Protein AF-0000000078756444 (afdb_homodimer)

Nearest PDB structures (foldseek):
  7to3-assembly1_A  TM=7.121E-01  e=6.129E-25  Enterobacter cloacae
  7tqd-assembly1_A  TM=8.369E-01  e=1.750E-12  Enterobacter cloacae
  7tsx-assembly1_B  TM=7.801E-01  e=1.116E-12  Enterobacter cloacae
  7tsx-assembly1_A  TM=8.267E-01  e=1.120E-11  Enterobacter cloacae
  7tsq-assembly1_B  TM=8.355E-01  e=2.326E-11  Enterobacter cloacae

Solvent-accessible surface area (backbone atoms only — not comparable to full-atom values): 77986 Å² total; per-residue (Å²): 133,43,73,36,43,51,48,46,51,53,43,48,54,47,49,43,63,71,41,66,85,80,38,52,50,72,44,83,69,49,70,45,95,84,53,24,40,32,29,40,35,34,38,47,65,44,91,69,74,60,34,88,83,22,52,86,76,49,50,66,36,68,35,35,36,38,38,35,54,56,31,55,76,41,75,63,45,44,31,36,93,57,60,86,53,44,72,40,88,59,25,37,82,33,26,33,50,59,84,58,86,36,79,80,70,58,54,54,87,42,47,55,62,43,52,52,49,47,51,50,50,50,50,56,29,36,16,46,51,59,76,67,57,78,64,39,48,32,68,52,59,47,63,74,60,39,83,86,48,61,30,33,38,40,44,55,67,78,82,87,39,92,68,35,76,38,76,34,30,32,34,46,48,81,54,94,38,28,32,34,36,70,39,80,37,62,75,86,59,85,83,73,69,90,36,56,28,35,31,42,30,44,46,54,64,70,60,49,40,53,58,56,32,25,44,57,43,51,50,52,35,43,72,73,70,43,47,70,69,55,52,51,49,52,48,12,51,35,28,62,59,30,77,64,89,79,31,44,47,40,36,37,29,25,49,47,27,19,24,84,84,34,49,75,35,67,39,72,46,36,38,54,41,53,37,74,59,28,56,54,31,33,64,31,49,84,54,95,84,52,47,74,67,52,48,52,51,21,51,53,45,41,53,52,48,50,51,50,46,30,70,31,72,47,42,26,37,39,69,44,71,53,20,71,79,53,47,44,67,47,24,68,84,28,78,60,38,69,38,43,65,32,29,38,36,37,30,25,44,44,53,51,19,29,48,47,50,55,34,45,51,39,34,45,18,44,27,40,40,31,24,18,65,49,59,33,52,67,68,48,42,40,38,25,74,53,40,58,82,33,30,58,29,45,30,13,54,45,43,43,55,53,50,52,43,52,35,86,80,39,49,74,46,54,36,84,36,53,53,67,59,56,55,68,69,47,53,74,62,42,57,69,26,60,32,37,37,43,30,59,74,42,70,56,60,29,46,55,48,39,68,46,25,88,77,44,29,79,32,38,54,29,37,38,37,48,43,67,32,34,70,45,49,36,36,40,35,40,18,34,12,25,56,24,89,57,42,65,45,55,50,49,51,52,47,48,51,56,32,40,72,37,78,92,34,40,69,61,35,40,47,70,50,35,88,61,38,65,71,52,37,44,39,40,36,47,44,73,35,60,69,39,53,34,34,30,30,34,43,44,39,22,50,40,27,47,47,52,49,36,47,67,72,43,58,32,52,72,60,32,41,24,35,38,40,39,34,56,41,69,86,51,94,50,69,25,44,68,48,76,40,76,60,78,76,59,48,74,44,71,29,76,85,32,36,37,34,36,34,62,62,22,57,53,39,48,48,50,40,51,50,48,41,33,71,75,66,40,69,62,38,18,48,44,26,39,28,28,16,36,76,38,75,88,70,28,35,34,40,39,62,40,43,45,54,52,35,84,68,38,46,70,30,74,85,47,57,46,78,35,64,62,63,47,52,63,48,29,54,49,37,20,59,53,41,58,67,52,31,28,72,34,35,34,36,34,42,26,67,89,32,51,34,67,84,48,73,65,53,53,51,51,50,54,52,49,44,54,67,59,35,74,82,58,53,57,35,36,38,39,25,41,15,30,48,97,84,40,56,31,32,18,40,40,44,34,36,55,43,71,51,97,90,49,82,39,75,40,64,86,36,64,36,77,42,68,62,58,92,83,58,121,132,44,74,36,42,49,47,46,51,53,43,47,56,48,48,45,62,70,41,64,86,80,38,51,51,74,44,82,70,48,70,45,95,83,54,22,39,33,28,41,34,34,38,47,65,46,91,69,74,60,35,88,83,22,51,85,73,51,49,66,36,68,36,34,37,39,37,34,52,57,32,54,75,40,74,65,47,44,30,36,92,59,60,86,53,45,76,40,88,60,26,39,81,33,26,33,50,59,84,59,85,35,78,81,69,58,55,53,86,43,47,54,64,40,52,50,49,48,49,50,50,51,51,56,29,36,16,46,52,59,76,64,56,78,66,39,47,33,68,52,58,50,61,72,62,38,85,86,48,60,32,34,37,39,45,54,65,77,81,85,42,91,68,35,77,38,75,36,31,32,35,46,47,82,54,97,39,26,31,34,36,70,40,80,37,63,72,87,58,85,84,72,69,90,36,55,28,36,31,42,31,44,47,54,64,69,62,49,40,54,57,57,32,27,43,58,44,51,50,53,36,42,72,73,70,43,47,69,70,55,50,52,48,51,49,11,51,34,30,62,58,32,77,64,89,78,31,46,46,40,36,38,29,23,49,48,28,19,27,84,85,36,49,76,35,68,39,69,46,38,37,53,42,54,38,73,57,30,57,53,31,34,63,30,49,83,55,95,84,53,47,73,67,53,48,53,51,20,50,54,45,42,51,51,49,51,52,50,47,28,71,31,72,47,42,26,37,39,69,42,72,53,22,71,79,54,48,44,66,46,25,68,87,28,77,62,37,68,37,43,64,31,30,38,37,37,30,26,44,46,54,51,19,29,47,47,49,56,34,46,53,39,33,44,19,45,27,40,38,31,24,19,64,50,60,33,52,67,69,47,42,40,38,26,76,54,39,58,80,34,32,58,29,45,31,14,54,45,42,43,55,54,50,52,44,52,33,85,79,41,50,72,47,56,37,83,36,52,54,67,60,55,53,68,69,48,54,73,61,42,59,70,26,58,32,38,36,42,31,59,74,40,70,58,59,31,47,56,49,39,68,46,26,86,76,44,30,79,31,40,54,27,37,37,36,47,43,68,33,34,71,46,50,36,37,39,36,40,19,34,12,26,57,24,90,58,41,64,45,55,48,47,51,52,47,50,48,56,34,40,73,36,80,91,34,40,69,61,36,41,47,71,50,36,87,60,37,65,71,51,37,44,39,39,36,47,44,72,37,60,69,40,51,34,33,30,28,35,43,43,40,22,50,41,26,47,48,52,47,37,46,68,74,44,59,32,52,73,58,32,43,22,36,38,42,40,35,56,44,68,86,50,95,50,69,26,42,70,48,76,42,77,61,77,76,59,48,76,46,72,29,75,82,30,34,38,34,35,34,62,61,24,57,54,39,49,48,50,39,52,51,49,41,31,71,76,64,38,68,62,37,17,46,42,24,40,28,28,16,36,78,38,76,89,70,27,36,33,40,37,60,38,42,48,52,53,36,85,69,36,45,70,30,74,87,48,60,45,80,34,63,63,64,47,52,60,48,28,53,50,39,21,58,53,41,59,67,53,31,30,73,35,34,34,37,34,43,26,69,88,33,50,36,66,85,50,72,66,53,54,51,50,50,54,52,50,45,55,68,58,36,75,80,58,53,59,34,35,37,39,26,41,14,32,47,96,84,40,56,33,31,19,38,40,44,34,34,55,43,73,52,97,92,47,83,39,74,40,66,87,34,64,34,76,43,70,62,58,91,84,57,120

Organism: Turneriella parva (strain ATCC BAA-1111 / DSM 21527 / NCTC 11395 / H) (NCBI:txid869212)

pLDDT: mean 86.84, std 9.77, range [41.25, 98.88]

Radius of gyration: 41.18 Å; Cα contacts (8 Å, |Δi|>4): 3354; chains: 2; bounding box: 106×117×98 Å

Secondary structure (DSSP, 8-state):
--HHHHHHHHHHHHHHHHS-TTSEEEEEEEE-TTSPEEEEEEEE--SPPP-TTPPP--SEEEEEEEE-TTTTTS--EEE-SSSTTTTSTTEETTTEE---SSGGG--GGGHHHHHHHHHHHHHHHHHTT-SS-TTSPPPPPB--B-TTSPPEEE-SPPPP-TTS-EEEEEEEEE-SS-EEEEEEE-TT-SSPPSEEEEEEE-SSPPPSB--SBHHHHHHHHHHTT--HHHHHHHHHHHHHH--STT-EEEEEEEEEEE-TT--EEEEEEEEEE-HHHHHHHHHHS--TT--HHHHHHHHHHHHHHHHHHHHSBPEEEPEEE--TTTPPPTTTTSGGGGGTT-EEEEE--SHHHHHHHHHHHHT--SEEEEE---B--GGGGGTSS--GGGTTSBHHHHHHHHHHHH-SSSEEEEE-S-HHHHHHH-GGGGGG-SEEEE----HHHHHHHHHTHHHHGGG-SEEEEEEE-TTSSEEEEEEEETT-SS-HHHHHHHHHHHHHH-GGGHHHHHHHH-GGGGGG-B-SSTTTS--B----HHHHHHHHHHHHHHHHHTPPPTT-EEEEEEE--TTSSSPPEEEEEEPPPPEEEEETTEEEEE-HHHHHHHHHHHHHHHHHS-TTS--EEEEEEEEETTTTEEEEEEEE---TT-EE-SS-EE---TTHHHHHHHHHHHTTTS-EEEEEEEE-TTS-SPPPHHHHHHHHHHHHHH-TT--EEEEEEEEEETTEEEEEEEEEEEEEETTEEEEEE---EEEEPPTT--/--HHHHHHHHHHHHHHHHS-TTSEEEEEEEE-TTSPEEEEEEEE--SPPP-TTPPP--SEEEEEEEE-TTTTTS--EEE-SSSTTTTSTTEETTTEE---SSGGG--GGGHHHHHHHHHHHHHHHHHTT-SS-TTSPPPPPB-PBPTTSPPEEE-SPPPP-TTS-EEEEEEEEE-SS-EEEEEEE-TT-SSPPSEEEEEEE-SSPPPSB--SBHHHHHHHHHHTT--HHHHHHHHHHHHHH--STT-EEEEEEEEEEE-TT--EEEEEEEEEE-HHHHHHHHHHS--TT--HHHHHHHHHHHHHHHHHHHHSBPEEEPEEE--TTTPPPTTTTSGGGGGTT-EEEEE--SHHHHHHHHHHHHT--SEEEEE---B--GGGGGTSS--GGGTTSBHHHHHHHHHHHH-SSSEEEEE-S-HHHHHHH-GGGGGG-SEEEE----HHHHHHHHHTHHHHGGG-SEEEEEEE-TTSSEEEEEEEETT-SS-HHHHHHHHHHHHHH-GGGHHHHHHHH-GGGGGG-B-SSTTTS--B----HHHHHHHHHHHHHHHHHTPPPTT-EEEEEEE--TTSSSPPEEEEEEPPPPEEEEETTEEEEE-HHHHHHHHHHHHHHHHHS-TTS--EEEEEEEEETTTTEEEEEEEE---TT-EE-SS-EE---TTHHHHHHHHHHHTTTS-EEEEEEEE-TTS-SPPPHHHHHHHHHHHHHH-TT--EEEEEEEEEETTEEEEEEEEEEEEEETTEEEEEE---EEEEPPTT--

Foldseek 3Di:
DAPQVVVLVVVVVVVCVPPPHPAKDKDFDDQDPQRWTKMKMKGQPQQQAAAPPFQDADRIHIKIWTHHNPPPLFPIWIWAPDQSCFLQAQDAPSITHNLDPDRVVDDRVCRVVVVVVSVSVSRNCRRHSNPDDLQAKGDAADEDADPVDAAEEEAEFDDDQPLDKDKWKWAWDDDDRHIYRDDTGHPPDDDHDPAMAIEIEASAADGSYDDFFLQVVVVVCVVRPQDLVNVLQRLLVQLVSGDDQAFGKYKYWYQRTQANRSDTGTDIKMWTGGNVLSVLSNLLDDDPPDDPVSPVVSVVSSVVSSVVRRGDTTHIHHYDYNYPRHDDDPCCPPLLLVQAQFFEEEEDQALLNLLLLVSSLLSPYQEYEYEEQDADDPVRVQAGPADPVRHPPTRQVRSQVVSCVVDVNHHYYYDNDHPLCVCVVDLQVQLRGQEYEYPHLDPVSQVSCQLCVVVRLQSHAKYKYKDAFQALFKMKIKIAGRPAPGTGNVVVLVVLQVLLVDPVNCVVNCRHQNPCSQVQWDAPPPPPGDTGGDDGNVSSSVRSVVRSSVCSVCHDYHNWMKMKMWGPQPPHPDHIDIDIGTDAAWDWDDWDQAIETEGPQALVQFLVQLVVCCVVPNNLKKFKWFWKFDQDPSNRYTYGYHTHGADPPWDIDNVDTQGDQPCQLVVQVVVCVSSSNTMGTAEMEMEREEDDQDDDPVNQVSRVVNCCSRDVPDFKHKYWYFYADPRFTKIKIFIWGFPPDDPDRDTDGPTIDIDGDPPPRD/DAPQVVVLVVVVVVVCVPPPHPAKDKAFDDQDPQRWTKMKMKGQPQQQAAAPPFQDADRIHIKIWTHHNPPPLFPIWIWAPDQSCFLQAQDAPSITHNLDPDRVVDDRVCRVVVVVVSVSVSRNCRRHSNPDPLQAKGDAADEDADPVDAAEEEAEFDDDQVLDKDKWKWAWDDDDRHIYRDDTGHPPDDDHDPAMAIEIEASAADRSYDDFFLQVVQVVCVVRPQDLVNVLQRLLVQLVSGDDQAFGKYKYWYQRTQANRSDTGTDIKMWTGGNVLSVLSNCLDDDPPDDPVSPVVSVVSSVVSSVVRRGDTTHIHHYDYNYPVHDDDPCCPPLLLVQAQFFEEEEDQALLNLLLLVSSLLSPYQEYEYEEQDADDPVRVQAGPADPVRHPPTRQVRSQVVSCVVDVNHHYYYDNDHPLCVCVVDLQVQLRGQEYEYPHLDPVSQLSCQLCVVVRLQSHAKYKYKDAFQALFKMKIKIAGRPAPGTGNVVVLLVLQVLLVDPVNCVVNCRHQNPCSQVQWDAPPPPPGDTGGDDGNVSSSVRSVVRSSVCSVCHDYHNWMKMKMWGPQPPHPDHIDIDIGTDADWDWDDWDQAIETEGPQALVQVLVQLVVCCVVPNNLKKFKWFWKFDQDPSNRYTYGYHTHGADPPWDIDNVDTAGDQPCQLVVQVVVCVSSSNTMGTAEMEMEREEDDQDDDPVNQVSRVVNCCRRDVPDFKHKYWYFYADPNFTKIKIFIWGFPPDDPDRDTDGPTIDIDGDDPPRD

Sequence (1524 aa):
MTISQDTAISELKQIRRFTRKGHFEFEIERLADDKALIIRFQLRIGLLQTQNGGLKFCEVEEFLLRIPADYPFVYPEVCVAHKRFAGFPHVTWAHWICLYQSRSDWNPYDGMFGLVDRLCIWIERAAINNMDPMEGPLEPPHASQNQQLLPFVIRPNAPVNAGEFWFGLAALEVRDSYVDLVNWIAPEVGTLPEKVALAVFLPCSMPIEFPTRGKSLFAEFERQGILKDEILRWLGLNAKLASDKEGTYLILGTPMRRNENGQLLQHISVWHIEAEQTEGLGLQVSDEKDTHELAELRTKLGDSIYEMLSAAKVSWCRVLEDRSEILVRRDRSSNLHWFFGKRVLLVGCGAIGSWSAEIIIRAQPRSIKLVDNSIVKPGVLVRQNFSQSDIGMNKAKALMKRLKSVSTKTDIEAADVEGFNFIMSDLSQLLDYDIIIDCTASNIFQMRLESAWPAIRANIKSLLSFAIDADAQHVIGVSIGKLHLGGIYDTYKQLKYILCSDGRRNNIANSFYAADVRNHLFQPEPGCSEPTFSGSCGDIQALTAAALNIGISTLALPNTARGFAFSRHLNSDEQPFLETIDFPPAFEQLTGHLTVRILPKVFTEVATAIKENASLRSPDHETGGLLWGQWDHILGIIWILDASGPPTDSKHDALHFQCGILGTVEEHRSRISQSKGLSGFIGHWHTHPNSVSEQSSIDQLSMANLITAIDENQKRAIMLIFGKDAGQHTIGIYPYESLIATDSIDWVVNASAQMQFPAGFLMTISQDTAISELKQIRRFTRKGHFEFEIERLADDKALIIRFQLRIGLLQTQNGGLKFCEVEEFLLRIPADYPFVYPEVCVAHKRFAGFPHVTWAHWICLYQSRSDWNPYDGMFGLVDRLCIWIERAAINNMDPMEGPLEPPHASQNQQLLPFVIRPNAPVNAGEFWFGLAALEVRDSYVDLVNWIAPEVGTLPEKVALAVFLPCSMPIEFPTRGKSLFAEFERQGILKDEILRWLGLNAKLASDKEGTYLILGTPMRRNENGQLLQHISVWHIEAEQTEGLGLQVSDEKDTHELAELRTKLGDSIYEMLSAAKVSWCRVLEDRSEILVRRDRSSNLHWFFGKRVLLVGCGAIGSWSAEIIIRAQPRSIKLVDNSIVKPGVLVRQNFSQSDIGMNKAKALMKRLKSVSTKTDIEAADVEGFNFIMSDLSQLLDYDIIIDCTASNIFQMRLESAWPAIRANIKSLLSFAIDADAQHVIGVSIGKLHLGGIYDTYKQLKYILCSDGRRNNIANSFYAADVRNHLFQPEPGCSEPTFSGSCGDIQALTAAALNIGISTLALPNTARGFAFSRHLNSDEQPFLETIDFPPAFEQLTGHLTVRILPKVFTEVATAIKENASLRSPDHETGGLLWGQWDHILGIIWILDASGPPTDSKHDALHFQCGILGTVEEHRSRISQSKGLSGFIGHWHTHPNSVSEQSSIDQLSMANLITAIDENQKRAIMLIFGKDAGQHTIGIYPYESLIATDSIDWVVNASAQMQFPAGFL

InterPro domains:
  IPR000594 THIF-type NAD/FAD binding fold [PF00899] (342-442)
  IPR016135 Ubiquitin-conjugating enzyme/RWD-like [SSF54495] (63-122)
  IPR032865 Prokaryotic E2 family A [PF14457] (35-147)
  IPR035985 Ubiquitin-activating enzyme-like [SSF69572] (339-455)
  IPR045886 ThiF/MoeB/HesA family [PTHR43267] (342-441)

Structure (mmCIF, N/CA/C/O backbone):
data_AF-0000000078756444-model_v1
#
loop_
_entity.id
_entity.type
_entity.pdbx_description
1 polymer 'UBA/THIF-type NAD/FAD binding protein'
#
loop_
_atom_site.group_PDB
_atom_site.id
_atom_site.type_symbol
_atom_site.label_atom_id
_atom_site.label_alt_id
_atom_site.label_comp_id
_atom_site.label_asym_id
_atom_site.label_entity_id
_atom_site.label_seq_id
_atom_site.pdbx_PDB_ins_code
_atom_site.Cartn_x
_atom_site.Cartn_y
_atom_site.Cartn_z
_atom_site.occupancy
_atom_site.B_iso_or_equiv
_atom_site.auth_seq_id
_atom_site.auth_comp_id
_atom_site.auth_asym_id
_atom_site.auth_atom_id
_atom_site.pdbx_PDB_model_num
ATOM 1 N N . MET A 1 1 ? -7.527 36.625 30.422 1 76.38 1 MET A N 1
ATOM 2 C CA . MET A 1 1 ? -6.523 36.406 29.391 1 76.38 1 MET A CA 1
ATOM 3 C C . MET A 1 1 ? -5.777 35.094 29.625 1 76.38 1 MET A C 1
ATOM 5 O O . MET A 1 1 ? -5.52 34.719 30.781 1 76.38 1 MET A O 1
ATOM 9 N N . THR A 1 2 ? -5.582 34.469 28.531 1 79.81 2 THR A N 1
ATOM 10 C CA . THR A 1 2 ? -4.852 33.219 28.641 1 79.81 2 THR A CA 1
ATOM 11 C C . THR A 1 2 ? -3.352 33.469 28.766 1 79.81 2 THR A C 1
ATOM 13 O O . THR A 1 2 ? -2.885 34.594 28.516 1 79.81 2 THR A O 1
ATOM 16 N N . ILE A 1 3 ? -2.576 32.5 29.203 1 77.56 3 ILE A N 1
ATOM 17 C CA . ILE A 1 3 ? -1.124 32.594 29.312 1 77.56 3 ILE A CA 1
ATOM 18 C C . ILE A 1 3 ? -0.521 32.875 27.938 1 77.56 3 ILE A C 1
ATOM 20 O O . ILE A 1 3 ? 0.448 33.656 27.828 1 77.56 3 ILE A O 1
ATOM 24 N N . SER A 1 4 ? -1.165 32.375 26.984 1 81.75 4 SER A N 1
ATOM 25 C CA . SER A 1 4 ? -0.71 32.562 25.625 1 81.75 4 SER A CA 1
ATOM 26 C C . SER A 1 4 ? -0.887 34 25.172 1 81.75 4 SER A C 1
ATOM 28 O O . SER A 1 4 ? -0.017 34.562 24.5 1 81.75 4 SER A O 1
ATOM 30 N N . GLN A 1 5 ? -1.933 34.531 25.5 1 87 5 GLN A N 1
ATOM 31 C CA . GLN A 1 5 ? -2.201 35.938 25.141 1 87 5 GLN A CA 1
ATOM 32 C C . GLN A 1 5 ? -1.283 36.875 25.906 1 87 5 GLN A C 1
ATOM 34 O O . GLN A 1 5 ? -0.859 37.906 25.359 1 87 5 GLN A O 1
ATOM 39 N N . ASP A 1 6 ? -0.966 36.469 27.109 1 84.94 6 ASP A N 1
ATOM 40 C CA . ASP A 1 6 ? 0.012 37.25 27.875 1 84.94 6 ASP A CA 1
ATOM 41 C C . ASP A 1 6 ? 1.381 37.219 27.188 1 84.94 6 ASP A C 1
ATOM 43 O O . ASP A 1 6 ? 2.107 38.219 27.203 1 84.94 6 ASP A O 1
ATOM 47 N N . THR A 1 7 ? 1.666 36.125 26.672 1 82.56 7 THR A N 1
ATOM 48 C CA . THR A 1 7 ? 2.916 36 25.938 1 82.56 7 THR A CA 1
ATOM 49 C C . THR A 1 7 ? 2.924 36.938 24.719 1 82.56 7 THR A C 1
ATOM 51 O O . THR A 1 7 ? 3.945 37.531 24.406 1 82.56 7 THR A O 1
ATOM 54 N N . ALA A 1 8 ? 1.812 37 24.016 1 88.94 8 ALA A N 1
ATOM 55 C CA . ALA A 1 8 ? 1.7 37.875 22.859 1 88.94 8 ALA A CA 1
ATOM 56 C C . ALA A 1 8 ? 1.943 39.344 23.266 1 88.94 8 ALA A C 1
ATOM 58 O O . ALA A 1 8 ? 2.621 40.062 22.547 1 88.94 8 ALA A O 1
ATOM 59 N N . ILE A 1 9 ? 1.409 39.656 24.359 1 88.19 9 ILE A N 1
ATOM 60 C CA . ILE A 1 9 ? 1.567 41.031 24.859 1 88.19 9 ILE A CA 1
ATOM 61 C C . ILE A 1 9 ? 3.033 41.281 25.203 1 88.19 9 ILE A C 1
ATOM 63 O O . ILE A 1 9 ? 3.57 42.344 24.906 1 88.19 9 ILE A O 1
ATOM 67 N N . SER A 1 10 ? 3.611 40.312 25.828 1 80.69 10 SER A N 1
ATOM 68 C CA . SER A 1 10 ? 5.027 40.438 26.172 1 80.69 10 SER A CA 1
ATOM 69 C C . SER A 1 10 ? 5.883 40.594 24.922 1 80.69 10 SER A C 1
ATOM 71 O O . SER A 1 10 ? 6.836 41.375 24.906 1 80.69 10 SER A O 1
ATOM 73 N N . GLU A 1 11 ? 5.551 39.875 23.906 1 83.12 11 GLU A N 1
ATOM 74 C CA . GLU A 1 11 ? 6.277 39.969 22.641 1 83.12 11 GLU A CA 1
ATOM 75 C C . GLU A 1 11 ? 6.09 41.344 22 1 83.12 11 GLU A C 1
ATOM 77 O O . GLU A 1 11 ? 7.031 41.906 21.438 1 83.12 11 GLU A O 1
ATOM 82 N N . LEU A 1 12 ? 4.883 41.844 22.031 1 86.56 12 LEU A N 1
ATOM 83 C CA . LEU A 1 12 ? 4.605 43.156 21.469 1 86.56 12 LEU A CA 1
ATOM 84 C C . LEU A 1 12 ? 5.371 44.25 22.219 1 86.56 12 LEU A C 1
ATOM 86 O O . LEU A 1 12 ? 5.844 45.219 21.609 1 86.56 12 LEU A O 1
ATOM 90 N N . LYS A 1 13 ? 5.43 44.062 23.469 1 80.75 13 LYS A N 1
ATOM 91 C CA . LYS A 1 13 ? 6.227 45 24.266 1 80.75 13 LYS A CA 1
ATOM 92 C C . LYS A 1 13 ? 7.695 44.969 23.859 1 80.75 13 LYS A C 1
ATOM 94 O O . LYS A 1 13 ? 8.367 46 23.828 1 80.75 13 LYS A O 1
ATOM 99 N N . GLN A 1 14 ? 8.07 43.844 23.531 1 74.31 14 GLN A N 1
ATOM 100 C CA . GLN A 1 14 ? 9.445 43.688 23.078 1 74.31 14 GLN A CA 1
ATOM 101 C C . GLN A 1 14 ? 9.656 44.344 21.719 1 74.31 14 GLN A C 1
ATOM 103 O O . GLN A 1 14 ? 10.688 44.969 21.484 1 74.31 14 GLN A O 1
ATOM 108 N N . ILE A 1 15 ? 8.766 44.156 20.859 1 78.5 15 ILE A N 1
ATOM 109 C CA . ILE A 1 15 ? 8.844 44.75 19.531 1 78.5 15 ILE A CA 1
ATOM 110 C C . ILE A 1 15 ? 8.891 46.281 19.641 1 78.5 15 ILE A C 1
ATOM 112 O O . ILE A 1 15 ? 9.625 46.938 18.906 1 78.5 15 ILE A O 1
ATOM 116 N N . ARG A 1 16 ? 8.102 46.812 20.438 1 76.44 16 ARG A N 1
ATOM 117 C CA . ARG A 1 16 ? 8.062 48.25 20.656 1 76.44 16 ARG A CA 1
ATOM 118 C C . ARG A 1 16 ? 9.422 48.781 21.078 1 76.44 16 ARG A C 1
ATOM 120 O O . ARG A 1 16 ? 9.828 49.875 20.688 1 76.44 16 ARG A O 1
ATOM 127 N N . ARG A 1 17 ? 10.031 47.969 21.672 1 63.22 17 ARG A N 1
ATOM 128 C CA . ARG A 1 17 ? 11.32 48.375 22.219 1 63.22 17 ARG A CA 1
ATOM 129 C C . ARG A 1 17 ? 12.414 48.312 21.172 1 63.22 17 ARG A C 1
ATOM 131 O O . ARG A 1 17 ? 13.32 49.156 21.172 1 63.22 17 ARG A O 1
ATOM 138 N N . PHE A 1 18 ? 12.438 47.281 20.391 1 59.56 18 PHE A N 1
ATOM 139 C CA . PHE A 1 18 ? 13.492 47.031 19.422 1 59.56 18 PHE A CA 1
ATOM 140 C C . PHE A 1 18 ? 13.344 47.969 18.219 1 59.56 18 PHE A C 1
ATOM 142 O O . PHE A 1 18 ? 14.32 48.25 17.531 1 59.56 18 PHE A O 1
ATOM 149 N N . THR A 1 19 ? 12.195 48.125 17.875 1 56.97 19 THR A N 1
ATOM 150 C CA . THR A 1 19 ? 11.992 49.031 16.734 1 56.97 19 THR A CA 1
ATOM 151 C C . THR A 1 19 ? 12.164 50.5 17.156 1 56.97 19 THR A C 1
ATOM 153 O O . THR A 1 19 ? 11.883 50.844 18.297 1 56.97 19 THR A O 1
ATOM 156 N N . ARG A 1 20 ? 13.211 51.125 16.547 1 48.47 20 ARG A N 1
ATOM 157 C CA . ARG A 1 20 ? 13.461 52.531 16.891 1 48.47 20 ARG A CA 1
ATOM 158 C C . ARG A 1 20 ? 12.203 53.156 17.469 1 48.47 20 ARG A C 1
ATOM 160 O O . ARG A 1 20 ? 11.086 52.844 17.047 1 48.47 20 ARG A O 1
ATOM 167 N N . LYS A 1 21 ? 12.312 53.906 18.594 1 46.94 21 LYS A N 1
ATOM 168 C CA . LYS A 1 21 ? 11.312 54.688 19.312 1 46.94 21 LYS A CA 1
ATOM 169 C C . LYS A 1 21 ? 10.344 55.344 18.359 1 46.94 21 LYS A C 1
ATOM 171 O O . LYS A 1 21 ? 10.766 56.031 17.406 1 46.94 21 LYS A O 1
ATOM 176 N N . GLY A 1 22 ? 9.023 55.094 18.453 1 53.06 22 GLY A N 1
ATOM 177 C CA . GLY A 1 22 ? 7.988 55.844 17.766 1 53.06 22 GLY A CA 1
ATOM 178 C C . GLY A 1 22 ? 7.387 55.125 16.578 1 53.06 22 GLY A C 1
ATOM 179 O O . GLY A 1 22 ? 6.449 55.594 15.945 1 53.06 22 GLY A O 1
ATOM 180 N N . HIS A 1 23 ? 7.902 53.812 16.359 1 66.81 23 HIS A N 1
ATOM 181 C CA . HIS A 1 23 ? 7.422 53.219 15.109 1 66.81 23 HIS A CA 1
ATOM 182 C C . HIS A 1 23 ? 6.137 52.406 15.344 1 66.81 23 HIS A C 1
ATOM 184 O O . HIS A 1 23 ? 5.324 52.281 14.43 1 66.81 23 HIS A O 1
ATOM 190 N N . PHE A 1 24 ? 5.934 51.938 16.672 1 80.19 24 PHE A N 1
ATOM 191 C CA . PHE A 1 24 ? 4.695 51.219 16.891 1 80.19 24 PHE A CA 1
ATOM 192 C C . PHE A 1 24 ? 4.141 51.469 18.281 1 80.19 24 PHE A C 1
ATOM 194 O O . PHE A 1 24 ? 4.895 51.781 19.219 1 80.19 24 PHE A O 1
ATOM 201 N N . GLU A 1 25 ? 2.857 51.656 18.5 1 84.5 25 GLU A N 1
ATOM 202 C CA . GLU A 1 25 ? 2.127 51.719 19.766 1 84.5 25 GLU A CA 1
ATOM 203 C C . GLU A 1 25 ? 0.967 50.719 19.781 1 84.5 25 GLU A C 1
ATOM 205 O O . GLU A 1 25 ? 0.454 50.344 18.719 1 84.5 25 GLU A O 1
ATOM 210 N N . PHE A 1 26 ? 0.742 50.156 20.953 1 88.75 26 PHE A N 1
ATOM 211 C CA . PHE A 1 26 ? -0.403 49.25 21.016 1 88.75 26 PHE A CA 1
ATOM 212 C C . PHE A 1 26 ? -1.163 49.406 22.312 1 88.75 26 PHE A C 1
ATOM 214 O O . PHE A 1 26 ? -0.595 49.875 23.312 1 88.75 26 PHE A O 1
ATOM 221 N N . GLU A 1 27 ? -2.432 49.219 22.312 1 90.19 27 GLU A N 1
ATOM 222 C CA . GLU A 1 27 ? -3.326 49.281 23.469 1 90.19 27 GLU A CA 1
ATOM 223 C C . GLU A 1 27 ? -4.324 48.125 23.453 1 90.19 27 GLU A C 1
ATOM 225 O O . GLU A 1 27 ? -4.871 47.781 22.406 1 90.19 27 GLU A O 1
ATOM 230 N N . ILE A 1 28 ? -4.398 47.469 24.641 1 87.31 28 ILE A N 1
ATOM 231 C CA . ILE A 1 28 ? -5.387 46.406 24.75 1 87.31 28 ILE A CA 1
ATOM 232 C C . ILE A 1 28 ? -6.793 47 24.719 1 87.31 28 ILE A C 1
ATOM 234 O O . ILE A 1 28 ? -7.121 47.875 25.516 1 87.31 28 ILE A O 1
ATOM 238 N N . GLU A 1 29 ? -7.508 46.625 23.859 1 84.38 29 GLU A N 1
ATOM 239 C CA . GLU A 1 29 ? -8.844 47.188 23.703 1 84.38 29 GLU A CA 1
ATOM 240 C C . GLU A 1 29 ? -9.883 46.375 24.469 1 84.38 29 GLU A C 1
ATOM 242 O O . GLU A 1 29 ? -10.555 46.906 25.359 1 84.38 29 GLU A O 1
ATOM 247 N N . ARG A 1 30 ? -10.094 45.094 23.953 1 84.75 30 ARG A N 1
ATOM 248 C CA . ARG A 1 30 ? -11.141 44.281 24.578 1 84.75 30 ARG A CA 1
ATOM 249 C C . ARG A 1 30 ? -10.898 42.781 24.312 1 84.75 30 ARG A C 1
ATOM 251 O O . ARG A 1 30 ? -10.008 42.438 23.547 1 84.75 30 ARG A O 1
ATOM 258 N N . LEU A 1 31 ? -11.664 42.062 25.078 1 86.69 31 LEU A N 1
ATOM 259 C CA . LEU A 1 31 ? -11.789 40.625 24.812 1 86.69 31 LEU A CA 1
ATOM 260 C C . LEU A 1 31 ? -13.062 40.344 24.031 1 86.69 31 LEU A C 1
ATOM 262 O O . LEU A 1 31 ? -14.164 40.719 24.453 1 86.69 31 LEU A O 1
ATOM 266 N N . ALA A 1 32 ? -12.852 39.812 22.891 1 89.19 32 ALA A N 1
ATOM 267 C CA . ALA A 1 32 ? -14 39.469 22.047 1 89.19 32 ALA A CA 1
ATOM 268 C C . ALA A 1 32 ? -14.812 38.344 22.688 1 89.19 32 ALA A C 1
ATOM 270 O O . ALA A 1 32 ? -14.391 37.75 23.672 1 89.19 32 ALA A O 1
ATOM 271 N N . ASP A 1 33 ? -15.93 38.031 22.094 1 83.12 33 ASP A N 1
ATOM 272 C CA . ASP A 1 33 ? -16.844 37.031 22.625 1 83.12 33 ASP A CA 1
ATOM 273 C C . ASP A 1 33 ? -16.219 35.625 22.562 1 83.12 33 ASP A C 1
ATOM 275 O O . ASP A 1 33 ? -16.484 34.781 23.422 1 83.12 33 ASP A O 1
ATOM 279 N N . ASP A 1 34 ? -15.414 35.438 21.609 1 84.69 34 ASP A N 1
ATOM 280 C CA . ASP A 1 34 ? -14.773 34.125 21.469 1 84.69 34 ASP A CA 1
ATOM 281 C C . ASP A 1 34 ? -13.469 34.062 22.25 1 84.69 34 ASP A C 1
ATOM 283 O O . ASP A 1 34 ? -12.633 33.188 22.016 1 84.69 34 ASP A O 1
ATOM 287 N N . LYS A 1 35 ? -13.242 35.031 23.078 1 88.19 35 LYS A N 1
ATOM 288 C CA . LYS A 1 35 ? -12.117 35.094 24.016 1 88.19 35 LYS A CA 1
ATOM 289 C C . LYS A 1 35 ? -10.836 35.5 23.297 1 88.19 35 LYS A C 1
ATOM 291 O O . LYS A 1 35 ? -9.734 35.312 23.812 1 88.19 35 LYS A O 1
ATOM 296 N N . ALA A 1 36 ? -11 36 22.078 1 93.62 36 ALA A N 1
ATOM 297 C CA . ALA A 1 36 ? -9.836 36.562 21.406 1 93.62 36 ALA A CA 1
ATOM 298 C C . ALA A 1 36 ? -9.508 37.969 21.969 1 93.62 36 ALA A C 1
ATOM 300 O O . ALA A 1 36 ? -10.406 38.75 22.281 1 93.62 36 ALA A O 1
ATOM 301 N N . LEU A 1 37 ? -8.266 38.188 22.156 1 94.5 37 LEU A N 1
ATOM 302 C CA . LEU A 1 37 ? -7.812 39.5 22.625 1 94.5 37 LEU A CA 1
ATOM 303 C C . LEU A 1 37 ? -7.664 40.469 21.453 1 94.5 37 LEU A C 1
ATOM 305 O O . LEU A 1 37 ? -6.988 40.188 20.469 1 94.5 37 LEU A O 1
ATOM 309 N N . ILE A 1 38 ? -8.367 41.531 21.531 1 95.44 38 ILE A N 1
ATOM 310 C CA . ILE A 1 38 ? -8.281 42.562 20.484 1 95.44 38 ILE A CA 1
ATOM 311 C C . ILE A 1 38 ? -7.332 43.656 20.938 1 95.44 38 ILE A C 1
ATOM 313 O O . ILE A 1 38 ? -7.527 44.281 22 1 95.44 38 ILE A O 1
ATOM 317 N N . ILE A 1 39 ? -6.328 43.906 20.125 1 95.38 39 ILE A N 1
ATOM 318 C CA . ILE A 1 39 ? -5.324 44.906 20.438 1 95.38 39 ILE A CA 1
ATOM 319 C C . ILE A 1 39 ? -5.312 45.969 19.359 1 95.38 39 ILE A C 1
ATOM 321 O O . ILE A 1 39 ? -5.25 45.656 18.172 1 95.38 39 ILE A O 1
ATOM 325 N N . ARG A 1 40 ? -5.438 47.188 19.766 1 94.62 40 ARG A N 1
ATOM 326 C CA . ARG A 1 40 ? -5.215 48.281 18.844 1 94.62 40 ARG A CA 1
ATOM 327 C C . ARG A 1 40 ? -3.725 48.5 18.594 1 94.62 40 ARG A C 1
ATOM 329 O O . ARG A 1 40 ? -2.955 48.719 19.531 1 94.62 40 ARG A O 1
ATOM 336 N N . PHE A 1 41 ? -3.348 48.406 17.391 1 93.19 41 PHE A N 1
ATOM 337 C CA . PHE A 1 41 ? -1.946 48.438 17 1 93.19 41 PHE A CA 1
ATOM 338 C C . PHE A 1 41 ? -1.695 49.562 16.016 1 93.19 41 PHE A C 1
ATOM 340 O O . PHE A 1 41 ? -2.266 49.594 14.922 1 93.19 41 PHE A O 1
ATOM 347 N N . GLN A 1 42 ? -0.911 50.531 16.438 1 91.31 42 GLN A N 1
ATOM 348 C CA . GLN A 1 42 ? -0.587 51.688 15.594 1 91.31 42 GLN A CA 1
ATOM 349 C C . GLN A 1 42 ? 0.833 51.562 15.047 1 91.31 42 GLN A C 1
ATOM 351 O O . GLN A 1 42 ? 1.793 51.469 15.805 1 91.31 42 GLN A O 1
ATOM 356 N N . LEU A 1 43 ? 0.932 51.625 13.75 1 89.44 43 LEU A N 1
ATOM 357 C CA . LEU A 1 43 ? 2.217 51.5 13.07 1 89.44 43 LEU A CA 1
ATOM 358 C C . LEU A 1 43 ? 2.555 52.781 12.32 1 89.44 43 LEU A C 1
ATOM 360 O O . LEU A 1 43 ? 1.745 53.281 11.531 1 89.44 43 LEU A O 1
ATOM 364 N N . ARG A 1 44 ? 3.699 53.281 12.625 1 86.5 44 ARG A N 1
ATOM 365 C CA . ARG A 1 44 ? 4.168 54.438 11.875 1 86.5 44 ARG A CA 1
ATOM 366 C C . ARG A 1 44 ? 4.812 54 10.562 1 86.5 44 ARG A C 1
ATOM 368 O O . ARG A 1 44 ? 5.914 53.469 10.555 1 86.5 44 ARG A O 1
ATOM 375 N N . ILE A 1 45 ? 4.188 54.156 9.469 1 80.75 45 ILE A N 1
ATOM 376 C CA . ILE A 1 45 ? 4.605 53.719 8.141 1 80.75 45 ILE A CA 1
ATOM 377 C C . ILE A 1 45 ? 5.406 54.844 7.461 1 80.75 45 ILE A C 1
ATOM 379 O O . ILE A 1 45 ? 6.254 54.562 6.605 1 80.75 45 ILE A O 1
ATOM 383 N N . GLY A 1 46 ? 5.32 56.031 7.902 1 72.56 46 GLY A N 1
ATOM 384 C CA . GLY A 1 46 ? 5.949 57.156 7.23 1 72.56 46 GLY A CA 1
ATOM 385 C C . GLY A 1 46 ? 5.324 57.469 5.887 1 72.56 46 GLY A C 1
ATOM 386 O O . GLY A 1 46 ? 4.203 57.031 5.602 1 72.56 46 GLY A O 1
ATOM 387 N N . LEU A 1 47 ? 5.992 58.219 5.066 1 69.94 47 LEU A N 1
ATOM 388 C CA . LEU A 1 47 ? 5.492 58.625 3.756 1 69.94 47 LEU A CA 1
ATOM 389 C C . LEU A 1 47 ? 5.82 57.562 2.705 1 69.94 47 LEU A C 1
ATOM 391 O O . LEU A 1 47 ? 6.91 57.562 2.127 1 69.94 47 LEU A O 1
ATOM 395 N N . LEU A 1 48 ? 5.098 56.406 2.771 1 78.75 48 LEU A N 1
ATOM 396 C CA . LEU A 1 48 ? 5.281 55.375 1.763 1 78.75 48 LEU A CA 1
ATOM 397 C C . LEU A 1 48 ? 4.742 55.844 0.41 1 78.75 48 LEU A C 1
ATOM 399 O O . LEU A 1 48 ? 3.609 56.312 0.318 1 78.75 48 LEU A O 1
ATOM 403 N N . GLN A 1 49 ? 5.512 55.906 -0.563 1 82.31 49 GLN A N 1
ATOM 404 C CA . GLN A 1 49 ? 5.109 56.344 -1.899 1 82.31 49 GLN A CA 1
ATOM 405 C C . GLN A 1 49 ? 4.246 55.281 -2.574 1 82.31 49 GLN A C 1
ATOM 407 O O . GLN A 1 49 ? 4.594 54.094 -2.572 1 82.31 49 GLN A O 1
ATOM 412 N N . THR A 1 50 ? 3.104 55.656 -2.902 1 86.5 50 THR A N 1
ATOM 413 C CA . THR A 1 50 ? 2.178 54.781 -3.617 1 86.5 50 THR A CA 1
ATOM 414 C C . THR A 1 50 ? 2.525 54.719 -5.102 1 86.5 50 THR A C 1
ATOM 416 O O . THR A 1 50 ? 2.883 55.75 -5.699 1 86.5 50 THR A O 1
ATOM 419 N N . GLN A 1 51 ? 2.635 53.625 -5.582 1 87.19 51 GLN A N 1
ATOM 420 C CA . GLN A 1 51 ? 2.891 53.406 -7.008 1 87.19 51 GLN A CA 1
ATOM 421 C C . GLN A 1 51 ? 1.812 52.531 -7.641 1 87.19 51 GLN A C 1
ATOM 423 O O . GLN A 1 51 ? 1.227 51.688 -6.973 1 87.19 51 GLN A O 1
ATOM 428 N N . ASN A 1 52 ? 1.455 52.812 -8.969 1 87.19 52 ASN A N 1
ATOM 429 C CA . ASN A 1 52 ? 0.633 51.969 -9.82 1 87.19 52 ASN A CA 1
ATOM 430 C C . ASN A 1 52 ? -0.75 51.75 -9.219 1 87.19 52 ASN A C 1
ATOM 432 O O . ASN A 1 52 ? -1.252 50.625 -9.211 1 87.19 52 ASN A O 1
ATOM 436 N N . GLY A 1 53 ? -1.239 52.75 -8.5 1 85.06 53 GLY A N 1
ATOM 437 C CA . GLY A 1 53 ? -2.578 52.625 -7.945 1 85.06 53 GLY A CA 1
ATOM 438 C C . GLY A 1 53 ? -2.621 51.844 -6.66 1 85.06 53 GLY A C 1
ATOM 439 O O . GLY A 1 53 ? -3.664 51.281 -6.293 1 85.06 53 GLY A O 1
ATOM 440 N N . GLY A 1 54 ? -1.557 51.719 -5.984 1 90 54 GLY A N 1
ATOM 441 C CA . GLY A 1 54 ? -1.488 51.031 -4.719 1 90 54 GLY A CA 1
ATOM 442 C C . GLY A 1 54 ? -2.285 51.688 -3.613 1 90 54 GLY A C 1
ATOM 443 O O . GLY A 1 54 ? -2.824 52.781 -3.803 1 90 54 GLY A O 1
ATOM 444 N N . LEU A 1 55 ? -2.361 51.031 -2.523 1 91.5 55 LEU A N 1
ATOM 445 C CA . LEU A 1 55 ? -3.143 51.531 -1.388 1 91.5 55 LEU A CA 1
ATOM 446 C C . LEU A 1 55 ? -2.465 52.719 -0.728 1 91.5 55 LEU A C 1
ATOM 448 O O . LEU A 1 55 ? -1.241 52.75 -0.576 1 91.5 55 LEU A O 1
ATOM 452 N N . LYS A 1 56 ? -3.23 53.688 -0.388 1 90.62 56 LYS A N 1
ATOM 453 C CA . LYS A 1 56 ? -2.727 54.844 0.338 1 90.62 56 LYS A CA 1
ATOM 454 C C . LYS A 1 56 ? -2.848 54.625 1.846 1 90.62 56 LYS A C 1
ATOM 456 O O . LYS A 1 56 ? -3.918 54.281 2.346 1 90.62 56 LYS A O 1
ATOM 461 N N . PHE A 1 57 ? -1.713 54.938 2.514 1 92.69 57 PHE A N 1
ATOM 462 C CA . PHE A 1 57 ? -1.692 54.75 3.961 1 92.69 57 PHE A CA 1
ATOM 463 C C . PHE A 1 57 ? -1.491 56.094 4.66 1 92.69 57 PHE A C 1
ATOM 465 O O . PHE A 1 57 ? -0.927 57.031 4.078 1 92.69 57 PHE A O 1
ATOM 472 N N . CYS A 1 58 ? -1.97 56.125 5.855 1 90 58 CYS A N 1
ATOM 473 C CA . CYS A 1 58 ? -1.687 57.281 6.715 1 90 58 CYS A CA 1
ATOM 474 C C . CYS A 1 58 ? -0.281 57.188 7.297 1 90 58 CYS A C 1
ATOM 476 O O . CYS A 1 58 ? 0.344 56.125 7.258 1 90 58 CYS A O 1
ATOM 478 N N . GLU A 1 59 ? 0.202 58.344 7.73 1 88.25 59 GLU A N 1
ATOM 479 C CA . GLU A 1 59 ? 1.504 58.344 8.391 1 88.25 59 GLU A CA 1
ATOM 480 C C . GLU A 1 59 ? 1.531 57.344 9.547 1 88.25 59 GLU A C 1
ATOM 482 O O . GLU A 1 59 ? 2.52 56.625 9.734 1 88.25 59 GLU A O 1
ATOM 487 N N . VAL A 1 60 ? 0.462 57.469 10.289 1 90.5 60 VAL A N 1
ATOM 488 C CA . VAL A 1 60 ? 0.221 56.469 11.328 1 90.5 60 VAL A CA 1
ATOM 489 C C . VAL A 1 60 ? -1.055 55.688 11.008 1 90.5 60 VAL A C 1
ATOM 491 O O . VAL A 1 60 ? -2.146 56.25 10.984 1 90.5 60 VAL A O 1
ATOM 494 N N . GLU A 1 61 ? -0.845 54.438 10.695 1 92.62 61 GLU A N 1
ATOM 495 C CA . GLU A 1 61 ? -1.986 53.594 10.375 1 92.62 61 GLU A CA 1
ATOM 496 C C . GLU A 1 61 ? -2.371 52.719 11.562 1 92.62 61 GLU A C 1
ATOM 498 O O . GLU A 1 61 ? -1.503 52.156 12.234 1 92.62 61 GLU A O 1
ATOM 503 N N . GLU A 1 62 ? -3.635 52.625 11.766 1 94.06 62 GLU A N 1
ATOM 504 C CA . GLU A 1 62 ? -4.137 51.844 12.883 1 94.06 62 GLU A CA 1
ATOM 505 C C . GLU A 1 62 ? -4.695 50.5 12.406 1 94.06 62 GLU A C 1
ATOM 507 O O . GLU A 1 62 ? -5.484 50.469 11.453 1 94.06 62 GLU A O 1
ATOM 512 N N . PHE A 1 63 ? -4.242 49.5 13.055 1 95.69 63 PHE A N 1
ATOM 513 C CA . PHE A 1 63 ? -4.734 48.156 12.82 1 95.69 63 PHE A CA 1
ATOM 514 C C . PHE A 1 63 ? -5.312 47.562 14.102 1 95.69 63 PHE A C 1
ATOM 516 O O . PHE A 1 63 ? -5.074 48.062 15.195 1 95.69 63 PHE A O 1
ATOM 523 N N . LEU A 1 64 ? -6.102 46.531 13.914 1 96.31 64 LEU A N 1
ATOM 524 C CA . LEU A 1 64 ? -6.586 45.719 15.023 1 96.31 64 LEU A CA 1
ATOM 525 C C . LEU A 1 64 ? -6.027 44.312 14.945 1 96.31 64 LEU A C 1
ATOM 527 O O . LEU A 1 64 ? -6.242 43.594 13.953 1 96.31 64 LEU A O 1
ATOM 531 N N . LEU A 1 65 ? -5.297 43.969 15.977 1 95.88 65 LEU A N 1
ATOM 532 C CA . LEU A 1 65 ? -4.801 42.625 16.062 1 95.88 65 LEU A CA 1
ATOM 533 C C . LEU A 1 65 ? -5.766 41.719 16.859 1 95.88 65 LEU A C 1
ATOM 535 O O . LEU A 1 65 ? -6.207 42.125 17.953 1 95.88 65 LEU A O 1
ATOM 539 N N . ARG A 1 66 ? -6.133 40.688 16.25 1 95.19 66 ARG A N 1
ATOM 540 C CA . ARG A 1 66 ? -6.961 39.688 16.938 1 95.19 66 ARG A CA 1
ATOM 541 C C . ARG A 1 66 ? -6.137 38.469 17.328 1 95.19 66 ARG A C 1
ATOM 543 O O . ARG A 1 66 ? -5.762 37.656 16.484 1 95.19 66 ARG A O 1
ATOM 550 N N . ILE A 1 67 ? -5.898 38.344 18.625 1 95.25 67 ILE A N 1
ATOM 551 C CA . ILE A 1 67 ? -5.059 37.25 19.141 1 95.25 67 ILE A CA 1
ATOM 552 C C . ILE A 1 67 ? -5.938 36.156 19.75 1 95.25 67 ILE A C 1
ATOM 554 O O . ILE A 1 67 ? -6.504 36.344 20.828 1 95.25 67 ILE A O 1
ATOM 558 N N . PRO A 1 68 ? -5.949 35.031 19.125 1 92.62 68 PRO A N 1
ATOM 559 C CA . PRO A 1 68 ? -6.789 33.938 19.641 1 92.62 68 PRO A CA 1
ATOM 560 C C . PRO A 1 68 ? -6.324 33.438 21 1 92.62 68 PRO A C 1
ATOM 562 O O . PRO A 1 68 ? -5.176 33.656 21.391 1 92.62 68 PRO A O 1
ATOM 565 N N . ALA A 1 69 ? -7.234 32.719 21.688 1 87.75 69 ALA A N 1
ATOM 566 C CA . ALA A 1 69 ? -6.934 32.188 23.016 1 87.75 69 ALA A CA 1
ATOM 567 C C . ALA A 1 69 ? -5.84 31.141 22.953 1 87.75 69 ALA A C 1
ATOM 569 O O . ALA A 1 69 ? -5.062 30.984 23.891 1 87.75 69 ALA A O 1
ATOM 570 N N . ASP A 1 70 ? -5.738 30.469 21.812 1 85.25 70 ASP A N 1
ATOM 571 C CA . ASP A 1 70 ? -4.777 29.375 21.672 1 85.25 70 ASP A CA 1
ATOM 572 C C . ASP A 1 70 ? -3.541 29.844 20.906 1 85.25 70 ASP A C 1
ATOM 574 O O . ASP A 1 70 ? -2.877 29.047 20.234 1 85.25 70 ASP A O 1
ATOM 578 N N . TYR A 1 71 ? -3.27 31.156 20.984 1 88.38 71 TYR A N 1
ATOM 579 C CA . TYR A 1 71 ? -2.014 31.672 20.453 1 88.38 71 TYR A CA 1
ATOM 580 C C . TYR A 1 71 ? -0.821 30.984 21.109 1 88.38 71 TYR A C 1
ATOM 582 O O . TYR A 1 71 ? -0.838 30.719 22.312 1 88.38 71 TYR A O 1
ATOM 590 N N . PRO A 1 72 ? 0.178 30.516 20.359 1 87.81 72 PRO A N 1
ATOM 591 C CA . PRO A 1 72 ? 0.441 30.812 18.938 1 87.81 72 PRO A CA 1
ATOM 592 C C . PRO A 1 72 ? 0.061 29.656 18.016 1 87.81 72 PRO A C 1
ATOM 594 O O . PRO A 1 72 ? 0.422 29.656 16.844 1 87.81 72 PRO A O 1
ATOM 597 N N . PHE A 1 73 ? -0.665 28.703 18.547 1 85.38 73 PHE A N 1
ATOM 598 C CA . PHE A 1 73 ? -0.982 27.531 17.75 1 85.38 73 PHE A CA 1
ATOM 599 C C . PHE A 1 73 ? -2.086 27.844 16.75 1 85.38 73 PHE A C 1
ATOM 601 O O . PHE A 1 73 ? -2.254 27.125 15.758 1 85.38 73 PHE A O 1
ATOM 608 N N . VAL A 1 74 ? -2.85 28.812 17.031 1 86.06 74 VAL A N 1
ATOM 609 C CA . VAL A 1 74 ? -3.736 29.453 16.062 1 86.06 74 VAL A CA 1
ATOM 610 C C . VAL A 1 74 ? -3.215 30.844 15.711 1 86.06 74 VAL A C 1
ATOM 612 O O . VAL A 1 74 ? -2.861 31.625 16.594 1 86.06 74 VAL A O 1
ATOM 615 N N . TYR A 1 75 ? -3.1 31.062 14.414 1 88.06 75 TYR A N 1
ATOM 616 C CA . TYR A 1 75 ? -2.455 32.312 14.008 1 88.06 75 TYR A CA 1
ATOM 617 C C . TYR A 1 75 ? -3.342 33.5 14.312 1 88.06 75 TYR A C 1
ATOM 619 O O . TYR A 1 75 ? -4.57 33.438 14.234 1 88.06 75 TYR A O 1
ATOM 627 N N . PRO A 1 76 ? -2.721 34.625 14.664 1 92.75 76 PRO A N 1
ATOM 628 C CA . PRO A 1 76 ? -3.475 35.875 14.875 1 92.75 76 PRO A CA 1
ATOM 629 C C . PRO A 1 76 ? -3.953 36.5 13.57 1 92.75 76 PRO A C 1
ATOM 631 O O . PRO A 1 76 ? -3.365 36.25 12.516 1 92.75 76 PRO A O 1
ATOM 634 N N . GLU A 1 77 ? -4.988 37.25 13.664 1 93.56 77 GLU A N 1
ATOM 635 C CA . GLU A 1 77 ? -5.555 37.938 12.508 1 93.56 77 GLU A CA 1
ATOM 636 C C . GLU A 1 77 ? -5.414 39.438 12.648 1 93.56 77 GLU A C 1
ATOM 638 O O . GLU A 1 77 ? -5.219 39.969 13.758 1 93.56 77 GLU A O 1
ATOM 643 N N . VAL A 1 78 ? -5.383 40.062 11.5 1 95.62 78 VAL A N 1
ATOM 644 C CA . VAL A 1 78 ? -5.277 41.531 11.477 1 95.62 78 VAL A CA 1
ATOM 645 C C . VAL A 1 78 ? -6.461 42.125 10.719 1 95.62 78 VAL A C 1
ATOM 647 O O . VAL A 1 78 ? -6.867 41.594 9.68 1 95.62 78 VAL A O 1
ATOM 650 N N . CYS A 1 79 ? -7.074 43.094 11.305 1 95.06 79 CYS A N 1
ATOM 651 C CA . CYS A 1 79 ? -8.148 43.781 10.617 1 95.06 79 CYS A CA 1
ATOM 652 C C . CYS A 1 79 ? -8.047 45.312 10.836 1 95.06 79 CYS A C 1
ATOM 654 O O . CYS A 1 79 ? -7.172 45.781 11.57 1 95.06 79 CYS A O 1
ATOM 656 N N . VAL A 1 80 ? -8.797 46.062 10.094 1 94.88 80 VAL A N 1
ATOM 657 C CA . VAL A 1 80 ? -8.875 47.5 10.234 1 94.88 80 VAL A CA 1
ATOM 658 C C . VAL A 1 80 ? -10.312 47.906 10.555 1 94.88 80 VAL A C 1
ATOM 660 O O . VAL A 1 80 ? -11.266 47.25 10.133 1 94.88 80 VAL A O 1
ATOM 663 N N . ALA A 1 81 ? -10.477 49 11.25 1 91.88 81 ALA A N 1
ATOM 664 C CA . ALA A 1 81 ? -11.805 49.469 11.633 1 91.88 81 ALA A CA 1
ATOM 665 C C . ALA A 1 81 ? -12.453 50.25 10.5 1 91.88 81 ALA A C 1
ATOM 667 O O . ALA A 1 81 ? -13.688 50.344 10.414 1 91.88 81 ALA A O 1
ATOM 668 N N . HIS A 1 82 ? -11.664 50.812 9.648 1 92.38 82 HIS A N 1
ATOM 669 C CA . HIS A 1 82 ? -12.188 51.625 8.555 1 92.38 82 HIS A CA 1
ATOM 670 C C . HIS A 1 82 ? -12.414 50.781 7.301 1 92.38 82 HIS A C 1
ATOM 672 O O . HIS A 1 82 ? -12.016 49.625 7.246 1 92.38 82 HIS A O 1
ATOM 678 N N . LYS A 1 83 ? -12.969 51.375 6.188 1 91.06 83 LYS A N 1
ATOM 679 C CA . LYS A 1 83 ? -13.266 50.688 4.938 1 91.06 83 LYS A CA 1
ATOM 680 C C . LYS A 1 83 ? -12.438 51.25 3.785 1 91.06 83 LYS A C 1
ATOM 682 O O . LYS A 1 83 ? -12.75 51.031 2.615 1 91.06 83 LYS A O 1
ATOM 687 N N . ARG A 1 84 ? -11.383 51.938 4.156 1 91.81 84 ARG A N 1
ATOM 688 C CA . ARG A 1 84 ? -10.562 52.562 3.137 1 91.81 84 ARG A CA 1
ATOM 689 C C . ARG A 1 84 ? -9.914 51.531 2.223 1 91.81 84 ARG A C 1
ATOM 691 O O . ARG A 1 84 ? -9.602 51.812 1.068 1 91.81 84 ARG A O 1
ATOM 698 N N . PHE A 1 85 ? -9.758 50.375 2.729 1 91.12 85 PHE A N 1
ATOM 699 C CA . PHE A 1 85 ? -9.039 49.375 1.981 1 91.12 85 PHE A CA 1
ATOM 700 C C . PHE A 1 85 ? -10.008 48.469 1.224 1 91.12 85 PHE A C 1
ATOM 702 O O . PHE A 1 85 ? -9.586 47.531 0.531 1 91.12 85 PHE A O 1
ATOM 709 N N . ALA A 1 86 ? -11.25 48.75 1.272 1 84.5 86 ALA A N 1
ATOM 710 C CA . ALA A 1 86 ? -12.266 47.875 0.687 1 84.5 86 ALA A CA 1
ATOM 711 C C . ALA A 1 86 ? -12.047 47.688 -0.812 1 84.5 86 ALA A C 1
ATOM 713 O O . ALA A 1 86 ? -11.758 48.656 -1.52 1 84.5 86 ALA A O 1
ATOM 714 N N . GLY A 1 87 ? -12.133 46.375 -1.266 1 77.44 87 GLY A N 1
ATOM 715 C CA . GLY A 1 87 ? -12.023 46.094 -2.689 1 77.44 87 GLY A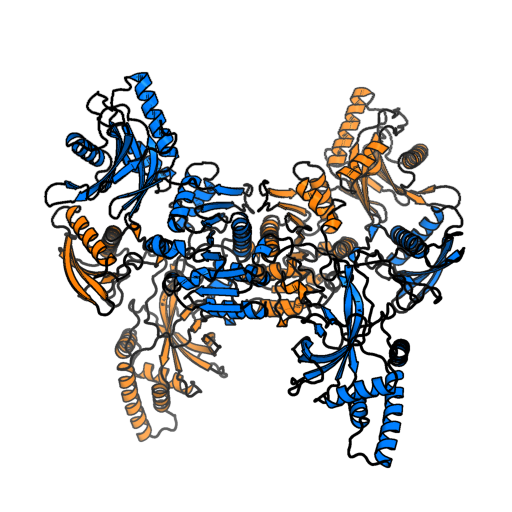 CA 1
ATOM 716 C C . GLY A 1 87 ? -10.609 45.812 -3.137 1 77.44 87 GLY A C 1
ATOM 717 O O . GLY A 1 87 ? -10.391 45.312 -4.242 1 77.44 87 GLY A O 1
ATOM 718 N N . PHE A 1 88 ? -9.656 46.188 -2.355 1 83.62 88 PHE A N 1
ATOM 719 C CA . PHE A 1 88 ? -8.266 45.938 -2.699 1 83.62 88 PHE A CA 1
ATOM 720 C C . PHE A 1 88 ? -7.941 44.438 -2.535 1 83.62 88 PHE A C 1
ATOM 722 O O . PHE A 1 88 ? -8.523 43.781 -1.687 1 83.62 88 PHE A O 1
ATOM 729 N N . PRO A 1 89 ? -7.047 43.938 -3.371 1 80.5 89 PRO A N 1
ATOM 730 C CA . PRO A 1 89 ? -6.676 42.531 -3.24 1 80.5 89 PRO A CA 1
ATOM 731 C C . PRO A 1 89 ? -6.172 42.188 -1.842 1 80.5 89 PRO A C 1
ATOM 733 O O . PRO A 1 89 ? -5.465 42.969 -1.219 1 80.5 89 PRO A O 1
ATOM 736 N N . HIS A 1 90 ? -6.551 41 -1.313 1 84.25 90 HIS A N 1
ATOM 737 C CA . HIS A 1 90 ? -6.121 40.438 -0.033 1 84.25 90 HIS A CA 1
ATOM 738 C C . HIS A 1 90 ? -6.742 41.219 1.131 1 84.25 90 HIS A C 1
ATOM 740 O O . HIS A 1 90 ? -6.18 41.25 2.227 1 84.25 90 HIS A O 1
ATOM 746 N N . VAL A 1 91 ? -7.734 41.906 0.845 1 87.31 91 VAL A N 1
ATOM 747 C CA . VAL A 1 91 ? -8.602 42.469 1.871 1 87.31 91 VAL A CA 1
ATOM 748 C C . VAL A 1 91 ? -9.992 41.844 1.77 1 87.31 91 VAL A C 1
ATOM 750 O O . VAL A 1 91 ? -10.648 41.938 0.728 1 87.31 91 VAL A O 1
ATOM 753 N N . THR A 1 92 ? -10.344 41.25 2.803 1 83.12 92 THR A N 1
ATOM 754 C CA . THR A 1 92 ? -11.633 40.562 2.771 1 83.12 92 THR A CA 1
ATOM 755 C C . THR A 1 92 ? -12.648 41.281 3.654 1 83.12 92 THR A C 1
ATOM 757 O O . THR A 1 92 ? -12.305 41.781 4.723 1 83.12 92 THR A O 1
ATOM 760 N N . TRP A 1 93 ? -13.812 41.406 3.139 1 82.69 93 TRP A N 1
ATOM 761 C CA . TRP A 1 93 ? -14.945 41.969 3.846 1 82.69 93 TRP A CA 1
ATOM 762 C C . TRP A 1 93 ? -14.617 43.406 4.324 1 82.69 93 TRP A C 1
ATOM 764 O O . TRP A 1 93 ? -14.906 43.75 5.469 1 82.69 93 TRP A O 1
ATOM 774 N N . ALA A 1 94 ? -13.805 44.031 3.576 1 82.5 94 ALA A N 1
ATOM 775 C CA . ALA A 1 94 ? -13.461 45.438 3.699 1 82.5 94 ALA A CA 1
ATOM 776 C C . ALA A 1 94 ? -12.516 45.688 4.871 1 82.5 94 ALA A C 1
ATOM 778 O O . ALA A 1 94 ? -11.812 46.688 4.918 1 82.5 94 ALA A O 1
ATOM 779 N N . HIS A 1 95 ? -12.5 44.688 5.707 1 89.44 95 HIS A N 1
ATOM 780 C CA . HIS A 1 95 ? -11.836 45 6.973 1 89.44 95 HIS A CA 1
ATOM 781 C C . HIS A 1 95 ? -10.664 44.062 7.219 1 89.44 95 HIS A C 1
ATOM 783 O O . HIS A 1 95 ? -9.719 44.406 7.926 1 89.44 95 HIS A O 1
ATOM 789 N N . TRP A 1 96 ? -10.742 42.875 6.723 1 90.88 96 TRP A N 1
ATOM 790 C CA . TRP A 1 96 ? -9.797 41.844 7.137 1 90.88 96 TRP A CA 1
ATOM 791 C C . TRP A 1 96 ? -8.617 41.781 6.172 1 90.88 96 TRP A C 1
ATOM 793 O O . TRP A 1 96 ? -8.805 41.656 4.961 1 90.88 96 TRP A O 1
ATOM 803 N N . ILE A 1 97 ? -7.406 41.75 6.723 1 92.5 97 ILE A N 1
ATOM 804 C CA . ILE A 1 97 ? -6.184 41.719 5.93 1 92.5 97 ILE A CA 1
ATOM 805 C C . ILE A 1 97 ? -5.719 40.25 5.801 1 92.5 97 ILE A C 1
ATOM 807 O O . ILE A 1 97 ? -5.449 39.594 6.805 1 92.5 97 ILE A O 1
ATOM 811 N N . CYS A 1 98 ? -5.691 39.781 4.621 1 87.44 98 CYS A N 1
ATOM 812 C CA . CYS A 1 98 ? -5.238 38.406 4.367 1 87.44 98 CYS A CA 1
ATOM 813 C C . CYS A 1 98 ? -3.715 38.344 4.379 1 87.44 98 CYS A C 1
ATOM 815 O O . CYS A 1 98 ? -3.066 38.625 3.371 1 87.44 98 CYS A O 1
ATOM 817 N N . LEU A 1 99 ? -3.162 37.812 5.426 1 88.62 99 LEU A N 1
ATOM 818 C CA . LEU A 1 99 ? -1.714 37.75 5.59 1 88.62 99 LEU A CA 1
ATOM 819 C C . LEU A 1 99 ? -1.186 36.344 5.289 1 88.62 99 LEU A C 1
ATOM 821 O O . LEU A 1 99 ? 0.024 36.156 5.156 1 88.62 99 LEU A O 1
ATOM 825 N N . TYR A 1 100 ? -2.156 35.375 5.148 1 80.81 100 TYR A N 1
ATOM 826 C CA . TYR A 1 100 ? -1.751 34 5.012 1 80.81 100 TYR A CA 1
ATOM 827 C C . TYR A 1 100 ? -2.4 33.344 3.789 1 80.81 100 TYR A C 1
ATOM 829 O O . TYR A 1 100 ? -3.58 33.594 3.516 1 80.81 100 TYR A O 1
ATOM 837 N N . GLN A 1 101 ? -1.609 32.656 3.07 1 70.12 101 GLN A N 1
ATOM 838 C CA . GLN A 1 101 ? -2.201 31.844 2.006 1 70.12 101 GLN A CA 1
ATOM 839 C C . GLN A 1 101 ? -2.822 30.562 2.562 1 70.12 101 GLN A C 1
ATOM 841 O O . GLN A 1 101 ? -3.795 30.047 2.008 1 70.12 101 GLN A O 1
ATOM 846 N N . SER A 1 102 ? -2.074 30.062 3.549 1 71.19 102 SER A N 1
ATOM 847 C CA . SER A 1 102 ? -2.531 28.844 4.207 1 71.19 102 SER A CA 1
ATOM 848 C C . SER A 1 102 ? -2.174 28.844 5.691 1 71.19 102 SER A C 1
ATOM 850 O O . SER A 1 102 ? -1.387 29.672 6.141 1 71.19 102 SER A O 1
ATOM 852 N N . ARG A 1 103 ? -2.777 27.922 6.348 1 70 103 ARG A N 1
ATOM 853 C CA . ARG A 1 103 ? -2.5 27.797 7.777 1 70 103 ARG A CA 1
ATOM 854 C C . ARG A 1 103 ? -1.043 27.422 8.023 1 70 103 ARG A C 1
ATOM 856 O O . ARG A 1 103 ? -0.465 27.781 9.047 1 70 103 ARG A O 1
ATOM 863 N N . SER A 1 104 ? -0.527 26.828 7.07 1 67.69 104 SER A N 1
ATOM 864 C CA . SER A 1 104 ? 0.835 26.328 7.227 1 67.69 104 SER A CA 1
ATOM 865 C C . SER A 1 104 ? 1.855 27.453 7.066 1 67.69 104 SER A C 1
ATOM 867 O O . SER A 1 104 ? 3.023 27.297 7.426 1 67.69 104 SER A O 1
ATOM 869 N N . ASP A 1 105 ? 1.36 28.625 6.676 1 73.62 105 ASP A N 1
ATOM 870 C CA . ASP A 1 105 ? 2.252 29.766 6.508 1 73.62 105 ASP A CA 1
ATOM 871 C C . ASP A 1 105 ? 2.65 30.359 7.859 1 73.62 105 ASP A C 1
ATOM 873 O O . ASP A 1 105 ? 3.656 31.062 7.965 1 73.62 105 ASP A O 1
ATOM 877 N N . TRP A 1 106 ? 1.851 30 8.797 1 81.25 106 TRP A N 1
ATOM 878 C CA . TRP A 1 106 ? 2.123 30.516 10.133 1 81.25 106 TRP A CA 1
ATOM 879 C C . TRP A 1 106 ? 3.084 29.594 10.883 1 81.25 106 TRP A C 1
ATOM 881 O O . TRP A 1 106 ? 2.838 28.391 11.008 1 81.25 106 TRP A O 1
ATOM 891 N N . ASN A 1 107 ? 4.16 30.141 11.258 1 75.31 107 ASN A N 1
ATOM 892 C CA . ASN A 1 107 ? 5.098 29.469 12.148 1 75.31 107 ASN A CA 1
ATOM 893 C C . ASN A 1 107 ? 4.977 29.984 13.578 1 75.31 107 ASN A C 1
ATOM 895 O O . ASN A 1 107 ? 5.371 31.125 13.867 1 75.31 107 ASN A O 1
ATOM 899 N N . PRO A 1 108 ? 4.512 29.219 14.406 1 80.81 108 PRO A N 1
ATOM 900 C CA . PRO A 1 108 ? 4.312 29.688 15.781 1 80.81 108 PRO A CA 1
ATOM 901 C C . PRO A 1 108 ? 5.594 30.219 16.422 1 80.81 108 PRO A C 1
ATOM 903 O O . PRO A 1 108 ? 5.539 31.078 17.297 1 80.81 108 PRO A O 1
ATOM 906 N N . TYR A 1 109 ? 6.727 29.891 15.914 1 72.94 109 TYR A N 1
ATOM 907 C CA . TYR A 1 109 ? 7.996 30.312 16.5 1 72.94 109 TYR A CA 1
ATOM 908 C C . TYR A 1 109 ? 8.281 31.766 16.188 1 72.94 109 TYR A C 1
ATOM 910 O O . TYR A 1 109 ? 9.047 32.438 16.906 1 72.94 109 TYR A O 1
ATOM 918 N N . ASP A 1 110 ? 7.648 32.219 15.18 1 77.12 110 ASP A N 1
ATOM 919 C CA . ASP A 1 110 ? 7.871 33.594 14.812 1 77.12 110 ASP A CA 1
ATOM 920 C C . ASP A 1 110 ? 7.105 34.531 15.75 1 77.12 110 ASP A C 1
ATOM 922 O O . ASP A 1 110 ? 7.477 35.719 15.898 1 77.12 110 ASP A O 1
ATOM 926 N N . GLY A 1 111 ? 6.07 34.031 16.328 1 82.56 111 GLY A N 1
ATOM 927 C CA . GLY A 1 111 ? 5.27 34.812 17.266 1 82.56 111 GLY A CA 1
ATOM 928 C C . GLY A 1 111 ? 4.781 36.125 16.703 1 82.56 111 GLY A C 1
ATOM 929 O O . GLY A 1 111 ? 4.461 36.219 15.523 1 82.56 111 GLY A O 1
ATOM 930 N N . MET A 1 112 ? 4.75 37.094 17.562 1 87.31 112 MET A N 1
ATOM 931 C CA . MET A 1 112 ? 4.242 38.406 17.156 1 87.31 112 MET A CA 1
ATOM 932 C C . MET A 1 112 ? 5.234 39.125 16.25 1 87.31 112 MET A C 1
ATOM 934 O O . MET A 1 112 ? 4.844 39.969 15.43 1 87.31 112 MET A O 1
ATOM 938 N N . PHE A 1 113 ? 6.496 38.75 16.375 1 81.38 113 PHE A N 1
ATOM 939 C CA . PHE A 1 113 ? 7.488 39.312 15.469 1 81.38 113 PHE A CA 1
ATOM 940 C C . PHE A 1 113 ? 7.172 38.906 14.031 1 81.38 113 PHE A C 1
ATOM 942 O O . PHE A 1 113 ? 7.227 39.75 13.125 1 81.38 113 PHE A O 1
ATOM 949 N N . GLY A 1 114 ? 6.855 37.688 13.953 1 83.62 114 GLY A N 1
ATOM 950 C CA . GLY A 1 114 ? 6.48 37.188 12.633 1 83.62 114 GLY A CA 1
ATOM 951 C C . GLY A 1 114 ? 5.234 37.844 12.086 1 83.62 114 GLY A C 1
ATOM 952 O O . GLY A 1 114 ? 5.152 38.125 10.891 1 83.62 114 GLY A O 1
ATOM 953 N N . LEU A 1 115 ? 4.242 38.062 12.922 1 90.88 115 LEU A N 1
ATOM 954 C CA . LEU A 1 115 ? 3.006 38.688 12.5 1 90.88 115 LEU A CA 1
ATOM 955 C C . LEU A 1 115 ? 3.281 40.125 12 1 90.88 115 LEU A C 1
ATOM 957 O O . LEU A 1 115 ? 2.785 40.5 10.938 1 90.88 115 LEU A O 1
ATOM 961 N N . VAL A 1 116 ? 4.066 40.812 12.742 1 88.94 116 VAL A N 1
ATOM 962 C CA . VAL A 1 116 ? 4.344 42.219 12.406 1 88.94 116 VAL A CA 1
ATOM 963 C C . VAL A 1 116 ? 5.16 42.281 11.117 1 88.94 116 VAL A C 1
ATOM 965 O O . VAL A 1 116 ? 4.941 43.156 10.281 1 88.94 116 VAL A O 1
ATOM 968 N N . ASP A 1 117 ? 6.062 41.406 11.047 1 86.44 117 ASP A N 1
ATOM 969 C CA . ASP A 1 117 ? 6.84 41.344 9.812 1 86.44 117 ASP A CA 1
ATOM 970 C C . ASP A 1 117 ? 5.938 41.125 8.602 1 86.44 117 ASP A C 1
ATOM 972 O O . ASP A 1 117 ? 6.098 41.781 7.57 1 86.44 117 ASP A O 1
ATOM 976 N N . ARG A 1 118 ? 5.031 40.188 8.68 1 89.5 118 ARG A N 1
ATOM 977 C CA . ARG A 1 118 ? 4.098 39.906 7.598 1 89.5 118 ARG A CA 1
ATOM 978 C C . ARG A 1 118 ? 3.227 41.094 7.277 1 89.5 118 ARG A C 1
ATOM 980 O O . ARG A 1 118 ? 2.91 41.344 6.113 1 89.5 118 ARG A O 1
ATOM 987 N N . LEU A 1 119 ? 2.801 41.719 8.312 1 91.81 119 LEU A N 1
ATOM 988 C CA . LEU A 1 119 ? 1.989 42.938 8.125 1 91.81 119 LEU A CA 1
ATOM 989 C C . LEU A 1 119 ? 2.775 44 7.395 1 91.81 119 LEU A C 1
ATOM 991 O O . LEU A 1 119 ? 2.244 44.656 6.5 1 91.81 119 LEU A O 1
ATOM 995 N N . CYS A 1 120 ? 4.02 44.156 7.746 1 89.12 120 CYS A N 1
ATOM 996 C CA . CYS A 1 120 ? 4.859 45.156 7.094 1 89.12 120 CYS A CA 1
ATOM 997 C C . CYS A 1 120 ? 5.062 44.812 5.621 1 89.12 120 CYS A C 1
ATOM 999 O O . CYS A 1 120 ? 5.012 45.688 4.766 1 89.12 120 CYS A O 1
ATOM 1001 N N . ILE A 1 121 ? 5.262 43.625 5.387 1 88.94 121 ILE A N 1
ATOM 1002 C CA . ILE A 1 121 ? 5.422 43.188 4.004 1 88.94 121 ILE A CA 1
ATOM 1003 C C . ILE A 1 121 ? 4.137 43.438 3.223 1 88.94 121 ILE A C 1
ATOM 1005 O O . ILE A 1 121 ? 4.184 43.906 2.074 1 88.94 121 ILE A O 1
ATOM 1009 N N . TRP A 1 122 ? 3.008 43.094 3.82 1 91.44 122 TRP A N 1
ATOM 1010 C CA . TRP A 1 122 ? 1.721 43.344 3.189 1 91.44 122 TRP A CA 1
ATOM 1011 C C . TRP A 1 122 ? 1.578 44.844 2.859 1 91.44 122 TRP A C 1
ATOM 1013 O O . TRP A 1 122 ? 1.13 45.188 1.767 1 91.44 122 TRP A O 1
ATOM 1023 N N . ILE A 1 123 ? 1.982 45.688 3.732 1 91.88 123 ILE A N 1
ATOM 1024 C CA . ILE A 1 123 ? 1.869 47.156 3.566 1 91.88 123 ILE A CA 1
ATOM 1025 C C . ILE A 1 123 ? 2.75 47.594 2.406 1 91.88 123 ILE A C 1
ATOM 1027 O O . ILE A 1 123 ? 2.316 48.375 1.559 1 91.88 123 ILE A O 1
ATOM 1031 N N . GLU A 1 124 ? 3.896 47.125 2.379 1 89.56 124 GLU A N 1
ATOM 1032 C CA . GLU A 1 124 ? 4.828 47.5 1.32 1 89.56 124 GLU A CA 1
ATOM 1033 C C . GLU A 1 124 ? 4.316 47.062 -0.048 1 89.56 124 GLU A C 1
ATOM 1035 O O . GLU A 1 124 ? 4.367 47.812 -1.011 1 89.56 124 GLU A O 1
ATOM 1040 N N . ARG A 1 125 ? 3.836 45.875 -0.104 1 90.06 125 ARG A N 1
ATOM 1041 C CA . ARG A 1 125 ? 3.34 45.344 -1.369 1 90.06 125 ARG A CA 1
ATOM 1042 C C . ARG A 1 125 ? 2.051 46.062 -1.79 1 90.06 125 ARG A C 1
ATOM 1044 O O . ARG A 1 125 ? 1.827 46.281 -2.979 1 90.06 125 ARG A O 1
ATOM 1051 N N . ALA A 1 126 ? 1.199 46.281 -0.838 1 91.44 126 ALA A N 1
ATOM 1052 C CA . ALA A 1 126 ? -0.06 46.969 -1.122 1 91.44 126 ALA A CA 1
ATOM 1053 C C . ALA A 1 126 ? 0.186 48.406 -1.626 1 91.44 126 ALA A C 1
ATOM 1055 O O . ALA A 1 126 ? -0.546 48.875 -2.484 1 91.44 126 ALA A O 1
ATOM 1056 N N . ALA A 1 127 ? 1.227 48.969 -1.136 1 91.12 127 ALA A N 1
ATOM 1057 C CA . ALA A 1 127 ? 1.547 50.344 -1.523 1 91.12 127 ALA A CA 1
ATOM 1058 C C . ALA A 1 127 ? 1.994 50.406 -2.98 1 91.12 127 ALA A C 1
ATOM 1060 O O . ALA A 1 127 ? 1.743 51.406 -3.668 1 91.12 127 ALA A O 1
ATOM 1061 N N . ILE A 1 128 ? 2.572 49.344 -3.449 1 89.88 128 ILE A N 1
ATOM 1062 C CA . ILE A 1 128 ? 3.078 49.375 -4.816 1 89.88 128 ILE A CA 1
ATOM 1063 C C . ILE A 1 128 ? 2.188 48.5 -5.711 1 89.88 128 ILE A C 1
ATOM 1065 O O . ILE A 1 128 ? 2.57 48.156 -6.828 1 89.88 128 ILE A O 1
ATOM 1069 N N . ASN A 1 129 ? 1.089 48.062 -5.219 1 87.88 129 ASN A N 1
ATOM 1070 C CA . ASN A 1 129 ? 0.089 47.281 -5.949 1 87.88 129 ASN A CA 1
ATOM 1071 C C . ASN A 1 129 ? 0.685 46 -6.535 1 87.88 129 ASN A C 1
ATOM 1073 O O . ASN A 1 129 ? 0.48 45.719 -7.711 1 87.88 129 ASN A O 1
ATOM 1077 N N . ASN A 1 130 ? 1.458 45.375 -5.801 1 85.75 130 ASN A N 1
ATOM 1078 C CA . ASN A 1 130 ? 2.086 44.094 -6.195 1 85.75 130 ASN A CA 1
ATOM 1079 C C . ASN A 1 130 ? 1.61 42.938 -5.328 1 85.75 130 ASN A C 1
ATOM 1081 O O . ASN A 1 130 ? 2.422 42.156 -4.828 1 85.75 130 ASN A O 1
ATOM 1085 N N . MET A 1 131 ? 0.304 42.875 -5.145 1 81.62 131 MET A N 1
ATOM 1086 C CA . MET A 1 131 ? -0.266 41.844 -4.293 1 81.62 131 MET A CA 1
ATOM 1087 C C . MET A 1 131 ? -0.53 40.562 -5.086 1 81.62 131 MET A C 1
ATOM 1089 O O . MET A 1 131 ? -0.616 39.469 -4.512 1 81.62 131 MET A O 1
ATOM 1093 N N . ASP A 1 132 ? -0.852 40.688 -6.301 1 74.25 132 ASP A N 1
ATOM 1094 C CA . ASP A 1 132 ? -1.176 39.562 -7.176 1 74.25 132 ASP A CA 1
ATOM 1095 C C . ASP A 1 132 ? -0.25 39.531 -8.391 1 74.25 132 ASP A C 1
ATOM 1097 O O . ASP A 1 132 ? -0.426 40.312 -9.336 1 74.25 132 ASP A O 1
ATOM 1101 N N . PRO A 1 133 ? 0.728 38.625 -8.25 1 67.06 133 PRO A N 1
ATOM 1102 C CA . PRO A 1 133 ? 1.564 38.562 -9.453 1 67.06 133 PRO A CA 1
ATOM 1103 C C . PRO A 1 133 ? 0.785 38.125 -10.688 1 67.06 133 PRO A C 1
ATOM 1105 O O . PRO A 1 133 ? -0.144 37.312 -10.586 1 67.06 133 PRO A O 1
ATOM 1108 N N . MET A 1 134 ? 0.992 38.781 -11.719 1 63.03 134 MET A N 1
ATOM 1109 C CA . MET A 1 134 ? 0.292 38.531 -12.977 1 63.03 134 MET A CA 1
ATOM 1110 C C . MET A 1 134 ? 0.338 37.062 -13.359 1 63.03 134 MET A C 1
ATOM 1112 O O . MET A 1 134 ? -0.637 36.531 -13.883 1 63.03 134 MET A O 1
ATOM 1116 N N . GLU A 1 135 ? 1.386 36.469 -13.055 1 65.75 135 GLU A N 1
ATOM 1117 C CA . GLU A 1 135 ? 1.52 35.094 -13.531 1 65.75 135 GLU A CA 1
ATOM 1118 C C . GLU A 1 135 ? 1.279 34.094 -12.406 1 65.75 135 GLU A C 1
ATOM 1120 O O . GLU A 1 135 ? 1.438 32.875 -12.594 1 65.75 135 GLU A O 1
ATOM 1125 N N . GLY A 1 136 ? 0.672 34.531 -11.328 1 69.69 136 GLY A N 1
ATOM 1126 C CA . GLY A 1 136 ? 0.471 33.594 -10.227 1 69.69 136 GLY A CA 1
ATOM 1127 C C . GLY A 1 136 ? -0.992 33.375 -9.891 1 69.69 136 GLY A C 1
ATOM 1128 O O . GLY A 1 136 ? -1.864 34.094 -10.406 1 69.69 136 GLY A O 1
ATOM 1129 N N . PRO A 1 137 ? -1.283 32.344 -9.164 1 73 137 PRO A N 1
ATOM 1130 C CA . PRO A 1 137 ? -2.662 32.062 -8.758 1 73 137 PRO A CA 1
ATOM 1131 C C . PRO A 1 137 ? -3.266 33.188 -7.914 1 73 137 PRO A C 1
ATOM 1133 O O . PRO A 1 137 ? -2.549 33.844 -7.168 1 73 137 PRO A O 1
ATOM 1136 N N . LEU A 1 138 ? -4.562 33.406 -8.219 1 74.88 138 LEU A N 1
ATOM 1137 C CA . LEU A 1 138 ? -5.285 34.406 -7.449 1 74.88 138 LEU A CA 1
ATOM 1138 C C . LEU A 1 138 ? -5.902 33.781 -6.195 1 74.88 138 LEU A C 1
ATOM 1140 O O . LEU A 1 138 ? -6.273 32.625 -6.188 1 74.88 138 LEU A O 1
ATOM 1144 N N . GLU A 1 139 ? -5.902 34.531 -5.141 1 73.56 139 GLU A N 1
ATOM 1145 C CA . GLU A 1 139 ? -6.734 34.125 -4.004 1 73.56 139 GLU A CA 1
ATOM 1146 C C . GLU A 1 139 ? -8.219 34.219 -4.355 1 73.56 139 GLU A C 1
ATOM 1148 O O . GLU A 1 139 ? -8.711 35.25 -4.785 1 73.56 139 GLU A O 1
ATOM 1153 N N . PRO A 1 140 ? -8.875 33.125 -4.258 1 71.19 140 PRO A N 1
ATOM 1154 C CA . PRO A 1 140 ? -10.289 33.188 -4.621 1 71.19 140 PRO A CA 1
ATOM 1155 C C . PRO A 1 140 ? -11.141 33.938 -3.598 1 71.19 140 PRO A C 1
ATOM 1157 O O . PRO A 1 140 ? -10.758 34.031 -2.43 1 71.19 140 PRO A O 1
ATOM 1160 N N . PRO A 1 141 ? -12.234 34.469 -4.16 1 75.75 141 PRO A N 1
ATOM 1161 C CA . PRO A 1 141 ? -13.133 35.125 -3.221 1 75.75 141 PRO A CA 1
ATOM 1162 C C . PRO A 1 141 ? -13.703 34.188 -2.162 1 75.75 141 PRO A C 1
ATOM 1164 O O . PRO A 1 141 ? -13.805 33 -2.398 1 75.75 141 PRO A O 1
ATOM 1167 N N . HIS A 1 142 ? -13.938 34.781 -1.039 1 75.38 142 HIS A N 1
ATOM 1168 C CA . HIS A 1 142 ? -14.43 34 0.095 1 75.38 142 HIS A CA 1
ATOM 1169 C C . HIS A 1 142 ? -15.945 34.094 0.223 1 75.38 142 HIS A C 1
ATOM 1171 O O . HIS A 1 142 ? -16.5 35.188 0.096 1 75.38 142 HIS A O 1
ATOM 1177 N N . ALA A 1 143 ? -16.547 33 0.207 1 73.75 143 ALA A N 1
ATOM 1178 C CA . ALA A 1 143 ? -17.969 32.969 0.525 1 73.75 143 ALA A CA 1
ATOM 1179 C C . ALA A 1 143 ? -18.219 32.281 1.874 1 73.75 143 ALA A C 1
ATOM 1181 O O . ALA A 1 143 ? -17.641 31.234 2.16 1 73.75 143 ALA A O 1
ATOM 1182 N N . SER A 1 144 ? -18.906 33.031 2.785 1 74.56 144 SER A N 1
ATOM 1183 C CA . SER A 1 144 ? -19.266 32.406 4.047 1 74.56 144 SER A CA 1
ATOM 1184 C C . SER A 1 144 ? -20.141 31.156 3.812 1 74.56 144 SER A C 1
ATOM 1186 O O . SER A 1 144 ? -21.266 31.266 3.314 1 74.56 144 SER A O 1
ATOM 1188 N N . GLN A 1 145 ? -19.609 30.062 4.168 1 76.94 145 GLN A N 1
ATOM 1189 C CA . GLN A 1 145 ? -20.266 28.812 3.801 1 76.94 145 GLN A CA 1
ATOM 1190 C C . GLN A 1 145 ? -21.188 28.312 4.914 1 76.94 145 GLN A C 1
ATOM 1192 O O . GLN A 1 145 ? -20.859 28.453 6.098 1 76.94 145 GLN A O 1
ATOM 1197 N N . ASN A 1 146 ? -22.359 27.875 4.461 1 78.94 146 ASN A N 1
ATOM 1198 C CA . ASN A 1 146 ? -23.297 27.188 5.348 1 78.94 146 ASN A CA 1
ATOM 1199 C C . ASN A 1 146 ? -22.953 25.703 5.469 1 78.94 146 ASN A C 1
ATOM 1201 O O . ASN A 1 146 ? -23.203 24.922 4.543 1 78.94 146 ASN A O 1
ATOM 1205 N N . GLN A 1 147 ? -22.609 25.25 6.609 1 78.5 147 GLN A N 1
ATOM 1206 C CA . GLN A 1 147 ? -22.094 23.906 6.824 1 78.5 147 GLN A CA 1
ATOM 1207 C C . GLN A 1 147 ? -23.234 22.891 6.887 1 78.5 147 GLN A C 1
ATOM 1209 O O . GLN A 1 147 ? -23 21.688 6.793 1 78.5 147 GLN A O 1
ATOM 1214 N N . GLN A 1 148 ? -24.375 23.312 6.922 1 82.44 148 GLN A N 1
ATOM 1215 C CA . GLN A 1 148 ? -25.516 22.406 7.016 1 82.44 148 GLN A CA 1
ATOM 1216 C C . GLN A 1 148 ? -25.953 21.938 5.633 1 82.44 148 GLN A C 1
ATOM 1218 O O . GLN A 1 148 ? -26.656 20.922 5.516 1 82.44 148 GLN A O 1
ATOM 1223 N N . LEU A 1 149 ? -25.562 22.688 4.668 1 90.06 149 LEU A N 1
ATOM 1224 C CA . LEU A 1 149 ? -25.922 22.328 3.303 1 90.06 149 LEU A CA 1
ATOM 1225 C C . LEU A 1 149 ? -24.922 21.344 2.709 1 90.06 149 LEU A C 1
ATOM 1227 O O . LEU A 1 149 ? -23.75 21.359 3.072 1 90.06 149 LEU A O 1
ATOM 1231 N N . LEU A 1 150 ? -25.422 20.5 1.812 1 92.69 150 LEU A N 1
ATOM 1232 C CA . LEU A 1 150 ? -24.531 19.578 1.115 1 92.69 150 LEU A CA 1
ATOM 1233 C C . LEU A 1 150 ? -23.547 20.344 0.234 1 92.69 150 LEU A C 1
ATOM 1235 O O . LEU A 1 150 ? -23.906 21.328 -0.406 1 92.69 150 LEU A O 1
ATOM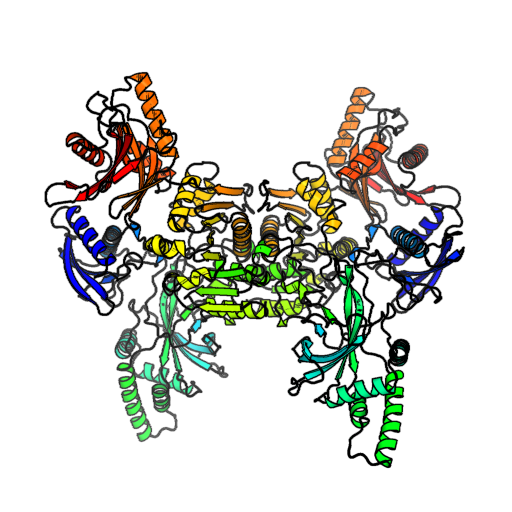 1239 N N . PRO A 1 151 ? -22.344 19.906 0.291 1 95.12 151 PRO A N 1
ATOM 1240 C CA . PRO A 1 151 ? -21.391 20.516 -0.632 1 95.12 151 PRO A CA 1
ATOM 1241 C C . PRO A 1 151 ? -21.641 20.125 -2.086 1 95.12 151 PRO A C 1
ATOM 1243 O O . PRO A 1 151 ? -22.25 19.094 -2.355 1 95.12 151 PRO A O 1
ATOM 1246 N N . PHE A 1 152 ? -21.188 21.016 -2.982 1 95.56 152 PHE A N 1
ATOM 1247 C CA . PHE A 1 152 ? -21.297 20.766 -4.418 1 95.56 152 PHE A CA 1
ATOM 1248 C C . PHE A 1 152 ? -19.953 20.328 -4.988 1 95.56 152 PHE A C 1
ATOM 1250 O O . PHE A 1 152 ? -18.906 20.875 -4.625 1 95.56 152 PHE A O 1
ATOM 1257 N N . VAL A 1 153 ? -19.969 19.281 -5.773 1 96.06 153 VAL A N 1
ATOM 1258 C CA . VAL A 1 153 ? -18.797 18.875 -6.543 1 96.06 153 VAL A CA 1
ATOM 1259 C C . VAL A 1 153 ? -18.984 19.266 -8.008 1 96.06 153 VAL A C 1
ATOM 1261 O O . VAL A 1 153 ? -19.891 18.766 -8.672 1 96.06 153 VAL A O 1
ATOM 1264 N N . ILE A 1 154 ? -18.109 20.156 -8.492 1 95.94 154 ILE A N 1
ATOM 1265 C CA . ILE A 1 154 ? -18.203 20.594 -9.883 1 95.94 154 ILE A CA 1
ATOM 1266 C C . ILE A 1 154 ? -17.266 19.766 -10.75 1 95.94 154 ILE A C 1
ATOM 1268 O O . ILE A 1 154 ? -16.047 19.891 -10.656 1 95.94 154 ILE A O 1
ATOM 1272 N N . ARG A 1 155 ? -17.859 19.031 -11.68 1 94.5 155 ARG A N 1
ATOM 1273 C CA . ARG A 1 155 ? -17.062 18.078 -12.445 1 94.5 155 ARG A CA 1
ATOM 1274 C C . ARG A 1 155 ? -16.656 18.656 -13.797 1 94.5 155 ARG A C 1
ATOM 1276 O O . ARG A 1 155 ? -15.477 18.656 -14.148 1 94.5 155 ARG A O 1
ATOM 1283 N N . PRO A 1 156 ? -17.641 19.25 -14.57 1 94.75 156 PRO A N 1
ATOM 1284 C CA . PRO A 1 156 ? -17.281 19.734 -15.906 1 94.75 156 PRO A CA 1
ATOM 1285 C C . PRO A 1 156 ? -16.594 21.109 -15.867 1 94.75 156 PRO A C 1
ATOM 1287 O O . PRO A 1 156 ? -16.891 21.922 -14.992 1 94.75 156 PRO A O 1
ATOM 1290 N N . ASN A 1 157 ? -15.727 21.375 -16.797 1 94.25 157 ASN A N 1
ATOM 1291 C CA . ASN A 1 157 ? -15.164 22.703 -16.953 1 94.25 157 ASN A CA 1
ATOM 1292 C C . ASN A 1 157 ? -16.25 23.75 -17.219 1 94.25 157 ASN A C 1
ATOM 1294 O O . ASN A 1 157 ? -17.297 23.422 -17.766 1 94.25 157 ASN A O 1
ATOM 1298 N N . ALA A 1 158 ? -15.969 24.938 -16.75 1 93 158 ALA A N 1
ATOM 1299 C CA . ALA A 1 158 ? -16.938 26 -16.969 1 93 158 ALA A CA 1
ATOM 1300 C C . ALA A 1 158 ? -17.031 26.375 -18.438 1 93 158 ALA A C 1
ATOM 1302 O O . ALA A 1 158 ? -16.016 26.344 -19.156 1 93 158 ALA A O 1
ATOM 1303 N N . PRO A 1 159 ? -18.25 26.672 -18.844 1 89.81 159 PRO A N 1
ATOM 1304 C CA . PRO A 1 159 ? -18.375 27.156 -20.219 1 89.81 159 PRO A CA 1
ATOM 1305 C C . PRO A 1 159 ? -17.547 28.422 -20.484 1 89.81 159 PRO A C 1
ATOM 1307 O O . PRO A 1 159 ? -17.422 29.266 -19.594 1 89.81 159 PRO A O 1
ATOM 1310 N N . VAL A 1 160 ? -17.016 28.531 -21.672 1 83.12 160 VAL A N 1
ATOM 1311 C CA . VAL A 1 160 ? -16.219 29.688 -22.047 1 83.12 160 VAL A CA 1
ATOM 1312 C C . VAL A 1 160 ? -17.141 30.859 -22.406 1 83.12 160 VAL A C 1
ATOM 1314 O O . VAL A 1 160 ? -18.062 30.703 -23.219 1 83.12 160 VAL A O 1
ATOM 1317 N N . ASN A 1 161 ? -17.078 31.984 -21.734 1 78.75 161 ASN A N 1
ATOM 1318 C CA . ASN A 1 161 ? -17.984 33.094 -22.047 1 78.75 161 ASN A CA 1
ATOM 1319 C C . ASN A 1 161 ? -17.203 34.344 -22.5 1 78.75 161 ASN A C 1
ATOM 1321 O O . ASN A 1 161 ? -17.797 35.375 -22.781 1 78.75 161 ASN A O 1
ATOM 1325 N N . ALA A 1 162 ? -16.047 34.188 -22.906 1 70.25 162 ALA A N 1
ATOM 1326 C CA . ALA A 1 162 ? -15.195 35.188 -23.547 1 70.25 162 ALA A CA 1
ATOM 1327 C C . ALA A 1 162 ? -15.578 36.594 -23.094 1 70.25 162 ALA A C 1
ATOM 1329 O O . ALA A 1 162 ? -15.805 37.469 -23.922 1 70.25 162 ALA A O 1
ATOM 1330 N N . GLY A 1 163 ? -15.836 36.875 -21.797 1 76.12 163 GLY A N 1
ATOM 1331 C CA . GLY A 1 163 ? -16.125 38.219 -21.328 1 76.12 163 GLY A CA 1
ATOM 1332 C C . GLY A 1 163 ? -17.578 38.594 -21.438 1 76.12 163 GLY A C 1
ATOM 1333 O O . GLY A 1 163 ? -17.953 39.75 -21.219 1 76.12 163 GLY A O 1
ATOM 1334 N N . GLU A 1 164 ? -18.375 37.719 -21.875 1 81.44 164 GLU A N 1
ATOM 1335 C CA . GLU A 1 164 ? -19.812 37.969 -21.969 1 81.44 164 GLU A CA 1
ATOM 1336 C C . GLU A 1 164 ? -20.578 37.156 -20.922 1 81.44 164 GLU A C 1
ATOM 1338 O O . GLU A 1 164 ? -20 36.312 -20.219 1 81.44 164 GLU A O 1
ATOM 1343 N N . PHE A 1 165 ? -21.812 37.625 -20.844 1 84.81 165 PHE A N 1
ATOM 1344 C CA . PHE A 1 165 ? -22.703 36.906 -19.953 1 84.81 165 PHE A CA 1
ATOM 1345 C C . PHE A 1 165 ? -23.031 35.531 -20.531 1 84.81 165 PHE A C 1
ATOM 1347 O O . PHE A 1 165 ? -23.266 35.406 -21.734 1 84.81 165 PHE A O 1
ATOM 1354 N N . TRP A 1 166 ? -22.906 34.5 -19.688 1 87.94 166 TRP A N 1
ATOM 1355 C CA . TRP A 1 166 ? -23.344 33.188 -20.094 1 87.94 166 TRP A CA 1
ATOM 1356 C C . TRP A 1 166 ? -24.5 32.688 -19.219 1 87.94 166 TRP A C 1
ATOM 1358 O O . TRP A 1 166 ? -24.469 32.844 -18 1 87.94 166 TRP A O 1
ATOM 1368 N N . PHE A 1 167 ? -25.531 32.25 -19.906 1 85.25 167 PHE A N 1
ATOM 1369 C CA . PHE A 1 167 ? -26.703 31.719 -19.234 1 85.25 167 PHE A CA 1
ATOM 1370 C C . PHE A 1 167 ? -26.969 30.281 -19.672 1 85.25 167 PHE A C 1
ATOM 1372 O O . PHE A 1 167 ? -26.875 29.953 -20.844 1 85.25 167 PHE A O 1
ATOM 1379 N N . GLY A 1 168 ? -27.156 29.422 -18.641 1 88.19 168 GLY A N 1
ATOM 1380 C CA . GLY A 1 168 ? -27.484 28.031 -18.938 1 88.19 168 GLY A CA 1
ATOM 1381 C C . GLY A 1 168 ? -28 27.281 -17.719 1 88.19 168 GLY A C 1
ATOM 1382 O O . GLY A 1 168 ? -28.5 27.891 -16.766 1 88.19 168 GLY A O 1
ATOM 1383 N N . LEU A 1 169 ? -28.109 26 -17.875 1 90.31 169 LEU A N 1
ATOM 1384 C CA . LEU A 1 169 ? -28.531 25.125 -16.797 1 90.31 169 LEU A CA 1
ATOM 1385 C C . LEU A 1 169 ? -27.422 24.172 -16.391 1 90.31 169 LEU A C 1
ATOM 1387 O O . LEU A 1 169 ? -26.516 23.875 -17.172 1 90.31 169 LEU A O 1
ATOM 1391 N N . ALA A 1 170 ? -27.484 23.828 -15.117 1 93.06 170 ALA A N 1
ATOM 1392 C CA . ALA A 1 170 ? -26.578 22.812 -14.594 1 93.06 170 ALA A CA 1
ATOM 1393 C C . ALA A 1 170 ? -27.344 21.547 -14.211 1 93.06 170 ALA A C 1
ATOM 1395 O O . ALA A 1 170 ? -28.344 21.609 -13.5 1 93.06 170 ALA A O 1
ATOM 1396 N N . ALA A 1 171 ? -26.969 20.406 -14.742 1 93.25 171 ALA A N 1
ATOM 1397 C CA . ALA A 1 171 ? -27.531 19.125 -14.344 1 93.25 171 ALA A CA 1
ATOM 1398 C C . ALA A 1 171 ? -26.969 18.656 -13.008 1 93.25 171 ALA A C 1
ATOM 1400 O O . ALA A 1 171 ? -25.75 18.594 -12.836 1 93.25 171 ALA A O 1
ATOM 1401 N N . LEU A 1 172 ? -27.906 18.344 -12.07 1 93.62 172 LEU A N 1
ATOM 1402 C CA . LEU A 1 172 ? -27.484 17.984 -10.727 1 93.62 172 LEU A CA 1
ATOM 1403 C C . LEU A 1 172 ? -27.875 16.547 -10.391 1 93.62 172 LEU A C 1
ATOM 1405 O O . LEU A 1 172 ? -28.922 16.062 -10.836 1 93.62 172 LEU A O 1
ATOM 1409 N N . GLU A 1 173 ? -27.031 15.836 -9.688 1 93.5 173 GLU A N 1
ATOM 1410 C CA . GLU A 1 173 ? -27.312 14.547 -9.07 1 93.5 173 GLU A CA 1
ATOM 1411 C C . GLU A 1 173 ? -27.031 14.586 -7.566 1 93.5 173 GLU A C 1
ATOM 1413 O O . GLU A 1 173 ? -25.891 14.773 -7.148 1 93.5 173 GLU A O 1
ATOM 1418 N N . VAL A 1 174 ? -28.031 14.367 -6.809 1 92.5 174 VAL A N 1
ATOM 1419 C CA . VAL A 1 174 ? -27.891 14.422 -5.359 1 92.5 174 VAL A CA 1
ATOM 1420 C C . VAL A 1 174 ? -27.391 13.078 -4.836 1 92.5 174 VAL A C 1
ATOM 1422 O O . VAL A 1 174 ? -28 12.039 -5.086 1 92.5 174 VAL A O 1
ATOM 1425 N N . ARG A 1 175 ? -26.328 13.133 -4.203 1 93.25 175 ARG A N 1
ATOM 1426 C CA . ARG A 1 175 ? -25.75 11.961 -3.557 1 93.25 175 ARG A CA 1
ATOM 1427 C C . ARG A 1 175 ? -25.984 11.992 -2.049 1 93.25 175 ARG A C 1
ATOM 1429 O O . ARG A 1 175 ? -26.703 12.852 -1.545 1 93.25 175 ARG A O 1
ATOM 1436 N N . ASP A 1 176 ? -25.359 11.023 -1.35 1 91.31 176 ASP A N 1
ATOM 1437 C CA . ASP A 1 176 ? -25.609 10.906 0.085 1 91.31 176 ASP A CA 1
ATOM 1438 C C . ASP A 1 176 ? -24.953 12.055 0.851 1 91.31 176 ASP A C 1
ATOM 1440 O O . ASP A 1 176 ? -25.484 12.523 1.855 1 91.31 176 ASP A O 1
ATOM 1444 N N . SER A 1 177 ? -23.781 12.492 0.379 1 94.38 177 SER A N 1
ATOM 1445 C CA . SER A 1 177 ? -23.031 13.453 1.181 1 94.38 177 SER A CA 1
ATOM 1446 C C . SER A 1 177 ? -22.656 14.68 0.363 1 94.38 177 SER A C 1
ATOM 1448 O O . SER A 1 177 ? -21.984 15.586 0.868 1 94.38 177 SER A O 1
ATOM 1450 N N . TYR A 1 178 ? -23.078 14.742 -0.844 1 95.56 178 TYR A N 1
ATOM 1451 C CA . TYR A 1 178 ? -22.781 15.898 -1.684 1 95.56 178 TYR A CA 1
ATOM 1452 C C . TYR A 1 178 ? -23.719 15.953 -2.885 1 95.56 178 TYR A C 1
ATOM 1454 O O . TYR A 1 178 ? -24.484 15.023 -3.117 1 95.56 178 TYR A O 1
ATOM 1462 N N . VAL A 1 179 ? -23.719 17.094 -3.627 1 95.31 179 VAL A N 1
ATOM 1463 C CA . VAL A 1 179 ? -24.453 17.266 -4.875 1 95.31 179 VAL A CA 1
ATOM 1464 C C . VAL A 1 179 ? -23.484 17.344 -6.047 1 95.31 179 VAL A C 1
ATOM 1466 O O . VAL A 1 179 ? -22.547 18.141 -6.039 1 95.31 179 VAL A O 1
ATOM 1469 N N . ASP A 1 180 ? -23.75 16.5 -6.965 1 95.56 180 ASP A N 1
ATOM 1470 C CA . ASP A 1 180 ? -22.875 16.422 -8.125 1 95.56 180 ASP A CA 1
ATOM 1471 C C . ASP A 1 180 ? -23.406 17.25 -9.289 1 95.56 180 ASP A C 1
ATOM 1473 O O . ASP A 1 180 ? -24.531 17.047 -9.742 1 95.56 180 ASP A O 1
ATOM 1477 N N . LEU A 1 181 ? -22.609 18.297 -9.68 1 96.38 181 LEU A N 1
ATOM 1478 C CA . LEU A 1 181 ? -22.891 18.953 -10.945 1 96.38 181 LEU A CA 1
ATOM 1479 C C . LEU A 1 181 ? -22.234 18.219 -12.109 1 96.38 181 LEU A C 1
ATOM 1481 O O . LEU A 1 181 ? -21.016 18.297 -12.289 1 96.38 181 LEU A O 1
ATOM 1485 N N . VAL A 1 182 ? -23.016 17.594 -12.969 1 94.19 182 VAL A N 1
ATOM 1486 C CA . VAL A 1 182 ? -22.516 16.562 -13.867 1 94.19 182 VAL A CA 1
ATOM 1487 C C . VAL A 1 182 ? -22.328 17.141 -15.273 1 94.19 182 VAL A C 1
ATOM 1489 O O . VAL A 1 182 ? -21.531 16.625 -16.062 1 94.19 182 VAL A O 1
ATOM 1492 N N . ASN A 1 183 ? -23.156 18.203 -15.57 1 93.38 183 ASN A N 1
ATOM 1493 C CA . ASN A 1 183 ? -23.078 18.766 -16.922 1 93.38 183 ASN A CA 1
ATOM 1494 C C . ASN A 1 183 ? -23.719 20.141 -16.984 1 93.38 183 ASN A C 1
ATOM 1496 O O . ASN A 1 183 ? -24.547 20.5 -16.156 1 93.38 183 ASN A O 1
ATOM 1500 N N . TRP A 1 184 ? -23.203 20.875 -18.031 1 93.31 184 TRP A N 1
ATOM 1501 C CA . TRP A 1 184 ? -23.828 22.141 -18.375 1 93.31 184 TRP A CA 1
ATOM 1502 C C . TRP A 1 184 ? -24.797 21.969 -19.547 1 93.31 184 TRP A C 1
ATOM 1504 O O . TRP A 1 184 ? -24.5 21.281 -20.516 1 93.31 184 TRP A O 1
ATOM 1514 N N . ILE A 1 185 ? -25.969 22.484 -19.406 1 89 185 ILE A N 1
ATOM 1515 C CA . ILE A 1 185 ? -26.984 22.328 -20.453 1 89 185 ILE A CA 1
ATOM 1516 C C . ILE A 1 185 ? -27.344 23.703 -21.016 1 89 185 ILE A C 1
ATOM 1518 O O . ILE A 1 185 ? -27.641 24.625 -20.25 1 89 185 ILE A O 1
ATOM 1522 N N . ALA A 1 186 ? -27.375 23.719 -22.359 1 80.38 186 ALA A N 1
ATOM 1523 C CA . ALA A 1 186 ? -27.875 24.922 -23 1 80.38 186 ALA A CA 1
ATOM 1524 C C . ALA A 1 186 ? -29.391 25.078 -22.797 1 80.38 186 ALA A C 1
ATOM 1526 O O . ALA A 1 186 ? -30.109 24.094 -22.734 1 80.38 186 ALA A O 1
ATOM 1527 N N . PRO A 1 187 ? -29.844 26.203 -22.531 1 68.5 187 PRO A N 1
ATOM 1528 C CA . PRO A 1 187 ? -31.25 26.438 -22.188 1 68.5 187 PRO A CA 1
ATOM 1529 C C . PRO A 1 187 ? -32.219 25.906 -23.25 1 68.5 187 PRO A C 1
ATOM 1531 O O . PRO A 1 187 ? -33.375 25.578 -22.938 1 68.5 187 PRO A O 1
ATOM 1534 N N . GLU A 1 188 ? -31.781 25.75 -24.516 1 63.03 188 GLU A N 1
ATOM 1535 C CA . GLU A 1 188 ? -32.688 25.375 -25.594 1 63.03 188 GLU A CA 1
ATOM 1536 C C . GLU A 1 188 ? -32.938 23.875 -25.625 1 63.03 188 GLU A C 1
ATOM 1538 O O . GLU A 1 188 ? -33.656 23.375 -26.5 1 63.03 188 GLU A O 1
ATOM 1543 N N . VAL A 1 189 ? -32.5 23.156 -24.609 1 60.66 189 VAL A N 1
ATOM 1544 C CA . VAL A 1 189 ? -32.562 21.703 -24.75 1 60.66 189 VAL A CA 1
ATOM 1545 C C . VAL A 1 189 ? -33.906 21.188 -24.25 1 60.66 189 VAL A C 1
ATOM 1547 O O . VAL A 1 189 ? -34.438 21.703 -23.281 1 60.66 189 VAL A O 1
ATOM 1550 N N . GLY A 1 190 ? -34.625 20.359 -25.031 1 59.97 190 GLY A N 1
ATOM 1551 C CA . GLY A 1 190 ? -35.906 19.734 -24.859 1 59.97 190 GLY A CA 1
ATOM 1552 C C . GLY A 1 190 ? -36 18.875 -23.609 1 59.97 190 GLY A C 1
ATOM 1553 O O . GLY A 1 190 ? -36.875 19.078 -22.75 1 59.97 190 GLY A O 1
ATOM 1554 N N . THR A 1 191 ? -35.094 17.844 -23.359 1 71.06 191 THR A N 1
ATOM 1555 C CA . THR A 1 191 ? -35.25 16.906 -22.25 1 71.06 191 THR A CA 1
ATOM 1556 C C . THR A 1 191 ? -34.312 17.297 -21.109 1 71.06 191 THR A C 1
ATOM 1558 O O . THR A 1 191 ? -33.094 17.375 -21.312 1 71.06 191 THR A O 1
ATOM 1561 N N . LEU A 1 192 ? -34.969 17.656 -19.984 1 77.88 192 LEU A N 1
ATOM 1562 C CA . LEU A 1 192 ? -34.188 18.078 -18.844 1 77.88 192 LEU A CA 1
ATOM 1563 C C . LEU A 1 192 ? -34 16.938 -17.859 1 77.88 192 LEU A C 1
ATOM 1565 O O . LEU A 1 192 ? -34.906 16.109 -17.688 1 77.88 192 LEU A O 1
ATOM 1569 N N . PRO A 1 193 ? -32.812 16.812 -17.281 1 82.62 193 PRO A N 1
ATOM 1570 C CA . PRO A 1 193 ? -32.594 15.828 -16.203 1 82.62 193 PRO A CA 1
ATOM 1571 C C . PRO A 1 193 ? -33.531 16.062 -15.008 1 82.62 193 PRO A C 1
ATOM 1573 O O . PRO A 1 193 ? -34.25 17.047 -14.969 1 82.62 193 PRO A O 1
ATOM 1576 N N . GLU A 1 194 ? -33.469 15.109 -14.117 1 79 194 GLU A N 1
ATOM 1577 C CA . GLU A 1 194 ? -34.406 15.109 -12.984 1 79 194 GLU A CA 1
ATOM 1578 C C . GLU A 1 194 ? -34.219 16.359 -12.125 1 79 194 GLU A C 1
ATOM 1580 O O . GLU A 1 194 ? -35.188 16.922 -11.633 1 79 194 GLU A O 1
ATOM 1585 N N . LYS A 1 195 ? -32.938 16.734 -11.898 1 87.94 195 LYS A N 1
ATOM 1586 C CA . LYS A 1 195 ? -32.688 17.938 -11.102 1 87.94 195 LYS A CA 1
ATOM 1587 C C . LYS A 1 195 ? -31.75 18.891 -11.836 1 87.94 195 LYS A C 1
ATOM 1589 O O . LYS A 1 195 ? -30.703 18.484 -12.336 1 87.94 195 LYS A O 1
ATOM 1594 N N . VAL A 1 196 ? -32.188 20.172 -11.859 1 88.56 196 VAL A N 1
ATOM 1595 C CA . VAL A 1 196 ? -31.406 21.172 -12.562 1 88.56 196 VAL A CA 1
ATOM 1596 C C . VAL A 1 196 ? -31.375 22.453 -11.742 1 88.56 196 VAL A C 1
ATOM 1598 O O . VAL A 1 196 ? -32.219 22.672 -10.875 1 88.56 196 VAL A O 1
ATOM 1601 N N . ALA A 1 197 ? -30.359 23.234 -11.977 1 90.25 197 ALA A N 1
ATOM 1602 C CA . ALA A 1 197 ? -30.219 24.578 -11.414 1 90.25 197 ALA A CA 1
ATOM 1603 C C . ALA A 1 197 ? -29.844 25.578 -12.5 1 90.25 197 ALA A C 1
ATOM 1605 O O . ALA A 1 197 ? -29.172 25.234 -13.477 1 90.25 197 ALA A O 1
ATOM 1606 N N . LEU A 1 198 ? -30.297 26.797 -12.281 1 89.38 198 LEU A N 1
ATOM 1607 C CA . LEU A 1 198 ? -29.891 27.859 -13.188 1 89.38 198 LEU A CA 1
ATOM 1608 C C . LEU A 1 198 ? -28.438 28.25 -12.945 1 89.38 198 LEU A C 1
ATOM 1610 O O . LEU A 1 198 ? -27.984 28.328 -11.797 1 89.38 198 LEU A O 1
ATOM 1614 N N . ALA A 1 199 ? -27.734 28.484 -14.039 1 92.69 199 ALA A N 1
ATOM 1615 C CA . ALA A 1 199 ? -26.344 28.922 -13.961 1 92.69 199 ALA A CA 1
ATOM 1616 C C . ALA A 1 199 ? -26.141 30.234 -14.703 1 92.69 199 ALA A C 1
ATOM 1618 O O . ALA A 1 199 ? -26.609 30.406 -15.82 1 92.69 199 ALA A O 1
ATOM 1619 N N . VAL A 1 200 ? -25.484 31.125 -14.008 1 89.38 200 VAL A N 1
ATOM 1620 C CA . VAL A 1 200 ? -25.172 32.438 -14.578 1 89.38 200 VAL A CA 1
ATOM 1621 C C . VAL A 1 200 ? -23.688 32.75 -14.391 1 89.38 200 VAL A C 1
ATOM 1623 O O . VAL A 1 200 ? -23.188 32.719 -13.266 1 89.38 200 VAL A O 1
ATOM 1626 N N . PHE A 1 201 ? -23 33.062 -15.453 1 91.56 201 PHE A N 1
ATOM 1627 C CA . PHE A 1 201 ? -21.594 33.438 -15.398 1 91.56 201 PHE A CA 1
ATOM 1628 C C . PHE A 1 201 ? -21.422 34.906 -15.758 1 91.56 201 PHE A C 1
ATOM 1630 O O . PHE A 1 201 ? -21.859 35.344 -16.828 1 91.56 201 PHE A O 1
ATOM 1637 N N . LEU A 1 202 ? -20.781 35.562 -14.883 1 88.75 202 LEU A N 1
ATOM 1638 C CA . LEU A 1 202 ? -20.609 37 -15.039 1 88.75 202 LEU A CA 1
ATOM 1639 C C . LEU A 1 202 ? -19.359 37.312 -15.852 1 88.75 202 LEU A C 1
ATOM 1641 O O . LEU A 1 202 ? -18.391 36.562 -15.836 1 88.75 202 LEU A O 1
ATOM 1645 N N . PRO A 1 203 ? -19.422 38.406 -16.562 1 86.38 203 PRO A N 1
ATOM 1646 C CA . PRO A 1 203 ? -18.266 38.781 -17.375 1 86.38 203 PRO A CA 1
ATOM 1647 C C . PRO A 1 203 ? -17.125 39.406 -16.562 1 86.38 203 PRO A C 1
ATOM 1649 O O . PRO A 1 203 ? -15.969 39.344 -16.969 1 86.38 203 PRO A O 1
ATOM 1652 N N . CYS A 1 204 ? -17.516 40.031 -15.484 1 84.38 204 CYS A N 1
ATOM 1653 C CA . CYS A 1 204 ? -16.5 40.75 -14.711 1 84.38 204 CYS A CA 1
ATOM 1654 C C . CYS A 1 204 ? -16.375 40.156 -13.305 1 84.38 204 CYS A C 1
ATOM 1656 O O . CYS A 1 204 ? -17.266 39.438 -12.859 1 84.38 204 CYS A O 1
ATOM 1658 N N . SER A 1 205 ? -15.242 40.562 -12.719 1 79.94 205 SER A N 1
ATOM 1659 C CA . SER A 1 205 ? -14.961 40.094 -11.367 1 79.94 205 SER A CA 1
ATOM 1660 C C . SER A 1 205 ? -15.844 40.781 -10.336 1 79.94 205 SER A C 1
ATOM 1662 O O . SER A 1 205 ? -16.266 41.906 -10.539 1 79.94 205 SER A O 1
ATOM 1664 N N . MET A 1 206 ? -16.172 39.969 -9.297 1 76.38 206 MET A N 1
ATOM 1665 C CA . MET A 1 206 ? -16.812 40.531 -8.109 1 76.38 206 MET A CA 1
ATOM 1666 C C . MET A 1 206 ? -15.781 40.938 -7.066 1 76.38 206 MET A C 1
ATOM 1668 O O . MET A 1 206 ? -14.594 40.688 -7.227 1 76.38 206 MET A O 1
ATOM 1672 N N . PRO A 1 207 ? -16.297 41.688 -6.109 1 70.75 207 PRO A N 1
ATOM 1673 C CA . PRO A 1 207 ? -15.375 41.938 -5.008 1 70.75 207 PRO A CA 1
ATOM 1674 C C . PRO A 1 207 ? -14.859 40.656 -4.355 1 70.75 207 PRO A C 1
ATOM 1676 O O . PRO A 1 207 ? -15.414 39.594 -4.582 1 70.75 207 PRO A O 1
ATOM 1679 N N . ILE A 1 208 ? -13.812 40.75 -3.662 1 71.12 208 ILE A N 1
ATOM 1680 C CA . ILE A 1 208 ? -13.102 39.594 -3.119 1 71.12 208 ILE A CA 1
ATOM 1681 C C . ILE A 1 208 ? -13.953 38.906 -2.055 1 71.12 208 ILE A C 1
ATOM 1683 O O . ILE A 1 208 ? -13.484 38 -1.361 1 71.12 208 ILE A O 1
ATOM 1687 N N . GLU A 1 209 ? -15.133 39.344 -1.896 1 78.31 209 GLU A N 1
ATOM 1688 C CA . GLU A 1 209 ? -16.062 38.688 -0.983 1 78.31 209 GLU A CA 1
ATOM 1689 C C . GLU A 1 209 ? -17.453 38.562 -1.611 1 78.31 209 GLU A C 1
ATOM 1691 O O . GLU A 1 209 ? -17.969 39.5 -2.213 1 78.31 209 GLU A O 1
ATOM 1696 N N . PHE A 1 210 ? -17.938 37.406 -1.421 1 81.38 210 PHE A N 1
ATOM 1697 C CA . PHE A 1 210 ? -19.312 37.219 -1.882 1 81.38 210 PHE A CA 1
ATOM 1698 C C . PHE A 1 210 ? -20.297 37.812 -0.881 1 81.38 210 PHE A C 1
ATOM 1700 O O . PHE A 1 210 ? -20.094 37.719 0.331 1 81.38 210 PHE A O 1
ATOM 1707 N N . PRO A 1 211 ? -21.266 38.375 -1.426 1 82.56 211 PRO A N 1
ATOM 1708 C CA . PRO A 1 211 ? -22.234 39.031 -0.545 1 82.56 211 PRO A CA 1
ATOM 1709 C C . PRO A 1 211 ? -22.938 38.062 0.381 1 82.56 211 PRO A C 1
ATOM 1711 O O . PRO A 1 211 ? -23.234 36.906 -0.017 1 82.56 211 PRO A O 1
ATOM 1714 N N . THR A 1 212 ? -23.297 38.5 1.607 1 85.06 212 THR A N 1
ATOM 1715 C CA . THR A 1 212 ? -24 37.688 2.586 1 85.06 212 THR A CA 1
ATOM 1716 C C . THR A 1 212 ? -25.484 38.031 2.605 1 85.06 212 THR A C 1
ATOM 1718 O O . THR A 1 212 ? -26.281 37.281 3.193 1 85.06 212 THR A O 1
ATOM 1721 N N . ARG A 1 213 ? -25.797 39.062 1.943 1 87.12 213 ARG A N 1
ATOM 1722 C CA . ARG A 1 213 ? -27.188 39.469 1.857 1 87.12 213 ARG A CA 1
ATOM 1723 C C . ARG A 1 213 ? -27.641 39.625 0.404 1 87.12 213 ARG A C 1
ATOM 1725 O O . ARG A 1 213 ? -26.828 39.969 -0.463 1 87.12 213 ARG A O 1
ATOM 1732 N N . GLY A 1 214 ? -28.875 39.438 0.225 1 88.06 214 GLY A N 1
ATOM 1733 C CA . GLY A 1 214 ? -29.422 39.5 -1.12 1 88.06 214 GLY A CA 1
ATOM 1734 C C . GLY A 1 214 ? -29.281 40.906 -1.734 1 88.06 214 GLY A C 1
ATOM 1735 O O . GLY A 1 214 ? -29.016 41.031 -2.93 1 88.06 214 GLY A O 1
ATOM 1736 N N . LYS A 1 215 ? -29.453 41.844 -0.938 1 88.19 215 LYS A N 1
ATOM 1737 C CA . LYS A 1 215 ? -29.391 43.219 -1.417 1 88.19 215 LYS A CA 1
ATOM 1738 C C . LYS A 1 215 ? -28.031 43.5 -2.055 1 88.19 215 LYS A C 1
ATOM 1740 O O . LYS A 1 215 ? -27.953 44.125 -3.129 1 88.19 215 LYS A O 1
ATOM 1745 N N . SER A 1 216 ? -27.031 43.125 -1.403 1 86.38 216 SER A N 1
ATOM 1746 C CA . SER A 1 216 ? -25.672 43.344 -1.91 1 86.38 216 SER A CA 1
ATOM 1747 C C . SER A 1 216 ? -25.422 42.562 -3.182 1 86.38 216 SER A C 1
ATOM 1749 O O . SER A 1 216 ? -24.719 43 -4.082 1 86.38 216 SER A O 1
ATOM 1751 N N . LEU A 1 217 ? -25.953 41.406 -3.193 1 88.44 217 LEU A N 1
ATOM 1752 C CA . LEU A 1 217 ? -25.797 40.562 -4.379 1 88.44 217 LEU A CA 1
ATOM 1753 C C . LEU A 1 217 ? -26.5 41.188 -5.578 1 88.44 217 LEU A C 1
ATOM 1755 O O . LEU A 1 217 ? -25.953 41.219 -6.676 1 88.44 217 LEU A O 1
ATOM 1759 N N . PHE A 1 218 ? -27.656 41.656 -5.406 1 89.31 218 PHE A N 1
ATOM 1760 C CA . PHE A 1 218 ? -28.438 42.25 -6.48 1 89.31 218 PHE A CA 1
ATOM 1761 C C . PHE A 1 218 ? -27.812 43.562 -6.938 1 89.31 218 PHE A C 1
ATOM 1763 O O . PHE A 1 218 ? -27.875 43.906 -8.117 1 89.31 218 PHE A O 1
ATOM 1770 N N . ALA A 1 219 ? -27.25 44.219 -6.004 1 87.25 219 ALA A N 1
ATOM 1771 C CA . ALA A 1 219 ? -26.547 45.438 -6.367 1 87.25 219 ALA A CA 1
ATOM 1772 C C . ALA A 1 219 ? -25.375 45.125 -7.305 1 87.25 219 ALA A C 1
ATOM 1774 O O . ALA A 1 219 ? -25.094 45.906 -8.227 1 87.25 219 ALA A O 1
ATOM 1775 N N . GLU A 1 220 ? -24.719 44.125 -7 1 85.56 220 GLU A N 1
ATOM 1776 C CA . GLU A 1 220 ? -23.609 43.719 -7.855 1 85.56 220 GLU A CA 1
ATOM 1777 C C . GLU A 1 220 ? -24.109 43.281 -9.234 1 85.56 220 GLU A C 1
ATOM 1779 O O . GLU A 1 220 ? -23.453 43.531 -10.242 1 85.56 220 GLU A O 1
ATOM 1784 N N . PHE A 1 221 ? -25.219 42.625 -9.305 1 87 221 PHE A N 1
ATOM 1785 C CA . PHE A 1 221 ? -25.828 42.281 -10.578 1 87 221 PHE A CA 1
ATOM 1786 C C . PHE A 1 221 ? -26.156 43.5 -11.391 1 87 221 PHE A C 1
ATOM 1788 O O . PHE A 1 221 ? -25.859 43.594 -12.586 1 87 221 PHE A O 1
ATOM 1795 N N . GLU A 1 222 ? -26.672 44.406 -10.719 1 87.75 222 GLU A N 1
ATOM 1796 C CA . GLU A 1 222 ? -27.047 45.656 -11.383 1 87.75 222 GLU A CA 1
ATOM 1797 C C . GLU A 1 222 ? -25.812 46.375 -11.914 1 87.75 222 GLU A C 1
ATOM 1799 O O . GLU A 1 222 ? -25.844 46.938 -13.008 1 87.75 222 GLU A O 1
ATOM 1804 N N . ARG A 1 223 ? -24.875 46.344 -11.141 1 86.88 223 ARG A N 1
ATOM 1805 C CA . ARG A 1 223 ? -23.625 46.969 -11.539 1 86.88 223 ARG A CA 1
ATOM 1806 C C . ARG A 1 223 ? -23.078 46.344 -12.82 1 86.88 223 ARG A C 1
ATOM 1808 O O . ARG A 1 223 ? -22.469 47.031 -13.648 1 86.88 223 ARG A O 1
ATOM 1815 N N . GLN A 1 224 ? -23.328 45.156 -12.992 1 87 224 GLN A N 1
ATOM 1816 C CA . GLN A 1 224 ? -22.797 44.438 -14.156 1 87 224 GLN A CA 1
ATOM 1817 C C . GLN A 1 224 ? -23.812 44.375 -15.289 1 87 224 GLN A C 1
ATOM 1819 O O . GLN A 1 224 ? -23.625 43.656 -16.266 1 87 224 GLN A O 1
ATOM 1824 N N . GLY A 1 225 ? -24.938 44.938 -15.133 1 82.88 225 GLY A N 1
ATOM 1825 C CA . GLY A 1 225 ? -25.891 45.125 -16.219 1 82.88 225 GLY A CA 1
ATOM 1826 C C . GLY A 1 225 ? -27.078 44.188 -16.141 1 82.88 225 GLY A C 1
ATOM 1827 O O . GLY A 1 225 ? -27.828 44.062 -17.109 1 82.88 225 GLY A O 1
ATOM 1828 N N . ILE A 1 226 ? -27.203 43.5 -15.055 1 85.94 226 ILE A N 1
ATOM 1829 C CA . ILE A 1 226 ? -28.359 42.625 -14.883 1 85.94 226 ILE A CA 1
ATOM 1830 C C . ILE A 1 226 ? -29.438 43.344 -14.07 1 85.94 226 ILE A C 1
ATOM 1832 O O . ILE A 1 226 ? -29.25 43.594 -12.875 1 85.94 226 ILE A O 1
ATOM 1836 N N . LEU A 1 227 ? -30.484 43.531 -14.711 1 87.12 227 LEU A N 1
ATOM 1837 C CA . LEU A 1 227 ? -31.547 44.344 -14.086 1 87.12 227 LEU A CA 1
ATOM 1838 C C . LEU A 1 227 ? -32.5 43.438 -13.297 1 87.12 227 LEU A C 1
ATOM 1840 O O . LEU A 1 227 ? -32.469 42.219 -13.453 1 87.12 227 LEU A O 1
ATOM 1844 N N . LYS A 1 228 ? -33.281 44.031 -12.492 1 87.94 228 LYS A N 1
ATOM 1845 C CA . LYS A 1 228 ? -34.219 43.375 -11.594 1 87.94 228 LYS A CA 1
ATOM 1846 C C . LYS A 1 228 ? -35.125 42.406 -12.359 1 87.94 228 LYS A C 1
ATOM 1848 O O . LYS A 1 228 ? -35.281 41.25 -11.953 1 87.94 228 LYS A O 1
ATOM 1853 N N . ASP A 1 229 ? -35.688 42.844 -13.398 1 85.56 229 ASP A N 1
ATOM 1854 C CA . ASP A 1 229 ? -36.625 42.031 -14.172 1 85.56 229 ASP A CA 1
ATOM 1855 C C . ASP A 1 229 ? -35.938 40.781 -14.703 1 85.56 229 ASP A C 1
ATOM 1857 O O . ASP A 1 229 ? -36.531 39.719 -14.789 1 85.56 229 ASP A O 1
ATOM 1861 N N . GLU A 1 230 ? -34.688 40.969 -15.055 1 85.12 230 GLU A N 1
ATOM 1862 C CA . GLU A 1 230 ? -33.906 39.812 -15.555 1 85.12 230 GLU A CA 1
ATOM 1863 C C . GLU A 1 230 ? -33.625 38.812 -14.438 1 85.12 230 GLU A C 1
ATOM 1865 O O . GLU A 1 230 ? -33.688 37.594 -14.656 1 85.12 230 GLU A O 1
ATOM 1870 N N . ILE A 1 231 ? -33.312 39.344 -13.32 1 84.88 231 ILE A N 1
ATOM 1871 C CA . ILE A 1 231 ? -33.031 38.5 -12.156 1 84.88 231 ILE A CA 1
ATOM 1872 C C . ILE A 1 231 ? -34.281 37.688 -11.82 1 84.88 231 ILE A C 1
ATOM 1874 O O . ILE A 1 231 ? -34.188 36.469 -11.609 1 84.88 231 ILE A O 1
ATOM 1878 N N . LEU A 1 232 ? -35.375 38.375 -11.758 1 86.56 232 LEU A N 1
ATOM 1879 C CA . LEU A 1 232 ? -36.625 37.719 -11.414 1 86.56 232 LEU A CA 1
ATOM 1880 C C . LEU A 1 232 ? -37 36.688 -12.477 1 86.56 232 LEU A C 1
ATOM 1882 O O . LEU A 1 232 ? -37.594 35.625 -12.156 1 86.56 232 LEU A O 1
ATOM 1886 N N . ARG A 1 233 ? -36.75 37.031 -13.633 1 83.25 233 ARG A N 1
ATOM 1887 C CA . ARG A 1 233 ? -37.031 36.094 -14.711 1 83.25 233 ARG A CA 1
ATOM 1888 C C . ARG A 1 233 ? -36.188 34.844 -14.547 1 83.25 233 ARG A C 1
ATOM 1890 O O . ARG A 1 233 ? -36.719 33.719 -14.641 1 83.25 233 ARG A O 1
ATOM 1897 N N . TRP A 1 234 ? -34.969 35.031 -14.25 1 81.5 234 TRP A N 1
ATOM 1898 C CA . TRP A 1 234 ? -34.062 33.875 -14.109 1 81.5 234 TRP A CA 1
ATOM 1899 C C . TRP A 1 234 ? -34.438 33.031 -12.906 1 81.5 234 TRP A C 1
ATOM 1901 O O . TRP A 1 234 ? -34.5 31.812 -13.008 1 81.5 234 TRP A O 1
ATOM 1911 N N . LEU A 1 235 ? -34.625 33.656 -11.852 1 83.81 235 LEU A N 1
ATOM 1912 C CA . LEU A 1 235 ? -34.969 32.938 -10.633 1 83.81 235 LEU A CA 1
ATOM 1913 C C . LEU A 1 235 ? -36.344 32.281 -10.766 1 83.81 235 LEU A C 1
ATOM 1915 O O . LEU A 1 235 ? -36.562 31.188 -10.234 1 83.81 235 LEU A O 1
ATOM 1919 N N . GLY A 1 236 ? -37.219 33 -11.414 1 82.75 236 GLY A N 1
ATOM 1920 C CA . GLY A 1 236 ? -38.531 32.438 -11.68 1 82.75 236 GLY A CA 1
ATOM 1921 C C . GLY A 1 236 ? -38.469 31.172 -12.539 1 82.75 236 GLY A C 1
ATOM 1922 O O . GLY A 1 236 ? -39.156 30.188 -12.266 1 82.75 236 GLY A O 1
ATOM 1923 N N . LEU A 1 237 ? -37.688 31.234 -13.523 1 78.31 237 LEU A N 1
ATOM 1924 C CA . LEU A 1 237 ? -37.5 30.078 -14.375 1 78.31 237 LEU A CA 1
ATOM 1925 C C . LEU A 1 237 ? -36.906 28.922 -13.578 1 78.31 237 LEU A C 1
ATOM 1927 O O . LEU A 1 237 ? -37.281 27.766 -13.773 1 78.31 237 LEU A O 1
ATOM 1931 N N . ASN A 1 238 ? -35.969 29.234 -12.75 1 80.81 238 ASN A N 1
ATOM 1932 C CA . ASN A 1 238 ? -35.344 28.234 -11.891 1 80.81 238 ASN A CA 1
ATOM 1933 C C . ASN A 1 238 ? -36.375 27.562 -10.992 1 80.81 238 ASN A C 1
ATOM 1935 O O . ASN A 1 238 ? -36.281 26.344 -10.758 1 80.81 238 ASN A O 1
ATOM 1939 N N . ALA A 1 239 ? -37.156 28.344 -10.523 1 81.62 239 ALA A N 1
ATOM 1940 C CA . ALA A 1 239 ? -38.188 27.844 -9.617 1 81.62 239 ALA A CA 1
ATOM 1941 C C . ALA A 1 239 ? -39.156 26.922 -10.352 1 81.62 239 ALA A C 1
ATOM 1943 O O . ALA A 1 239 ? -39.656 25.953 -9.781 1 81.62 239 ALA A O 1
ATOM 1944 N N . LYS A 1 240 ? -39.469 27.234 -11.477 1 78 240 LYS A N 1
ATOM 1945 C CA . LYS A 1 240 ? -40.375 26.422 -12.266 1 78 240 LYS A CA 1
ATOM 1946 C C . LYS A 1 240 ? -39.75 25.062 -12.602 1 78 240 LYS A C 1
ATOM 1948 O O . LYS A 1 240 ? -40.469 24.078 -12.773 1 78 240 LYS A O 1
ATOM 1953 N N . LEU A 1 241 ? -38.531 25.141 -12.773 1 75.19 241 LEU A N 1
ATOM 1954 C CA . LEU A 1 241 ? -37.812 23.922 -13.125 1 75.19 241 LEU A CA 1
ATOM 1955 C C . LEU A 1 241 ? -37.625 23.047 -11.891 1 75.19 241 LEU A C 1
ATOM 1957 O O . LEU A 1 241 ? -37.375 21.844 -12.016 1 75.19 241 LEU A O 1
ATOM 1961 N N . ALA A 1 242 ? -37.625 23.688 -10.82 1 72.31 242 ALA A N 1
ATOM 1962 C CA . ALA A 1 242 ? -37.375 22.969 -9.578 1 72.31 242 ALA A CA 1
ATOM 1963 C C . ALA A 1 242 ? -38.594 22.094 -9.203 1 72.31 242 ALA A C 1
ATOM 1965 O O . ALA A 1 242 ? -39.75 22.484 -9.398 1 72.31 242 ALA A O 1
ATOM 1966 N N . SER A 1 243 ? -38.344 20.812 -9.406 1 59.28 243 SER A N 1
ATOM 1967 C CA . SER A 1 243 ? -39.469 19.938 -9.07 1 59.28 243 SER A CA 1
ATOM 1968 C C . SER A 1 243 ? -39.906 20.125 -7.625 1 59.28 243 SER A C 1
ATOM 1970 O O . SER A 1 243 ? -41.094 20.172 -7.332 1 59.28 243 SER A O 1
ATOM 1972 N N . ASP A 1 244 ? -39.031 19.656 -6.656 1 59.25 244 ASP A N 1
ATOM 1973 C CA . ASP A 1 244 ? -39.438 19.219 -5.324 1 59.25 244 ASP A CA 1
ATOM 1974 C C . ASP A 1 244 ? -39.438 20.391 -4.34 1 59.25 244 ASP A C 1
ATOM 1976 O O . ASP A 1 244 ? -38.844 21.438 -4.602 1 59.25 244 ASP A O 1
ATOM 1980 N N . LYS A 1 245 ? -40.156 20.156 -3.152 1 63.25 245 LYS A N 1
ATOM 1981 C CA . LYS A 1 245 ? -40.438 20.875 -1.914 1 63.25 245 LYS A CA 1
ATOM 1982 C C . LYS A 1 245 ? -39.156 21.219 -1.17 1 63.25 245 LYS A C 1
ATOM 1984 O O . LYS A 1 245 ? -39.188 21.812 -0.09 1 63.25 245 LYS A O 1
ATOM 1989 N N . GLU A 1 246 ? -37.938 21.062 -1.698 1 71.25 246 GLU A N 1
ATOM 1990 C CA . GLU A 1 246 ? -36.781 21.219 -0.819 1 71.25 246 GLU A CA 1
ATOM 1991 C C . GLU A 1 246 ? -36 22.484 -1.161 1 71.25 246 GLU A C 1
ATOM 1993 O O . GLU A 1 246 ? -35 22.797 -0.51 1 71.25 246 GLU A O 1
ATOM 1998 N N . GLY A 1 247 ? -36.406 23.375 -2.105 1 82.31 247 GLY A N 1
ATOM 1999 C CA . GLY A 1 247 ? -35.656 24.547 -2.496 1 82.31 247 GLY A CA 1
ATOM 2000 C C . GLY A 1 247 ? -34.938 24.375 -3.818 1 82.31 247 GLY A C 1
ATOM 2001 O O . GLY A 1 247 ? -35.094 23.375 -4.504 1 82.31 247 GLY A O 1
ATOM 2002 N N . THR A 1 248 ? -34.25 25.469 -4.273 1 87.12 248 THR A N 1
ATOM 2003 C CA . THR A 1 248 ? -33.531 25.453 -5.539 1 87.12 248 THR A CA 1
ATOM 2004 C C . THR A 1 248 ? -32.156 26.078 -5.387 1 87.12 248 THR A C 1
ATOM 2006 O O . THR A 1 248 ? -31.781 26.484 -4.289 1 87.12 248 THR A O 1
ATOM 2009 N N . TYR A 1 249 ? -31.328 25.953 -6.426 1 91.56 249 TYR A N 1
ATOM 2010 C CA . TYR A 1 249 ? -29.969 26.484 -6.406 1 91.56 249 TYR A CA 1
ATOM 2011 C C . TYR A 1 249 ? -29.734 27.438 -7.574 1 91.56 249 TYR A C 1
ATOM 2013 O O . TYR A 1 249 ? -30.344 27.281 -8.641 1 91.56 249 TYR A O 1
ATOM 2021 N N . LEU A 1 250 ? -28.953 28.391 -7.336 1 90.69 250 LEU A N 1
ATOM 2022 C CA . LEU A 1 250 ? -28.406 29.25 -8.383 1 90.69 250 LEU A CA 1
ATOM 2023 C C . LEU A 1 250 ? -26.875 29.125 -8.43 1 90.69 250 LEU A C 1
ATOM 2025 O O . LEU A 1 250 ? -26.203 29.391 -7.434 1 90.69 250 LEU A O 1
ATOM 2029 N N . ILE A 1 251 ? -26.406 28.734 -9.562 1 94.19 251 ILE A N 1
ATOM 2030 C CA . ILE A 1 251 ? -24.969 28.641 -9.758 1 94.19 251 ILE A CA 1
ATOM 2031 C C . ILE A 1 251 ? -24.422 29.938 -10.344 1 94.19 251 ILE A C 1
ATOM 2033 O O . ILE A 1 251 ? -24.891 30.391 -11.398 1 94.19 251 ILE A O 1
ATOM 2037 N N . LEU A 1 252 ? -23.484 30.5 -9.656 1 91.56 252 LEU A N 1
ATOM 2038 C CA . LEU A 1 252 ? -22.891 31.75 -10.078 1 91.56 252 LEU A CA 1
ATOM 2039 C C . LEU A 1 252 ? -21.406 31.578 -10.422 1 91.56 252 LEU A C 1
ATOM 2041 O O . LEU A 1 252 ? -20.641 31.047 -9.617 1 91.56 252 LEU A O 1
ATOM 2045 N N . GLY A 1 253 ? -21.047 31.953 -11.625 1 91.38 253 GLY A N 1
ATOM 2046 C CA . GLY A 1 253 ? -19.656 31.969 -12.031 1 91.38 253 GLY A CA 1
ATOM 2047 C C . GLY A 1 253 ? -19.094 33.375 -12.203 1 91.38 253 GLY A C 1
ATOM 2048 O O . GLY A 1 253 ? -19.781 34.25 -12.742 1 91.38 253 GLY A O 1
ATOM 2049 N N . THR A 1 254 ? -17.891 33.625 -11.664 1 89 254 THR A N 1
ATOM 2050 C CA . THR A 1 254 ? -17.188 34.875 -11.812 1 89 254 THR A CA 1
ATOM 2051 C C . THR A 1 254 ? -15.727 34.656 -12.219 1 89 254 THR A C 1
ATOM 2053 O O . THR A 1 254 ? -15.086 33.719 -11.727 1 89 254 THR A O 1
ATOM 2056 N N . PRO A 1 255 ? -15.219 35.406 -13.195 1 87.62 255 PRO A N 1
ATOM 2057 C CA . PRO A 1 255 ? -13.828 35.188 -13.609 1 87.62 255 PRO A CA 1
ATOM 2058 C C . PRO A 1 255 ? -12.828 35.719 -12.578 1 87.62 255 PRO A C 1
ATOM 2060 O O . PRO A 1 255 ? -12.195 36.75 -12.773 1 87.62 255 PRO A O 1
ATOM 2063 N N . MET A 1 256 ? -12.562 34.969 -11.547 1 83.44 256 MET A N 1
ATOM 2064 C CA . MET A 1 256 ? -11.75 35.438 -10.43 1 83.44 256 MET A CA 1
ATOM 2065 C C . MET A 1 256 ? -10.742 34.375 -10 1 83.44 256 MET A C 1
ATOM 2067 O O . MET A 1 256 ? -10.18 34.438 -8.906 1 83.44 256 MET A O 1
ATOM 2071 N N . ARG A 1 257 ? -10.547 33.406 -10.812 1 83.75 257 ARG A N 1
ATOM 2072 C CA . ARG A 1 257 ? -9.555 32.375 -10.547 1 83.75 257 ARG A CA 1
ATOM 2073 C C . ARG A 1 257 ? -8.508 32.344 -11.656 1 83.75 257 ARG A C 1
ATOM 2075 O O . ARG A 1 257 ? -8.812 32.594 -12.812 1 83.75 257 ARG A O 1
ATOM 2082 N N . ARG A 1 258 ? -7.254 32.094 -11.242 1 82.38 258 ARG A N 1
ATOM 2083 C CA . ARG A 1 258 ? -6.191 31.859 -12.219 1 82.38 258 ARG A CA 1
ATOM 2084 C C . ARG A 1 258 ? -5.516 30.516 -11.984 1 82.38 258 ARG A C 1
ATOM 2086 O O . ARG A 1 258 ? -5.254 30.141 -10.844 1 82.38 258 ARG A O 1
ATOM 2093 N N . ASN A 1 259 ? -5.422 29.766 -13.047 1 78.94 259 ASN A N 1
ATOM 2094 C CA . ASN A 1 259 ? -4.715 28.5 -12.922 1 78.94 259 ASN A CA 1
ATOM 2095 C C . ASN A 1 259 ? -3.201 28.703 -12.945 1 78.94 259 ASN A C 1
ATOM 2097 O O . ASN A 1 259 ? -2.719 29.828 -12.875 1 78.94 259 ASN A O 1
ATOM 2101 N N . GLU A 1 260 ? -2.459 27.672 -12.922 1 73.25 260 GLU A N 1
ATOM 2102 C CA . GLU A 1 260 ? -1.003 27.703 -12.828 1 73.25 260 GLU A CA 1
ATOM 2103 C C . GLU A 1 260 ? -0.39 28.391 -14.047 1 73.25 260 GLU A C 1
ATOM 2105 O O . GLU A 1 260 ? 0.692 28.969 -13.961 1 73.25 260 GLU A O 1
ATOM 2110 N N . ASN A 1 261 ? -1.154 28.438 -15.148 1 74.81 261 ASN A N 1
ATOM 2111 C CA . ASN A 1 261 ? -0.666 29.031 -16.375 1 74.81 261 ASN A CA 1
ATOM 2112 C C . ASN A 1 261 ? -1.079 30.5 -16.484 1 74.81 261 ASN A C 1
ATOM 2114 O O . ASN A 1 261 ? -0.8 31.156 -17.484 1 74.81 261 ASN A O 1
ATOM 2118 N N . GLY A 1 262 ? -1.785 30.984 -15.523 1 77.06 262 GLY A N 1
ATOM 2119 C CA . GLY A 1 262 ? -2.16 32.375 -15.484 1 77.06 262 GLY A CA 1
ATOM 2120 C C . GLY A 1 262 ? -3.473 32.656 -16.188 1 77.06 262 GLY A C 1
ATOM 2121 O O . GLY A 1 262 ? -3.9 33.812 -16.281 1 77.06 262 GLY A O 1
ATOM 2122 N N . GLN A 1 263 ? -4.078 31.641 -16.672 1 81.06 263 GLN A N 1
ATOM 2123 C CA . GLN A 1 263 ? -5.352 31.812 -17.375 1 81.06 263 GLN A CA 1
ATOM 2124 C C . GLN A 1 263 ? -6.48 32.094 -16.391 1 81.06 263 GLN A C 1
ATOM 2126 O O . GLN A 1 263 ? -6.621 31.422 -15.367 1 81.06 263 GLN A O 1
ATOM 2131 N N . LEU A 1 264 ? -7.191 33.125 -16.719 1 84.75 264 LEU A N 1
ATOM 2132 C CA . LEU A 1 264 ? -8.32 33.5 -15.867 1 84.75 264 LEU A CA 1
ATOM 2133 C C . LEU A 1 264 ? -9.492 32.562 -16.094 1 84.75 264 LEU A C 1
ATOM 2135 O O . LEU A 1 264 ? -9.883 32.312 -17.219 1 84.75 264 LEU A O 1
ATOM 2139 N N . LEU A 1 265 ? -9.961 32 -15.008 1 88.75 265 LEU A N 1
ATOM 2140 C CA . LEU A 1 265 ? -11.039 31.031 -15.055 1 88.75 265 LEU A CA 1
ATOM 2141 C C . LEU A 1 265 ? -12.188 31.438 -14.141 1 88.75 265 LEU A C 1
ATOM 2143 O O . LEU A 1 265 ? -12.039 32.344 -13.312 1 88.75 265 LEU A O 1
ATOM 2147 N N . GLN A 1 266 ? -13.305 30.781 -14.273 1 90.06 266 GLN A N 1
ATOM 2148 C CA . GLN A 1 266 ? -14.5 31.094 -13.492 1 90.06 266 GLN A CA 1
ATOM 2149 C C . GLN A 1 266 ? -14.406 30.516 -12.086 1 90.06 266 GLN A C 1
ATOM 2151 O O . GLN A 1 266 ? -14.086 29.328 -11.93 1 90.06 266 GLN A O 1
ATOM 2156 N N . HIS A 1 267 ? -14.586 31.328 -11.133 1 90.5 267 HIS A N 1
ATOM 2157 C CA . HIS A 1 267 ? -14.867 30.859 -9.781 1 90.5 267 HIS A CA 1
ATOM 2158 C C . HIS A 1 267 ? -16.359 30.578 -9.594 1 90.5 267 HIS A C 1
ATOM 2160 O O . HIS A 1 267 ? -17.188 31.469 -9.805 1 90.5 267 HIS A O 1
ATOM 2166 N N . ILE A 1 268 ? -16.688 29.391 -9.219 1 92.38 268 ILE A N 1
ATOM 2167 C CA . ILE A 1 268 ? -18.094 29 -9.164 1 92.38 268 ILE A CA 1
ATOM 2168 C C . ILE A 1 268 ? -18.562 29 -7.707 1 92.38 268 ILE A C 1
ATOM 2170 O O . ILE A 1 268 ? -17.891 28.453 -6.832 1 92.38 268 ILE A O 1
ATOM 2174 N N . SER A 1 269 ? -19.625 29.625 -7.453 1 91.75 269 SER A N 1
ATOM 2175 C CA . SER A 1 269 ? -20.328 29.609 -6.176 1 91.75 269 SER A CA 1
ATOM 2176 C C . SER A 1 269 ? -21.781 29.188 -6.348 1 91.75 269 SER A C 1
ATOM 2178 O O . SER A 1 269 ? -22.359 29.344 -7.426 1 91.75 269 SER A O 1
ATOM 2180 N N . VAL A 1 270 ? -22.359 28.641 -5.305 1 93.81 270 VAL A N 1
ATOM 2181 C CA . VAL A 1 270 ? -23.719 28.125 -5.391 1 93.81 270 VAL A CA 1
ATOM 2182 C C . VAL A 1 270 ? -24.578 28.734 -4.285 1 93.81 270 VAL A C 1
ATOM 2184 O O . VAL A 1 270 ? -24.266 28.609 -3.1 1 93.81 270 VAL A O 1
ATOM 2187 N N . TRP A 1 271 ? -25.609 29.391 -4.664 1 91.88 271 TRP A N 1
ATOM 2188 C CA . TRP A 1 271 ? -26.578 29.969 -3.75 1 91.88 271 TRP A CA 1
ATOM 2189 C C . TRP A 1 271 ? -27.781 29.047 -3.557 1 91.88 271 TRP A C 1
ATOM 2191 O O . TRP A 1 271 ? -28.453 28.688 -4.523 1 91.88 271 TRP A O 1
ATOM 2201 N N . HIS A 1 272 ? -28.047 28.641 -2.326 1 91.75 272 HIS A N 1
ATOM 2202 C CA . HIS A 1 272 ? -29.234 27.859 -2.002 1 91.75 272 HIS A CA 1
ATOM 2203 C C . HIS A 1 272 ? -30.422 28.781 -1.688 1 91.75 272 HIS A C 1
ATOM 2205 O O . HIS A 1 272 ? -30.312 29.656 -0.829 1 91.75 272 HIS A O 1
ATOM 2211 N N . ILE A 1 273 ? -31.438 28.625 -2.369 1 87.56 273 ILE A N 1
ATOM 2212 C CA . ILE A 1 273 ? -32.656 29.391 -2.15 1 87.56 273 ILE A CA 1
ATOM 2213 C C . ILE A 1 273 ? -33.719 28.5 -1.484 1 87.56 273 ILE A C 1
ATOM 2215 O O . ILE A 1 273 ? -34.062 27.453 -2.02 1 87.56 273 ILE A O 1
ATOM 2219 N N . GLU A 1 274 ? -34.219 28.906 -0.468 1 86.12 274 GLU A N 1
ATOM 2220 C CA . GLU A 1 274 ? -35.125 28.109 0.358 1 86.12 274 GLU A CA 1
ATOM 2221 C C . GLU A 1 274 ? -36.438 27.844 -0.361 1 86.12 274 GLU A C 1
ATOM 2223 O O . GLU A 1 274 ? -36.812 28.578 -1.282 1 86.12 274 GLU A O 1
ATOM 2228 N N . ALA A 1 275 ? -37.156 26.828 0.153 1 82.5 275 ALA A N 1
ATOM 2229 C CA . ALA A 1 275 ? -38.375 26.344 -0.482 1 82.5 275 ALA A CA 1
ATOM 2230 C C . ALA A 1 275 ? -39.469 27.422 -0.511 1 82.5 275 ALA A C 1
ATOM 2232 O O . ALA A 1 275 ? -40.188 27.578 -1.505 1 82.5 275 ALA A O 1
ATOM 2233 N N . GLU A 1 276 ? -39.531 28.172 0.533 1 78.31 276 GLU A N 1
ATOM 2234 C CA . GLU A 1 276 ? -40.594 29.188 0.631 1 78.31 276 GLU A CA 1
ATOM 2235 C C . GLU A 1 276 ? -40.375 30.281 -0.417 1 78.31 276 GLU A C 1
ATOM 2237 O O . GLU A 1 276 ? -41.344 30.734 -1.036 1 78.31 276 GLU A O 1
ATOM 2242 N N . GLN A 1 277 ? -39.25 30.625 -0.599 1 81.31 277 GLN A N 1
ATOM 2243 C CA . GLN A 1 277 ? -38.938 31.656 -1.581 1 81.31 277 GLN A CA 1
ATOM 2244 C C . GLN A 1 277 ? -39.062 31.125 -3.004 1 81.31 277 GLN A C 1
ATOM 2246 O O . GLN A 1 277 ? -39.531 31.844 -3.902 1 81.31 277 GLN A O 1
ATOM 2251 N N . THR A 1 278 ? -38.781 29.938 -3.15 1 80.19 278 THR A N 1
ATOM 2252 C CA . THR A 1 278 ? -38.844 29.312 -4.469 1 80.19 278 THR A CA 1
ATOM 2253 C C . THR A 1 278 ? -40.25 29.25 -4.992 1 80.19 278 THR A C 1
ATOM 2255 O O . THR A 1 278 ? -40.5 29.5 -6.172 1 80.19 278 THR A O 1
ATOM 2258 N N . GLU A 1 279 ? -41.156 28.875 -4.168 1 80.38 279 GLU A N 1
ATOM 2259 C CA . GLU A 1 279 ? -42.562 28.797 -4.562 1 80.38 279 GLU A CA 1
ATOM 2260 C C . GLU A 1 279 ? -43.062 30.156 -5.047 1 80.38 279 GLU A C 1
ATOM 2262 O O . GLU A 1 279 ? -43.781 30.234 -6.055 1 80.38 279 GLU A O 1
ATOM 2267 N N . GLY A 1 280 ? -42.688 31.156 -4.344 1 80.19 280 GLY A N 1
ATOM 2268 C CA . GLY A 1 280 ? -43.094 32.5 -4.742 1 80.19 280 GLY A CA 1
ATOM 2269 C C . GLY A 1 280 ? -42.5 32.906 -6.086 1 80.19 280 GLY A C 1
ATOM 2270 O O . GLY A 1 280 ? -43.188 33.562 -6.879 1 80.19 280 GLY A O 1
ATOM 2271 N N . LEU A 1 281 ? -41.312 32.531 -6.332 1 83.12 281 LEU A N 1
ATOM 2272 C CA . LEU A 1 281 ? -40.625 32.875 -7.574 1 83.12 281 LEU A CA 1
ATOM 2273 C C . LEU A 1 281 ? -41.312 32.219 -8.766 1 83.12 281 LEU A C 1
ATOM 2275 O O . LEU A 1 281 ? -41.406 32.781 -9.844 1 83.12 281 LEU A O 1
ATOM 2279 N N . GLY A 1 282 ? -41.812 31.016 -8.586 1 81.81 282 GLY A N 1
ATOM 2280 C CA . GLY A 1 282 ? -42.5 30.328 -9.656 1 81.81 282 GLY A CA 1
ATOM 2281 C C . GLY A 1 282 ? -43.812 30.984 -10.023 1 81.81 282 GLY A C 1
ATOM 2282 O O . GLY A 1 282 ? -44.188 31.031 -11.195 1 81.81 282 GLY A O 1
ATOM 2283 N N . LEU A 1 283 ? -44.406 31.469 -9.055 1 80.88 283 LEU A N 1
ATOM 2284 C CA . LEU A 1 283 ? -45.75 32.031 -9.234 1 80.88 283 LEU A CA 1
ATOM 2285 C C . LEU A 1 283 ? -45.688 33.375 -9.945 1 80.88 283 LEU A C 1
ATOM 2287 O O . LEU A 1 283 ? -46.656 33.781 -10.586 1 80.88 283 LEU A O 1
ATOM 2291 N N . GLN A 1 284 ? -44.594 34 -9.828 1 79.94 284 GLN A N 1
ATOM 2292 C CA . GLN A 1 284 ? -44.531 35.344 -10.383 1 79.94 284 GLN A CA 1
ATOM 2293 C C . GLN A 1 284 ? -44.25 35.281 -11.883 1 79.94 284 GLN A C 1
ATOM 2295 O O . GLN A 1 284 ? -44.406 36.312 -12.57 1 79.94 284 GLN A O 1
ATOM 2300 N N . VAL A 1 285 ? -43.875 34.125 -12.367 1 80.5 285 VAL A N 1
ATOM 2301 C CA . VAL A 1 285 ? -43.531 34.031 -13.789 1 80.5 285 VAL A CA 1
ATOM 2302 C C . VAL A 1 285 ? -44.812 34.125 -14.617 1 80.5 285 VAL A C 1
ATOM 2304 O O . VAL A 1 285 ? -45.812 33.5 -14.305 1 80.5 285 VAL A O 1
ATOM 2307 N N . SER A 1 286 ? -44.719 34.969 -15.625 1 75.62 286 SER A N 1
ATOM 2308 C CA . SER A 1 286 ? -45.875 35.219 -16.469 1 75.62 286 SER A CA 1
ATOM 2309 C C . SER A 1 286 ? -46.188 34.031 -17.359 1 75.62 286 SER A C 1
ATOM 2311 O O . SER A 1 286 ? -45.312 33.281 -17.719 1 75.62 286 SER A O 1
ATOM 2313 N N . ASP A 1 287 ? -47.5 33.781 -17.422 1 75.31 287 ASP A N 1
ATOM 2314 C CA . ASP A 1 287 ? -48 32.812 -18.375 1 75.31 287 ASP A CA 1
ATOM 2315 C C . ASP A 1 287 ? -48.719 33.5 -19.547 1 75.31 287 ASP A C 1
ATOM 2317 O O . ASP A 1 287 ? -49.25 34.562 -19.391 1 75.31 287 ASP A O 1
ATOM 2321 N N . GLU A 1 288 ? -48.562 33 -20.766 1 70.75 288 GLU A N 1
ATOM 2322 C CA . GLU A 1 288 ? -49.188 33.562 -21.969 1 70.75 288 GLU A CA 1
ATOM 2323 C C . GLU A 1 288 ? -50.688 33.719 -21.766 1 70.75 288 GLU A C 1
ATOM 2325 O O . GLU A 1 288 ? -51.281 34.625 -22.375 1 70.75 288 GLU A O 1
ATOM 2330 N N . LYS A 1 289 ? -51.188 32.969 -20.922 1 73.69 289 LYS A N 1
ATOM 2331 C CA . LYS A 1 289 ? -52.625 32.969 -20.766 1 73.69 289 LYS A CA 1
ATOM 2332 C C . LYS A 1 289 ? -53.094 33.938 -19.672 1 73.69 289 LYS A C 1
ATOM 2334 O O . LYS A 1 289 ? -54.281 34 -19.344 1 73.69 289 LYS A O 1
ATOM 2339 N N . ASP A 1 290 ? -52.125 34.75 -19.25 1 78.75 290 ASP A N 1
ATOM 2340 C CA . ASP A 1 290 ? -52.438 35.594 -18.094 1 78.75 290 ASP A CA 1
ATOM 2341 C C . ASP A 1 290 ? -53.344 36.781 -18.5 1 78.75 290 ASP A C 1
ATOM 2343 O O . ASP A 1 290 ? -53.125 37.375 -19.562 1 78.75 290 ASP A O 1
ATOM 2347 N N . THR A 1 291 ? -54.312 37.031 -17.688 1 83.62 291 THR A N 1
ATOM 2348 C CA . THR A 1 291 ? -55.094 38.25 -17.828 1 83.62 291 THR A CA 1
ATOM 2349 C C . THR A 1 291 ? -54.281 39.469 -17.375 1 83.62 291 THR A C 1
ATOM 2351 O O . THR A 1 291 ? -53.219 39.312 -16.766 1 83.62 291 THR A O 1
ATOM 2354 N N . HIS A 1 292 ? -54.812 40.625 -17.781 1 83.94 292 HIS A N 1
ATOM 2355 C CA . HIS A 1 292 ? -54.125 41.844 -17.391 1 83.94 292 HIS A CA 1
ATOM 2356 C C . HIS A 1 292 ? -54.062 41.969 -15.883 1 83.94 292 HIS A C 1
ATOM 2358 O O . HIS A 1 292 ? -53.031 42.438 -15.344 1 83.94 292 HIS A O 1
ATOM 2364 N N . GLU A 1 293 ? -55.125 41.594 -15.25 1 83.44 293 GLU A N 1
ATOM 2365 C CA . GLU A 1 293 ? -55.156 41.656 -13.797 1 83.44 293 GLU A CA 1
ATOM 2366 C C . GLU A 1 293 ? -54.156 40.688 -13.172 1 83.44 293 GLU A C 1
ATOM 2368 O O . GLU A 1 293 ? -53.469 41.031 -12.195 1 83.44 293 GLU A O 1
ATOM 2373 N N . LEU A 1 294 ? -54.094 39.562 -13.734 1 85.62 294 LEU A N 1
ATOM 2374 C CA . LEU A 1 294 ? -53.188 38.562 -13.211 1 85.62 294 LEU A CA 1
ATOM 2375 C C . LEU A 1 294 ? -51.719 38.969 -13.453 1 85.62 294 LEU A C 1
ATOM 2377 O O . LEU A 1 294 ? -50.844 38.688 -12.633 1 85.62 294 LEU A O 1
ATOM 2381 N N . ALA A 1 295 ? -51.562 39.625 -14.57 1 84.56 295 ALA A N 1
ATOM 2382 C CA . ALA A 1 295 ? -50.219 40.094 -14.891 1 84.56 295 ALA A CA 1
ATOM 2383 C C . ALA A 1 295 ? -49.75 41.188 -13.898 1 84.56 295 ALA A C 1
ATOM 2385 O O . ALA A 1 295 ? -48.594 41.219 -13.516 1 84.56 295 ALA A O 1
ATOM 2386 N N . GLU A 1 296 ? -50.688 42.031 -13.562 1 85.69 296 GLU A N 1
ATOM 2387 C CA . GLU A 1 296 ? -50.375 43.062 -12.578 1 85.69 296 GLU A CA 1
ATOM 2388 C C . GLU A 1 296 ? -50.094 42.438 -11.211 1 85.69 296 GLU A C 1
ATOM 2390 O O . GLU A 1 296 ? -49.219 42.938 -10.477 1 85.69 296 GLU A O 1
ATOM 2395 N N . LEU A 1 297 ? -50.844 41.469 -10.891 1 86.56 297 LEU A N 1
ATOM 2396 C CA . LEU A 1 297 ? -50.656 40.781 -9.625 1 86.56 297 LEU A CA 1
ATOM 2397 C C . LEU A 1 297 ? -49.281 40.094 -9.609 1 86.56 297 LEU A C 1
ATOM 2399 O O . LEU A 1 297 ? -48.625 40.031 -8.57 1 86.56 297 LEU A O 1
ATOM 2403 N N . ARG A 1 298 ? -48.938 39.531 -10.656 1 86.62 298 ARG A N 1
ATOM 2404 C CA . ARG A 1 298 ? -47.625 38.844 -10.758 1 86.62 298 ARG A CA 1
ATOM 2405 C C . ARG A 1 298 ? -46.5 39.844 -10.625 1 86.62 298 ARG A C 1
ATOM 2407 O O . ARG A 1 298 ? -45.438 39.531 -10.031 1 86.62 298 ARG A O 1
ATOM 2414 N N . THR A 1 299 ? -46.656 40.938 -11.211 1 85.94 299 THR A N 1
ATOM 2415 C CA . THR A 1 299 ? -45.656 42 -11.094 1 85.94 299 THR A CA 1
ATOM 2416 C C . THR A 1 299 ? -45.5 42.438 -9.641 1 85.94 299 THR A C 1
ATOM 2418 O O . THR A 1 299 ? -44.375 42.625 -9.156 1 85.94 299 THR A O 1
ATOM 2421 N N . LYS A 1 300 ? -46.625 42.594 -9.016 1 88.44 300 LYS A N 1
ATOM 2422 C CA . LYS A 1 300 ? -46.594 42.969 -7.605 1 88.44 300 LYS A CA 1
ATOM 2423 C C . LYS A 1 300 ? -45.938 41.875 -6.766 1 88.44 300 LYS A C 1
ATOM 2425 O O . LYS A 1 300 ? -45.219 42.156 -5.797 1 88.44 300 LYS A O 1
ATOM 2430 N N . LEU A 1 301 ? -46.25 40.75 -7.141 1 87.5 301 LEU A N 1
ATOM 2431 C CA . LEU A 1 301 ? -45.656 39.594 -6.461 1 87.5 301 LEU A CA 1
ATOM 2432 C C . LEU A 1 301 ? -44.156 39.562 -6.695 1 87.5 301 LEU A C 1
ATOM 2434 O O . LEU A 1 301 ? -43.375 39.281 -5.77 1 87.5 301 LEU A O 1
ATOM 2438 N N . GLY A 1 302 ? -43.781 39.75 -7.883 1 87.12 302 GLY A N 1
ATOM 2439 C CA . GLY A 1 302 ? -42.344 39.812 -8.203 1 87.12 302 GLY A CA 1
ATOM 2440 C C . GLY A 1 302 ? -41.594 40.844 -7.41 1 87.12 302 GLY A C 1
ATOM 2441 O O . GLY A 1 302 ? -40.5 40.594 -6.93 1 87.12 302 GLY A O 1
ATOM 2442 N N . ASP A 1 303 ? -42.219 41.969 -7.254 1 88.69 303 ASP A N 1
ATOM 2443 C CA . ASP A 1 303 ? -41.594 43.062 -6.473 1 88.69 303 ASP A CA 1
ATOM 2444 C C . ASP A 1 303 ? -41.469 42.656 -5.008 1 88.69 303 ASP A C 1
ATOM 2446 O O . ASP A 1 303 ? -40.438 42.938 -4.375 1 88.69 303 ASP A O 1
ATOM 2450 N N . SER A 1 304 ? -42.469 42.031 -4.566 1 88.62 304 SER A N 1
ATOM 2451 C CA . SER A 1 304 ? -42.438 41.594 -3.174 1 88.62 304 SER A CA 1
ATOM 2452 C C . SER A 1 304 ? -41.375 40.531 -2.934 1 88.62 304 SER A C 1
ATOM 2454 O O . SER A 1 304 ? -40.719 40.531 -1.893 1 88.62 304 SER A O 1
ATOM 2456 N N . ILE A 1 305 ? -41.25 39.656 -3.838 1 87.12 305 ILE A N 1
ATOM 2457 C CA . ILE A 1 305 ? -40.25 38.594 -3.703 1 87.12 305 ILE A CA 1
ATOM 2458 C C . ILE A 1 305 ? -38.844 39.188 -3.805 1 87.12 305 ILE A C 1
ATOM 2460 O O . ILE A 1 305 ? -37.938 38.75 -3.092 1 87.12 305 ILE A O 1
ATOM 2464 N N . TYR A 1 306 ? -38.688 40.031 -4.707 1 88.5 306 TYR A N 1
ATOM 2465 C CA . TYR A 1 306 ? -37.406 40.688 -4.859 1 88.5 306 TYR A CA 1
ATOM 2466 C C . TYR A 1 306 ? -37 41.375 -3.562 1 88.5 306 TYR A C 1
ATOM 2468 O O . TYR A 1 306 ? -35.844 41.312 -3.164 1 88.5 306 TYR A O 1
ATOM 2476 N N . GLU A 1 307 ? -37.938 42 -2.939 1 88.38 307 GLU A N 1
ATOM 2477 C CA . GLU A 1 307 ? -37.656 42.656 -1.669 1 88.38 307 GLU A CA 1
ATOM 2478 C C . GLU A 1 307 ? -37.344 41.625 -0.577 1 88.38 307 GLU A C 1
ATOM 2480 O O . GLU A 1 307 ? -36.438 41.844 0.245 1 88.38 307 GLU A O 1
ATOM 2485 N N . MET A 1 308 ? -38 40.625 -0.617 1 87.62 308 MET A N 1
ATOM 2486 C CA . MET A 1 308 ? -37.781 39.562 0.357 1 87.62 308 MET A CA 1
ATOM 2487 C C . MET A 1 308 ? -36.375 38.969 0.172 1 87.62 308 MET A C 1
ATOM 2489 O O . MET A 1 308 ? -35.656 38.719 1.147 1 87.62 308 MET A O 1
ATOM 2493 N N . LEU A 1 309 ? -36.062 38.656 -1.02 1 87.88 309 LEU A N 1
ATOM 2494 C CA . LEU A 1 309 ? -34.75 38.094 -1.32 1 87.88 309 LEU A CA 1
ATOM 2495 C C . LEU A 1 309 ? -33.656 39.094 -1.009 1 87.88 309 LEU A C 1
ATOM 2497 O O . LEU A 1 309 ? -32.562 38.688 -0.594 1 87.88 309 LEU A O 1
ATOM 2501 N N . SER A 1 310 ? -33.906 40.25 -1.266 1 88.31 310 SER A N 1
ATOM 2502 C CA . SER A 1 310 ? -32.938 41.312 -0.978 1 88.31 310 SER A CA 1
ATOM 2503 C C . SER A 1 310 ? -32.656 41.406 0.517 1 88.31 310 SER A C 1
ATOM 2505 O O . SER A 1 310 ? -31.531 41.719 0.921 1 88.31 310 SER A O 1
ATOM 2507 N N . ALA A 1 311 ? -33.625 41.125 1.259 1 87.25 311 ALA A N 1
ATOM 2508 C CA . ALA A 1 311 ? -33.5 41.219 2.709 1 87.25 311 ALA A CA 1
ATOM 2509 C C . ALA A 1 311 ? -32.969 39.938 3.307 1 87.25 311 ALA A C 1
ATOM 2511 O O . ALA A 1 311 ? -32.438 39.938 4.422 1 87.25 311 ALA A O 1
ATOM 2512 N N . ALA A 1 312 ? -33.031 38.938 2.588 1 85.62 312 ALA A N 1
ATOM 2513 C CA . ALA A 1 312 ? -32.688 37.594 3.105 1 85.62 312 ALA A CA 1
ATOM 2514 C C . ALA A 1 312 ? -31.172 37.406 3.076 1 85.62 312 ALA A C 1
ATOM 2516 O O . ALA A 1 312 ? -30.453 38.062 2.32 1 85.62 312 ALA A O 1
ATOM 2517 N N . LYS A 1 313 ? -30.703 36.562 4.043 1 87.5 313 LYS A N 1
ATOM 2518 C CA . LYS A 1 313 ? -29.312 36.125 4.008 1 87.5 313 LYS A CA 1
ATOM 2519 C C . LYS A 1 313 ? -29.062 35.156 2.85 1 87.5 313 LYS A C 1
ATOM 2521 O O . LYS A 1 313 ? -29.906 34.281 2.559 1 87.5 313 LYS A O 1
ATOM 2526 N N . VAL A 1 314 ? -27.969 35.375 2.166 1 88.56 314 VAL A N 1
ATOM 2527 C CA . VAL A 1 314 ? -27.578 34.469 1.092 1 88.56 314 VAL A CA 1
ATOM 2528 C C . VAL A 1 314 ? -26.844 33.25 1.675 1 88.56 314 VAL A C 1
ATOM 2530 O O . VAL A 1 314 ? -25.797 33.406 2.32 1 88.56 314 VAL A O 1
ATOM 2533 N N . SER A 1 315 ? -27.375 32.094 1.473 1 90.12 315 SER A N 1
ATOM 2534 C CA . SER A 1 315 ? -26.734 30.859 1.939 1 90.12 315 SER A CA 1
ATOM 2535 C C . SER A 1 315 ? -25.891 30.234 0.845 1 90.12 315 SER A C 1
ATOM 2537 O O . SER A 1 315 ? -26.406 29.547 -0.042 1 90.12 315 SER A O 1
ATOM 2539 N N . TRP A 1 316 ? -24.625 30.328 1.02 1 91.94 316 TRP A N 1
ATOM 2540 C CA . TRP A 1 316 ? -23.703 29.781 0.024 1 91.94 316 TRP A CA 1
ATOM 2541 C C . TRP A 1 316 ? -23.344 28.344 0.365 1 91.94 316 TRP A C 1
ATOM 2543 O O . TRP A 1 316 ? -22.984 28.031 1.505 1 91.94 316 TRP A O 1
ATOM 2553 N N . CYS A 1 317 ? -23.469 27.469 -0.632 1 93 317 CYS A N 1
ATOM 2554 C CA . CYS A 1 317 ? -23 26.094 -0.466 1 93 317 CYS A CA 1
ATOM 2555 C C . CYS A 1 317 ? -21.5 25.984 -0.627 1 93 317 CYS A C 1
ATOM 2557 O O . CYS A 1 317 ? -20.891 26.797 -1.327 1 93 317 CYS A O 1
ATOM 2559 N N . ARG A 1 318 ? -20.938 25.047 0.131 1 92.12 318 ARG A N 1
ATOM 2560 C CA . ARG A 1 318 ? -19.531 24.75 -0.102 1 92.12 318 ARG A CA 1
ATOM 2561 C C . ARG A 1 318 ? -19.312 24.125 -1.476 1 92.12 318 ARG A C 1
ATOM 2563 O O . ARG A 1 318 ? -20.078 23.25 -1.892 1 92.12 318 ARG A O 1
ATOM 2570 N N . VAL A 1 319 ? -18.297 24.578 -2.162 1 92.56 319 VAL A N 1
ATOM 2571 C CA . VAL A 1 319 ? -17.984 24.031 -3.479 1 92.56 319 VAL A CA 1
ATOM 2572 C C . VAL A 1 319 ? -16.641 23.297 -3.428 1 92.56 319 VAL A C 1
ATOM 2574 O O . VAL A 1 319 ? -15.641 23.859 -2.986 1 92.56 319 VAL A O 1
ATOM 2577 N N . LEU A 1 320 ? -16.672 22.109 -3.785 1 92.94 320 LEU A N 1
ATOM 2578 C CA . LEU A 1 320 ? -15.469 21.281 -3.918 1 92.94 320 LEU A CA 1
ATOM 2579 C C . LEU A 1 320 ? -15.07 21.141 -5.383 1 92.94 320 LEU A C 1
ATOM 2581 O O . LEU A 1 320 ? -15.805 20.547 -6.172 1 92.94 320 LEU A O 1
ATOM 2585 N N . GLU A 1 321 ? -13.883 21.594 -5.641 1 91.31 321 GLU A N 1
ATOM 2586 C CA . GLU A 1 321 ? -13.445 21.641 -7.031 1 91.31 321 GLU A CA 1
ATOM 2587 C C . GLU A 1 321 ? -13.023 20.266 -7.531 1 91.31 321 GLU A C 1
ATOM 2589 O O . GLU A 1 321 ? -12.312 19.531 -6.836 1 91.31 321 GLU A O 1
ATOM 2594 N N . ASP A 1 322 ? -13.508 19.859 -8.703 1 93.25 322 ASP A N 1
ATOM 2595 C CA . ASP A 1 322 ? -13.07 18.641 -9.375 1 93.25 322 ASP A CA 1
ATOM 2596 C C . ASP A 1 322 ? -12.914 18.875 -10.883 1 93.25 322 ASP A C 1
ATOM 2598 O O . ASP A 1 322 ? -12.867 17.906 -11.656 1 93.25 322 ASP A O 1
ATOM 2602 N N . ARG A 1 323 ? -12.922 20.25 -11.375 1 93.44 323 ARG A N 1
ATOM 2603 C CA . ARG A 1 323 ? -12.703 20.594 -12.773 1 93.44 323 ARG A CA 1
ATOM 2604 C C . ARG A 1 323 ? -11.25 20.391 -13.172 1 93.44 323 ARG A C 1
ATOM 2606 O O . ARG A 1 323 ? -10.336 20.812 -12.461 1 93.44 323 ARG A O 1
ATOM 2613 N N . SER A 1 324 ? -11.062 19.781 -14.266 1 90.19 324 SER A N 1
ATOM 2614 C CA . SER A 1 324 ? -9.711 19.484 -14.734 1 90.19 324 SER A CA 1
ATOM 2615 C C . SER A 1 324 ? -8.953 20.766 -15.062 1 90.19 324 SER A C 1
ATOM 2617 O O . SER A 1 324 ? -7.723 20.797 -15 1 90.19 324 SER A O 1
ATOM 2619 N N . GLU A 1 325 ? -9.641 21.844 -15.391 1 90.12 325 GLU A N 1
ATOM 2620 C CA . GLU A 1 325 ? -9 23.094 -15.75 1 90.12 325 GLU A CA 1
ATOM 2621 C C . GLU A 1 325 ? -8.414 23.797 -14.523 1 90.12 325 GLU A C 1
ATOM 2623 O O . GLU A 1 325 ? -7.547 24.672 -14.656 1 90.12 325 GLU A O 1
ATOM 2628 N N . ILE A 1 326 ? -8.867 23.391 -13.336 1 88.81 326 ILE A N 1
ATOM 2629 C CA . ILE A 1 326 ? -8.453 24.062 -12.109 1 88.81 326 ILE A CA 1
ATOM 2630 C C . ILE A 1 326 ? -7.5 23.172 -11.32 1 88.81 326 ILE A C 1
ATOM 2632 O O . ILE A 1 326 ? -6.441 23.609 -10.883 1 88.81 326 ILE A O 1
ATOM 2636 N N . LEU A 1 327 ? -7.852 21.938 -11.188 1 89.12 327 LEU A N 1
ATOM 2637 C CA . LEU A 1 327 ? -7.164 21.031 -10.266 1 89.12 327 LEU A CA 1
ATOM 2638 C C . LEU A 1 327 ? -5.832 20.578 -10.859 1 89.12 327 LEU A C 1
ATOM 2640 O O . LEU A 1 327 ? -5.742 20.281 -12.055 1 89.12 327 LEU A O 1
ATOM 2644 N N . VAL A 1 328 ? -4.867 20.594 -10.031 1 89.38 328 VAL A N 1
ATOM 2645 C CA . VAL A 1 328 ? -3.586 19.953 -10.312 1 89.38 328 VAL A CA 1
ATOM 2646 C C . VAL A 1 328 ? -3.482 18.641 -9.555 1 89.38 328 VAL A C 1
ATOM 2648 O O . VAL A 1 328 ? -3.592 18.609 -8.328 1 89.38 328 VAL A O 1
ATOM 2651 N N . ARG A 1 329 ? -3.238 17.625 -10.32 1 92.88 329 ARG A N 1
ATOM 2652 C CA . ARG A 1 329 ? -3.215 16.312 -9.688 1 92.88 329 ARG A CA 1
ATOM 2653 C C . ARG A 1 329 ? -2.047 16.188 -8.711 1 92.88 329 ARG A C 1
ATOM 2655 O O . ARG A 1 329 ? -0.949 16.672 -8.984 1 92.88 329 ARG A O 1
ATOM 2662 N N . ARG A 1 330 ? -2.25 15.562 -7.637 1 93.25 330 ARG A N 1
ATOM 2663 C CA . ARG A 1 330 ? -1.271 15.414 -6.566 1 93.25 330 ARG A CA 1
ATOM 2664 C C . ARG A 1 330 ? -0.187 14.406 -6.949 1 93.25 330 ARG A C 1
ATOM 2666 O O . ARG A 1 330 ? 0.86 14.344 -6.305 1 93.25 330 ARG A O 1
ATOM 2673 N N . ASP A 1 331 ? -0.425 13.602 -8.008 1 94.88 331 ASP A N 1
ATOM 2674 C CA . ASP A 1 331 ? 0.582 12.633 -8.438 1 94.88 331 ASP A CA 1
ATOM 2675 C C . ASP A 1 331 ? 1.207 13.039 -9.766 1 94.88 331 ASP A C 1
ATOM 2677 O O . ASP A 1 331 ? 1.832 12.219 -10.445 1 94.88 331 ASP A O 1
ATOM 2681 N N . ARG A 1 332 ? 1.025 14.258 -10.227 1 91.44 332 ARG A N 1
ATOM 2682 C CA . ARG A 1 332 ? 1.432 14.703 -11.555 1 91.44 332 ARG A CA 1
ATOM 2683 C C . ARG A 1 332 ? 2.928 14.492 -11.766 1 91.44 332 ARG A C 1
ATOM 2685 O O . ARG A 1 332 ? 3.355 14.125 -12.859 1 91.44 332 ARG A O 1
ATOM 2692 N N . SER A 1 333 ? 3.752 14.672 -10.703 1 90.25 333 SER A N 1
ATOM 2693 C CA . SER A 1 333 ? 5.199 14.586 -10.859 1 90.25 333 SER A CA 1
ATOM 2694 C C . SER A 1 333 ? 5.727 13.219 -10.43 1 90.25 333 SER A C 1
ATOM 2696 O O . SER A 1 333 ? 6.938 12.992 -10.43 1 90.25 333 SER A O 1
ATOM 2698 N N . SER A 1 334 ? 4.871 12.32 -10.102 1 93.19 334 SER A N 1
ATOM 2699 C CA . SER A 1 334 ? 5.281 10.992 -9.656 1 93.19 334 SER A CA 1
ATOM 2700 C C . SER A 1 334 ? 5.543 10.07 -10.844 1 93.19 334 SER A C 1
ATOM 2702 O O . SER A 1 334 ? 5 10.281 -11.93 1 93.19 334 SER A O 1
ATOM 2704 N N . ASN A 1 335 ? 6.344 9.047 -10.617 1 94 335 ASN A N 1
ATOM 2705 C CA . ASN A 1 335 ? 6.66 8.07 -11.656 1 94 335 ASN A CA 1
ATOM 2706 C C . ASN A 1 335 ? 5.414 7.309 -12.102 1 94 335 ASN A C 1
ATOM 2708 O O . ASN A 1 335 ? 5.25 7.023 -13.289 1 94 335 ASN A O 1
ATOM 2712 N N . LEU A 1 336 ? 4.539 7.043 -11.281 1 96.81 336 LEU A N 1
ATOM 2713 C CA . LEU A 1 336 ? 3.383 6.199 -11.57 1 96.81 336 LEU A CA 1
ATOM 2714 C C . LEU A 1 336 ? 2.303 6.996 -12.305 1 96.81 336 LEU A C 1
ATOM 2716 O O . LEU A 1 336 ? 1.309 6.426 -12.758 1 96.81 336 LEU A O 1
ATOM 2720 N N . HIS A 1 337 ? 2.541 8.352 -12.398 1 96.56 337 HIS A N 1
ATOM 2721 C CA . HIS A 1 337 ? 1.675 9.148 -13.266 1 96.56 337 HIS A CA 1
ATOM 2722 C C . HIS A 1 337 ? 1.74 8.656 -14.711 1 96.56 337 HIS A C 1
ATOM 2724 O O . HIS A 1 337 ? 0.895 9.023 -15.531 1 96.56 337 HIS A O 1
ATOM 2730 N N . TRP A 1 338 ? 2.678 7.812 -14.984 1 97.56 338 TRP A N 1
ATOM 2731 C CA . TRP A 1 338 ? 2.814 7.18 -16.297 1 97.56 338 TRP A CA 1
ATOM 2732 C C . TRP A 1 338 ? 1.519 6.488 -16.703 1 97.56 338 TRP A C 1
ATOM 2734 O O . TRP A 1 338 ? 1.186 6.434 -17.891 1 97.56 338 TRP A O 1
ATOM 2744 N N . PHE A 1 339 ? 0.73 5.988 -15.836 1 98.38 339 PHE A N 1
ATOM 2745 C CA . PHE A 1 339 ? -0.476 5.215 -16.109 1 98.38 339 PHE A CA 1
ATOM 2746 C C . PHE A 1 339 ? -1.608 6.125 -16.578 1 98.38 339 PHE A C 1
ATOM 2748 O O . PHE A 1 339 ? -2.615 5.648 -17.094 1 98.38 339 PHE A O 1
ATOM 2755 N N . PHE A 1 340 ? -1.462 7.438 -16.297 1 97.88 340 PHE A N 1
ATOM 2756 C CA . PHE A 1 340 ? -2.516 8.383 -16.656 1 97.88 340 PHE A CA 1
ATOM 2757 C C . PHE A 1 340 ? -2.828 8.297 -18.156 1 97.88 340 PHE A C 1
ATOM 2759 O O . PHE A 1 340 ? -1.945 8.492 -18.984 1 97.88 340 PHE A O 1
ATOM 2766 N N . GLY A 1 341 ? -4.02 7.918 -18.469 1 97.69 341 GLY A N 1
ATOM 2767 C CA . GLY A 1 341 ? -4.477 7.867 -19.844 1 97.69 341 GLY A CA 1
ATOM 2768 C C . GLY A 1 341 ? -4.051 6.598 -20.562 1 97.69 341 GLY A C 1
ATOM 2769 O O . GLY A 1 341 ? -4.254 6.469 -21.781 1 97.69 341 GLY A O 1
ATOM 2770 N N . LYS A 1 342 ? -3.473 5.578 -19.891 1 98.38 342 LYS A N 1
ATOM 2771 C CA . LYS A 1 342 ? -2.984 4.348 -20.5 1 98.38 342 LYS A CA 1
ATOM 2772 C C . LYS A 1 342 ? -4.051 3.258 -20.469 1 98.38 342 LYS A C 1
ATOM 2774 O O . LYS A 1 342 ? -5.047 3.375 -19.75 1 98.38 342 LYS A O 1
ATOM 2779 N N . ARG A 1 343 ? -3.941 2.344 -21.344 1 98.69 343 ARG A N 1
ATOM 2780 C CA . ARG A 1 343 ? -4.754 1.132 -21.328 1 98.69 343 ARG A CA 1
ATOM 2781 C C . ARG A 1 343 ? -3.971 -0.044 -20.75 1 98.69 343 ARG A C 1
ATOM 2783 O O . ARG A 1 343 ? -2.943 -0.442 -21.297 1 98.69 343 ARG A O 1
ATOM 2790 N N . VAL A 1 344 ? -4.492 -0.677 -19.672 1 98.75 344 VAL A N 1
ATOM 2791 C CA . VAL A 1 344 ? -3.725 -1.655 -18.906 1 98.75 344 VAL A CA 1
ATOM 2792 C C . VAL A 1 344 ? -4.469 -2.988 -18.875 1 98.75 344 VAL A C 1
ATOM 2794 O O . VAL A 1 344 ? -5.684 -3.025 -18.656 1 98.75 344 VAL A O 1
ATOM 2797 N N . LEU A 1 345 ? -3.809 -4.078 -19.172 1 98.69 345 LEU A N 1
ATOM 2798 C CA . LEU A 1 345 ? -4.289 -5.434 -18.922 1 98.69 345 LEU A CA 1
ATOM 2799 C C . LEU A 1 345 ? -3.584 -6.039 -17.719 1 98.69 345 LEU A C 1
ATOM 2801 O O . LEU A 1 345 ? -2.361 -6.188 -17.703 1 98.69 345 LEU A O 1
ATOM 2805 N N . LEU A 1 346 ? -4.328 -6.336 -16.719 1 98.75 346 LEU A N 1
ATOM 2806 C CA . LEU A 1 346 ? -3.777 -6.93 -15.5 1 98.75 346 LEU A CA 1
ATOM 2807 C C . LEU A 1 346 ? -4.215 -8.383 -15.359 1 98.75 346 LEU A C 1
ATOM 2809 O O . LEU A 1 346 ? -5.41 -8.672 -15.258 1 98.75 346 LEU A O 1
ATOM 2813 N N . VAL A 1 347 ? -3.234 -9.305 -15.312 1 98.5 347 VAL A N 1
ATOM 2814 C CA . VAL A 1 347 ? -3.518 -10.734 -15.188 1 98.5 347 VAL A CA 1
ATOM 2815 C C . VAL A 1 347 ? -3.158 -11.211 -13.781 1 98.5 347 VAL A C 1
ATOM 2817 O O . VAL A 1 347 ? -1.986 -11.203 -13.398 1 98.5 347 VAL A O 1
ATOM 2820 N N . GLY A 1 348 ? -4.137 -11.672 -13.07 1 98.19 348 GLY A N 1
ATOM 2821 C CA . GLY A 1 348 ? -3.988 -12.008 -11.664 1 98.19 348 GLY A CA 1
ATOM 2822 C C . GLY A 1 348 ? -4.484 -10.922 -10.734 1 98.19 348 GLY A C 1
ATOM 2823 O O . GLY A 1 348 ? -3.99 -9.797 -10.766 1 98.19 348 GLY A O 1
ATOM 2824 N N . CYS A 1 349 ? -5.48 -11.234 -9.906 1 98.5 349 CYS A N 1
ATOM 2825 C CA . CYS A 1 349 ? -6.062 -10.25 -9 1 98.5 349 CYS A CA 1
ATOM 2826 C C . CYS A 1 349 ? -5.918 -10.695 -7.551 1 98.5 349 CYS A C 1
ATOM 2828 O O . CYS A 1 349 ? -6.809 -10.461 -6.734 1 98.5 349 CYS A O 1
ATOM 2830 N N . GLY A 1 350 ? -4.793 -11.391 -7.215 1 97.19 350 GLY A N 1
ATOM 2831 C CA . GLY A 1 350 ? -4.516 -11.828 -5.859 1 97.19 350 GLY A CA 1
ATOM 2832 C C . GLY A 1 350 ? -3.824 -10.773 -5.02 1 97.19 350 GLY A C 1
ATOM 2833 O O . GLY A 1 350 ? -4.184 -9.594 -5.078 1 97.19 350 GLY A O 1
ATOM 2834 N N . ALA A 1 351 ? -2.832 -11.227 -4.188 1 96.81 351 ALA A N 1
ATOM 2835 C CA . ALA A 1 351 ? -2.129 -10.328 -3.273 1 96.81 351 ALA A CA 1
ATOM 2836 C C . ALA A 1 351 ? -1.403 -9.227 -4.035 1 96.81 351 ALA A C 1
ATOM 2838 O O . ALA A 1 351 ? -1.513 -8.047 -3.686 1 96.81 351 ALA A O 1
ATOM 2839 N N . ILE A 1 352 ? -0.775 -9.578 -5.082 1 97.38 352 ILE A N 1
ATOM 2840 C CA . ILE A 1 352 ? -0.004 -8.617 -5.867 1 97.38 352 ILE A CA 1
ATOM 2841 C C . ILE A 1 352 ? -0.94 -7.82 -6.773 1 97.38 352 ILE A C 1
ATOM 2843 O O . ILE A 1 352 ? -0.905 -6.59 -6.785 1 97.38 352 ILE A O 1
ATOM 2847 N N . GLY A 1 353 ? -1.822 -8.492 -7.441 1 98.56 353 GLY A N 1
ATOM 2848 C CA . GLY A 1 353 ? -2.666 -7.879 -8.453 1 98.56 353 GLY A CA 1
ATOM 2849 C C . GLY A 1 353 ? -3.701 -6.934 -7.879 1 98.56 353 GLY A C 1
ATOM 2850 O O . GLY A 1 353 ? -3.998 -5.895 -8.469 1 98.56 353 GLY A O 1
ATOM 2851 N N . SER A 1 354 ? -4.289 -7.301 -6.781 1 98.62 354 SER A N 1
ATOM 2852 C CA . SER A 1 354 ? -5.34 -6.469 -6.211 1 98.62 354 SER A CA 1
ATOM 2853 C C . SER A 1 354 ? -4.801 -5.109 -5.781 1 98.62 354 SER A C 1
ATOM 2855 O O . SER A 1 354 ? -5.43 -4.078 -6.027 1 98.62 354 SER A O 1
ATOM 2857 N N . TRP A 1 355 ? -3.605 -5.07 -5.188 1 98.62 355 TRP A N 1
ATOM 2858 C CA . TRP A 1 355 ? -3.023 -3.801 -4.762 1 98.62 355 TRP A CA 1
ATOM 2859 C C . TRP A 1 355 ? -2.432 -3.045 -5.945 1 98.62 355 TRP A C 1
ATOM 2861 O O . TRP A 1 355 ? -2.453 -1.812 -5.977 1 98.62 355 TRP A O 1
ATOM 2871 N N . SER A 1 356 ? -1.902 -3.762 -6.977 1 98.75 356 SER A N 1
ATOM 2872 C CA . SER A 1 356 ? -1.48 -3.1 -8.203 1 98.75 356 SER A CA 1
ATOM 2873 C C . SER A 1 356 ? -2.637 -2.344 -8.852 1 98.75 356 SER A C 1
ATOM 2875 O O . SER A 1 356 ? -2.475 -1.2 -9.281 1 98.75 356 SER A O 1
ATOM 2877 N N . ALA A 1 357 ? -3.756 -3.021 -8.883 1 98.88 357 ALA A N 1
ATOM 2878 C CA . ALA A 1 357 ? -4.941 -2.418 -9.492 1 98.88 357 ALA A CA 1
ATOM 2879 C C . ALA A 1 357 ? -5.363 -1.159 -8.734 1 98.88 357 ALA A C 1
ATOM 2881 O O . ALA A 1 357 ? -5.777 -0.171 -9.352 1 98.88 357 ALA A O 1
ATOM 2882 N N . GLU A 1 358 ? -5.285 -1.206 -7.395 1 98.62 358 GLU A N 1
ATOM 2883 C CA . GLU A 1 358 ? -5.602 -0.057 -6.555 1 98.62 358 GLU A CA 1
ATOM 2884 C C . GLU A 1 358 ? -4.707 1.134 -6.887 1 98.62 358 GLU A C 1
ATOM 2886 O O . GLU A 1 358 ? -5.188 2.264 -7.008 1 98.62 358 GLU A O 1
ATOM 2891 N N . ILE A 1 359 ? -3.443 0.902 -7.016 1 98.62 359 ILE A N 1
ATOM 2892 C CA . ILE A 1 359 ? -2.467 1.942 -7.316 1 98.62 359 ILE A CA 1
ATOM 2893 C C . ILE A 1 359 ? -2.727 2.504 -8.711 1 98.62 359 ILE A C 1
ATOM 2895 O O . ILE A 1 359 ? -2.742 3.723 -8.906 1 98.62 359 ILE A O 1
ATOM 2899 N N . ILE A 1 360 ? -3 1.65 -9.695 1 98.81 360 ILE A N 1
ATOM 2900 C CA . ILE A 1 360 ? -3.137 2.029 -11.102 1 98.81 360 ILE A CA 1
ATOM 2901 C C . ILE A 1 360 ? -4.418 2.838 -11.297 1 98.81 360 ILE A C 1
ATOM 2903 O O . ILE A 1 360 ? -4.418 3.855 -11.992 1 98.81 360 ILE A O 1
ATOM 2907 N N . ILE A 1 361 ? -5.539 2.424 -10.633 1 98.69 361 ILE A N 1
ATOM 2908 C CA . ILE A 1 361 ? -6.82 3.084 -10.852 1 98.69 361 ILE A CA 1
ATOM 2909 C C . ILE A 1 361 ? -6.75 4.527 -10.367 1 98.69 361 ILE A C 1
ATOM 2911 O O . ILE A 1 361 ? -7.375 5.418 -10.945 1 98.69 361 ILE A O 1
ATOM 2915 N N . ARG A 1 362 ? -6.008 4.762 -9.352 1 98.31 362 ARG A N 1
ATOM 2916 C CA . ARG A 1 362 ? -5.918 6.098 -8.766 1 98.31 362 ARG A CA 1
ATOM 2917 C C . ARG A 1 362 ? -5.047 7.008 -9.625 1 98.31 362 ARG A C 1
ATOM 2919 O O . ARG A 1 362 ? -5.105 8.234 -9.492 1 98.31 362 ARG A O 1
ATOM 2926 N N . ALA A 1 363 ? -4.266 6.414 -10.508 1 97.88 363 ALA A N 1
ATOM 2927 C CA . ALA A 1 363 ? -3.523 7.188 -11.5 1 97.88 363 ALA A CA 1
ATOM 2928 C C . ALA A 1 363 ? -4.398 7.52 -12.703 1 97.88 363 ALA A C 1
ATOM 2930 O O . ALA A 1 363 ? -3.971 8.234 -13.609 1 97.88 363 ALA A O 1
ATOM 2931 N N . GLN A 1 364 ? -5.613 6.984 -12.781 1 96.94 364 GLN A N 1
ATOM 2932 C CA . GLN A 1 364 ? -6.652 7.297 -13.758 1 96.94 364 GLN A CA 1
ATOM 2933 C C . GLN A 1 364 ? -6.23 6.883 -15.164 1 96.94 364 GLN A C 1
ATOM 2935 O O . GLN A 1 364 ? -6.246 7.699 -16.078 1 96.94 364 GLN A O 1
ATOM 2940 N N . PRO A 1 365 ? -5.984 5.59 -15.344 1 98.44 365 PRO A N 1
ATOM 2941 C CA . PRO A 1 365 ? -5.805 5.113 -16.719 1 98.44 365 PRO A CA 1
ATOM 2942 C C . PRO A 1 365 ? -7.074 5.254 -17.562 1 98.44 365 PRO A C 1
ATOM 2944 O O . PRO A 1 365 ? -8.156 5.488 -17.016 1 98.44 365 PRO A O 1
ATOM 2947 N N . ARG A 1 366 ? -6.859 5.234 -18.844 1 98.19 366 ARG A N 1
ATOM 2948 C CA . ARG A 1 366 ? -8.023 5.242 -19.719 1 98.19 366 ARG A CA 1
ATOM 2949 C C . ARG A 1 366 ? -8.891 4.008 -19.5 1 98.19 366 ARG A C 1
ATOM 2951 O O . ARG A 1 366 ? -10.117 4.102 -19.438 1 98.19 366 ARG A O 1
ATOM 2958 N N . SER A 1 367 ? -8.203 2.893 -19.406 1 98.44 367 SER A N 1
ATOM 2959 C CA . SER A 1 367 ? -8.93 1.655 -19.125 1 98.44 367 SER A CA 1
ATOM 2960 C C . SER A 1 367 ? -8.047 0.646 -18.406 1 98.44 367 SER A C 1
ATOM 2962 O O . SER A 1 367 ? -6.82 0.7 -18.5 1 98.44 367 SER A O 1
ATOM 2964 N N . ILE A 1 368 ? -8.695 -0.273 -17.672 1 98.69 368 ILE A N 1
ATOM 2965 C CA . ILE A 1 368 ? -8.023 -1.396 -17.031 1 98.69 368 ILE A CA 1
ATOM 2966 C C . ILE A 1 368 ? -8.883 -2.652 -17.141 1 98.69 368 ILE A C 1
ATOM 2968 O O . ILE A 1 368 ? -10.078 -2.625 -16.844 1 98.69 368 ILE A O 1
ATOM 2972 N N . LYS A 1 369 ? -8.336 -3.686 -17.703 1 98.75 369 LYS A N 1
ATOM 2973 C CA . LYS A 1 369 ? -8.969 -5 -17.766 1 98.75 369 LYS A CA 1
ATOM 2974 C C . LYS A 1 369 ? -8.359 -5.953 -16.75 1 98.75 369 LYS A C 1
ATOM 2976 O O . LYS A 1 369 ? -7.141 -6.145 -16.719 1 98.75 369 LYS A O 1
ATOM 2981 N N . LEU A 1 370 ? -9.242 -6.523 -15.891 1 98.81 370 LEU A N 1
ATOM 2982 C CA . LEU A 1 370 ? -8.828 -7.445 -14.844 1 98.81 370 LEU A CA 1
ATOM 2983 C C . LEU A 1 370 ? -9.148 -8.883 -15.219 1 98.81 370 LEU A C 1
ATOM 2985 O O . LEU A 1 370 ? -10.281 -9.195 -15.602 1 98.81 370 LEU A O 1
ATOM 2989 N N . VAL A 1 371 ? -8.117 -9.766 -15.086 1 98.69 371 VAL A N 1
ATOM 2990 C CA . VAL A 1 371 ? -8.328 -11.164 -15.453 1 98.69 371 VAL A CA 1
ATOM 2991 C C . VAL A 1 371 ? -7.922 -12.062 -14.289 1 98.69 371 VAL A C 1
ATOM 2993 O O . VAL A 1 371 ? -6.781 -12.008 -13.82 1 98.69 371 VAL A O 1
ATOM 2996 N N . ASP A 1 372 ? -8.812 -12.844 -13.773 1 98.06 372 ASP A N 1
ATOM 2997 C CA . ASP A 1 372 ? -8.602 -13.828 -12.719 1 98.06 372 ASP A CA 1
ATOM 2998 C C . ASP A 1 372 ? -9.766 -14.812 -12.648 1 98.06 372 ASP A C 1
ATOM 3000 O O . ASP A 1 372 ? -10.922 -14.43 -12.805 1 98.06 372 ASP A O 1
ATOM 3004 N N . ASN A 1 373 ? -9.5 -16.047 -12.398 1 95.75 373 ASN A N 1
ATOM 3005 C CA . ASN A 1 373 ? -10.586 -17.031 -12.383 1 95.75 373 ASN A CA 1
ATOM 3006 C C . ASN A 1 373 ? -10.797 -17.594 -10.984 1 95.75 373 ASN A C 1
ATOM 3008 O O . ASN A 1 373 ? -11.5 -18.594 -10.82 1 95.75 373 ASN A O 1
ATOM 3012 N N . SER A 1 374 ? -10.18 -17.031 -9.961 1 93.62 374 SER A N 1
ATOM 3013 C CA . SER A 1 374 ? -10.328 -17.5 -8.586 1 93.62 374 SER A CA 1
ATOM 3014 C C . SER A 1 374 ? -11.391 -16.688 -7.84 1 93.62 374 SER A C 1
ATOM 3016 O O . SER A 1 374 ? -11.82 -15.633 -8.312 1 93.62 374 SER A O 1
ATOM 3018 N N . ILE A 1 375 ? -11.773 -17.234 -6.652 1 94.44 375 ILE A N 1
ATOM 3019 C CA . ILE A 1 375 ? -12.781 -16.562 -5.848 1 94.44 375 ILE A CA 1
ATOM 3020 C C . ILE A 1 375 ? -12.133 -15.984 -4.59 1 94.44 375 ILE A C 1
ATOM 3022 O O . ILE A 1 375 ? -11.031 -16.391 -4.211 1 94.44 375 ILE A O 1
ATOM 3026 N N . VAL A 1 376 ? -12.82 -15.125 -3.92 1 96.75 376 VAL A N 1
ATOM 3027 C CA . VAL A 1 376 ? -12.352 -14.516 -2.684 1 96.75 376 VAL A CA 1
ATOM 3028 C C . VAL A 1 376 ? -12.656 -15.43 -1.501 1 96.75 376 VAL A C 1
ATOM 3030 O O . VAL A 1 376 ? -13.812 -15.75 -1.243 1 96.75 376 VAL A O 1
ATOM 3033 N N . LYS A 1 377 ? -11.641 -15.867 -0.812 1 94.88 377 LYS A N 1
ATOM 3034 C CA . LYS A 1 377 ? -11.773 -16.656 0.408 1 94.88 377 LYS A CA 1
ATOM 3035 C C . LYS A 1 377 ? -11.586 -15.789 1.649 1 94.88 377 LYS A C 1
ATOM 3037 O O . LYS A 1 377 ? -10.969 -14.727 1.582 1 94.88 377 LYS A O 1
ATOM 3042 N N . PRO A 1 378 ? -12.117 -16.219 2.77 1 93.56 378 PRO A N 1
ATOM 3043 C CA . PRO A 1 378 ? -12 -15.391 3.977 1 93.56 378 PRO A CA 1
ATOM 3044 C C . PRO A 1 378 ? -10.547 -15.141 4.375 1 93.56 378 PRO A C 1
ATOM 3046 O O . PRO A 1 378 ? -10.203 -14.023 4.777 1 93.56 378 PRO A O 1
ATOM 3049 N N . GLY A 1 379 ? -9.695 -16.078 4.191 1 92.44 379 GLY A N 1
ATOM 3050 C CA . GLY A 1 379 ? -8.328 -16.016 4.676 1 92.44 379 GLY A CA 1
ATOM 3051 C C . GLY A 1 379 ? -7.473 -15.016 3.91 1 92.44 379 GLY A C 1
ATOM 3052 O O . GLY A 1 379 ? -6.426 -14.586 4.398 1 92.44 379 GLY A O 1
ATOM 3053 N N . VAL A 1 380 ? -7.922 -14.633 2.693 1 95.31 380 VAL A N 1
ATOM 3054 C CA . VAL A 1 380 ? -7.086 -13.773 1.861 1 95.31 380 VAL A CA 1
ATOM 3055 C C . VAL A 1 380 ? -7.293 -12.312 2.252 1 95.31 380 VAL A C 1
ATOM 3057 O O . VAL A 1 380 ? -6.5 -11.445 1.876 1 95.31 380 VAL A O 1
ATOM 3060 N N . LEU A 1 381 ? -8.32 -11.977 3.094 1 96.06 381 LEU A N 1
ATOM 3061 C CA . LEU A 1 381 ? -8.641 -10.609 3.482 1 96.06 381 LEU A CA 1
ATOM 3062 C C . LEU A 1 381 ? -7.508 -10 4.312 1 96.06 381 LEU A C 1
ATOM 3064 O O . LEU A 1 381 ? -7.414 -8.781 4.441 1 96.06 381 LEU A O 1
ATOM 3068 N N . VAL A 1 382 ? -6.629 -10.859 4.816 1 95.75 382 VAL A N 1
ATOM 3069 C CA . VAL A 1 382 ? -5.523 -10.43 5.664 1 95.75 382 VAL A CA 1
ATOM 3070 C C . VAL A 1 382 ? -4.547 -9.586 4.848 1 95.75 382 VAL A C 1
ATOM 3072 O O . VAL A 1 382 ? -3.9 -8.68 5.383 1 95.75 382 VAL A O 1
ATOM 3075 N N . ARG A 1 383 ? -4.508 -9.852 3.543 1 96.88 383 ARG A N 1
ATOM 3076 C CA . ARG A 1 383 ? -3.434 -9.148 2.846 1 96.88 383 ARG A CA 1
ATOM 3077 C C . ARG A 1 383 ? -3.822 -8.852 1.402 1 96.88 383 ARG A C 1
ATOM 3079 O O . ARG A 1 383 ? -2.99 -8.398 0.61 1 96.88 383 ARG A O 1
ATOM 3086 N N . GLN A 1 384 ? -5.055 -9.195 0.914 1 97.94 384 GLN A N 1
ATOM 3087 C CA . GLN A 1 384 ? -5.539 -8.836 -0.416 1 97.94 384 GLN A CA 1
ATOM 3088 C C . GLN A 1 384 ? -6.609 -7.754 -0.338 1 97.94 384 GLN A C 1
ATOM 3090 O O . GLN A 1 384 ? -7.258 -7.582 0.698 1 97.94 384 GLN A O 1
ATOM 3095 N N . ASN A 1 385 ? -6.734 -6.965 -1.358 1 98.19 385 ASN A N 1
ATOM 3096 C CA . ASN A 1 385 ? -7.605 -5.793 -1.372 1 98.19 385 ASN A CA 1
ATOM 3097 C C . ASN A 1 385 ? -9.062 -6.188 -1.595 1 98.19 385 ASN A C 1
ATOM 3099 O O . ASN A 1 385 ? -9.688 -5.742 -2.559 1 98.19 385 ASN A O 1
ATOM 3103 N N . PHE A 1 386 ? -9.656 -6.98 -0.653 1 98.31 386 PHE A N 1
ATOM 3104 C CA . PHE A 1 386 ? -11.055 -7.406 -0.67 1 98.31 386 PHE A CA 1
ATOM 3105 C C . PHE A 1 386 ? -11.719 -7.148 0.678 1 98.31 386 PHE A C 1
ATOM 3107 O O . PHE A 1 386 ? -11.039 -6.84 1.659 1 98.31 386 PHE A O 1
ATOM 3114 N N . SER A 1 387 ? -13.023 -7.145 0.671 1 97.31 387 SER A N 1
ATOM 3115 C CA . SER A 1 387 ? -13.805 -6.945 1.884 1 97.31 387 SER A CA 1
ATOM 3116 C C . SER A 1 387 ? -14.664 -8.172 2.195 1 97.31 387 SER A C 1
ATOM 3118 O O . SER A 1 387 ? -14.672 -9.141 1.434 1 97.31 387 SER A O 1
ATOM 3120 N N . GLN A 1 388 ? -15.352 -8.141 3.316 1 96 388 GLN A N 1
ATOM 3121 C CA . GLN A 1 388 ? -16.203 -9.234 3.77 1 96 388 GLN A CA 1
ATOM 3122 C C . GLN A 1 388 ? -17.297 -9.555 2.744 1 96 388 GLN A C 1
ATOM 3124 O O . GLN A 1 388 ? -17.594 -10.719 2.488 1 96 388 GLN A O 1
ATOM 3129 N N . SER A 1 389 ? -17.797 -8.562 2.137 1 95.88 389 SER A N 1
ATOM 3130 C CA . SER A 1 389 ? -18.906 -8.75 1.211 1 95.88 389 SER A CA 1
ATOM 3131 C C . SER A 1 389 ? -18.438 -9.375 -0.099 1 95.88 389 SER A C 1
ATOM 3133 O O . SER A 1 389 ? -19.266 -9.828 -0.902 1 95.88 389 SER A O 1
ATOM 3135 N N . ASP A 1 390 ? -17.156 -9.438 -0.266 1 97.5 390 ASP A N 1
ATOM 3136 C CA . ASP A 1 390 ? -16.609 -9.961 -1.512 1 97.5 390 ASP A CA 1
ATOM 3137 C C . ASP A 1 390 ? -16.406 -11.469 -1.429 1 97.5 390 ASP A C 1
ATOM 3139 O O . ASP A 1 390 ? -16.188 -12.133 -2.447 1 97.5 390 ASP A O 1
ATOM 3143 N N . ILE A 1 391 ? -16.516 -12.023 -0.257 1 96.62 391 ILE A N 1
ATOM 3144 C CA . ILE A 1 391 ? -16.266 -13.453 -0.072 1 96.62 391 ILE A CA 1
ATOM 3145 C C . ILE A 1 391 ? -17.203 -14.258 -0.972 1 96.62 391 ILE A C 1
ATOM 3147 O O . ILE A 1 391 ? -18.406 -13.961 -1.056 1 96.62 391 ILE A O 1
ATOM 3151 N N . GLY A 1 392 ? -16.594 -15.242 -1.709 1 95.06 392 GLY A N 1
ATOM 3152 C CA . GLY A 1 392 ? -17.375 -16.094 -2.6 1 95.06 392 GLY A CA 1
ATOM 3153 C C . GLY A 1 392 ? -17.453 -15.547 -4.016 1 95.06 392 GLY A C 1
ATOM 3154 O O . GLY A 1 392 ? -17.781 -16.281 -4.949 1 95.06 392 GLY A O 1
ATOM 3155 N N . MET A 1 393 ? -17.141 -14.273 -4.168 1 96.38 393 MET A N 1
ATOM 3156 C CA . MET A 1 393 ? -17.172 -13.656 -5.492 1 96.38 393 MET A CA 1
ATOM 3157 C C . MET A 1 393 ? -15.867 -13.945 -6.246 1 96.38 393 MET A C 1
ATOM 3159 O O . MET A 1 393 ? -14.836 -14.203 -5.629 1 96.38 393 MET A O 1
ATOM 3163 N N . ASN A 1 394 ? -16.031 -13.883 -7.586 1 97.06 394 ASN A N 1
ATOM 3164 C CA . ASN A 1 394 ? -14.82 -13.906 -8.398 1 97.06 394 ASN A CA 1
ATOM 3165 C C . ASN A 1 394 ? -13.914 -12.719 -8.086 1 97.06 394 ASN A C 1
ATOM 3167 O O . ASN A 1 394 ? -14.391 -11.586 -7.941 1 97.06 394 ASN A O 1
ATOM 3171 N N . LYS A 1 395 ? -12.648 -12.961 -7.977 1 98.12 395 LYS A N 1
ATOM 3172 C CA . LYS A 1 395 ? -11.711 -11.93 -7.559 1 98.12 395 LYS A CA 1
ATOM 3173 C C . LYS A 1 395 ? -11.703 -10.766 -8.539 1 98.12 395 LYS A C 1
ATOM 3175 O O . LYS A 1 395 ? -11.656 -9.602 -8.133 1 98.12 395 LYS A O 1
ATOM 3180 N N . ALA A 1 396 ? -11.711 -11.008 -9.852 1 98.75 396 ALA A N 1
ATOM 3181 C CA . ALA A 1 396 ? -11.688 -9.938 -10.844 1 98.75 396 ALA A CA 1
ATOM 3182 C C . ALA A 1 396 ? -12.938 -9.07 -10.75 1 98.75 396 ALA A C 1
ATOM 3184 O O . ALA A 1 396 ? -12.859 -7.844 -10.812 1 98.75 396 ALA A O 1
ATOM 3185 N N . LYS A 1 397 ? -14.055 -9.672 -10.562 1 98.5 397 LYS A N 1
ATOM 3186 C CA . LYS A 1 397 ? -15.32 -8.945 -10.469 1 98.5 397 LYS A CA 1
ATOM 3187 C C . LYS A 1 397 ? -15.398 -8.148 -9.172 1 98.5 397 LYS A C 1
ATOM 3189 O O . LYS A 1 397 ? -15.875 -7.012 -9.172 1 98.5 397 LYS A O 1
ATOM 3194 N N . ALA A 1 398 ? -15.008 -8.828 -8.094 1 98.44 398 ALA A N 1
ATOM 3195 C CA . ALA A 1 398 ? -14.977 -8.125 -6.812 1 98.44 398 ALA A CA 1
ATOM 3196 C C . ALA A 1 398 ? -14.078 -6.898 -6.879 1 98.44 398 ALA A C 1
ATOM 3198 O O . ALA A 1 398 ? -14.438 -5.828 -6.379 1 98.44 398 ALA A O 1
ATOM 3199 N N . LEU A 1 399 ? -12.922 -7.035 -7.469 1 98.62 399 LEU A N 1
ATOM 3200 C CA . LEU A 1 399 ? -11.969 -5.941 -7.59 1 98.62 399 LEU A CA 1
ATOM 3201 C C . LEU A 1 399 ? -12.516 -4.836 -8.484 1 98.62 399 LEU A C 1
ATOM 3203 O O . LEU A 1 399 ? -12.289 -3.652 -8.227 1 98.62 399 LEU A O 1
ATOM 3207 N N . MET A 1 400 ? -13.18 -5.215 -9.562 1 98.62 400 MET A N 1
ATOM 3208 C CA . MET A 1 400 ? -13.82 -4.238 -10.438 1 98.62 400 MET A CA 1
ATOM 3209 C C . MET A 1 400 ? -14.789 -3.357 -9.656 1 98.62 400 MET A C 1
ATOM 3211 O O . MET A 1 400 ? -14.82 -2.141 -9.852 1 98.62 400 MET A O 1
ATOM 3215 N N . LYS A 1 401 ? -15.586 -3.99 -8.812 1 97.5 401 LYS A N 1
ATOM 3216 C CA . LYS A 1 401 ? -16.531 -3.236 -7.98 1 97.5 401 LYS A CA 1
ATOM 3217 C C . LYS A 1 401 ? -15.797 -2.197 -7.133 1 97.5 401 LYS A C 1
ATOM 3219 O O . LYS A 1 401 ? -16.234 -1.043 -7.059 1 97.5 401 LYS A O 1
ATOM 3224 N N . ARG A 1 402 ? -14.75 -2.621 -6.555 1 97.38 402 ARG A N 1
ATOM 3225 C CA . ARG A 1 402 ? -13.938 -1.723 -5.742 1 97.38 402 ARG A CA 1
ATOM 3226 C C . ARG A 1 402 ? -13.375 -0.581 -6.582 1 97.38 402 ARG A C 1
ATOM 3228 O O . ARG A 1 402 ? -13.469 0.586 -6.199 1 97.38 402 ARG A O 1
ATOM 3235 N N . LEU A 1 403 ? -12.797 -0.888 -7.691 1 98.44 403 LEU A N 1
ATOM 3236 C CA . LEU A 1 403 ? -12.141 0.109 -8.531 1 98.44 403 LEU A CA 1
ATOM 3237 C C . LEU A 1 403 ? -13.148 1.105 -9.086 1 98.44 403 LEU A C 1
ATOM 3239 O O . LEU A 1 403 ? -12.852 2.295 -9.211 1 98.44 403 LEU A O 1
ATOM 3243 N N . LYS A 1 404 ? -14.352 0.658 -9.391 1 97.69 404 LYS A N 1
ATOM 3244 C CA . LYS A 1 404 ? -15.406 1.537 -9.891 1 97.69 404 LYS A CA 1
ATOM 3245 C C . LYS A 1 404 ? -15.844 2.533 -8.82 1 97.69 404 LYS A C 1
ATOM 3247 O O . LYS A 1 404 ? -16.266 3.646 -9.133 1 97.69 404 LYS A O 1
ATOM 3252 N N . SER A 1 405 ? -15.742 2.109 -7.586 1 96.69 405 SER A N 1
ATOM 3253 C CA . SER A 1 405 ? -16.094 3.016 -6.496 1 96.69 405 SER A CA 1
ATOM 3254 C C . SER A 1 405 ? -15.047 4.121 -6.344 1 96.69 405 SER A C 1
ATOM 3256 O O . SER A 1 405 ? -15.336 5.18 -5.785 1 96.69 405 SER A O 1
ATOM 3258 N N . VAL A 1 406 ? -13.859 3.92 -6.816 1 96.81 406 VAL A N 1
ATOM 3259 C CA . VAL A 1 406 ? -12.758 4.863 -6.652 1 96.81 406 VAL A CA 1
ATOM 3260 C C . VAL A 1 406 ? -12.75 5.855 -7.812 1 96.81 406 VAL A C 1
ATOM 3262 O O . VAL A 1 406 ? -12.555 7.055 -7.609 1 96.81 406 VAL A O 1
ATOM 3265 N N . SER A 1 407 ? -12.945 5.344 -9 1 94.5 407 SER A N 1
ATOM 3266 C CA . SER A 1 407 ? -12.852 6.207 -10.172 1 94.5 407 SER A CA 1
ATOM 3267 C C . SER A 1 407 ? -14.055 6.027 -11.086 1 94.5 407 SER A C 1
ATOM 3269 O O . SER A 1 407 ? -14.438 4.898 -11.406 1 94.5 407 SER A O 1
ATOM 3271 N N . THR A 1 408 ? -14.578 7.137 -11.539 1 90.25 408 THR A N 1
ATOM 3272 C CA . THR A 1 408 ? -15.688 7.113 -12.492 1 90.25 408 THR A CA 1
ATOM 3273 C C . THR A 1 408 ? -15.195 7.461 -13.898 1 90.25 408 THR A C 1
ATOM 3275 O O . THR A 1 408 ? -15.961 7.391 -14.859 1 90.25 408 THR A O 1
ATOM 3278 N N . LYS A 1 409 ? -13.984 7.773 -13.984 1 91.62 409 LYS A N 1
ATOM 3279 C CA . LYS A 1 409 ? -13.438 8.281 -15.234 1 91.62 409 LYS A CA 1
ATOM 3280 C C . LYS A 1 409 ? -12.727 7.176 -16.016 1 91.62 409 LYS A C 1
ATOM 3282 O O . LYS A 1 409 ? -12.312 7.375 -17.156 1 91.62 409 LYS A O 1
ATOM 3287 N N . THR A 1 410 ? -12.492 6.016 -15.453 1 96.75 410 THR A N 1
ATOM 3288 C CA . THR A 1 410 ? -11.766 4.902 -16.047 1 96.75 410 THR A CA 1
ATOM 3289 C C . THR A 1 410 ? -12.727 3.795 -16.469 1 96.75 410 THR A C 1
ATOM 3291 O O . THR A 1 410 ? -13.672 3.471 -15.75 1 96.75 410 THR A O 1
ATOM 3294 N N . ASP A 1 411 ? -12.492 3.297 -17.719 1 98 411 ASP A N 1
ATOM 3295 C CA . ASP A 1 411 ? -13.234 2.113 -18.141 1 98 411 ASP A CA 1
ATOM 3296 C C . ASP A 1 411 ? -12.672 0.85 -17.5 1 98 411 ASP A C 1
ATOM 3298 O O . ASP A 1 411 ? -11.516 0.482 -17.75 1 98 411 ASP A O 1
ATOM 3302 N N . ILE A 1 412 ? -13.453 0.156 -16.703 1 98.56 412 ILE A N 1
ATOM 3303 C CA . ILE A 1 412 ? -12.977 -0.998 -15.938 1 98.56 412 ILE A CA 1
ATOM 3304 C C . ILE A 1 412 ? -13.773 -2.238 -16.344 1 98.56 412 ILE A C 1
ATOM 3306 O O . ILE A 1 412 ? -15.008 -2.23 -16.297 1 98.56 412 ILE A O 1
ATOM 3310 N N . GLU A 1 413 ? -13.117 -3.24 -16.719 1 98.38 413 GLU A N 1
ATOM 3311 C CA . GLU A 1 413 ? -13.742 -4.512 -17.078 1 98.38 413 GLU A CA 1
ATOM 3312 C C . GLU A 1 413 ? -13.078 -5.676 -16.344 1 98.38 413 GLU A C 1
ATOM 3314 O O . GLU A 1 413 ? -11.906 -5.605 -15.992 1 98.38 413 GLU A O 1
ATOM 3319 N N . ALA A 1 414 ? -13.867 -6.719 -16.078 1 98.62 414 ALA A N 1
ATOM 3320 C CA . ALA A 1 414 ? -13.375 -7.93 -15.43 1 98.62 414 ALA A CA 1
ATOM 3321 C C . ALA A 1 414 ? -13.695 -9.172 -16.266 1 98.62 414 ALA A C 1
ATOM 3323 O O . ALA A 1 414 ? -14.742 -9.242 -16.906 1 98.62 414 ALA A O 1
ATOM 3324 N N . ALA A 1 415 ? -12.75 -10.094 -16.281 1 98.25 415 ALA A N 1
ATOM 3325 C CA . ALA A 1 415 ? -12.953 -11.383 -16.938 1 98.25 415 ALA A CA 1
ATOM 3326 C C . ALA A 1 415 ? -12.703 -12.531 -15.969 1 98.25 415 ALA A C 1
ATOM 3328 O O . ALA A 1 415 ? -11.617 -12.648 -15.391 1 98.25 415 ALA A O 1
ATOM 3329 N N . ASP A 1 416 ? -13.727 -13.398 -15.812 1 97.19 416 ASP A N 1
ATOM 3330 C CA . ASP A 1 416 ? -13.617 -14.609 -15.008 1 97.19 416 ASP A CA 1
ATOM 3331 C C . ASP A 1 416 ? -13.133 -15.789 -15.852 1 97.19 416 ASP A C 1
ATOM 3333 O O . ASP A 1 416 ? -13.906 -16.688 -16.172 1 97.19 416 ASP A O 1
ATOM 3337 N N . VAL A 1 417 ? -11.859 -15.727 -16.203 1 95.56 417 VAL A N 1
ATOM 3338 C CA . VAL A 1 417 ? -11.234 -16.719 -17.062 1 95.56 417 VAL A CA 1
ATOM 3339 C C . VAL A 1 417 ? -9.758 -16.875 -16.688 1 95.56 417 VAL A C 1
ATOM 3341 O O . VAL A 1 417 ? -9.188 -16 -16.031 1 95.56 417 VAL A O 1
ATOM 3344 N N . GLU A 1 418 ? -9.266 -18 -17.016 1 92.62 418 GLU A N 1
ATOM 3345 C CA . GLU A 1 418 ? -7.84 -18.234 -16.797 1 92.62 418 GLU A CA 1
ATOM 3346 C C . GLU A 1 418 ? -7.008 -17.328 -17.703 1 92.62 418 GLU A C 1
ATOM 3348 O O . GLU A 1 418 ? -7.375 -17.078 -18.859 1 92.62 418 GLU A O 1
ATOM 3353 N N . GLY A 1 419 ? -5.922 -16.781 -17.219 1 94.12 419 GLY A N 1
ATOM 3354 C CA . GLY A 1 419 ? -5.121 -15.75 -17.859 1 94.12 419 GLY A CA 1
ATOM 3355 C C . GLY A 1 419 ? -4.652 -16.125 -19.25 1 94.12 419 GLY A C 1
ATOM 3356 O O . GLY A 1 419 ? -4.781 -15.344 -20.188 1 94.12 419 GLY A O 1
ATOM 3357 N N . PHE A 1 420 ? -4.098 -17.344 -19.344 1 93 420 PHE A N 1
ATOM 3358 C CA . PHE A 1 420 ? -3.58 -17.781 -20.625 1 93 420 PHE A CA 1
ATOM 3359 C C . PHE A 1 420 ? -4.703 -17.906 -21.656 1 93 420 PHE A C 1
ATOM 3361 O O . PHE A 1 420 ? -4.551 -17.484 -22.797 1 93 420 PHE A O 1
ATOM 3368 N N . ASN A 1 421 ? -5.805 -18.438 -21.234 1 92.75 421 ASN A N 1
ATOM 3369 C CA . ASN A 1 421 ? -6.953 -18.578 -22.125 1 92.75 421 ASN A CA 1
ATOM 3370 C C . ASN A 1 421 ? -7.465 -17.219 -22.594 1 92.75 421 ASN A C 1
ATOM 3372 O O . ASN A 1 421 ? -7.887 -17.062 -23.734 1 92.75 421 ASN A O 1
ATOM 3376 N N . PHE A 1 422 ? -7.422 -16.312 -21.656 1 95.75 422 PHE A N 1
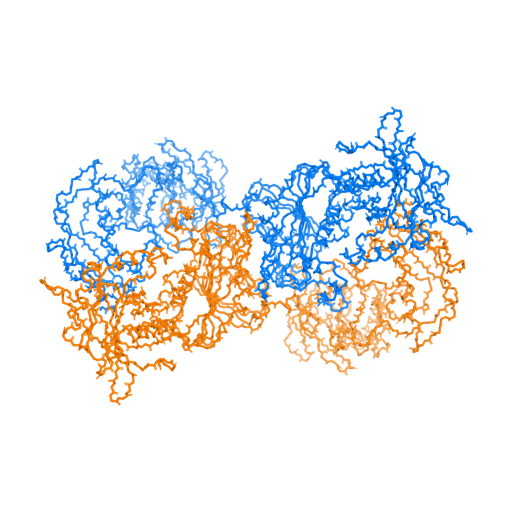ATOM 3377 C CA . PHE A 1 422 ? -7.836 -14.961 -22.031 1 95.75 422 PHE A CA 1
ATOM 3378 C C . PHE A 1 422 ? -6.934 -14.398 -23.125 1 95.75 422 PHE A C 1
ATOM 3380 O O . PHE A 1 422 ? -7.418 -13.883 -24.141 1 95.75 422 PHE A O 1
ATOM 3387 N N . ILE A 1 423 ? -5.652 -14.508 -22.953 1 95.19 423 ILE A N 1
ATOM 3388 C CA . ILE A 1 423 ? -4.672 -13.953 -23.875 1 95.19 423 ILE A CA 1
ATOM 3389 C C . ILE A 1 423 ? -4.805 -14.633 -25.234 1 95.19 423 ILE A C 1
ATOM 3391 O O . ILE A 1 423 ? -4.77 -13.969 -26.281 1 95.19 423 ILE A O 1
ATOM 3395 N N . MET A 1 424 ? -5.035 -15.93 -25.281 1 93.12 424 MET A N 1
ATOM 3396 C CA . MET A 1 424 ? -5.051 -16.703 -26.516 1 93.12 424 MET A CA 1
ATOM 3397 C C . MET A 1 424 ? -6.398 -16.578 -27.219 1 93.12 424 MET A C 1
ATOM 3399 O O . MET A 1 424 ? -6.523 -16.922 -28.391 1 93.12 424 MET A O 1
ATOM 3403 N N . SER A 1 425 ? -7.363 -16.109 -26.5 1 93.5 425 SER A N 1
ATOM 3404 C CA . SER A 1 425 ? -8.703 -16.031 -27.062 1 93.5 425 SER A CA 1
ATOM 3405 C C . SER A 1 425 ? -8.734 -15.094 -28.266 1 93.5 425 SER A C 1
ATOM 3407 O O . SER A 1 425 ? -9.438 -15.344 -29.25 1 93.5 425 SER A O 1
ATOM 3409 N N . ASP A 1 426 ? -8.055 -13.953 -28.219 1 93.75 426 ASP A N 1
ATOM 3410 C CA . ASP A 1 426 ? -7.934 -12.984 -29.297 1 93.75 426 ASP A CA 1
ATOM 3411 C C . ASP A 1 426 ? -6.617 -12.219 -29.203 1 93.75 426 ASP A C 1
ATOM 3413 O O . ASP A 1 426 ? -6.523 -11.219 -28.5 1 93.75 426 ASP A O 1
ATOM 3417 N N . LEU A 1 427 ? -5.684 -12.594 -30.016 1 93.81 427 LEU A N 1
ATOM 3418 C CA . LEU A 1 427 ? -4.352 -12 -29.953 1 93.81 427 LEU A CA 1
ATOM 3419 C C . LEU A 1 427 ? -4.383 -10.547 -30.406 1 93.81 427 LEU A C 1
ATOM 3421 O O . LEU A 1 427 ? -3.578 -9.727 -29.953 1 93.81 427 LEU A O 1
ATOM 3425 N N . SER A 1 428 ? -5.305 -10.18 -31.25 1 93 428 SER A N 1
ATOM 3426 C CA . SER A 1 428 ? -5.379 -8.828 -31.797 1 93 428 SER A CA 1
ATOM 3427 C C . SER A 1 428 ? -5.773 -7.82 -30.719 1 93 428 SER A C 1
ATOM 3429 O O . SER A 1 428 ? -5.391 -6.652 -30.781 1 93 428 SER A O 1
ATOM 3431 N N . GLN A 1 429 ? -6.457 -8.273 -29.719 1 94.5 429 GLN A N 1
ATOM 3432 C CA . GLN A 1 429 ? -6.898 -7.375 -28.656 1 94.5 429 GLN A CA 1
ATOM 3433 C C . GLN A 1 429 ? -5.719 -6.887 -27.828 1 94.5 429 GLN A C 1
ATOM 3435 O O . GLN A 1 429 ? -5.793 -5.836 -27.188 1 94.5 429 GLN A O 1
ATOM 3440 N N . LEU A 1 430 ? -4.68 -7.66 -27.891 1 95.75 430 LEU A N 1
ATOM 3441 C CA . LEU A 1 430 ? -3.525 -7.328 -27.062 1 95.75 430 LEU A CA 1
ATOM 3442 C C . LEU A 1 430 ? -2.883 -6.023 -27.516 1 95.75 430 LEU A C 1
ATOM 3444 O O . LEU A 1 430 ? -2.234 -5.336 -26.734 1 95.75 430 LEU A O 1
ATOM 3448 N N . LEU A 1 431 ? -3.08 -5.617 -28.75 1 94.19 431 LEU A N 1
ATOM 3449 C CA . LEU A 1 431 ? -2.512 -4.398 -29.312 1 94.19 431 LEU A CA 1
ATOM 3450 C C . LEU A 1 431 ? -3.174 -3.162 -28.719 1 94.19 431 LEU A C 1
ATOM 3452 O O . LEU A 1 431 ? -2.621 -2.062 -28.781 1 94.19 431 LEU A O 1
ATOM 3456 N N . ASP A 1 432 ? -4.312 -3.367 -28.156 1 95.5 432 ASP A N 1
ATOM 3457 C CA . ASP A 1 432 ? -5.055 -2.246 -27.594 1 95.5 432 ASP A CA 1
ATOM 3458 C C . ASP A 1 432 ? -4.445 -1.798 -26.266 1 95.5 432 ASP A C 1
ATOM 3460 O O . ASP A 1 432 ? -4.66 -0.664 -25.828 1 95.5 432 ASP A O 1
ATOM 3464 N N . TYR A 1 433 ? -3.707 -2.684 -25.641 1 97.81 433 TYR A N 1
ATOM 3465 C CA . TYR A 1 433 ? -3.168 -2.365 -24.328 1 97.81 433 TYR A CA 1
ATOM 3466 C C . TYR A 1 433 ? -1.767 -1.776 -24.438 1 97.81 433 TYR A C 1
ATOM 3468 O O . TYR A 1 433 ? -0.948 -2.254 -25.234 1 97.81 433 TYR A O 1
ATOM 3476 N N . ASP A 1 434 ? -1.528 -0.678 -23.672 1 98 434 ASP A N 1
ATOM 3477 C CA . ASP A 1 434 ? -0.199 -0.076 -23.641 1 98 434 ASP A CA 1
ATOM 3478 C C . ASP A 1 434 ? 0.772 -0.941 -22.844 1 98 434 ASP A C 1
ATOM 3480 O O . ASP A 1 434 ? 1.978 -0.932 -23.094 1 98 434 ASP A O 1
ATOM 3484 N N . ILE A 1 435 ? 0.201 -1.742 -21.906 1 98.25 435 ILE A N 1
ATOM 3485 C CA . ILE A 1 435 ? 1.034 -2.602 -21.062 1 98.25 435 ILE A CA 1
ATOM 3486 C C . ILE A 1 435 ? 0.212 -3.785 -20.562 1 98.25 435 ILE A C 1
ATOM 3488 O O . ILE A 1 435 ? -0.978 -3.643 -20.266 1 98.25 435 ILE A O 1
ATOM 3492 N N . ILE A 1 436 ? 0.811 -4.922 -20.516 1 98.25 436 ILE A N 1
ATOM 3493 C CA . ILE A 1 436 ? 0.296 -6.117 -19.859 1 98.25 436 ILE A CA 1
ATOM 3494 C C . ILE A 1 436 ? 1.103 -6.395 -18.594 1 98.25 436 ILE A C 1
ATOM 3496 O O . ILE A 1 436 ? 2.332 -6.48 -18.641 1 98.25 436 ILE A O 1
ATOM 3500 N N . ILE A 1 437 ? 0.451 -6.512 -17.516 1 98.62 437 ILE A N 1
ATOM 3501 C CA . ILE A 1 437 ? 1.13 -6.758 -16.25 1 98.62 437 ILE A CA 1
ATOM 3502 C C . ILE A 1 437 ? 0.75 -8.133 -15.719 1 98.62 437 ILE A C 1
ATOM 3504 O O . ILE A 1 437 ? -0.424 -8.406 -15.445 1 98.62 437 ILE A O 1
ATOM 3508 N N . ASP A 1 438 ? 1.737 -9 -15.539 1 98.25 438 ASP A N 1
ATOM 3509 C CA . ASP A 1 438 ? 1.561 -10.328 -14.961 1 98.25 438 ASP A CA 1
ATOM 3510 C C . ASP A 1 438 ? 1.733 -10.305 -13.445 1 98.25 438 ASP A C 1
ATOM 3512 O O . ASP A 1 438 ? 2.846 -10.125 -12.945 1 98.25 438 ASP A O 1
ATOM 3516 N N . CYS A 1 439 ? 0.619 -10.516 -12.773 1 97.5 439 CYS A N 1
ATOM 3517 C CA . CYS A 1 439 ? 0.627 -10.57 -11.312 1 97.5 439 CYS A CA 1
ATOM 3518 C C . CYS A 1 439 ? 0.24 -11.961 -10.812 1 97.5 439 CYS A C 1
ATOM 3520 O O . CYS A 1 439 ? -0.255 -12.109 -9.695 1 97.5 439 CYS A O 1
ATOM 3522 N N . THR A 1 440 ? 0.453 -12.953 -11.594 1 93.31 440 THR A N 1
ATOM 3523 C CA . THR A 1 440 ? 0.011 -14.297 -11.242 1 93.31 440 THR A CA 1
ATOM 3524 C C . THR A 1 440 ? 1.03 -14.984 -10.336 1 93.31 440 THR A C 1
ATOM 3526 O O . THR A 1 440 ? 0.677 -15.859 -9.555 1 93.31 440 THR A O 1
ATOM 3529 N N . ALA A 1 441 ? 2.215 -14.633 -10.469 1 87.19 441 ALA A N 1
ATOM 3530 C CA . ALA A 1 441 ? 3.316 -15.328 -9.805 1 87.19 441 ALA A CA 1
ATOM 3531 C C . ALA A 1 441 ? 3.23 -16.828 -10.031 1 87.19 441 ALA A C 1
ATOM 3533 O O . ALA A 1 441 ? 3.498 -17.625 -9.117 1 87.19 441 ALA A O 1
ATOM 3534 N N . SER A 1 442 ? 2.768 -17.234 -11.203 1 86.31 442 SER A N 1
ATOM 3535 C CA . SER A 1 442 ? 2.568 -18.625 -11.555 1 86.31 442 SER A CA 1
ATOM 3536 C C . SER A 1 442 ? 3.561 -19.078 -12.617 1 86.31 442 SER A C 1
ATOM 3538 O O . SER A 1 442 ? 3.531 -18.594 -13.75 1 86.31 442 SER A O 1
ATOM 3540 N N . ASN A 1 443 ? 4.32 -20.047 -12.227 1 83.19 443 ASN A N 1
ATOM 3541 C CA . ASN A 1 443 ? 5.266 -20.609 -13.18 1 83.19 443 ASN A CA 1
ATOM 3542 C C . ASN A 1 443 ? 4.547 -21.25 -14.367 1 83.19 443 ASN A C 1
ATOM 3544 O O . ASN A 1 443 ? 5.016 -21.172 -15.5 1 83.19 443 ASN A O 1
ATOM 3548 N N . ILE A 1 444 ? 3.449 -21.844 -14.055 1 84.06 444 ILE A N 1
ATOM 3549 C CA . ILE A 1 444 ? 2.697 -22.547 -15.094 1 84.06 444 ILE A CA 1
ATOM 3550 C C . ILE A 1 444 ? 2.16 -21.531 -16.109 1 84.06 444 ILE A C 1
ATOM 3552 O O . ILE A 1 444 ? 2.23 -21.766 -17.312 1 84.06 444 ILE A O 1
ATOM 3556 N N . PHE A 1 445 ? 1.623 -20.469 -15.625 1 90.19 445 PHE A N 1
ATOM 3557 C CA . PHE A 1 445 ? 1.146 -19.406 -16.516 1 90.19 445 PHE A CA 1
ATOM 3558 C C . PHE A 1 445 ? 2.273 -18.906 -17.406 1 90.19 445 PHE A C 1
ATOM 3560 O O . PHE A 1 445 ? 2.102 -18.766 -18.625 1 90.19 445 PHE A O 1
ATOM 3567 N N . GLN A 1 446 ? 3.395 -18.656 -16.828 1 90.81 446 GLN A N 1
ATOM 3568 C CA . GLN A 1 446 ? 4.531 -18.094 -17.547 1 90.81 446 GLN A CA 1
ATOM 3569 C C . GLN A 1 446 ? 5.082 -19.078 -18.578 1 90.81 446 GLN A C 1
ATOM 3571 O O . GLN A 1 446 ? 5.461 -18.672 -19.672 1 90.81 446 GLN A O 1
ATOM 3576 N N . MET A 1 447 ? 5.082 -20.328 -18.219 1 86.31 447 MET A N 1
ATOM 3577 C CA . MET A 1 447 ? 5.547 -21.344 -19.141 1 86.31 447 MET A CA 1
ATOM 3578 C C . MET A 1 447 ? 4.59 -21.5 -20.312 1 86.31 447 MET A C 1
ATOM 3580 O O . MET A 1 447 ? 5.02 -21.672 -21.453 1 86.31 447 MET A O 1
ATOM 3584 N N . ARG A 1 448 ? 3.318 -21.5 -19.984 1 86.88 448 ARG A N 1
ATOM 3585 C CA . ARG A 1 448 ? 2.32 -21.578 -21.047 1 86.88 448 ARG A CA 1
ATOM 3586 C C . ARG A 1 448 ? 2.436 -20.406 -22 1 86.88 448 ARG A C 1
ATOM 3588 O O . ARG A 1 448 ? 2.365 -20.578 -23.219 1 86.88 448 ARG A O 1
ATOM 3595 N N . LEU A 1 449 ? 2.611 -19.328 -21.453 1 91.31 449 LEU A N 1
ATOM 3596 C CA . LEU A 1 449 ? 2.777 -18.125 -22.281 1 91.31 449 LEU A CA 1
ATOM 3597 C C . LEU A 1 449 ? 4.027 -18.234 -23.141 1 91.31 449 LEU A C 1
ATOM 3599 O O . LEU A 1 449 ? 4.012 -17.844 -24.312 1 91.31 449 LEU A O 1
ATOM 3603 N N . GLU A 1 450 ? 5.062 -18.734 -22.547 1 88.81 450 GLU A N 1
ATOM 3604 C CA . GLU A 1 450 ? 6.324 -18.906 -23.266 1 88.81 450 GLU A CA 1
ATOM 3605 C C . GLU A 1 450 ? 6.164 -19.859 -24.438 1 88.81 450 GLU A C 1
ATOM 3607 O O . GLU A 1 450 ? 6.742 -19.625 -25.516 1 88.81 450 GLU A O 1
ATOM 3612 N N . SER A 1 451 ? 5.445 -20.891 -24.234 1 83.75 451 SER A N 1
ATOM 3613 C CA . SER A 1 451 ? 5.242 -21.875 -25.281 1 83.75 451 SER A CA 1
ATOM 3614 C C . SER A 1 451 ? 4.535 -21.281 -26.5 1 83.75 451 SER A C 1
ATOM 3616 O O . SER A 1 451 ? 4.73 -21.719 -27.625 1 83.75 451 SER A O 1
ATOM 3618 N N . ALA A 1 452 ? 3.76 -20.25 -26.312 1 88.12 452 ALA A N 1
ATOM 3619 C CA . ALA A 1 452 ? 3.018 -19.594 -27.391 1 88.12 452 ALA A CA 1
ATOM 3620 C C . ALA A 1 452 ? 3.646 -18.266 -27.766 1 88.12 452 ALA A C 1
ATOM 3622 O O . ALA A 1 452 ? 3.076 -17.5 -28.547 1 88.12 452 ALA A O 1
ATOM 3623 N N . TRP A 1 453 ? 4.801 -17.969 -27.297 1 90.69 453 TRP A N 1
ATOM 3624 C CA . TRP A 1 453 ? 5.402 -16.641 -27.344 1 90.69 453 TRP A CA 1
ATOM 3625 C C . TRP A 1 453 ? 5.633 -16.203 -28.797 1 90.69 453 TRP A C 1
ATOM 3627 O O . TRP A 1 453 ? 5.43 -15.031 -29.125 1 90.69 453 TRP A O 1
ATOM 3637 N N . PRO A 1 454 ? 6.031 -17.094 -29.688 1 86.75 454 PRO A N 1
ATOM 3638 C CA . PRO A 1 454 ? 6.254 -16.656 -31.078 1 86.75 454 PRO A CA 1
ATOM 3639 C C . PRO A 1 454 ? 4.996 -16.078 -31.719 1 86.75 454 PRO A C 1
ATOM 3641 O O . PRO A 1 454 ? 5.09 -15.164 -32.531 1 86.75 454 PRO A O 1
ATOM 3644 N N . ALA A 1 455 ? 3.904 -16.562 -31.219 1 88.88 455 ALA A N 1
ATOM 3645 C CA . ALA A 1 455 ? 2.641 -16.094 -31.781 1 88.88 455 ALA A CA 1
ATOM 3646 C C . ALA A 1 455 ? 2.172 -14.82 -31.078 1 88.88 455 ALA A C 1
ATOM 3648 O O . ALA A 1 455 ? 1.418 -14.031 -31.656 1 88.88 455 ALA A O 1
ATOM 3649 N N . ILE A 1 456 ? 2.607 -14.562 -29.922 1 93.81 456 ILE A N 1
ATOM 3650 C CA . ILE A 1 456 ? 2.066 -13.523 -29.047 1 93.81 456 ILE A CA 1
ATOM 3651 C C . ILE A 1 456 ? 2.926 -12.266 -29.156 1 93.81 456 ILE A C 1
ATOM 3653 O O . ILE A 1 456 ? 2.414 -11.148 -29.078 1 93.81 456 ILE A O 1
ATOM 3657 N N . ARG A 1 457 ? 4.195 -12.406 -29.344 1 91.94 457 ARG A N 1
ATOM 3658 C CA . ARG A 1 457 ? 5.172 -11.352 -29.094 1 91.94 457 ARG A CA 1
ATOM 3659 C C . ARG A 1 457 ? 4.957 -10.172 -30.031 1 91.94 457 ARG A C 1
ATOM 3661 O O . ARG A 1 457 ? 5.25 -9.023 -29.672 1 91.94 457 ARG A O 1
ATOM 3668 N N . ALA A 1 458 ? 4.375 -10.383 -31.203 1 92.5 458 ALA A N 1
ATOM 3669 C CA . ALA A 1 458 ? 4.156 -9.305 -32.156 1 92.5 458 ALA A CA 1
ATOM 3670 C C . ALA A 1 458 ? 2.982 -8.43 -31.75 1 92.5 458 ALA A C 1
ATOM 3672 O O . ALA A 1 458 ? 2.855 -7.289 -32.188 1 92.5 458 ALA A O 1
ATOM 3673 N N . ASN A 1 459 ? 2.186 -8.961 -30.906 1 94.69 459 ASN A N 1
ATOM 3674 C CA . ASN A 1 459 ? 0.956 -8.266 -30.547 1 94.69 459 ASN A CA 1
ATOM 3675 C C . ASN A 1 459 ? 1.081 -7.59 -29.172 1 94.69 459 ASN A C 1
ATOM 3677 O O . ASN A 1 459 ? 0.117 -7.008 -28.688 1 94.69 459 ASN A O 1
ATOM 3681 N N . ILE A 1 460 ? 2.225 -7.617 -28.594 1 94.56 460 ILE A N 1
ATOM 3682 C CA . ILE A 1 460 ? 2.402 -7.016 -27.281 1 94.56 460 ILE A CA 1
ATOM 3683 C C . ILE A 1 460 ? 3.254 -5.754 -27.406 1 94.56 460 ILE A C 1
ATOM 3685 O O . ILE A 1 460 ? 4.223 -5.723 -28.156 1 94.56 460 ILE A O 1
ATOM 3689 N N . LYS A 1 461 ? 2.9 -4.648 -26.75 1 95.56 461 LYS A N 1
ATOM 3690 C CA . LYS A 1 461 ? 3.689 -3.42 -26.719 1 95.56 461 LYS A CA 1
ATOM 3691 C C . LYS A 1 461 ? 4.691 -3.43 -25.578 1 95.56 461 LYS A C 1
ATOM 3693 O O . LYS A 1 461 ? 5.852 -3.049 -25.75 1 95.56 461 LYS A O 1
ATOM 3698 N N . SER A 1 462 ? 4.25 -3.775 -24.438 1 96.94 462 SER A N 1
ATOM 3699 C CA . SER A 1 462 ? 5.059 -3.867 -23.219 1 96.94 462 SER A CA 1
ATOM 3700 C C . SER A 1 462 ? 4.48 -4.883 -22.25 1 96.94 462 SER A C 1
ATOM 3702 O O . SER A 1 462 ? 3.26 -4.98 -22.094 1 96.94 462 SER A O 1
ATOM 3704 N N . LEU A 1 463 ? 5.387 -5.656 -21.672 1 97.81 463 LEU A N 1
ATOM 3705 C CA . LEU A 1 463 ? 4.984 -6.656 -20.688 1 97.81 463 LEU A CA 1
ATOM 3706 C C . LEU A 1 463 ? 5.828 -6.539 -19.422 1 97.81 463 LEU A C 1
ATOM 3708 O O . LEU A 1 463 ? 7.055 -6.434 -19.484 1 97.81 463 LEU A O 1
ATOM 3712 N N . LEU A 1 464 ? 5.156 -6.426 -18.297 1 98.25 464 LEU A N 1
ATOM 3713 C CA . LEU A 1 464 ? 5.801 -6.348 -17 1 98.25 464 LEU A CA 1
ATOM 3714 C C . LEU A 1 464 ? 5.352 -7.496 -16.094 1 98.25 464 LEU A C 1
ATOM 3716 O O . LEU A 1 464 ? 4.156 -7.793 -16.016 1 98.25 464 LEU A O 1
ATOM 3720 N N . SER A 1 465 ? 6.309 -8.211 -15.5 1 98.12 465 SER A N 1
ATOM 3721 C CA . SER A 1 465 ? 6.027 -9.273 -14.547 1 98.12 465 SER A CA 1
ATOM 3722 C C . SER A 1 465 ? 6.891 -9.141 -13.297 1 98.12 465 SER A C 1
ATOM 3724 O O . SER A 1 465 ? 8.07 -8.781 -13.383 1 98.12 465 SER A O 1
ATOM 3726 N N . PHE A 1 466 ? 6.328 -9.305 -12.148 1 96.38 466 PHE A N 1
ATOM 3727 C CA . PHE A 1 466 ? 7.152 -9.312 -10.945 1 96.38 466 PHE A CA 1
ATOM 3728 C C . PHE A 1 466 ? 6.594 -10.273 -9.906 1 96.38 466 PHE A C 1
ATOM 3730 O O . PHE A 1 466 ? 5.426 -10.664 -9.984 1 96.38 466 PHE A O 1
ATOM 3737 N N . ALA A 1 467 ? 7.43 -10.734 -8.977 1 94.88 467 ALA A N 1
ATOM 3738 C CA . ALA A 1 467 ? 7.094 -11.727 -7.961 1 94.88 467 ALA A CA 1
ATOM 3739 C C . ALA A 1 467 ? 7.719 -11.367 -6.617 1 94.88 467 ALA A C 1
ATOM 3741 O O . ALA A 1 467 ? 8.789 -10.758 -6.566 1 94.88 467 ALA A O 1
ATOM 3742 N N . ILE A 1 468 ? 7.023 -11.758 -5.598 1 94.75 468 ILE A N 1
ATOM 3743 C CA . ILE A 1 468 ? 7.469 -11.547 -4.227 1 94.75 468 ILE A CA 1
ATOM 3744 C C . ILE A 1 468 ? 7.949 -12.867 -3.631 1 94.75 468 ILE A C 1
ATOM 3746 O O . ILE A 1 468 ? 7.363 -13.922 -3.887 1 94.75 468 ILE A O 1
ATOM 3750 N N . ASP A 1 469 ? 9 -12.828 -2.822 1 92.5 469 ASP A N 1
ATOM 3751 C CA . ASP A 1 469 ? 9.57 -14.055 -2.27 1 92.5 469 ASP A CA 1
ATOM 3752 C C . ASP A 1 469 ? 8.727 -14.57 -1.105 1 92.5 469 ASP A C 1
ATOM 3754 O O . ASP A 1 469 ? 7.754 -13.93 -0.699 1 92.5 469 ASP A O 1
ATOM 3758 N N . ALA A 1 470 ? 9.102 -15.672 -0.534 1 88.69 470 ALA A N 1
ATOM 3759 C CA . ALA A 1 470 ? 8.328 -16.422 0.445 1 88.69 470 ALA A CA 1
ATOM 3760 C C . ALA A 1 470 ? 8.18 -15.648 1.749 1 88.69 470 ALA A C 1
ATOM 3762 O O . ALA A 1 470 ? 7.172 -15.781 2.445 1 88.69 470 ALA A O 1
ATOM 3763 N N . ASP A 1 471 ? 9.141 -14.781 2.074 1 89.06 471 ASP A N 1
ATOM 3764 C CA . ASP A 1 471 ? 9.109 -14.062 3.348 1 89.06 471 ASP A CA 1
ATOM 3765 C C . ASP A 1 471 ? 8.695 -12.609 3.15 1 89.06 471 ASP A C 1
ATOM 3767 O O . ASP A 1 471 ? 8.758 -11.812 4.086 1 89.06 471 ASP A O 1
ATOM 3771 N N . ALA A 1 472 ? 8.359 -12.273 1.935 1 92.69 472 ALA A N 1
ATOM 3772 C CA . ALA A 1 472 ? 7.93 -10.922 1.587 1 92.69 472 ALA A CA 1
ATOM 3773 C C . ALA A 1 472 ? 9 -9.898 1.937 1 92.69 472 ALA A C 1
ATOM 3775 O O . ALA A 1 472 ? 8.711 -8.891 2.584 1 92.69 472 ALA A O 1
ATOM 3776 N N . GLN A 1 473 ? 10.25 -10.203 1.535 1 92 473 GLN A N 1
ATOM 3777 C CA . GLN A 1 473 ? 11.367 -9.305 1.778 1 92 473 GLN A CA 1
ATOM 3778 C C . GLN A 1 473 ? 11.953 -8.781 0.468 1 92 473 GLN A C 1
ATOM 3780 O O . GLN A 1 473 ? 12.57 -7.719 0.437 1 92 473 GLN A O 1
ATOM 3785 N N . HIS A 1 474 ? 11.719 -9.562 -0.558 1 93.75 474 HIS A N 1
ATOM 3786 C CA . HIS A 1 474 ? 12.328 -9.242 -1.842 1 93.75 474 HIS A CA 1
ATOM 3787 C C . HIS A 1 474 ? 11.305 -9.297 -2.971 1 93.75 474 HIS A C 1
ATOM 3789 O O . HIS A 1 474 ? 10.289 -9.992 -2.857 1 93.75 474 HIS A O 1
ATOM 3795 N N . VAL A 1 475 ? 11.562 -8.508 -3.977 1 95.31 475 VAL A N 1
ATOM 3796 C CA . VAL A 1 475 ? 10.781 -8.586 -5.207 1 95.31 475 VAL A CA 1
ATOM 3797 C C . VAL A 1 475 ? 11.719 -8.609 -6.41 1 95.31 475 VAL A C 1
ATOM 3799 O O . VAL A 1 475 ? 12.75 -7.941 -6.414 1 95.31 475 VAL A O 1
ATOM 3802 N N . ILE A 1 476 ? 11.453 -9.438 -7.363 1 96.5 476 ILE A N 1
ATOM 3803 C CA . ILE A 1 476 ? 12.148 -9.438 -8.641 1 96.5 476 ILE A CA 1
ATOM 3804 C C . ILE A 1 476 ? 11.148 -9.227 -9.773 1 96.5 476 ILE A C 1
ATOM 3806 O O . ILE A 1 476 ? 9.953 -9.5 -9.617 1 96.5 476 ILE A O 1
ATOM 3810 N N . GLY A 1 477 ? 11.578 -8.648 -10.82 1 97.19 477 GLY A N 1
ATOM 3811 C CA . GLY A 1 477 ? 10.688 -8.414 -11.945 1 97.19 477 GLY A CA 1
ATOM 3812 C C . GLY A 1 477 ? 11.414 -8.305 -13.273 1 97.19 477 GLY A C 1
ATOM 3813 O O . GLY A 1 477 ? 12.641 -8.18 -13.305 1 97.19 477 GLY A O 1
ATOM 3814 N N . VAL A 1 478 ? 10.68 -8.477 -14.344 1 97.44 478 VAL A N 1
ATOM 3815 C CA . VAL A 1 478 ? 11.219 -8.367 -15.695 1 97.44 478 VAL A CA 1
ATOM 3816 C C . VAL A 1 478 ? 10.281 -7.512 -16.547 1 97.44 478 VAL A C 1
ATOM 3818 O O . VAL A 1 478 ? 9.07 -7.484 -16.328 1 97.44 478 VAL A O 1
ATOM 3821 N N . SER A 1 479 ? 10.836 -6.781 -17.391 1 97.19 479 SER A N 1
ATOM 3822 C CA . SER A 1 479 ? 10.148 -6 -18.422 1 97.19 479 SER A CA 1
ATOM 3823 C C . SER A 1 479 ? 10.547 -6.449 -19.812 1 97.19 479 SER A C 1
ATOM 3825 O O . SER A 1 479 ? 11.734 -6.598 -20.109 1 97.19 479 SER A O 1
ATOM 3827 N N . ILE A 1 480 ? 9.531 -6.719 -20.625 1 96.31 480 ILE A N 1
ATOM 3828 C CA . ILE A 1 480 ? 9.773 -7.23 -21.969 1 96.31 480 ILE A CA 1
ATOM 3829 C C . ILE A 1 480 ? 9.188 -6.27 -23 1 96.31 480 ILE A C 1
ATOM 3831 O O . ILE A 1 480 ? 8.008 -5.922 -22.938 1 96.31 480 ILE A O 1
ATOM 3835 N N . GLY A 1 481 ? 10.039 -5.918 -23.953 1 95.19 481 GLY A N 1
ATOM 3836 C CA . GLY A 1 481 ? 9.586 -5.031 -25.016 1 95.19 481 GLY A CA 1
ATOM 3837 C C . GLY A 1 481 ? 9.016 -5.77 -26.219 1 95.19 481 GLY A C 1
ATOM 3838 O O . GLY A 1 481 ? 9.109 -6.996 -26.297 1 95.19 481 GLY A O 1
ATOM 3839 N N . LYS A 1 482 ? 8.43 -4.977 -27.062 1 93.62 482 LYS A N 1
ATOM 3840 C CA . LYS A 1 482 ? 7.812 -5.52 -28.266 1 93.62 482 LYS A CA 1
ATOM 3841 C C . LYS A 1 482 ? 8.812 -6.332 -29.078 1 93.62 482 LYS A C 1
ATOM 3843 O O . LYS A 1 482 ? 9.969 -5.938 -29.234 1 93.62 482 LYS A O 1
ATOM 3848 N N . LEU A 1 483 ? 8.445 -7.582 -29.516 1 90.94 483 LEU A N 1
ATOM 3849 C CA . LEU A 1 483 ? 9.148 -8.422 -30.469 1 90.94 483 LEU A CA 1
ATOM 3850 C C . LEU A 1 483 ? 10.359 -9.094 -29.828 1 90.94 483 LEU A C 1
ATOM 3852 O O . LEU A 1 483 ? 11.125 -9.773 -30.516 1 90.94 483 LEU A O 1
ATOM 3856 N N . HIS A 1 484 ? 10.562 -8.883 -28.562 1 91.12 484 HIS A N 1
ATOM 3857 C CA . HIS A 1 484 ? 11.656 -9.602 -27.922 1 91.12 484 HIS A CA 1
ATOM 3858 C C . HIS A 1 484 ? 11.508 -11.109 -28.109 1 91.12 484 HIS A C 1
ATOM 3860 O O . HIS A 1 484 ? 10.391 -11.641 -28.062 1 91.12 484 HIS A O 1
ATOM 3866 N N . LEU A 1 485 ? 12.586 -11.797 -28.172 1 85.81 485 LEU A N 1
ATOM 3867 C CA . LEU A 1 485 ? 12.578 -13.203 -28.547 1 85.81 485 LEU A CA 1
ATOM 3868 C C . LEU A 1 485 ? 12.102 -14.07 -27.391 1 85.81 485 LEU A C 1
ATOM 3870 O O . LEU A 1 485 ? 11.453 -15.094 -27.594 1 85.81 485 LEU A O 1
ATOM 3874 N N . GLY A 1 486 ? 12.453 -13.672 -26.219 1 88.31 486 GLY A N 1
ATOM 3875 C CA . GLY A 1 486 ? 12.047 -14.43 -25.047 1 88.31 486 GLY A CA 1
ATOM 3876 C C . GLY A 1 486 ? 10.875 -13.812 -24.312 1 88.31 486 GLY A C 1
ATOM 3877 O O . GLY A 1 486 ? 10.766 -12.586 -24.234 1 88.31 486 GLY A O 1
ATOM 3878 N N . GLY A 1 487 ? 9.984 -14.695 -23.812 1 90.94 487 GLY A N 1
ATOM 3879 C CA . GLY A 1 487 ? 8.891 -14.242 -22.984 1 90.94 487 GLY A CA 1
ATOM 3880 C C . GLY A 1 487 ? 9.258 -14.109 -21.516 1 90.94 487 GLY A C 1
ATOM 3881 O O . GLY A 1 487 ? 10.422 -13.859 -21.188 1 90.94 487 GLY A O 1
ATOM 3882 N N . ILE A 1 488 ? 8.281 -14.227 -20.688 1 93.88 488 ILE A N 1
ATOM 3883 C CA . ILE A 1 488 ? 8.445 -13.992 -19.266 1 93.88 488 ILE A CA 1
ATOM 3884 C C . ILE A 1 488 ? 9.336 -15.078 -18.656 1 93.88 488 ILE A C 1
ATOM 3886 O O . ILE A 1 488 ? 10.281 -14.773 -17.922 1 93.88 488 ILE A O 1
ATOM 3890 N N . TYR A 1 489 ? 9.023 -16.281 -18.953 1 90.12 489 TYR A N 1
ATOM 3891 C CA . TYR A 1 489 ? 9.727 -17.406 -18.359 1 90.12 489 TYR A CA 1
ATOM 3892 C C . TYR A 1 489 ? 11.203 -17.391 -18.734 1 90.12 489 TYR A C 1
ATOM 3894 O O . TYR A 1 489 ? 12.07 -17.594 -17.891 1 90.12 489 TYR A O 1
ATOM 3902 N N . ASP A 1 490 ? 11.484 -17.141 -19.953 1 87.94 490 ASP A N 1
ATOM 3903 C CA . ASP A 1 490 ? 12.844 -17.078 -20.469 1 87.94 490 ASP A CA 1
ATOM 3904 C C . ASP A 1 490 ? 13.633 -15.938 -19.828 1 87.94 490 ASP A C 1
ATOM 3906 O O . ASP A 1 490 ? 14.797 -16.109 -19.469 1 87.94 490 ASP A O 1
ATOM 3910 N N . THR A 1 491 ? 13.008 -14.836 -19.766 1 91.31 491 THR A N 1
ATOM 3911 C CA . THR A 1 491 ? 13.672 -13.664 -19.203 1 91.31 491 THR A CA 1
ATOM 3912 C C . THR A 1 491 ? 13.945 -13.852 -17.719 1 91.31 491 THR A C 1
ATOM 3914 O O . THR A 1 491 ? 14.969 -13.406 -17.203 1 91.31 491 THR A O 1
ATOM 3917 N N . TYR A 1 492 ? 13.055 -14.516 -17.016 1 92.62 492 TYR A N 1
ATOM 3918 C CA . TYR A 1 492 ? 13.297 -14.828 -15.617 1 92.62 492 TYR A CA 1
ATOM 3919 C C . TYR A 1 492 ? 14.469 -15.781 -15.453 1 92.62 492 TYR A C 1
ATOM 3921 O O . TYR A 1 492 ? 15.211 -15.703 -14.477 1 92.62 492 TYR A O 1
ATOM 3929 N N . LYS A 1 493 ? 14.609 -16.688 -16.344 1 87.94 493 LYS A N 1
ATOM 3930 C CA . LYS A 1 493 ? 15.758 -17.578 -16.297 1 87.94 493 LYS A CA 1
ATOM 3931 C C . LYS A 1 493 ? 17.062 -16.812 -16.438 1 87.94 493 LYS A C 1
ATOM 3933 O O . LYS A 1 493 ? 18.047 -17.125 -15.766 1 87.94 493 LYS A O 1
ATOM 3938 N N . GLN A 1 494 ? 17.047 -15.852 -17.312 1 88.56 494 GLN A N 1
ATOM 3939 C CA . GLN A 1 494 ? 18.219 -15.008 -17.438 1 88.56 494 GLN A CA 1
ATOM 3940 C C . GLN A 1 494 ? 18.484 -14.219 -16.156 1 88.56 494 GLN A C 1
ATOM 3942 O O . GLN A 1 494 ? 19.641 -14.078 -15.742 1 88.56 494 GLN A O 1
ATOM 3947 N N . LEU A 1 495 ? 17.438 -13.758 -15.633 1 93.19 495 LEU A N 1
ATOM 3948 C CA . LEU A 1 495 ? 17.578 -13.031 -14.375 1 93.19 495 LEU A CA 1
ATOM 3949 C C . LEU A 1 495 ? 18.156 -13.93 -13.289 1 93.19 495 LEU A C 1
ATOM 3951 O O . LEU A 1 495 ? 19.031 -13.508 -12.523 1 93.19 495 LEU A O 1
ATOM 3955 N N . LYS A 1 496 ? 17.609 -15.156 -13.211 1 92.19 496 LYS A N 1
ATOM 3956 C CA . LYS A 1 496 ? 18.125 -16.125 -12.25 1 92.19 496 LYS A CA 1
ATOM 3957 C C . LYS A 1 496 ? 19.625 -16.359 -12.43 1 92.19 496 LYS A C 1
ATOM 3959 O O . LYS A 1 496 ? 20.375 -16.391 -11.453 1 92.19 496 LYS A O 1
ATOM 3964 N N . TYR A 1 497 ? 20.031 -16.469 -13.625 1 89.88 497 TYR A N 1
ATOM 3965 C CA . TYR A 1 497 ? 21.438 -16.688 -13.938 1 89.88 497 TYR A CA 1
ATOM 3966 C C . TYR A 1 497 ? 22.297 -15.539 -13.422 1 89.88 497 TYR A C 1
ATOM 3968 O O . TYR A 1 497 ? 23.328 -15.766 -12.789 1 89.88 497 TYR A O 1
ATOM 3976 N N . ILE A 1 498 ? 21.844 -14.359 -13.664 1 90.88 498 ILE A N 1
ATOM 3977 C CA . ILE A 1 498 ? 22.594 -13.164 -13.289 1 90.88 498 ILE A CA 1
ATOM 3978 C C . ILE A 1 498 ? 22.625 -13.031 -11.773 1 90.88 498 ILE A C 1
ATOM 3980 O O . ILE A 1 498 ? 23.672 -12.727 -11.188 1 90.88 498 ILE A O 1
ATOM 3984 N N . LEU A 1 499 ? 21.562 -13.289 -11.109 1 91.88 499 LEU A N 1
ATOM 3985 C CA . LEU A 1 499 ? 21.469 -13.164 -9.656 1 91.88 499 LEU A CA 1
ATOM 3986 C C . LEU A 1 499 ? 22.344 -14.211 -8.969 1 91.88 499 LEU A C 1
ATOM 3988 O O . LEU A 1 499 ? 22.922 -13.938 -7.914 1 91.88 499 LEU A O 1
ATOM 3992 N N . CYS A 1 500 ? 22.469 -15.344 -9.578 1 91.06 500 CYS A N 1
ATOM 3993 C CA . CYS A 1 500 ? 23.219 -16.438 -8.969 1 91.06 500 CYS A CA 1
ATOM 3994 C C . CYS A 1 500 ? 24.703 -16.312 -9.273 1 91.06 500 CYS A C 1
ATOM 3996 O O . CYS A 1 500 ? 25.531 -16.938 -8.617 1 91.06 500 CYS A O 1
ATOM 3998 N N . SER A 1 501 ? 25.094 -15.5 -10.211 1 86.06 501 SER A N 1
ATOM 3999 C CA . SER A 1 501 ? 26.469 -15.414 -10.664 1 86.06 501 SER A CA 1
ATOM 4000 C C . SER A 1 501 ? 27.281 -14.469 -9.789 1 86.06 501 SER A C 1
ATOM 4002 O O . SER A 1 501 ? 28.516 -14.438 -9.875 1 86.06 501 SER A O 1
ATOM 4004 N N . ASP A 1 502 ? 26.609 -13.633 -8.93 1 84.06 502 ASP A N 1
ATOM 4005 C CA . ASP A 1 502 ? 27.281 -12.648 -8.086 1 84.06 502 ASP A CA 1
ATOM 4006 C C . ASP A 1 502 ? 26.922 -12.867 -6.613 1 84.06 502 ASP A C 1
ATOM 4008 O O . ASP A 1 502 ? 25.75 -12.812 -6.238 1 84.06 502 ASP A O 1
ATOM 4012 N N . GLY A 1 503 ? 27.969 -13.07 -5.789 1 79.12 503 GLY A N 1
ATOM 4013 C CA . GLY A 1 503 ? 27.781 -13.336 -4.371 1 79.12 503 GLY A CA 1
ATOM 4014 C C . GLY A 1 503 ? 27.062 -12.227 -3.643 1 79.12 503 GLY A C 1
ATOM 4015 O O . GLY A 1 503 ? 26.438 -12.461 -2.604 1 79.12 503 GLY A O 1
ATOM 4016 N N . ARG A 1 504 ? 27.156 -10.969 -4.133 1 78.31 504 ARG A N 1
ATOM 4017 C CA . ARG A 1 504 ? 26.484 -9.828 -3.512 1 78.31 504 ARG A CA 1
ATOM 4018 C C . ARG A 1 504 ? 24.969 -9.984 -3.559 1 78.31 504 ARG A C 1
ATOM 4020 O O . ARG A 1 504 ? 24.25 -9.359 -2.779 1 78.31 504 ARG A O 1
ATOM 4027 N N . ARG A 1 505 ? 24.484 -10.836 -4.43 1 87.19 505 ARG A N 1
ATOM 4028 C CA . ARG A 1 505 ? 23.062 -11.023 -4.676 1 87.19 505 ARG A CA 1
ATOM 4029 C C . ARG A 1 505 ? 22.562 -12.32 -4.051 1 87.19 505 ARG A C 1
ATOM 4031 O O . ARG A 1 505 ? 21.438 -12.742 -4.305 1 87.19 505 ARG A O 1
ATOM 4038 N N . ASN A 1 506 ? 23.344 -12.93 -3.254 1 85.12 506 ASN A N 1
ATOM 4039 C CA . ASN A 1 506 ? 23.047 -14.266 -2.746 1 85.12 506 ASN A CA 1
ATOM 4040 C C . ASN A 1 506 ? 21.781 -14.273 -1.897 1 85.12 506 ASN A C 1
ATOM 4042 O O . ASN A 1 506 ? 21.016 -15.25 -1.912 1 85.12 506 ASN A O 1
ATOM 4046 N N . ASN A 1 507 ? 21.578 -13.195 -1.217 1 85.5 507 ASN A N 1
ATOM 4047 C CA . ASN A 1 507 ? 20.406 -13.141 -0.362 1 85.5 507 ASN A CA 1
ATOM 4048 C C . ASN A 1 507 ? 19.109 -13.195 -1.179 1 85.5 507 ASN A C 1
ATOM 4050 O O . ASN A 1 507 ? 18.188 -13.922 -0.828 1 85.5 507 ASN A O 1
ATOM 4054 N N . ILE A 1 508 ? 19.141 -12.516 -2.244 1 89.88 508 ILE A N 1
ATOM 4055 C CA . ILE A 1 508 ? 17.969 -12.492 -3.098 1 89.88 508 ILE A CA 1
ATOM 4056 C C . ILE A 1 508 ? 17.844 -13.812 -3.854 1 89.88 508 ILE A C 1
ATOM 4058 O O . ILE A 1 508 ? 16.75 -14.383 -3.947 1 89.88 508 ILE A O 1
ATOM 4062 N N . ALA A 1 509 ? 18.969 -14.297 -4.414 1 91.19 509 ALA A N 1
ATOM 4063 C CA . ALA A 1 509 ? 18.953 -15.555 -5.152 1 91.19 509 ALA A CA 1
ATOM 4064 C C . ALA A 1 509 ? 18.469 -16.703 -4.277 1 91.19 509 ALA A C 1
ATOM 4066 O O . ALA A 1 509 ? 17.656 -17.531 -4.719 1 91.19 509 ALA A O 1
ATOM 4067 N N . ASN A 1 510 ? 18.922 -16.656 -3.033 1 88.31 510 ASN A N 1
ATOM 4068 C CA . ASN A 1 510 ? 18.531 -17.719 -2.115 1 88.31 510 ASN A CA 1
ATOM 4069 C C . ASN A 1 510 ? 17.062 -17.625 -1.744 1 88.31 510 ASN A C 1
ATOM 4071 O O . ASN A 1 510 ? 16.391 -18.656 -1.565 1 88.31 510 ASN A O 1
ATOM 4075 N N . SER A 1 511 ? 16.625 -16.516 -1.611 1 89.31 511 SER A N 1
ATOM 4076 C CA . SER A 1 511 ? 15.234 -16.328 -1.198 1 89.31 511 SER A CA 1
ATOM 4077 C C . SER A 1 511 ? 14.266 -16.844 -2.256 1 89.31 511 SER A C 1
ATOM 4079 O O . SER A 1 511 ? 13.18 -17.328 -1.928 1 89.31 511 SER A O 1
ATOM 4081 N N . PHE A 1 512 ? 14.617 -16.828 -3.512 1 88.94 512 PHE A N 1
ATOM 4082 C CA . PHE A 1 512 ? 13.711 -17.234 -4.586 1 88.94 512 PHE A CA 1
ATOM 4083 C C . PHE A 1 512 ? 14 -18.656 -5.039 1 88.94 512 PHE A C 1
ATOM 4085 O O . PHE A 1 512 ? 13.094 -19.359 -5.484 1 88.94 512 PHE A O 1
ATOM 4092 N N . TYR A 1 513 ? 15.297 -19.078 -4.949 1 86.88 513 TYR A N 1
ATOM 4093 C CA . TYR A 1 513 ? 15.641 -20.25 -5.742 1 86.88 513 TYR A CA 1
ATOM 4094 C C . TYR A 1 513 ? 16.25 -21.344 -4.867 1 86.88 513 TYR A C 1
ATOM 4096 O O . TYR A 1 513 ? 16.5 -22.453 -5.336 1 86.88 513 TYR A O 1
ATOM 4104 N N . ALA A 1 514 ? 16.453 -21.047 -3.637 1 77.44 514 ALA A N 1
ATOM 4105 C CA . ALA A 1 514 ? 17.062 -22.062 -2.781 1 77.44 514 ALA A CA 1
ATOM 4106 C C . ALA A 1 514 ? 16.125 -23.234 -2.574 1 77.44 514 ALA A C 1
ATOM 4108 O O . ALA A 1 514 ? 14.898 -23.078 -2.658 1 77.44 514 ALA A O 1
ATOM 4109 N N . ALA A 1 515 ? 16.688 -24.359 -2.371 1 67.75 515 ALA A N 1
ATOM 4110 C CA . ALA A 1 515 ? 15.938 -25.609 -2.201 1 67.75 515 ALA A CA 1
ATOM 4111 C C . ALA A 1 515 ? 15.016 -25.531 -0.986 1 67.75 515 ALA A C 1
ATOM 4113 O O . ALA A 1 515 ? 13.953 -26.141 -0.968 1 67.75 515 ALA A O 1
ATOM 4114 N N . ASP A 1 516 ? 15.391 -24.75 -0.101 1 65.38 516 ASP A N 1
ATOM 4115 C CA . ASP A 1 516 ? 14.641 -24.719 1.152 1 65.38 516 ASP A CA 1
ATOM 4116 C C . ASP A 1 516 ? 13.547 -23.656 1.113 1 65.38 516 ASP A C 1
ATOM 4118 O O . ASP A 1 516 ? 12.828 -23.453 2.096 1 65.38 516 ASP A O 1
ATOM 4122 N N . VAL A 1 517 ? 13.469 -23.031 0.107 1 69.25 517 VAL A N 1
ATOM 4123 C CA . VAL A 1 517 ? 12.453 -21.984 -0.024 1 69.25 517 VAL A CA 1
ATOM 4124 C C . VAL A 1 517 ? 11.078 -22.562 0.302 1 69.25 517 VAL A C 1
ATOM 4126 O O . VAL A 1 517 ? 10.25 -21.891 0.922 1 69.25 517 VAL A O 1
ATOM 4129 N N . ARG A 1 518 ? 10.859 -23.734 -0.045 1 60.41 518 ARG A N 1
ATOM 4130 C CA . ARG A 1 518 ? 9.578 -24.391 0.177 1 60.41 518 ARG A CA 1
ATOM 4131 C C . ARG A 1 518 ? 9.273 -24.5 1.666 1 60.41 518 ARG A C 1
ATOM 4133 O O . ARG A 1 518 ? 8.109 -24.5 2.07 1 60.41 518 ARG A O 1
ATOM 4140 N N . ASN A 1 519 ? 10.367 -24.5 2.354 1 64.31 519 ASN A N 1
ATOM 4141 C CA . ASN A 1 519 ? 10.18 -24.594 3.799 1 64.31 519 ASN A CA 1
ATOM 4142 C C . ASN A 1 519 ? 9.633 -23.297 4.383 1 64.31 519 ASN A C 1
ATOM 4144 O O . ASN A 1 519 ? 9.109 -23.297 5.5 1 64.31 519 ASN A O 1
ATOM 4148 N N . HIS A 1 520 ? 9.68 -22.375 3.602 1 68.44 520 HIS A N 1
ATOM 4149 C CA . HIS A 1 520 ? 9.211 -21.078 4.086 1 68.44 520 HIS A CA 1
ATOM 4150 C C . HIS A 1 520 ? 7.77 -20.828 3.664 1 68.44 520 HIS A C 1
ATOM 4152 O O . HIS A 1 520 ? 7.18 -19.812 4.039 1 68.44 520 HIS A O 1
ATOM 4158 N N . LEU A 1 521 ? 7.32 -21.797 2.975 1 71.12 521 LEU A N 1
ATOM 4159 C CA . LEU A 1 521 ? 5.91 -21.734 2.596 1 71.12 521 LEU A CA 1
ATOM 4160 C C . LEU A 1 521 ? 5.043 -22.484 3.611 1 71.12 521 LEU A C 1
ATOM 4162 O O . LEU A 1 521 ? 5.547 -23.297 4.391 1 71.12 521 LEU A O 1
ATOM 4166 N N . PHE A 1 522 ? 3.842 -22.047 3.74 1 69.88 522 PHE A N 1
ATOM 4167 C CA . PHE A 1 522 ? 2.912 -22.703 4.656 1 69.88 522 PHE A CA 1
ATOM 4168 C C . PHE A 1 522 ? 1.527 -22.812 4.031 1 69.88 522 PHE A C 1
ATOM 4170 O O . PHE A 1 522 ? 1.249 -22.188 3.004 1 69.88 522 PHE A O 1
ATOM 4177 N N . GLN A 1 523 ? 0.756 -23.656 4.617 1 74.06 523 GLN A N 1
ATOM 4178 C CA . GLN A 1 523 ? -0.627 -23.797 4.172 1 74.06 523 GLN A CA 1
ATOM 4179 C C . GLN A 1 523 ? -1.577 -23.031 5.094 1 74.06 523 GLN A C 1
ATOM 4181 O O . GLN A 1 523 ? -1.723 -23.375 6.27 1 74.06 523 GLN A O 1
ATOM 4186 N N . PRO A 1 524 ? -2.225 -22.062 4.578 1 72.38 524 PRO A N 1
ATOM 4187 C CA . PRO A 1 524 ? -3.207 -21.344 5.398 1 72.38 524 PRO A CA 1
ATOM 4188 C C . PRO A 1 524 ? -4.297 -22.266 5.941 1 72.38 524 PRO A C 1
ATOM 4190 O O . PRO A 1 524 ? -4.797 -22.047 7.047 1 72.38 524 PRO A O 1
ATOM 4193 N N . GLU A 1 525 ? -4.715 -23.156 5.102 1 74.5 525 GLU A N 1
ATOM 4194 C CA . GLU A 1 525 ? -5.582 -24.25 5.512 1 74.5 525 GLU A CA 1
ATOM 4195 C C . GLU A 1 525 ? -4.848 -25.594 5.461 1 74.5 525 GLU A C 1
ATOM 4197 O O . GLU A 1 525 ? -4.918 -26.312 4.461 1 74.5 525 GLU A O 1
ATOM 4202 N N . PRO A 1 526 ? -4.293 -25.938 6.598 1 68.31 526 PRO A N 1
ATOM 4203 C CA . PRO A 1 526 ? -3.447 -27.125 6.598 1 68.31 526 PRO A CA 1
ATOM 4204 C C . PRO A 1 526 ? -4.148 -28.344 5.992 1 68.31 526 PRO A C 1
ATOM 4206 O O . PRO A 1 526 ? -5.285 -28.656 6.352 1 68.31 526 PRO A O 1
ATOM 4209 N N . GLY A 1 527 ? -3.473 -28.906 4.984 1 62.06 527 GLY A N 1
ATOM 4210 C CA . GLY A 1 527 ? -3.973 -30.094 4.328 1 62.06 527 GLY A CA 1
ATOM 4211 C C . GLY A 1 527 ? -4.871 -29.797 3.145 1 62.06 527 GLY A C 1
ATOM 4212 O O . GLY A 1 527 ? -5.137 -30.672 2.316 1 62.06 527 GLY A O 1
ATOM 4213 N N . CYS A 1 528 ? -5.328 -28.516 3.023 1 63.5 528 CYS A N 1
ATOM 4214 C CA . CYS A 1 528 ? -6.383 -28.25 2.049 1 63.5 528 CYS A CA 1
ATOM 4215 C C . CYS A 1 528 ? -5.992 -27.109 1.115 1 63.5 528 CYS A C 1
ATOM 4217 O O . CYS A 1 528 ? -6.527 -27 0.012 1 63.5 528 CYS A O 1
ATOM 4219 N N . SER A 1 529 ? -5.055 -26.391 1.588 1 64.31 529 SER A N 1
ATOM 4220 C CA . SER A 1 529 ? -4.754 -25.219 0.775 1 64.31 529 SER A CA 1
ATOM 4221 C C . SER A 1 529 ? -3.383 -25.328 0.116 1 64.31 529 SER A C 1
ATOM 4223 O O . SER A 1 529 ? -2.555 -26.141 0.536 1 64.31 529 SER A O 1
ATOM 4225 N N . GLU A 1 530 ? -3.244 -24.484 -1.039 1 73.62 530 GLU A N 1
ATOM 4226 C CA . GLU A 1 530 ? -1.93 -24.359 -1.66 1 73.62 530 GLU A CA 1
ATOM 4227 C C . GLU A 1 530 ? -0.954 -23.625 -0.738 1 73.62 530 GLU A C 1
ATOM 4229 O O . GLU A 1 530 ? -1.334 -22.688 -0.04 1 73.62 530 GLU A O 1
ATOM 4234 N N . PRO A 1 531 ? 0.26 -24.234 -0.71 1 76.56 531 PRO A N 1
ATOM 4235 C CA . PRO A 1 531 ? 1.265 -23.469 0.043 1 76.56 531 PRO A CA 1
ATOM 4236 C C . PRO A 1 531 ? 1.458 -22.062 -0.49 1 76.56 531 PRO A C 1
ATOM 4238 O O . PRO A 1 531 ? 1.412 -21.828 -1.702 1 76.56 531 PRO A O 1
ATOM 4241 N N . THR A 1 532 ? 1.622 -21.125 0.403 1 80.38 532 THR A N 1
ATOM 4242 C CA . THR A 1 532 ? 1.809 -19.734 0.017 1 80.38 532 THR A CA 1
ATOM 4243 C C . THR A 1 532 ? 2.846 -19.062 0.91 1 80.38 532 THR A C 1
ATOM 4245 O O . THR A 1 532 ? 3.387 -19.688 1.824 1 80.38 532 THR A O 1
ATOM 4248 N N . PHE A 1 533 ? 3.172 -17.812 0.561 1 83.69 533 PHE A N 1
ATOM 4249 C CA . PHE A 1 533 ? 4.184 -17.078 1.305 1 83.69 533 PHE A CA 1
ATOM 4250 C C . PHE A 1 533 ? 3.551 -16.312 2.463 1 83.69 533 PHE A C 1
ATOM 4252 O O . PHE A 1 533 ? 2.346 -16.062 2.463 1 83.69 533 PHE A O 1
ATOM 4259 N N . SER A 1 534 ? 4.402 -16.016 3.432 1 89.69 534 SER A N 1
ATOM 4260 C CA . SER A 1 534 ? 3.971 -15.234 4.586 1 89.69 534 SER A CA 1
ATOM 4261 C C . SER A 1 534 ? 4.238 -13.75 4.371 1 89.69 534 SER A C 1
ATOM 4263 O O . SER A 1 534 ? 5.305 -13.367 3.879 1 89.69 534 SER A O 1
ATOM 4265 N N . GLY A 1 535 ? 3.258 -12.898 4.613 1 94.19 535 GLY A N 1
ATOM 4266 C CA . GLY A 1 535 ? 3.398 -11.461 4.48 1 94.19 535 GLY A CA 1
ATOM 4267 C C . GLY A 1 535 ? 2.15 -10.695 4.887 1 94.19 535 GLY A C 1
ATOM 4268 O O . GLY A 1 535 ? 1.032 -11.148 4.637 1 94.19 535 GLY A O 1
ATOM 4269 N N . SER A 1 536 ? 2.352 -9.57 5.488 1 96.94 536 SER A N 1
ATOM 4270 C CA . SER A 1 536 ? 1.246 -8.711 5.883 1 96.94 536 SER A CA 1
ATOM 4271 C C . SER A 1 536 ? 0.768 -7.855 4.715 1 96.94 536 SER A C 1
ATOM 4273 O O . SER A 1 536 ? 1.403 -7.828 3.658 1 96.94 536 SER A O 1
ATOM 4275 N N . CYS A 1 537 ? -0.398 -7.207 4.945 1 97.56 537 CYS A N 1
ATOM 4276 C CA . CYS A 1 537 ? -0.897 -6.246 3.967 1 97.56 537 CYS A CA 1
ATOM 4277 C C . CYS A 1 537 ? 0.15 -5.184 3.664 1 97.56 537 CYS A C 1
ATOM 4279 O O . CYS A 1 537 ? 0.39 -4.855 2.502 1 97.56 537 CYS A O 1
ATOM 4281 N N . GLY A 1 538 ? 0.764 -4.672 4.746 1 97.69 538 GLY A N 1
ATOM 4282 C CA . GLY A 1 538 ? 1.784 -3.648 4.574 1 97.69 538 GLY A CA 1
ATOM 4283 C C . GLY A 1 538 ? 2.98 -4.129 3.775 1 97.69 538 GLY A C 1
ATOM 4284 O O . GLY A 1 538 ? 3.553 -3.369 2.99 1 97.69 538 GLY A O 1
ATOM 4285 N N . ASP A 1 539 ? 3.363 -5.375 3.955 1 96.94 539 ASP A N 1
ATOM 4286 C CA . ASP A 1 539 ? 4.48 -5.941 3.203 1 96.94 539 ASP A CA 1
ATOM 4287 C C . ASP A 1 539 ? 4.152 -6.02 1.714 1 96.94 539 ASP A C 1
ATOM 4289 O O . ASP A 1 539 ? 4.973 -5.652 0.873 1 96.94 539 ASP A O 1
ATOM 4293 N N . ILE A 1 540 ? 2.979 -6.496 1.424 1 97.31 540 ILE A N 1
ATOM 4294 C CA . ILE A 1 540 ? 2.562 -6.676 0.038 1 97.31 540 ILE A CA 1
ATOM 4295 C C . ILE A 1 540 ? 2.402 -5.316 -0.637 1 97.31 540 ILE A C 1
ATOM 4297 O O . ILE A 1 540 ? 2.832 -5.129 -1.777 1 97.31 540 ILE A O 1
ATOM 4301 N N . GLN A 1 541 ? 1.777 -4.32 0.067 1 97.44 541 GLN A N 1
ATOM 4302 C CA . GLN A 1 541 ? 1.619 -2.977 -0.481 1 97.44 541 GLN A CA 1
ATOM 4303 C C . GLN A 1 541 ? 2.973 -2.352 -0.807 1 97.44 541 GLN A C 1
ATOM 4305 O O . GLN A 1 541 ? 3.152 -1.774 -1.881 1 97.44 541 GLN A O 1
ATOM 4310 N N . ALA A 1 542 ? 3.895 -2.482 0.131 1 96.06 542 ALA A N 1
ATOM 4311 C CA . ALA A 1 542 ? 5.219 -1.883 -0.035 1 96.06 542 ALA A CA 1
ATOM 4312 C C . ALA A 1 542 ? 5.945 -2.482 -1.236 1 96.06 542 ALA A C 1
ATOM 4314 O O . ALA A 1 542 ? 6.484 -1.752 -2.068 1 96.06 542 ALA A O 1
ATOM 4315 N N . LEU A 1 543 ? 5.977 -3.799 -1.314 1 96.56 543 LEU A N 1
ATOM 4316 C CA . LEU A 1 543 ? 6.738 -4.48 -2.355 1 96.56 543 LEU A CA 1
ATOM 4317 C C . LEU A 1 543 ? 6.066 -4.316 -3.715 1 96.56 543 LEU A C 1
ATOM 4319 O O . LEU A 1 543 ? 6.742 -4.176 -4.734 1 96.56 543 LEU A O 1
ATOM 4323 N N . THR A 1 544 ? 4.707 -4.371 -3.773 1 97.75 544 THR A N 1
ATOM 4324 C CA . THR A 1 544 ? 3.973 -4.16 -5.016 1 97.75 544 THR A CA 1
ATOM 4325 C C . THR A 1 544 ? 4.199 -2.746 -5.547 1 97.75 544 THR A C 1
ATOM 4327 O O . THR A 1 544 ? 4.445 -2.557 -6.738 1 97.75 544 THR A O 1
ATOM 4330 N N . ALA A 1 545 ? 4.098 -1.756 -4.648 1 97.19 545 ALA A N 1
ATOM 4331 C CA . ALA A 1 545 ? 4.328 -0.368 -5.043 1 97.19 545 ALA A CA 1
ATOM 4332 C C . ALA A 1 545 ? 5.754 -0.17 -5.547 1 97.19 545 ALA A C 1
ATOM 4334 O O . ALA A 1 545 ? 5.98 0.542 -6.527 1 97.19 545 ALA A O 1
ATOM 4335 N N . ALA A 1 546 ? 6.715 -0.771 -4.848 1 95.25 546 ALA A N 1
ATOM 4336 C CA . ALA A 1 546 ? 8.109 -0.693 -5.285 1 95.25 546 ALA A CA 1
ATOM 4337 C C . ALA A 1 546 ? 8.281 -1.309 -6.672 1 95.25 546 ALA A C 1
ATOM 4339 O O . ALA A 1 546 ? 8.93 -0.724 -7.539 1 95.25 546 ALA A O 1
ATOM 4340 N N . ALA A 1 547 ? 7.715 -2.492 -6.871 1 96.75 547 ALA A N 1
ATOM 4341 C CA . ALA A 1 547 ? 7.848 -3.199 -8.141 1 96.75 547 ALA A CA 1
ATOM 4342 C C . ALA A 1 547 ? 7.258 -2.383 -9.289 1 96.75 547 ALA A C 1
ATOM 4344 O O . ALA A 1 547 ? 7.84 -2.311 -10.375 1 96.75 547 ALA A O 1
ATOM 4345 N N . LEU A 1 548 ? 6.082 -1.769 -9.094 1 97.5 548 LEU A N 1
ATOM 4346 C CA . LEU A 1 548 ? 5.449 -0.961 -10.125 1 97.5 548 LEU A CA 1
ATOM 4347 C C . LEU A 1 548 ? 6.293 0.267 -10.453 1 97.5 548 LEU A C 1
ATOM 4349 O O . LEU A 1 548 ? 6.449 0.625 -11.625 1 97.5 548 LEU A O 1
ATOM 4353 N N . ASN A 1 549 ? 6.797 0.931 -9.398 1 96.25 549 ASN A N 1
ATOM 4354 C CA . ASN A 1 549 ? 7.641 2.104 -9.617 1 96.25 549 ASN A CA 1
ATOM 4355 C C . ASN A 1 549 ? 8.898 1.753 -10.406 1 96.25 549 ASN A C 1
ATOM 4357 O O . ASN A 1 549 ? 9.234 2.434 -11.375 1 96.25 549 ASN A O 1
ATOM 4361 N N . ILE A 1 550 ? 9.602 0.676 -10.008 1 95.44 550 ILE A N 1
ATOM 4362 C CA . ILE A 1 550 ? 10.828 0.251 -10.68 1 95.44 550 ILE A CA 1
ATOM 4363 C C . ILE A 1 550 ? 10.508 -0.214 -12.102 1 95.44 550 ILE A C 1
ATOM 4365 O O . ILE A 1 550 ? 11.219 0.12 -13.047 1 95.44 550 ILE A O 1
ATOM 4369 N N . GLY A 1 551 ? 9.422 -1.024 -12.172 1 95.75 551 GLY A N 1
ATOM 4370 C CA . GLY A 1 551 ? 9.023 -1.553 -13.469 1 95.75 551 GLY A CA 1
ATOM 4371 C C . GLY A 1 551 ? 8.766 -0.472 -14.5 1 95.75 551 GLY A C 1
ATOM 4372 O O . GLY A 1 551 ? 9.203 -0.584 -15.648 1 95.75 551 GLY A O 1
ATOM 4373 N N . ILE A 1 552 ? 8.062 0.594 -14.109 1 95.56 552 ILE A N 1
ATOM 4374 C CA . ILE A 1 552 ? 7.727 1.675 -15.031 1 95.56 552 ILE A CA 1
ATOM 4375 C C . ILE A 1 552 ? 8.984 2.467 -15.375 1 95.56 552 ILE A C 1
ATOM 4377 O O . ILE A 1 552 ? 9.148 2.92 -16.516 1 95.56 552 ILE A O 1
ATOM 4381 N N . SER A 1 553 ? 9.875 2.549 -14.414 1 92.69 553 SER A N 1
ATOM 4382 C CA . SER A 1 553 ? 11.117 3.268 -14.656 1 92.69 553 SER A CA 1
ATOM 4383 C C . SER A 1 553 ? 12.07 2.455 -15.531 1 92.69 553 SER A C 1
ATOM 4385 O O . SER A 1 553 ? 13 3.006 -16.125 1 92.69 553 SER A O 1
ATOM 4387 N N . THR A 1 554 ? 11.805 1.131 -15.648 1 91.56 554 THR A N 1
ATOM 4388 C CA . THR A 1 554 ? 12.719 0.25 -16.359 1 91.56 554 THR A CA 1
ATOM 4389 C C . THR A 1 554 ? 12.008 -0.444 -17.531 1 91.56 554 THR A C 1
ATOM 4391 O O . THR A 1 554 ? 12.297 -1.603 -17.828 1 91.56 554 THR A O 1
ATOM 4394 N N . LEU A 1 555 ? 11.031 0.15 -18.062 1 93.62 555 LEU A N 1
ATOM 4395 C CA . LEU A 1 555 ? 10.344 -0.457 -19.203 1 93.62 555 LEU A CA 1
ATOM 4396 C C . LEU A 1 555 ? 11.305 -0.713 -20.344 1 93.62 555 LEU A C 1
ATOM 4398 O O . LEU A 1 555 ? 12.094 0.164 -20.703 1 93.62 555 LEU A O 1
ATOM 4402 N N . ALA A 1 556 ? 11.219 -1.88 -20.859 1 91.94 556 ALA A N 1
ATOM 4403 C CA . ALA A 1 556 ? 12.141 -2.275 -21.922 1 91.94 556 ALA A CA 1
ATOM 4404 C C . ALA A 1 556 ? 11.742 -1.649 -23.25 1 91.94 556 ALA A C 1
ATOM 4406 O O . ALA A 1 556 ? 10.555 -1.49 -23.531 1 91.94 556 ALA A O 1
ATOM 4407 N N . LEU A 1 557 ? 12.734 -1.372 -24.047 1 92.44 557 LEU A N 1
ATOM 4408 C CA . LEU A 1 557 ? 12.539 -0.931 -25.422 1 92.44 557 LEU A CA 1
ATOM 4409 C C . LEU A 1 557 ? 12.211 -2.111 -26.328 1 92.44 557 LEU A C 1
ATOM 4411 O O . LEU A 1 557 ? 12.391 -3.268 -25.938 1 92.44 557 LEU A O 1
ATOM 4415 N N . PRO A 1 558 ? 11.664 -1.832 -27.531 1 93.12 558 PRO A N 1
ATOM 4416 C CA . PRO A 1 558 ? 11.398 -2.939 -28.453 1 93.12 558 PRO A CA 1
ATOM 4417 C C . PRO A 1 558 ? 12.625 -3.818 -28.688 1 93.12 558 PRO A C 1
ATOM 4419 O O . PRO A 1 558 ? 13.75 -3.311 -28.781 1 93.12 558 PRO A O 1
ATOM 4422 N N . ASN A 1 559 ? 12.445 -5.125 -28.688 1 91.75 559 ASN A N 1
ATOM 4423 C CA . ASN A 1 559 ? 13.438 -6.16 -28.953 1 91.75 559 ASN A CA 1
ATOM 4424 C C . ASN A 1 559 ? 14.398 -6.332 -27.781 1 91.75 559 ASN A C 1
ATOM 4426 O O . ASN A 1 559 ? 15.453 -6.957 -27.922 1 91.75 559 ASN A O 1
ATOM 4430 N N . THR A 1 560 ? 14.078 -5.68 -26.641 1 93.62 560 THR A N 1
ATOM 4431 C CA . THR A 1 560 ? 14.93 -5.809 -25.469 1 93.62 560 THR A CA 1
ATOM 4432 C C . THR A 1 560 ? 14.109 -6.266 -24.25 1 93.62 560 THR A C 1
ATOM 4434 O O . THR A 1 560 ? 12.883 -6.305 -24.312 1 93.62 560 THR A O 1
ATOM 4437 N N . ALA A 1 561 ? 14.844 -6.664 -23.266 1 94.81 561 ALA A N 1
ATOM 4438 C CA . ALA A 1 561 ? 14.266 -7.004 -21.969 1 94.81 561 ALA A CA 1
ATOM 4439 C C . ALA A 1 561 ? 15.133 -6.469 -20.828 1 94.81 561 ALA A C 1
ATOM 4441 O O . ALA A 1 561 ? 16.328 -6.246 -21 1 94.81 561 ALA A O 1
ATOM 4442 N N . ARG A 1 562 ? 14.531 -6.188 -19.781 1 96.12 562 ARG A N 1
ATOM 4443 C CA . ARG A 1 562 ? 15.211 -5.715 -18.578 1 96.12 562 ARG A CA 1
ATOM 4444 C C . ARG A 1 562 ? 14.703 -6.438 -17.344 1 96.12 562 ARG A C 1
ATOM 4446 O O . ARG A 1 562 ? 13.609 -7.008 -17.344 1 96.12 562 ARG A O 1
ATOM 4453 N N . GLY A 1 563 ? 15.562 -6.48 -16.375 1 96.25 563 GLY A N 1
ATOM 4454 C CA . GLY A 1 563 ? 15.172 -7.062 -15.094 1 96.25 563 GLY A CA 1
ATOM 4455 C C . GLY A 1 563 ? 15.523 -6.184 -13.906 1 96.25 563 GLY A C 1
ATOM 4456 O O . GLY A 1 563 ? 16.234 -5.191 -14.055 1 96.25 563 GLY A O 1
ATOM 4457 N N . PHE A 1 564 ? 14.93 -6.488 -12.773 1 95.75 564 PHE A N 1
ATOM 4458 C CA . PHE A 1 564 ? 15.297 -5.777 -11.555 1 95.75 564 PHE A CA 1
ATOM 4459 C C . PHE A 1 564 ? 15.125 -6.672 -10.336 1 95.75 564 PHE A C 1
ATOM 4461 O O . PHE A 1 564 ? 14.406 -7.676 -10.391 1 95.75 564 PHE A O 1
ATOM 4468 N N . ALA A 1 565 ? 15.82 -6.387 -9.305 1 95.31 565 ALA A N 1
ATOM 4469 C CA . ALA A 1 565 ? 15.75 -7.023 -7.992 1 95.31 565 ALA A CA 1
ATOM 4470 C C . ALA A 1 565 ? 15.812 -5.984 -6.879 1 95.31 565 ALA A C 1
ATOM 4472 O O . ALA A 1 565 ? 16.656 -5.078 -6.91 1 95.31 565 ALA A O 1
ATOM 4473 N N . PHE A 1 566 ? 14.875 -6.07 -5.953 1 94.44 566 PHE A N 1
ATOM 4474 C CA . PHE A 1 566 ? 14.797 -5.121 -4.848 1 94.44 566 PHE A CA 1
ATOM 4475 C C . PHE A 1 566 ? 14.648 -5.852 -3.518 1 94.44 566 PHE A C 1
ATOM 4477 O O . PHE A 1 566 ? 13.859 -6.785 -3.4 1 94.44 566 PHE A O 1
ATOM 4484 N N . SER A 1 567 ? 15.453 -5.426 -2.545 1 91.31 567 SER A N 1
ATOM 4485 C CA . SER A 1 567 ? 15.398 -5.922 -1.173 1 91.31 567 SER A CA 1
ATOM 4486 C C . SER A 1 567 ? 15.078 -4.797 -0.192 1 91.31 567 SER A C 1
ATOM 4488 O O . SER A 1 567 ? 15.766 -3.773 -0.169 1 91.31 567 SER A O 1
ATOM 4490 N N . ARG A 1 568 ? 14.102 -4.934 0.643 1 85.69 568 ARG A N 1
ATOM 4491 C CA . ARG A 1 568 ? 13.695 -3.855 1.541 1 85.69 568 ARG A CA 1
ATOM 4492 C C . ARG A 1 568 ? 14.469 -3.914 2.852 1 85.69 568 ARG A C 1
ATOM 4494 O O . ARG A 1 568 ? 14.836 -2.877 3.41 1 85.69 568 ARG A O 1
ATOM 4501 N N . HIS A 1 569 ? 14.828 -5.055 3.457 1 76.94 569 HIS A N 1
ATOM 4502 C CA . HIS A 1 569 ? 15.594 -5.277 4.68 1 76.94 569 HIS A CA 1
ATOM 4503 C C . HIS A 1 569 ? 15.211 -4.273 5.758 1 76.94 569 HIS A C 1
ATOM 4505 O O . HIS A 1 569 ? 16.078 -3.578 6.301 1 76.94 569 HIS A O 1
ATOM 4511 N N . LEU A 1 570 ? 14.016 -4.195 6.117 1 74.31 570 LEU A N 1
ATOM 4512 C CA . LEU A 1 570 ? 13.531 -3.17 7.035 1 74.31 570 LEU A CA 1
ATOM 4513 C C . LEU A 1 570 ? 13.727 -3.6 8.484 1 74.31 570 LEU A C 1
ATOM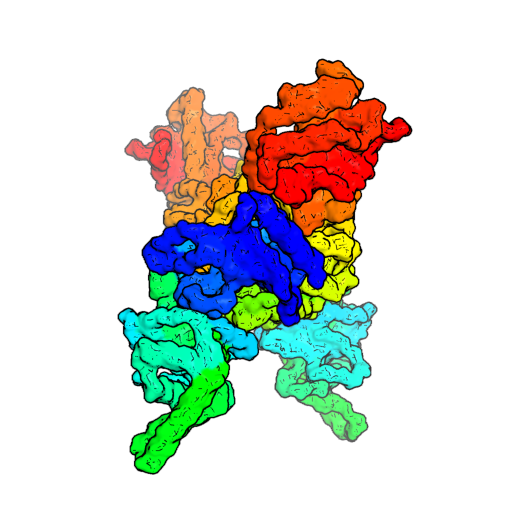 4515 O O . LEU A 1 570 ? 13.648 -2.775 9.398 1 74.31 570 LEU A O 1
ATOM 4519 N N . ASN A 1 571 ? 13.984 -4.887 8.688 1 68.44 571 ASN A N 1
ATOM 4520 C CA . ASN A 1 571 ? 14.117 -5.402 10.047 1 68.44 571 ASN A CA 1
ATOM 4521 C C . ASN A 1 571 ? 15.406 -6.191 10.227 1 68.44 571 ASN A C 1
ATOM 4523 O O . ASN A 1 571 ? 15.453 -7.156 10.992 1 68.44 571 ASN A O 1
ATOM 4527 N N . SER A 1 572 ? 16.328 -5.855 9.383 1 67.06 572 SER A N 1
ATOM 4528 C CA . SER A 1 572 ? 17.594 -6.582 9.461 1 67.06 572 SER A CA 1
ATOM 4529 C C . SER A 1 572 ? 18.781 -5.625 9.484 1 67.06 572 SER A C 1
ATOM 4531 O O . SER A 1 572 ? 18.609 -4.414 9.32 1 67.06 572 SER A O 1
ATOM 4533 N N . ASP A 1 573 ? 19.859 -6.188 9.789 1 72.19 573 ASP A N 1
ATOM 4534 C CA . ASP A 1 573 ? 21.094 -5.398 9.828 1 72.19 573 ASP A CA 1
ATOM 4535 C C . ASP A 1 573 ? 21.594 -5.098 8.414 1 72.19 573 ASP A C 1
ATOM 4537 O O . ASP A 1 573 ? 22.484 -4.266 8.227 1 72.19 573 ASP A O 1
ATOM 4541 N N . GLU A 1 574 ? 20.875 -5.668 7.543 1 78.94 574 GLU A N 1
ATOM 4542 C CA . GLU A 1 574 ? 21.281 -5.422 6.16 1 78.94 574 GLU A CA 1
ATOM 4543 C C . GLU A 1 574 ? 20.578 -4.188 5.598 1 78.94 574 GLU A C 1
ATOM 4545 O O . GLU A 1 574 ? 19.516 -3.785 6.09 1 78.94 574 GLU A O 1
ATOM 4550 N N . GLN A 1 575 ? 21.234 -3.533 4.602 1 85.62 575 GLN A N 1
ATOM 4551 C CA . GLN A 1 575 ? 20.672 -2.35 3.955 1 85.62 575 GLN A CA 1
ATOM 4552 C C . GLN A 1 575 ? 19.797 -2.736 2.77 1 85.62 575 GLN A C 1
ATOM 4554 O O . GLN A 1 575 ? 20.031 -3.764 2.127 1 85.62 575 GLN A O 1
ATOM 4559 N N . PRO A 1 576 ? 18.797 -1.972 2.564 1 88.31 576 PRO A N 1
ATOM 4560 C CA . PRO A 1 576 ? 18.031 -2.191 1.334 1 88.31 576 PRO A CA 1
ATOM 4561 C C . PRO A 1 576 ? 18.891 -2.09 0.078 1 88.31 576 PRO A C 1
ATOM 4563 O O . PRO A 1 576 ? 19.922 -1.422 0.088 1 88.31 576 PRO A O 1
ATOM 4566 N N . PHE A 1 577 ? 18.438 -2.842 -0.951 1 89.12 577 PHE A N 1
ATOM 4567 C CA . PHE A 1 577 ? 19.25 -2.957 -2.16 1 89.12 577 PHE A CA 1
ATOM 4568 C C . PHE A 1 577 ? 18.359 -3.008 -3.398 1 89.12 577 PHE A C 1
ATOM 4570 O O . PHE A 1 577 ? 17.297 -3.635 -3.385 1 89.12 577 PHE A O 1
ATOM 4577 N N . LEU A 1 578 ? 18.734 -2.16 -4.438 1 92.19 578 LEU A N 1
ATOM 4578 C CA . LEU A 1 578 ? 18.062 -2.189 -5.73 1 92.19 578 LEU A CA 1
ATOM 4579 C C . LEU A 1 578 ? 19.062 -2.383 -6.863 1 92.19 578 LEU A C 1
ATOM 4581 O O . LEU A 1 578 ? 20.109 -1.729 -6.887 1 92.19 578 LEU A O 1
ATOM 4585 N N . GLU A 1 579 ? 18.75 -3.283 -7.711 1 92.06 579 GLU A N 1
ATOM 4586 C CA . GLU A 1 579 ? 19.578 -3.479 -8.906 1 92.06 579 GLU A CA 1
ATOM 4587 C C . GLU A 1 579 ? 18.703 -3.627 -10.148 1 92.06 579 GLU A C 1
ATOM 4589 O O . GLU A 1 579 ? 17.719 -4.367 -10.141 1 92.06 579 GLU A O 1
ATOM 4594 N N . THR A 1 580 ? 19 -2.91 -11.133 1 93.31 580 THR A N 1
ATOM 4595 C CA . THR A 1 580 ? 18.391 -3.051 -12.445 1 93.31 580 THR A CA 1
ATOM 4596 C C . THR A 1 580 ? 19.359 -3.693 -13.43 1 93.31 580 THR A C 1
ATOM 4598 O O . THR A 1 580 ? 20.562 -3.43 -13.391 1 93.31 580 THR A O 1
ATOM 4601 N N . ILE A 1 581 ? 18.828 -4.512 -14.25 1 92.75 581 ILE A N 1
ATOM 4602 C CA . ILE A 1 581 ? 19.672 -5.332 -15.109 1 92.75 581 ILE A CA 1
ATOM 4603 C C . ILE A 1 581 ? 19.203 -5.211 -16.562 1 92.75 581 ILE A C 1
ATOM 4605 O O . ILE A 1 581 ? 18.016 -5.371 -16.859 1 92.75 581 ILE A O 1
ATOM 4609 N N . ASP A 1 582 ? 20.141 -4.984 -17.422 1 91.75 582 ASP A N 1
ATOM 4610 C CA . ASP A 1 582 ? 19.906 -5.102 -18.859 1 91.75 582 ASP A CA 1
ATOM 4611 C C . ASP A 1 582 ? 20.422 -6.441 -19.391 1 91.75 582 ASP A C 1
ATOM 4613 O O . ASP A 1 582 ? 21.578 -6.801 -19.172 1 91.75 582 ASP A O 1
ATOM 4617 N N . PHE A 1 583 ? 19.562 -7.141 -20.031 1 90 583 PHE A N 1
ATOM 4618 C CA . PHE A 1 583 ? 19.969 -8.438 -20.547 1 90 583 PHE A CA 1
ATOM 4619 C C . PHE A 1 583 ? 20.672 -8.289 -21.906 1 90 583 PHE A C 1
ATOM 4621 O O . PHE A 1 583 ? 20.156 -7.609 -22.797 1 90 583 PHE A O 1
ATOM 4628 N N . PRO A 1 584 ? 21.812 -8.977 -21.953 1 80.75 584 PRO A N 1
ATOM 4629 C CA . PRO A 1 584 ? 22.453 -8.938 -23.266 1 80.75 584 PRO A CA 1
ATOM 4630 C C . PRO A 1 584 ? 21.656 -9.688 -24.344 1 80.75 584 PRO A C 1
ATOM 4632 O O . PRO A 1 584 ? 21.047 -10.727 -24.047 1 80.75 584 PRO A O 1
ATOM 4635 N N . PRO A 1 585 ? 21.688 -9.172 -25.547 1 81.69 585 PRO A N 1
ATOM 4636 C CA . PRO A 1 585 ? 21 -9.898 -26.609 1 81.69 585 PRO A CA 1
ATOM 4637 C C . PRO A 1 585 ? 21.656 -11.234 -26.938 1 81.69 585 PRO A C 1
ATOM 4639 O O . PRO A 1 585 ? 22.891 -11.297 -27.094 1 81.69 585 PRO A O 1
ATOM 4642 N N . ALA A 1 586 ? 20.906 -12.281 -26.938 1 85.06 586 ALA A N 1
ATOM 4643 C CA . ALA A 1 586 ? 21.422 -13.602 -27.281 1 85.06 586 ALA A CA 1
ATOM 4644 C C . ALA A 1 586 ? 21.359 -13.844 -28.797 1 85.06 586 ALA A C 1
ATOM 4646 O O . ALA A 1 586 ? 20.5 -13.281 -29.484 1 85.06 586 ALA A O 1
ATOM 4647 N N . PHE A 1 587 ? 22.359 -14.625 -29.297 1 87.75 587 PHE A N 1
ATOM 4648 C CA . PHE A 1 587 ? 22.281 -15.109 -30.672 1 87.75 587 PHE A CA 1
ATOM 4649 C C . PHE A 1 587 ? 21.375 -16.328 -30.766 1 87.75 587 PHE A C 1
ATOM 4651 O O . PHE A 1 587 ? 21.5 -17.266 -29.984 1 87.75 587 PHE A O 1
ATOM 4658 N N . GLU A 1 588 ? 20.438 -16.219 -31.672 1 88 588 GLU A N 1
ATOM 4659 C CA . GLU A 1 588 ? 19.469 -17.312 -31.781 1 88 588 GLU A CA 1
ATOM 4660 C C . GLU A 1 588 ? 19.578 -18 -33.125 1 88 588 GLU A C 1
ATOM 4662 O O . GLU A 1 588 ? 19.766 -17.359 -34.156 1 88 588 GLU A O 1
ATOM 4667 N N . GLN A 1 589 ? 19.547 -19.328 -33.031 1 87.88 589 GLN A N 1
ATOM 4668 C CA . GLN A 1 589 ? 19.516 -20.141 -34.25 1 87.88 589 GLN A CA 1
ATOM 4669 C C . GLN A 1 589 ? 18.5 -21.266 -34.125 1 87.88 589 GLN A C 1
ATOM 4671 O O . GLN A 1 589 ? 18.5 -22.031 -33.156 1 87.88 589 GLN A O 1
ATOM 4676 N N . LEU A 1 590 ? 17.625 -21.281 -35.125 1 85.12 590 LEU A N 1
ATOM 4677 C CA . LEU A 1 590 ? 16.641 -22.359 -35.156 1 85.12 590 LEU A CA 1
ATOM 4678 C C . LEU A 1 590 ? 17.266 -23.625 -35.75 1 85.12 590 LEU A C 1
ATOM 4680 O O . LEU A 1 590 ? 17.938 -23.594 -36.781 1 85.12 590 LEU A O 1
ATOM 4684 N N . THR A 1 591 ? 17.188 -24.656 -35.031 1 86.5 591 THR A N 1
ATOM 4685 C CA . THR A 1 591 ? 17.641 -25.984 -35.469 1 86.5 591 THR A CA 1
ATOM 4686 C C . THR A 1 591 ? 16.5 -27 -35.375 1 86.5 591 THR A C 1
ATOM 4688 O O . THR A 1 591 ? 16.359 -27.688 -34.375 1 86.5 591 THR A O 1
ATOM 4691 N N . GLY A 1 592 ? 15.758 -27.156 -36.438 1 80.88 592 GLY A N 1
ATOM 4692 C CA . GLY A 1 592 ? 14.555 -27.969 -36.375 1 80.88 592 GLY A CA 1
ATOM 4693 C C . GLY A 1 592 ? 13.477 -27.391 -35.469 1 80.88 592 GLY A C 1
ATOM 4694 O O . GLY A 1 592 ? 13.039 -26.266 -35.688 1 80.88 592 GLY A O 1
ATOM 4695 N N . HIS A 1 593 ? 13.148 -28.188 -34.5 1 75.81 593 HIS A N 1
ATOM 4696 C CA . HIS A 1 593 ? 12.125 -27.734 -33.562 1 75.81 593 HIS A CA 1
ATOM 4697 C C . HIS A 1 593 ? 12.742 -27.062 -32.344 1 75.81 593 HIS A C 1
ATOM 4699 O O . HIS A 1 593 ? 12.031 -26.562 -31.484 1 75.81 593 HIS A O 1
ATOM 4705 N N . LEU A 1 594 ? 14.094 -27.016 -32.375 1 84.75 594 LEU A N 1
ATOM 4706 C CA . LEU A 1 594 ? 14.812 -26.438 -31.25 1 84.75 594 LEU A CA 1
ATOM 4707 C C . LEU A 1 594 ? 15.32 -25.047 -31.594 1 84.75 594 LEU A C 1
ATOM 4709 O O . LEU A 1 594 ? 15.633 -24.75 -32.75 1 84.75 594 LEU A O 1
ATOM 4713 N N . THR A 1 595 ? 15.281 -24.25 -30.609 1 87.62 595 THR A N 1
ATOM 4714 C CA . THR A 1 595 ? 15.922 -22.938 -30.703 1 87.62 595 THR A CA 1
ATOM 4715 C C . THR A 1 595 ? 17.156 -22.875 -29.812 1 87.62 595 THR A C 1
ATOM 4717 O O . THR A 1 595 ? 17.062 -23.125 -28.609 1 87.62 595 THR A O 1
ATOM 4720 N N . VAL A 1 596 ? 18.281 -22.578 -30.438 1 91.62 596 VAL A N 1
ATOM 4721 C CA . VAL A 1 596 ? 19.531 -22.469 -29.688 1 91.62 596 VAL A CA 1
ATOM 4722 C C . VAL A 1 596 ? 19.844 -20.984 -29.438 1 91.62 596 VAL A C 1
ATOM 4724 O O . VAL A 1 596 ? 19.891 -20.188 -30.375 1 91.62 596 VAL A O 1
ATOM 4727 N N . ARG A 1 597 ? 19.984 -20.688 -28.203 1 90.5 597 ARG A N 1
ATOM 4728 C CA . ARG A 1 597 ? 20.344 -19.328 -27.797 1 90.5 597 ARG A CA 1
ATOM 4729 C C . ARG A 1 597 ? 21.75 -19.297 -27.188 1 90.5 597 ARG A C 1
ATOM 4731 O O . ARG A 1 597 ? 22.016 -20 -26.219 1 90.5 597 ARG A O 1
ATOM 4738 N N . ILE A 1 598 ? 22.578 -18.453 -27.75 1 92.25 598 ILE A N 1
ATOM 4739 C CA . ILE A 1 598 ? 23.969 -18.359 -27.297 1 92.25 598 ILE A CA 1
ATOM 4740 C C . ILE A 1 598 ? 24.234 -16.953 -26.766 1 92.25 598 ILE A C 1
ATOM 4742 O O . ILE A 1 598 ? 24.047 -15.969 -27.5 1 92.25 598 ILE A O 1
ATOM 4746 N N . LEU A 1 599 ? 24.703 -16.859 -25.562 1 90.06 599 LEU A N 1
ATOM 4747 C CA . LEU A 1 599 ? 25.031 -15.555 -25.016 1 90.06 599 LEU A CA 1
ATOM 4748 C C . LEU A 1 599 ? 26.328 -15.023 -25.625 1 90.06 599 LEU A C 1
ATOM 4750 O O . LEU A 1 599 ? 27.219 -15.797 -25.969 1 90.06 599 LEU A O 1
ATOM 4754 N N . PRO A 1 600 ? 26.469 -13.727 -25.641 1 88.81 600 PRO A N 1
ATOM 4755 C CA . PRO A 1 600 ? 27.688 -13.133 -26.234 1 88.81 600 PRO A CA 1
ATOM 4756 C C . PRO A 1 600 ? 28.953 -13.523 -25.469 1 88.81 600 PRO A C 1
ATOM 4758 O O . PRO A 1 600 ? 30.016 -13.672 -26.078 1 88.81 600 PRO A O 1
ATOM 4761 N N . LYS A 1 601 ? 28.828 -13.664 -24.25 1 90.31 601 LYS A N 1
ATOM 4762 C CA . LYS A 1 601 ? 29.984 -14.016 -23.422 1 90.31 601 LYS A CA 1
ATOM 4763 C C . LYS A 1 601 ? 30.594 -15.344 -23.859 1 90.31 601 LYS A C 1
ATOM 4765 O O . LYS A 1 601 ? 31.797 -15.547 -23.75 1 90.31 601 LYS A O 1
ATOM 4770 N N . VAL A 1 602 ? 29.781 -16.234 -24.375 1 94 602 VAL A N 1
ATOM 4771 C CA . VAL A 1 602 ? 30.234 -17.531 -24.844 1 94 602 VAL A CA 1
ATOM 4772 C C . VAL A 1 602 ? 31.25 -17.359 -25.969 1 94 602 VAL A C 1
ATOM 4774 O O . VAL A 1 602 ? 32.281 -18.016 -26 1 94 602 VAL A O 1
ATOM 4777 N N . PHE A 1 603 ? 30.984 -16.453 -26.828 1 93.62 603 PHE A N 1
ATOM 4778 C CA . PHE A 1 603 ? 31.891 -16.203 -27.938 1 93.62 603 PHE A CA 1
ATOM 4779 C C . PHE A 1 603 ? 33.219 -15.617 -27.453 1 93.62 603 PHE A C 1
ATOM 4781 O O . PHE A 1 603 ? 34.281 -15.945 -27.984 1 93.62 603 PHE A O 1
ATOM 4788 N N . THR A 1 604 ? 33.094 -14.797 -26.469 1 93.12 604 THR A N 1
ATOM 4789 C CA . THR A 1 604 ? 34.312 -14.219 -25.906 1 93.12 604 THR A CA 1
ATOM 4790 C C . THR A 1 604 ? 35.156 -15.289 -25.234 1 93.12 604 THR A C 1
ATOM 4792 O O . THR A 1 604 ? 36.375 -15.281 -25.359 1 93.12 604 THR A O 1
ATOM 4795 N N . GLU A 1 605 ? 34.531 -16.141 -24.578 1 95 605 GLU A N 1
ATOM 4796 C CA . GLU A 1 605 ? 35.25 -17.219 -23.875 1 95 605 GLU A CA 1
ATOM 4797 C C . GLU A 1 605 ? 35.875 -18.203 -24.875 1 95 605 GLU A C 1
ATOM 4799 O O . GLU A 1 605 ? 37 -18.641 -24.672 1 95 605 GLU A O 1
ATOM 4804 N N . VAL A 1 606 ? 35.156 -18.5 -25.906 1 94.88 606 VAL A N 1
ATOM 4805 C CA . VAL A 1 606 ? 35.656 -19.375 -26.953 1 94.88 606 VAL A CA 1
ATOM 4806 C C . VAL A 1 606 ? 36.844 -18.719 -27.656 1 94.88 606 VAL A C 1
ATOM 4808 O O . VAL A 1 606 ? 37.875 -19.359 -27.906 1 94.88 606 VAL A O 1
ATOM 4811 N N . ALA A 1 607 ? 36.719 -17.453 -27.938 1 93.75 607 ALA A N 1
ATOM 4812 C CA . ALA A 1 607 ? 37.781 -16.719 -28.578 1 93.75 607 ALA A CA 1
ATOM 4813 C C . ALA A 1 607 ? 39.062 -16.719 -27.719 1 93.75 607 ALA A C 1
ATOM 4815 O O . ALA A 1 607 ? 40.156 -16.844 -28.234 1 93.75 607 ALA A O 1
ATOM 4816 N N . THR A 1 608 ? 38.844 -16.547 -26.531 1 94.56 608 THR A N 1
ATOM 4817 C CA . THR A 1 608 ? 39.969 -16.547 -25.609 1 94.56 608 THR A CA 1
ATOM 4818 C C . THR A 1 608 ? 40.688 -17.906 -25.609 1 94.56 608 THR A C 1
ATOM 4820 O O . THR A 1 608 ? 41.906 -17.969 -25.625 1 94.56 608 THR A O 1
ATOM 4823 N N . ALA A 1 609 ? 39.969 -18.922 -25.609 1 93.81 609 ALA A N 1
ATOM 4824 C CA . ALA A 1 609 ? 40.531 -20.266 -25.625 1 93.81 609 ALA A CA 1
ATOM 4825 C C . ALA A 1 609 ? 41.281 -20.531 -26.922 1 93.81 609 ALA A C 1
ATOM 4827 O O . ALA A 1 609 ? 42.312 -21.203 -26.938 1 93.81 609 ALA A O 1
ATOM 4828 N N . ILE A 1 610 ? 40.75 -20.078 -28 1 92.38 610 ILE A N 1
ATOM 4829 C CA . ILE A 1 610 ? 41.375 -20.25 -29.297 1 92.38 610 ILE A CA 1
ATOM 4830 C C . ILE A 1 610 ? 42.688 -19.5 -29.344 1 92.38 610 ILE A C 1
ATOM 4832 O O . ILE A 1 610 ? 43.688 -20.031 -29.828 1 92.38 610 ILE A O 1
ATOM 4836 N N . LYS A 1 611 ? 42.656 -18.344 -28.828 1 92.88 611 LYS A N 1
ATOM 4837 C CA . LYS A 1 611 ? 43.875 -17.547 -28.797 1 92.88 611 LYS A CA 1
ATOM 4838 C C . LYS A 1 611 ? 44.938 -18.188 -27.906 1 92.88 611 LYS A C 1
ATOM 4840 O O . LYS A 1 611 ? 46.125 -18.172 -28.219 1 92.88 611 LYS A O 1
ATOM 4845 N N . GLU A 1 612 ? 44.5 -18.656 -26.875 1 93.31 612 GLU A N 1
ATOM 4846 C CA . GLU A 1 612 ? 45.438 -19.344 -25.969 1 93.31 612 GLU A CA 1
ATOM 4847 C C . GLU A 1 612 ? 46.062 -20.562 -26.625 1 93.31 612 GLU A C 1
ATOM 4849 O O . GLU A 1 612 ? 47.25 -20.844 -26.453 1 93.31 612 GLU A O 1
ATOM 4854 N N . ASN A 1 613 ? 45.25 -21.297 -27.312 1 91 613 ASN A N 1
ATOM 4855 C CA . ASN A 1 613 ? 45.75 -22.469 -28.031 1 91 613 ASN A CA 1
ATOM 4856 C C . ASN A 1 613 ? 46.781 -22.062 -29.094 1 91 613 ASN A C 1
ATOM 4858 O O . ASN A 1 613 ? 47.781 -22.75 -29.281 1 91 613 ASN A O 1
ATOM 4862 N N . ALA A 1 614 ? 46.469 -21 -29.75 1 89.44 614 ALA A N 1
ATOM 4863 C CA . ALA A 1 614 ? 47.406 -20.516 -30.781 1 89.44 614 ALA A CA 1
ATOM 4864 C C . ALA A 1 614 ? 48.75 -20.125 -30.172 1 89.44 614 ALA A C 1
ATOM 4866 O O . ALA A 1 614 ? 49.781 -20.328 -30.781 1 89.44 614 ALA A O 1
ATOM 4867 N N . SER A 1 615 ? 48.688 -19.578 -29.047 1 91.81 615 SER A N 1
ATOM 4868 C CA . SER A 1 615 ? 49.906 -19.156 -28.359 1 91.81 615 SER A CA 1
ATOM 4869 C C . SER A 1 615 ? 50.688 -20.344 -27.797 1 91.81 615 SER A C 1
ATOM 4871 O O . SER A 1 615 ? 51.906 -20.359 -27.812 1 91.81 615 SER A O 1
ATOM 4873 N N . LEU A 1 616 ? 50 -21.312 -27.297 1 90.75 616 LEU A N 1
ATOM 4874 C CA . LEU A 1 616 ? 50.625 -22.438 -26.609 1 90.75 616 LEU A CA 1
ATOM 4875 C C . LEU A 1 616 ? 51.031 -23.516 -27.609 1 90.75 616 LEU A C 1
ATOM 4877 O O . LEU A 1 616 ? 51.969 -24.281 -27.344 1 90.75 616 LEU A O 1
ATOM 4881 N N . ARG A 1 617 ? 50.281 -23.609 -28.688 1 89.75 617 ARG A N 1
ATOM 4882 C CA . ARG A 1 617 ? 50.531 -24.672 -29.656 1 89.75 617 ARG A CA 1
ATOM 4883 C C . ARG A 1 617 ? 50.656 -24.109 -31.062 1 89.75 617 ARG A C 1
ATOM 4885 O O . ARG A 1 617 ? 51.594 -23.344 -31.359 1 89.75 617 ARG A O 1
ATOM 4892 N N . SER A 1 618 ? 49.594 -24.266 -31.938 1 88.94 618 SER A N 1
ATOM 4893 C CA . SER A 1 618 ? 49.531 -23.75 -33.312 1 88.94 618 SER A CA 1
ATOM 4894 C C . SER A 1 618 ? 48.125 -23.312 -33.656 1 88.94 618 SER A C 1
ATOM 4896 O O . SER A 1 618 ? 47.125 -23.938 -33.25 1 88.94 618 SER A O 1
ATOM 4898 N N . PRO A 1 619 ? 48.156 -22.266 -34.344 1 86.75 619 PRO A N 1
ATOM 4899 C CA . PRO A 1 619 ? 46.844 -21.828 -34.812 1 86.75 619 PRO A CA 1
ATOM 4900 C C . PRO A 1 619 ? 46.156 -22.859 -35.688 1 86.75 619 PRO A C 1
ATOM 4902 O O . PRO A 1 619 ? 44.938 -22.797 -35.906 1 86.75 619 PRO A O 1
ATOM 4905 N N . ASP A 1 620 ? 46.938 -23.781 -36.156 1 87.06 620 ASP A N 1
ATOM 4906 C CA . ASP A 1 620 ? 46.375 -24.797 -37.062 1 87.06 620 ASP A CA 1
ATOM 4907 C C . ASP A 1 620 ? 45.906 -26.016 -36.312 1 87.06 620 ASP A C 1
ATOM 4909 O O . ASP A 1 620 ? 45.25 -26.906 -36.875 1 87.06 620 ASP A O 1
ATOM 4913 N N . HIS A 1 621 ? 46.156 -26.047 -35.031 1 90.69 621 HIS A N 1
ATOM 4914 C CA . HIS A 1 621 ? 45.719 -27.156 -34.219 1 90.69 621 HIS A CA 1
ATOM 4915 C C . HIS A 1 621 ? 44.281 -26.938 -33.75 1 90.69 621 HIS A C 1
ATOM 4917 O O . HIS A 1 621 ? 43.906 -25.812 -33.375 1 90.69 621 HIS A O 1
ATOM 4923 N N . GLU A 1 622 ? 43.531 -27.984 -33.844 1 92.25 622 GLU A N 1
ATOM 4924 C CA . GLU A 1 622 ? 42.156 -27.906 -33.312 1 92.25 622 GLU A CA 1
ATOM 4925 C C . GLU A 1 622 ? 42.156 -27.812 -31.797 1 92.25 622 GLU A C 1
ATOM 4927 O O . GLU A 1 622 ? 43 -28.375 -31.125 1 92.25 622 GLU A O 1
ATOM 4932 N N . THR A 1 623 ? 41.281 -27.031 -31.281 1 92.88 623 THR A N 1
ATOM 4933 C CA . THR A 1 623 ? 41.062 -26.906 -29.844 1 92.88 623 THR A CA 1
ATOM 4934 C C . THR A 1 623 ? 39.562 -26.922 -29.531 1 92.88 623 THR A C 1
ATOM 4936 O O . THR A 1 623 ? 38.719 -27.094 -30.438 1 92.88 623 THR A O 1
ATOM 4939 N N . GLY A 1 624 ? 39.219 -26.938 -28.266 1 94.44 624 GLY A N 1
ATOM 4940 C CA . GLY A 1 624 ? 37.844 -26.984 -27.859 1 94.44 624 GLY A CA 1
ATOM 4941 C C . GLY A 1 624 ? 37.656 -26.797 -26.359 1 94.44 624 GLY A C 1
ATOM 4942 O O . GLY A 1 624 ? 38.5 -26.203 -25.688 1 94.44 624 GLY A O 1
ATOM 4943 N N . GLY A 1 625 ? 36.469 -27.172 -25.969 1 94.44 625 GLY A N 1
ATOM 4944 C CA . GLY A 1 625 ? 36.125 -27.047 -24.562 1 94.44 625 GLY A CA 1
ATOM 4945 C C . GLY A 1 625 ? 34.688 -27.469 -24.281 1 94.44 625 GLY A C 1
ATOM 4946 O O . GLY A 1 625 ? 34.125 -28.281 -25 1 94.44 625 GLY A O 1
ATOM 4947 N N . LEU A 1 626 ? 34.219 -27 -23.156 1 94.5 626 LEU A N 1
ATOM 4948 C CA . LEU A 1 626 ? 32.906 -27.438 -22.688 1 94.5 626 LEU A CA 1
ATOM 4949 C C . LEU A 1 626 ? 31.906 -26.312 -22.781 1 94.5 626 LEU A C 1
ATOM 4951 O O . LEU A 1 626 ? 32.281 -25.125 -22.75 1 94.5 626 LEU A O 1
ATOM 4955 N N . LEU A 1 627 ? 30.672 -26.688 -22.969 1 95.19 627 LEU A N 1
ATOM 4956 C CA . LEU A 1 627 ? 29.562 -25.766 -22.969 1 95.19 627 LEU A CA 1
ATOM 4957 C C . LEU A 1 627 ? 28.688 -25.953 -21.734 1 95.19 627 LEU A C 1
ATOM 4959 O O . LEU A 1 627 ? 28.453 -27.094 -21.312 1 95.19 627 LEU A O 1
ATOM 4963 N N . TRP A 1 628 ? 28.281 -24.844 -21.188 1 93.75 628 TRP A N 1
ATOM 4964 C CA . TRP A 1 628 ? 27.453 -24.859 -19.984 1 93.75 628 TRP A CA 1
ATOM 4965 C C . TRP A 1 628 ? 26.156 -24.094 -20.219 1 93.75 628 TRP A C 1
ATOM 4967 O O . TRP A 1 628 ? 26.141 -23.047 -20.875 1 93.75 628 TRP A O 1
ATOM 4977 N N . GLY A 1 629 ? 25.094 -24.641 -19.734 1 93.44 629 GLY A N 1
ATOM 4978 C CA . GLY A 1 629 ? 23.781 -24 -19.891 1 93.44 629 GLY A CA 1
ATOM 4979 C C . GLY A 1 629 ? 22.641 -24.922 -19.531 1 93.44 629 GLY A C 1
ATOM 4980 O O . GLY A 1 629 ? 22.719 -25.688 -18.562 1 93.44 629 GLY A O 1
ATOM 4981 N N . GLN A 1 630 ? 21.562 -24.672 -20.25 1 88.81 630 GLN A N 1
ATOM 4982 C CA . GLN A 1 630 ? 20.359 -25.438 -19.938 1 88.81 630 GLN A CA 1
ATOM 4983 C C . GLN A 1 630 ? 19.609 -25.844 -21.203 1 88.81 630 GLN A C 1
ATOM 4985 O O . GLN A 1 630 ? 19.516 -25.047 -22.156 1 88.81 630 GLN A O 1
ATOM 4990 N N . TRP A 1 631 ? 19.203 -27.047 -21.172 1 85.81 631 TRP A N 1
ATOM 4991 C CA . TRP A 1 631 ? 18.297 -27.547 -22.203 1 85.81 631 TRP A CA 1
ATOM 4992 C C . TRP A 1 631 ? 16.859 -27.625 -21.703 1 85.81 631 TRP A C 1
ATOM 4994 O O . TRP A 1 631 ? 16.531 -28.469 -20.875 1 85.81 631 TRP A O 1
ATOM 5004 N N . ASP A 1 632 ? 16.078 -26.703 -22.203 1 80.06 632 ASP A N 1
ATOM 5005 C CA . ASP A 1 632 ? 14.656 -26.734 -21.859 1 80.06 632 ASP A CA 1
ATOM 5006 C C . ASP A 1 632 ? 13.867 -27.562 -22.859 1 80.06 632 ASP A C 1
ATOM 5008 O O . ASP A 1 632 ? 13.453 -27.062 -23.906 1 80.06 632 ASP A O 1
ATOM 5012 N N . HIS A 1 633 ? 13.523 -28.672 -22.5 1 71.94 633 HIS A N 1
ATOM 5013 C CA . HIS A 1 633 ? 12.898 -29.609 -23.422 1 71.94 633 HIS A CA 1
ATOM 5014 C C . HIS A 1 633 ? 11.438 -29.266 -23.672 1 71.94 633 HIS A C 1
ATOM 5016 O O . HIS A 1 633 ? 10.891 -29.562 -24.734 1 71.94 633 HIS A O 1
ATOM 5022 N N . ILE A 1 634 ? 10.844 -28.625 -22.734 1 70.5 634 ILE A N 1
ATOM 5023 C CA . ILE A 1 634 ? 9.43 -28.297 -22.859 1 70.5 634 ILE A CA 1
ATOM 5024 C C . ILE A 1 634 ? 9.25 -27.156 -23.844 1 70.5 634 ILE A C 1
ATOM 5026 O O . ILE A 1 634 ? 8.359 -27.188 -24.703 1 70.5 634 ILE A O 1
ATOM 5030 N N . LEU A 1 635 ? 10.188 -26.297 -23.781 1 76.25 635 LEU A N 1
ATOM 5031 C CA . LEU A 1 635 ? 10.07 -25.109 -24.625 1 76.25 635 LEU A CA 1
ATOM 5032 C C . LEU A 1 635 ? 10.859 -25.281 -25.922 1 76.25 635 LEU A C 1
ATOM 5034 O O . LEU A 1 635 ? 10.68 -24.516 -26.875 1 76.25 635 LEU A O 1
ATOM 5038 N N . GLY A 1 636 ? 11.703 -26.312 -25.953 1 78.62 636 GLY A N 1
ATOM 5039 C CA . GLY A 1 636 ? 12.547 -26.531 -27.109 1 78.62 636 GLY A CA 1
ATOM 5040 C C . GLY A 1 636 ? 13.641 -25.484 -27.266 1 78.62 636 GLY A C 1
ATOM 5041 O O . GLY A 1 636 ? 13.922 -25.031 -28.375 1 78.62 636 GLY A O 1
ATOM 5042 N N . ILE A 1 637 ? 14.102 -25.047 -26.141 1 86.56 637 ILE A N 1
ATOM 5043 C CA . ILE A 1 637 ? 15.125 -24.016 -26.172 1 86.56 637 ILE A CA 1
ATOM 5044 C C . ILE A 1 637 ? 16.391 -24.516 -25.469 1 86.56 637 ILE A C 1
ATOM 5046 O O . ILE A 1 637 ? 16.312 -25.125 -24.406 1 86.56 637 ILE A O 1
ATOM 5050 N N . ILE A 1 638 ? 17.531 -24.328 -26.125 1 90.44 638 ILE A N 1
ATOM 5051 C CA . ILE A 1 638 ? 18.828 -24.609 -25.531 1 90.44 638 ILE A CA 1
ATOM 5052 C C . ILE A 1 638 ? 19.547 -23.297 -25.25 1 90.44 638 ILE A C 1
ATOM 5054 O O . ILE A 1 638 ? 19.844 -22.531 -26.172 1 90.44 638 ILE A O 1
ATOM 5058 N N . TRP A 1 639 ? 19.781 -23.094 -24.016 1 91.5 639 TRP A N 1
ATOM 5059 C CA . TRP A 1 639 ? 20.547 -21.922 -23.625 1 91.5 639 TRP A CA 1
ATOM 5060 C C . TRP A 1 639 ? 22.016 -22.266 -23.391 1 91.5 639 TRP A C 1
ATOM 5062 O O . TRP A 1 639 ? 22.328 -23.062 -22.5 1 91.5 639 TRP A O 1
ATOM 5072 N N . ILE A 1 640 ? 22.859 -21.719 -24.172 1 94.5 640 ILE A N 1
ATOM 5073 C CA . ILE A 1 640 ? 24.297 -21.797 -23.922 1 94.5 640 ILE A CA 1
ATOM 5074 C C . ILE A 1 640 ? 24.766 -20.531 -23.188 1 94.5 640 ILE A C 1
ATOM 5076 O O . ILE A 1 640 ? 24.859 -19.469 -23.797 1 94.5 640 ILE A O 1
ATOM 5080 N N . LEU A 1 641 ? 25.141 -20.688 -21.984 1 93.06 641 LEU A N 1
ATOM 5081 C CA . LEU A 1 641 ? 25.344 -19.547 -21.094 1 93.06 641 LEU A CA 1
ATOM 5082 C C . LEU A 1 641 ? 26.828 -19.25 -20.938 1 93.06 641 LEU A C 1
ATOM 5084 O O . LEU A 1 641 ? 27.219 -18.078 -20.797 1 93.06 641 LEU A O 1
ATOM 5088 N N . ASP A 1 642 ? 27.578 -20.328 -20.906 1 94.19 642 ASP A N 1
ATOM 5089 C CA . ASP A 1 642 ? 29.031 -20.203 -20.719 1 94.19 642 ASP A CA 1
ATOM 5090 C C . ASP A 1 642 ? 29.766 -21.266 -21.531 1 94.19 642 ASP A C 1
ATOM 5092 O O . ASP A 1 642 ? 29.188 -22.266 -21.953 1 94.19 642 ASP A O 1
ATOM 5096 N N . ALA A 1 643 ? 31.016 -20.906 -21.734 1 95.88 643 ALA A N 1
ATOM 5097 C CA . ALA A 1 643 ? 31.953 -21.859 -22.344 1 95.88 643 ALA A CA 1
ATOM 5098 C C . ALA A 1 643 ? 33.281 -21.875 -21.609 1 95.88 643 ALA A C 1
ATOM 5100 O O . ALA A 1 643 ? 33.688 -20.859 -21.031 1 95.88 643 ALA A O 1
ATOM 5101 N N . SER A 1 644 ? 33.844 -23 -21.469 1 94.19 644 SER A N 1
ATOM 5102 C CA . SER A 1 644 ? 35.188 -23.109 -20.891 1 94.19 644 SER A CA 1
ATOM 5103 C C . SER A 1 644 ? 36.188 -23.688 -21.875 1 94.19 644 SER A C 1
ATOM 5105 O O . SER A 1 644 ? 35.781 -24.297 -22.891 1 94.19 644 SER A O 1
ATOM 5107 N N . GLY A 1 645 ? 37.438 -23.453 -21.578 1 92.75 645 GLY A N 1
ATOM 5108 C CA . GLY A 1 645 ? 38.5 -24.047 -22.391 1 92.75 645 GLY A CA 1
ATOM 5109 C C . GLY A 1 645 ? 38.594 -25.547 -22.188 1 92.75 645 GLY A C 1
ATOM 5110 O O . GLY A 1 645 ? 37.844 -26.141 -21.422 1 92.75 645 GLY A O 1
ATOM 5111 N N . PRO A 1 646 ? 39.562 -26.172 -22.906 1 92.88 646 PRO A N 1
ATOM 5112 C CA . PRO A 1 646 ? 39.719 -27.625 -22.828 1 92.88 646 PRO A CA 1
ATOM 5113 C C . PRO A 1 646 ? 40.219 -28.078 -21.469 1 92.88 646 PRO A C 1
ATOM 5115 O O . PRO A 1 646 ? 41.125 -27.453 -20.891 1 92.88 646 PRO A O 1
ATOM 5118 N N . PRO A 1 647 ? 39.531 -29.125 -20.953 1 91.75 647 PRO A N 1
ATOM 5119 C CA . PRO A 1 647 ? 40.156 -29.75 -19.766 1 91.75 647 PRO A CA 1
ATOM 5120 C C . PRO A 1 647 ? 41.625 -30.109 -19.984 1 91.75 647 PRO A C 1
ATOM 5122 O O . PRO A 1 647 ? 42.062 -30.219 -21.125 1 91.75 647 PRO A O 1
ATOM 5125 N N . THR A 1 648 ? 42.312 -30.375 -18.891 1 89.12 648 THR A N 1
ATOM 5126 C CA . THR A 1 648 ? 43.75 -30.547 -18.938 1 89.12 648 THR A CA 1
ATOM 5127 C C . THR A 1 648 ? 44.125 -31.844 -19.656 1 89.12 648 THR A C 1
ATOM 5129 O O . THR A 1 648 ? 45.219 -31.953 -20.219 1 89.12 648 THR A O 1
ATOM 5132 N N . ASP A 1 649 ? 43.312 -32.812 -19.656 1 90.69 649 ASP A N 1
ATOM 5133 C CA . ASP A 1 649 ? 43.594 -34.094 -20.281 1 90.69 649 ASP A CA 1
ATOM 5134 C C . ASP A 1 649 ? 43.156 -34.125 -21.734 1 90.69 649 ASP A C 1
ATOM 5136 O O . ASP A 1 649 ? 43.156 -35.188 -22.375 1 90.69 649 ASP A O 1
ATOM 5140 N N . SER A 1 650 ? 42.906 -32.969 -22.234 1 91.62 650 SER A N 1
ATOM 5141 C CA . SER A 1 650 ? 42.469 -32.906 -23.641 1 91.62 650 SER A CA 1
ATOM 5142 C C . SER A 1 650 ? 43.656 -33.125 -24.578 1 91.62 650 SER A C 1
ATOM 5144 O O . SER A 1 650 ? 44.812 -32.812 -24.219 1 91.62 650 SER A O 1
ATOM 5146 N N . LYS A 1 651 ? 43.344 -33.656 -25.75 1 89.69 651 LYS A N 1
ATOM 5147 C CA . LYS A 1 651 ? 44.344 -33.875 -26.781 1 89.69 651 LYS A CA 1
ATOM 5148 C C . LYS A 1 651 ? 44.094 -32.969 -28 1 89.69 651 LYS A C 1
ATOM 5150 O O . LYS A 1 651 ? 42.938 -32.875 -28.453 1 89.69 651 LYS A O 1
ATOM 5155 N N . HIS A 1 652 ? 45.156 -32.344 -28.391 1 90.12 652 HIS A N 1
ATOM 5156 C CA . HIS A 1 652 ? 45.062 -31.391 -29.5 1 90.12 652 HIS A CA 1
ATOM 5157 C C . HIS A 1 652 ? 45.938 -31.859 -30.672 1 90.12 652 HIS A C 1
ATOM 5159 O O . HIS A 1 652 ? 47.062 -32.281 -30.484 1 90.12 652 HIS A O 1
ATOM 5165 N N . ASP A 1 653 ? 45.344 -31.938 -31.828 1 85.94 653 ASP A N 1
ATOM 5166 C CA . ASP A 1 653 ? 46.094 -32.25 -33.031 1 85.94 653 ASP A CA 1
ATOM 5167 C C . ASP A 1 653 ? 45.562 -31.453 -34.219 1 85.94 653 ASP A C 1
ATOM 5169 O O . ASP A 1 653 ? 44.562 -30.734 -34.125 1 85.94 653 ASP A O 1
ATOM 5173 N N . ALA A 1 654 ? 46.281 -31.562 -35.406 1 82.12 654 ALA A N 1
ATOM 5174 C CA . ALA A 1 654 ? 45.906 -30.828 -36.594 1 82.12 654 ALA A CA 1
ATOM 5175 C C . ALA A 1 654 ? 44.625 -31.391 -37.188 1 82.12 654 ALA A C 1
ATOM 5177 O O . ALA A 1 654 ? 43.875 -30.672 -37.906 1 82.12 654 ALA A O 1
ATOM 5178 N N . LEU A 1 655 ? 44.312 -32.594 -36.781 1 77.06 655 LEU A N 1
ATOM 5179 C CA . LEU A 1 655 ? 43.188 -33.219 -37.469 1 77.06 655 LEU A CA 1
ATOM 5180 C C . LEU A 1 655 ? 42.062 -33.562 -36.5 1 77.06 655 LEU A C 1
ATOM 5182 O O . LEU A 1 655 ? 40.938 -33.812 -36.938 1 77.06 655 LEU A O 1
ATOM 5186 N N . HIS A 1 656 ? 42.5 -33.531 -35.281 1 82.5 656 HIS A N 1
ATOM 5187 C CA . HIS A 1 656 ? 41.469 -34 -34.375 1 82.5 656 HIS A CA 1
ATOM 5188 C C . HIS A 1 656 ? 41.656 -33.406 -32.969 1 82.5 656 HIS A C 1
ATOM 5190 O O . HIS A 1 656 ? 42.781 -33.281 -32.5 1 82.5 656 HIS A O 1
ATOM 5196 N N . PHE A 1 657 ? 40.562 -33 -32.375 1 87.5 657 PHE A N 1
ATOM 5197 C CA . PHE A 1 657 ? 40.5 -32.562 -30.984 1 87.5 657 PHE A CA 1
ATOM 5198 C C . PHE A 1 657 ? 39.719 -33.562 -30.141 1 87.5 657 PHE A C 1
ATOM 5200 O O . PHE A 1 657 ? 38.594 -33.906 -30.5 1 87.5 657 PHE A O 1
ATOM 5207 N N . GLN A 1 658 ? 40.344 -34.094 -29.094 1 86.62 658 GLN A N 1
ATOM 5208 C CA . GLN A 1 658 ? 39.625 -34.938 -28.141 1 86.62 658 GLN A CA 1
ATOM 5209 C C . GLN A 1 658 ? 39.438 -34.188 -26.812 1 86.62 658 GLN A C 1
ATOM 5211 O O . GLN A 1 658 ? 40.406 -33.969 -26.094 1 86.62 658 GLN A O 1
ATOM 5216 N N . CYS A 1 659 ? 38.219 -33.938 -26.516 1 88.69 659 CYS A N 1
ATOM 5217 C CA . CYS A 1 659 ? 37.906 -33.188 -25.297 1 88.69 659 CYS A CA 1
ATOM 5218 C C . CYS A 1 659 ? 38.125 -34.094 -24.062 1 88.69 659 CYS A C 1
ATOM 5220 O O . CYS A 1 659 ? 37.594 -35.188 -24 1 88.69 659 CYS A O 1
ATOM 5222 N N . GLY A 1 660 ? 38.844 -33.625 -23.109 1 84.81 660 GLY A N 1
ATOM 5223 C CA . GLY A 1 660 ? 39.094 -34.344 -21.859 1 84.81 660 GLY A CA 1
ATOM 5224 C C . GLY A 1 660 ? 37.875 -34.344 -20.938 1 84.81 660 GLY A C 1
ATOM 5225 O O . GLY A 1 660 ? 36.844 -33.719 -21.234 1 84.81 660 GLY A O 1
ATOM 5226 N N . ILE A 1 661 ? 37.969 -35.156 -19.812 1 85.5 661 ILE A N 1
ATOM 5227 C CA . ILE A 1 661 ? 36.812 -35.312 -18.906 1 85.5 661 ILE A CA 1
ATOM 5228 C C . ILE A 1 661 ? 37.219 -34.938 -17.484 1 85.5 661 ILE A C 1
ATOM 5230 O O . ILE A 1 661 ? 36.375 -34.781 -16.609 1 85.5 661 ILE A O 1
ATOM 5234 N N . LEU A 1 662 ? 38.531 -34.719 -17.359 1 86.94 662 LEU A N 1
ATOM 5235 C CA . LEU A 1 662 ? 39 -34.5 -16 1 86.94 662 LEU A CA 1
ATOM 5236 C C . LEU A 1 662 ? 38.406 -33.188 -15.438 1 86.94 662 LEU A C 1
ATOM 5238 O O . LEU A 1 662 ? 38.531 -32.125 -16.062 1 86.94 662 LEU A O 1
ATOM 5242 N N . GLY A 1 663 ? 37.781 -33.312 -14.32 1 87.75 663 GLY A N 1
ATOM 5243 C CA . GLY A 1 663 ? 37.25 -32.156 -13.609 1 87.75 663 GLY A CA 1
ATOM 5244 C C . GLY A 1 663 ? 35.875 -31.719 -14.086 1 87.75 663 GLY A C 1
ATOM 5245 O O . GLY A 1 663 ? 35.25 -30.844 -13.492 1 87.75 663 GLY A O 1
ATOM 5246 N N . THR A 1 664 ? 35.438 -32.281 -15.117 1 88 664 THR A N 1
ATOM 5247 C CA . THR A 1 664 ? 34.188 -31.844 -15.742 1 88 664 THR A CA 1
ATOM 5248 C C . THR A 1 664 ? 33 -32.188 -14.844 1 88 664 THR A C 1
ATOM 5250 O O . THR A 1 664 ? 32.062 -31.391 -14.727 1 88 664 THR A O 1
ATOM 5253 N N . VAL A 1 665 ? 33 -33.344 -14.227 1 87.06 665 VAL A N 1
ATOM 5254 C CA . VAL A 1 665 ? 31.891 -33.75 -13.359 1 87.06 665 VAL A CA 1
ATOM 5255 C C . VAL A 1 665 ? 31.812 -32.844 -12.148 1 87.06 665 VAL A C 1
ATOM 5257 O O . VAL A 1 665 ? 30.719 -32.438 -11.742 1 87.06 665 VAL A O 1
ATOM 5260 N N . GLU A 1 666 ? 32.969 -32.562 -11.609 1 89.12 666 GLU A N 1
ATOM 5261 C CA . GLU A 1 666 ? 33 -31.656 -10.469 1 89.12 666 GLU A CA 1
ATOM 5262 C C . GLU A 1 666 ? 32.5 -30.266 -10.852 1 89.12 666 GLU A C 1
ATOM 5264 O O . GLU A 1 666 ? 31.797 -29.609 -10.086 1 89.12 666 GLU A O 1
ATOM 5269 N N . GLU A 1 667 ? 32.906 -29.844 -11.977 1 90.75 667 GLU A N 1
ATOM 5270 C CA . GLU A 1 667 ? 32.5 -28.531 -12.438 1 90.75 667 GLU A CA 1
ATOM 5271 C C . GLU A 1 667 ? 30.984 -28.5 -12.711 1 90.75 667 GLU A C 1
ATOM 5273 O O . GLU A 1 667 ? 30.328 -27.5 -12.438 1 90.75 667 GLU A O 1
ATOM 5278 N N . HIS A 1 668 ? 30.531 -29.516 -13.297 1 88.81 668 HIS A N 1
ATOM 5279 C CA . HIS A 1 668 ? 29.094 -29.656 -13.547 1 88.81 668 HIS A CA 1
ATOM 5280 C C . HIS A 1 668 ? 28.297 -29.531 -12.25 1 88.81 668 HIS A C 1
ATOM 5282 O O . HIS A 1 668 ? 27.344 -28.75 -12.164 1 88.81 668 HIS A O 1
ATOM 5288 N N . ARG A 1 669 ? 28.719 -30.219 -11.227 1 87.81 669 ARG A N 1
ATOM 5289 C CA . ARG A 1 669 ? 28.031 -30.203 -9.938 1 87.81 669 ARG A CA 1
ATOM 5290 C C . ARG A 1 669 ? 28.125 -28.828 -9.289 1 87.81 669 ARG A C 1
ATOM 5292 O O . ARG A 1 669 ? 27.156 -28.359 -8.664 1 87.81 669 ARG A O 1
ATOM 5299 N N . SER A 1 670 ? 29.25 -28.312 -9.398 1 90.69 670 SER A N 1
ATOM 5300 C CA . SER A 1 670 ? 29.469 -27 -8.82 1 90.69 670 SER A CA 1
ATOM 5301 C C . SER A 1 670 ? 28.578 -25.953 -9.492 1 90.69 670 SER A C 1
ATOM 5303 O O . SER A 1 670 ? 27.969 -25.109 -8.812 1 90.69 670 SER A O 1
ATOM 5305 N N . ARG A 1 671 ? 28.484 -26 -10.758 1 90.19 671 ARG A N 1
ATOM 5306 C CA . ARG A 1 671 ? 27.688 -25.031 -11.5 1 90.19 671 ARG A CA 1
ATOM 5307 C C . ARG A 1 671 ? 26.203 -25.219 -11.227 1 90.19 671 ARG A C 1
ATOM 5309 O O . ARG A 1 671 ? 25.453 -24.25 -11.148 1 90.19 671 ARG A O 1
ATOM 5316 N N . ILE A 1 672 ? 25.797 -26.391 -11.117 1 88.06 672 ILE A N 1
ATOM 5317 C CA . ILE A 1 672 ? 24.406 -26.688 -10.797 1 88.06 672 ILE A CA 1
ATOM 5318 C C . ILE A 1 672 ? 24.062 -26.125 -9.422 1 88.06 672 ILE A C 1
ATOM 5320 O O . ILE A 1 672 ? 23.016 -25.484 -9.25 1 88.06 672 ILE A O 1
ATOM 5324 N N . SER A 1 673 ? 24.938 -26.297 -8.531 1 86.88 673 SER A N 1
ATOM 5325 C CA . SER A 1 673 ? 24.719 -25.812 -7.176 1 86.88 673 SER A CA 1
ATOM 5326 C C . SER A 1 673 ? 24.719 -24.281 -7.129 1 86.88 673 SER A C 1
ATOM 5328 O O . SER A 1 673 ? 23.828 -23.688 -6.523 1 86.88 673 SER A O 1
ATOM 5330 N N . GLN A 1 674 ? 25.656 -23.734 -7.809 1 86.62 674 GLN A N 1
ATOM 5331 C CA . GLN A 1 674 ? 25.797 -22.281 -7.789 1 86.62 674 GLN A CA 1
ATOM 5332 C C . GLN A 1 674 ? 24.625 -21.594 -8.492 1 86.62 674 GLN A C 1
ATOM 5334 O O . GLN A 1 674 ? 24.203 -20.516 -8.094 1 86.62 674 GLN A O 1
ATOM 5339 N N . SER A 1 675 ? 24.172 -22.234 -9.477 1 89 675 SER A N 1
ATOM 5340 C CA . SER A 1 675 ? 23.078 -21.656 -10.25 1 89 675 SER A CA 1
ATOM 5341 C C . SER A 1 675 ? 21.734 -22.125 -9.75 1 89 675 SER A C 1
ATOM 5343 O O . SER A 1 675 ? 20.703 -21.875 -10.383 1 89 675 SER A O 1
ATOM 5345 N N . LYS A 1 676 ? 21.797 -22.844 -8.68 1 87.06 676 LYS A N 1
ATOM 5346 C CA . LYS A 1 676 ? 20.578 -23.375 -8.062 1 87.06 676 LYS A CA 1
ATOM 5347 C C . LYS A 1 676 ? 19.766 -24.188 -9.07 1 87.06 676 LYS A C 1
ATOM 5349 O O . LYS A 1 676 ? 18.562 -23.984 -9.219 1 87.06 676 LYS A O 1
ATOM 5354 N N . GLY A 1 677 ? 20.5 -24.969 -9.914 1 82 677 GLY A N 1
ATOM 5355 C CA . GLY A 1 677 ? 19.891 -25.953 -10.797 1 82 677 GLY A CA 1
ATOM 5356 C C . GLY A 1 677 ? 19.703 -25.438 -12.211 1 82 677 GLY A C 1
ATOM 5357 O O . GLY A 1 677 ? 19.125 -26.125 -13.062 1 82 677 GLY A O 1
ATOM 5358 N N . LEU A 1 678 ? 20.188 -24.312 -12.516 1 85.81 678 LEU A N 1
ATOM 5359 C CA . LEU A 1 678 ? 19.906 -23.719 -13.82 1 85.81 678 LEU A CA 1
ATOM 5360 C C . LEU A 1 678 ? 20.938 -24.156 -14.852 1 85.81 678 LEU A C 1
ATOM 5362 O O . LEU A 1 678 ? 20.594 -24.547 -15.969 1 85.81 678 LEU A O 1
ATOM 5366 N N . SER A 1 679 ? 22.203 -24.047 -14.492 1 89.31 679 SER A N 1
ATOM 5367 C CA . SER A 1 679 ? 23.25 -24.234 -15.484 1 89.31 679 SER A CA 1
ATOM 5368 C C . SER A 1 679 ? 24.094 -25.469 -15.172 1 89.31 679 SER A C 1
ATOM 5370 O O . SER A 1 679 ? 24.562 -25.641 -14.047 1 89.31 679 SER A O 1
ATOM 5372 N N . GLY A 1 680 ? 24.172 -26.359 -16.109 1 89.19 680 GLY A N 1
ATOM 5373 C CA . GLY A 1 680 ? 25.047 -27.516 -16.062 1 89.19 680 GLY A CA 1
ATOM 5374 C C . GLY A 1 680 ? 25.688 -27.828 -17.406 1 89.19 680 GLY A C 1
ATOM 5375 O O . GLY A 1 680 ? 25.656 -27 -18.328 1 89.19 680 GLY A O 1
ATOM 5376 N N . PHE A 1 681 ? 26.391 -28.953 -17.422 1 90.88 681 PHE A N 1
ATOM 5377 C CA . PHE A 1 681 ? 27.016 -29.375 -18.672 1 90.88 681 PHE A CA 1
ATOM 5378 C C . PHE A 1 681 ? 25.969 -29.672 -19.734 1 90.88 681 PHE A C 1
ATOM 5380 O O . PHE A 1 681 ? 25.016 -30.422 -19.484 1 90.88 681 PHE A O 1
ATOM 5387 N N . ILE A 1 682 ? 26.203 -29.078 -20.938 1 90.81 682 ILE A N 1
ATOM 5388 C CA . ILE A 1 682 ? 25.172 -29.328 -21.938 1 90.81 682 ILE A CA 1
ATOM 5389 C C . ILE A 1 682 ? 25.844 -29.75 -23.25 1 90.81 682 ILE A C 1
ATOM 5391 O O . ILE A 1 682 ? 25.172 -30.047 -24.234 1 90.81 682 ILE A O 1
ATOM 5395 N N . GLY A 1 683 ? 27.141 -29.672 -23.25 1 91.81 683 GLY A N 1
ATOM 5396 C CA . GLY A 1 683 ? 27.797 -30.094 -24.469 1 91.81 683 GLY A CA 1
ATOM 5397 C C . GLY A 1 683 ? 29.219 -29.578 -24.594 1 91.81 683 GLY A C 1
ATOM 5398 O O . GLY A 1 683 ? 29.844 -29.234 -23.594 1 91.81 683 GLY A O 1
ATOM 5399 N N . HIS A 1 684 ? 29.797 -29.641 -25.859 1 92.5 684 HIS A N 1
ATOM 5400 C CA . HIS A 1 684 ? 31.156 -29.172 -26.062 1 92.5 684 HIS A CA 1
ATOM 5401 C C . HIS A 1 684 ? 31.297 -28.453 -27.391 1 92.5 684 HIS A C 1
ATOM 5403 O O . HIS A 1 684 ? 30.422 -28.578 -28.266 1 92.5 684 HIS A O 1
ATOM 5409 N N . TRP A 1 685 ? 32.281 -27.719 -27.469 1 94.62 685 TRP A N 1
ATOM 5410 C CA . TRP A 1 685 ? 32.625 -27 -28.688 1 94.62 685 TRP A CA 1
ATOM 5411 C C . TRP A 1 685 ? 34.062 -27.328 -29.125 1 94.62 685 TRP A C 1
ATOM 5413 O O . TRP A 1 685 ? 34.906 -27.719 -28.312 1 94.62 685 TRP A O 1
ATOM 5423 N N . HIS A 1 686 ? 34.312 -27.266 -30.469 1 93.75 686 HIS A N 1
ATOM 5424 C CA . HIS A 1 686 ? 35.688 -27.391 -30.969 1 93.75 686 HIS A CA 1
ATOM 5425 C C . HIS A 1 686 ? 35.844 -26.688 -32.312 1 93.75 686 HIS A C 1
ATOM 5427 O O . HIS A 1 686 ? 34.844 -26.203 -32.875 1 93.75 686 HIS A O 1
ATOM 5433 N N . THR A 1 687 ? 37.125 -26.594 -32.75 1 93.31 687 THR A N 1
ATOM 5434 C CA . THR A 1 687 ? 37.406 -25.828 -33.938 1 93.31 687 THR A CA 1
ATOM 5435 C C . THR A 1 687 ? 37.844 -26.734 -35.094 1 93.31 687 THR A C 1
ATOM 5437 O O . THR A 1 687 ? 38.406 -27.797 -34.875 1 93.31 687 THR A O 1
ATOM 5440 N N . HIS A 1 688 ? 37.469 -26.297 -36.25 1 90.75 688 HIS A N 1
ATOM 5441 C CA . HIS A 1 688 ? 38.031 -26.75 -37.5 1 90.75 688 HIS A CA 1
ATOM 5442 C C . HIS A 1 688 ? 38.75 -25.609 -38.219 1 90.75 688 HIS A C 1
ATOM 5444 O O . HIS A 1 688 ? 38.188 -25.031 -39.156 1 90.75 688 HIS A O 1
ATOM 5450 N N . PRO A 1 689 ? 40 -25.391 -37.844 1 87.25 689 PRO A N 1
ATOM 5451 C CA . PRO A 1 689 ? 40.625 -24.188 -38.375 1 87.25 689 PRO A CA 1
ATOM 5452 C C . PRO A 1 689 ? 40.75 -24.203 -39.906 1 87.25 689 PRO A C 1
ATOM 5454 O O . PRO A 1 689 ? 40.719 -23.141 -40.531 1 87.25 689 PRO A O 1
ATOM 5457 N N . ASN A 1 690 ? 40.875 -25.344 -40.531 1 83 690 ASN A N 1
ATOM 5458 C CA . ASN A 1 690 ? 41.156 -25.406 -41.969 1 83 690 ASN A CA 1
ATOM 5459 C C . ASN A 1 690 ? 40.094 -26.219 -42.688 1 83 690 ASN A C 1
ATOM 5461 O O . ASN A 1 690 ? 40.281 -26.641 -43.844 1 83 690 ASN A O 1
ATOM 5465 N N . SER A 1 691 ? 39 -26.469 -42.031 1 85.62 691 SER A N 1
ATOM 5466 C CA . SER A 1 691 ? 37.969 -27.281 -42.656 1 85.62 691 SER A CA 1
ATOM 5467 C C . SER A 1 691 ? 36.594 -26.734 -42.312 1 85.62 691 SER A C 1
ATOM 5469 O O . SER A 1 691 ? 36.438 -25.797 -41.531 1 85.62 691 SER A O 1
ATOM 5471 N N . VAL A 1 692 ? 35.625 -27.297 -42.969 1 86.25 692 VAL A N 1
ATOM 5472 C CA . VAL A 1 692 ? 34.25 -26.859 -42.812 1 86.25 692 VAL A CA 1
ATOM 5473 C C . VAL A 1 692 ? 33.719 -27.25 -41.438 1 86.25 692 VAL A C 1
ATOM 5475 O O . VAL A 1 692 ? 34.25 -28.172 -40.812 1 86.25 692 VAL A O 1
ATOM 5478 N N . SER A 1 693 ? 32.688 -26.547 -41 1 89.38 693 SER A N 1
ATOM 5479 C CA . SER A 1 693 ? 32.125 -26.766 -39.688 1 89.38 693 SER A CA 1
ATOM 5480 C C . SER A 1 693 ? 31.172 -27.953 -39.656 1 89.38 693 SER A C 1
ATOM 5482 O O . SER A 1 693 ? 30.109 -27.906 -39.031 1 89.38 693 SER A O 1
ATOM 5484 N N . GLU A 1 694 ? 31.422 -28.953 -40.344 1 88.5 694 GLU A N 1
ATOM 5485 C CA . GLU A 1 694 ? 30.625 -30.188 -40.406 1 88.5 694 GLU A CA 1
ATOM 5486 C C . GLU A 1 694 ? 31.203 -31.25 -39.469 1 88.5 694 GLU A C 1
ATOM 5488 O O . GLU A 1 694 ? 32.438 -31.359 -39.312 1 88.5 694 GLU A O 1
ATOM 5493 N N . GLN A 1 695 ? 30.328 -32.031 -38.938 1 87.88 695 GLN A N 1
ATOM 5494 C CA . GLN A 1 695 ? 30.797 -33.031 -38 1 87.88 695 GLN A CA 1
ATOM 5495 C C . GLN A 1 695 ? 31.25 -34.281 -38.75 1 87.88 695 GLN A C 1
ATOM 5497 O O . GLN A 1 695 ? 30.656 -34.688 -39.75 1 87.88 695 GLN A O 1
ATOM 5502 N N . SER A 1 696 ? 32.281 -34.906 -38.25 1 83.31 696 SER A N 1
ATOM 5503 C CA . SER A 1 696 ? 32.781 -36.188 -38.781 1 83.31 696 SER A CA 1
ATOM 5504 C C . SER A 1 696 ? 32.344 -37.344 -37.875 1 83.31 696 SER A C 1
ATOM 5506 O O . SER A 1 696 ? 31.766 -37.125 -36.812 1 83.31 696 SER A O 1
ATOM 5508 N N . SER A 1 697 ? 32.562 -38.531 -38.312 1 83.88 697 SER A N 1
ATOM 5509 C CA . SER A 1 697 ? 32.25 -39.719 -37.531 1 83.88 697 SER A CA 1
ATOM 5510 C C . SER A 1 697 ? 33.062 -39.75 -36.219 1 83.88 697 SER A C 1
ATOM 5512 O O . SER A 1 697 ? 32.562 -40.219 -35.188 1 83.88 697 SER A O 1
ATOM 5514 N N . ILE A 1 698 ? 34.156 -39.219 -36.312 1 81.06 698 ILE A N 1
ATOM 5515 C CA . ILE A 1 698 ? 35.031 -39.156 -35.125 1 81.06 698 ILE A CA 1
ATOM 5516 C C . ILE A 1 698 ? 34.469 -38.156 -34.125 1 81.06 698 ILE A C 1
ATOM 5518 O O . ILE A 1 698 ? 34.5 -38.406 -32.906 1 81.06 698 ILE A O 1
ATOM 5522 N N . ASP A 1 699 ? 34 -37.094 -34.625 1 84.75 699 ASP A N 1
ATOM 5523 C CA . ASP A 1 699 ? 33.375 -36.094 -33.75 1 84.75 699 ASP A CA 1
ATOM 5524 C C . ASP A 1 699 ? 32.156 -36.688 -33.031 1 84.75 699 ASP A C 1
ATOM 5526 O O . ASP A 1 699 ? 31.953 -36.438 -31.828 1 84.75 699 ASP A O 1
ATOM 5530 N N . GLN A 1 700 ? 31.359 -37.406 -33.719 1 84.56 700 GLN A N 1
ATOM 5531 C CA . GLN A 1 700 ? 30.156 -38.031 -33.156 1 84.56 700 GLN A CA 1
ATOM 5532 C C . GLN A 1 700 ? 30.516 -39.031 -32.031 1 84.56 700 GLN A C 1
ATOM 5534 O O . GLN A 1 700 ? 29.859 -39.031 -31 1 84.56 700 GLN A O 1
ATOM 5539 N N . LEU A 1 701 ? 31.5 -39.75 -32.344 1 79.88 701 LEU A N 1
ATOM 5540 C CA . LEU A 1 701 ? 31.938 -40.75 -31.344 1 79.88 701 LEU A CA 1
ATOM 5541 C C . LEU A 1 701 ? 32.5 -40.062 -30.109 1 79.88 701 LEU A C 1
ATOM 5543 O O . LEU A 1 701 ? 32.281 -40.5 -28.984 1 79.88 701 LEU A O 1
ATOM 5547 N N . SER A 1 702 ? 33.219 -39.062 -30.391 1 78.44 702 SER A N 1
ATOM 5548 C CA . SER A 1 702 ? 33.812 -38.312 -29.297 1 78.44 702 SER A CA 1
ATOM 5549 C C . SER A 1 702 ? 32.719 -37.688 -28.391 1 78.44 702 SER A C 1
ATOM 5551 O O . SER A 1 702 ? 32.875 -37.656 -27.172 1 78.44 702 SER A O 1
ATOM 5553 N N . MET A 1 703 ? 31.703 -37.188 -28.984 1 83.25 703 MET A N 1
ATOM 5554 C CA . MET A 1 703 ? 30.594 -36.594 -28.234 1 83.25 703 MET A CA 1
ATOM 5555 C C . MET A 1 703 ? 29.875 -37.656 -27.406 1 83.25 703 MET A C 1
ATOM 5557 O O . MET A 1 703 ? 29.547 -37.438 -26.25 1 83.25 703 MET A O 1
ATOM 5561 N N . ALA A 1 704 ? 29.656 -38.75 -27.984 1 77.06 704 ALA A N 1
ATOM 5562 C CA . ALA A 1 704 ? 28.984 -39.844 -27.312 1 77.06 704 ALA A CA 1
ATOM 5563 C C . ALA A 1 704 ? 29.781 -40.281 -26.094 1 77.06 704 ALA A C 1
ATOM 5565 O O . ALA A 1 704 ? 29.203 -40.562 -25.031 1 77.06 704 ALA A O 1
ATOM 5566 N N . ASN A 1 705 ? 31.062 -40.375 -26.25 1 76.38 705 ASN A N 1
ATOM 5567 C CA . ASN A 1 705 ? 31.938 -40.781 -25.156 1 76.38 705 ASN A CA 1
ATOM 5568 C C . ASN A 1 705 ? 31.953 -39.75 -24.031 1 76.38 705 ASN A C 1
ATOM 5570 O O . ASN A 1 705 ? 31.984 -40.094 -22.844 1 76.38 705 ASN A O 1
ATOM 5574 N N . LEU A 1 706 ? 31.938 -38.594 -24.453 1 80 706 LEU A N 1
ATOM 5575 C CA . LEU A 1 706 ? 31.969 -37.5 -23.484 1 80 706 LEU A CA 1
ATOM 5576 C C . LEU A 1 706 ? 30.703 -37.5 -22.625 1 80 706 LEU A C 1
ATOM 5578 O O . LEU A 1 706 ? 30.766 -37.344 -21.406 1 80 706 LEU A O 1
ATOM 5582 N N . ILE A 1 707 ? 29.562 -37.594 -23.219 1 77.81 707 ILE A N 1
ATOM 5583 C CA . ILE A 1 707 ? 28.281 -37.562 -22.531 1 77.81 707 ILE A CA 1
ATOM 5584 C C . ILE A 1 707 ? 28.203 -38.719 -21.531 1 77.81 707 ILE A C 1
ATOM 5586 O O . ILE A 1 707 ? 27.75 -38.531 -20.406 1 77.81 707 ILE A O 1
ATOM 5590 N N . THR A 1 708 ? 28.594 -39.844 -21.906 1 71.75 708 THR A N 1
ATOM 5591 C CA . THR A 1 708 ? 28.531 -41.031 -21.078 1 71.75 708 THR A CA 1
ATOM 5592 C C . THR A 1 708 ? 29.453 -40.906 -19.875 1 71.75 708 THR A C 1
ATOM 5594 O O . THR A 1 708 ? 29.141 -41.406 -18.797 1 71.75 708 THR A O 1
ATOM 5597 N N . ALA A 1 709 ? 30.516 -40.219 -20.094 1 72.62 709 ALA A N 1
ATOM 5598 C CA . ALA A 1 709 ? 31.5 -40.062 -19.047 1 72.62 709 ALA A CA 1
ATOM 5599 C C . ALA A 1 709 ? 31.031 -39.062 -17.984 1 72.62 709 ALA A C 1
ATOM 5601 O O . ALA A 1 709 ? 31.375 -39.219 -16.797 1 72.62 709 ALA A O 1
ATOM 5602 N N . ILE A 1 710 ? 30.406 -38.125 -18.344 1 72.5 710 ILE A N 1
ATOM 5603 C CA . ILE A 1 710 ? 30.047 -37.031 -17.438 1 72.5 710 ILE A CA 1
ATOM 5604 C C . ILE A 1 710 ? 28.766 -37.406 -16.688 1 72.5 710 ILE A C 1
ATOM 5606 O O . ILE A 1 710 ? 28.719 -37.25 -15.461 1 72.5 710 ILE A O 1
ATOM 5610 N N . ASP A 1 711 ? 27.734 -37.625 -17.328 1 66.12 711 ASP A N 1
ATOM 5611 C CA . ASP A 1 711 ? 26.453 -37.969 -16.703 1 66.12 711 ASP A CA 1
ATOM 5612 C C . ASP A 1 711 ? 25.719 -39.031 -17.5 1 66.12 711 ASP A C 1
ATOM 5614 O O . ASP A 1 711 ? 25.156 -38.75 -18.562 1 66.12 711 ASP A O 1
ATOM 5618 N N . GLU A 1 712 ? 25.766 -40.094 -16.891 1 57.81 712 GLU A N 1
ATOM 5619 C CA . GLU A 1 712 ? 25.156 -41.219 -17.562 1 57.81 712 GLU A CA 1
ATOM 5620 C C . GLU A 1 712 ? 23.672 -40.969 -17.812 1 57.81 712 GLU A C 1
ATOM 5622 O O . GLU A 1 712 ? 23.078 -41.562 -18.719 1 57.81 712 GLU A O 1
ATOM 5627 N N . ASN A 1 713 ? 23.219 -40.031 -17.062 1 59.88 713 ASN A N 1
ATOM 5628 C CA . ASN A 1 713 ? 21.781 -39.781 -17.188 1 59.88 713 ASN A CA 1
ATOM 5629 C C . ASN A 1 713 ? 21.469 -38.656 -18.141 1 59.88 713 ASN A C 1
ATOM 5631 O O . ASN A 1 713 ? 20.297 -38.344 -18.406 1 59.88 713 ASN A O 1
ATOM 5635 N N . GLN A 1 714 ? 22.531 -38.156 -18.719 1 68.31 714 GLN A N 1
ATOM 5636 C CA . GLN A 1 714 ? 22.328 -37.031 -19.641 1 68.31 714 GLN A CA 1
ATOM 5637 C C . GLN A 1 714 ? 21.859 -37.531 -21 1 68.31 714 GLN A C 1
ATOM 5639 O O . GLN A 1 714 ? 22.469 -38.406 -21.594 1 68.31 714 GLN A O 1
ATOM 5644 N N . LYS A 1 715 ? 20.719 -36.969 -21.469 1 67.19 715 LYS A N 1
ATOM 5645 C CA . LYS A 1 715 ? 20.078 -37.5 -22.688 1 67.19 715 LYS A CA 1
ATOM 5646 C C . LYS A 1 715 ? 20.219 -36.5 -23.844 1 67.19 715 LYS A C 1
ATOM 5648 O O . LYS A 1 715 ? 19.859 -36.812 -24.969 1 67.19 715 LYS A O 1
ATOM 5653 N N . ARG A 1 716 ? 20.734 -35.5 -23.516 1 80.69 716 ARG A N 1
ATOM 5654 C CA . ARG A 1 716 ? 20.797 -34.438 -24.516 1 80.69 716 ARG A CA 1
ATOM 5655 C C . ARG A 1 716 ? 22.109 -33.656 -24.406 1 80.69 716 ARG A C 1
ATOM 5657 O O . ARG A 1 716 ? 22.625 -33.469 -23.297 1 80.69 716 ARG A O 1
ATOM 5664 N N . ALA A 1 717 ? 22.625 -33.344 -25.578 1 87.56 717 ALA A N 1
ATOM 5665 C CA . ALA A 1 717 ? 23.828 -32.531 -25.625 1 87.56 717 ALA A CA 1
ATOM 5666 C C . ALA A 1 717 ? 23.906 -31.75 -26.922 1 87.56 717 ALA A C 1
ATOM 5668 O O . ALA A 1 717 ? 23.188 -32.062 -27.875 1 87.56 717 ALA A O 1
ATOM 5669 N N . ILE A 1 718 ? 24.75 -30.781 -26.891 1 92.25 718 ILE A N 1
ATOM 5670 C CA . ILE A 1 718 ? 24.906 -29.969 -28.094 1 92.25 718 ILE A CA 1
ATOM 5671 C C . ILE A 1 718 ? 26.391 -29.812 -28.422 1 92.25 718 ILE A C 1
ATOM 5673 O O . ILE A 1 718 ? 27.234 -29.719 -27.531 1 92.25 718 ILE A O 1
ATOM 5677 N N . MET A 1 719 ? 26.656 -29.875 -29.719 1 93.5 719 MET A N 1
ATOM 5678 C CA . MET A 1 719 ? 28.016 -29.672 -30.203 1 93.5 719 MET A CA 1
ATOM 5679 C C . MET A 1 719 ? 28.078 -28.453 -31.125 1 93.5 719 MET A C 1
ATOM 5681 O O . MET A 1 719 ? 27.219 -28.266 -31.984 1 93.5 719 MET A O 1
ATOM 5685 N N . LEU A 1 720 ? 29.031 -27.609 -30.828 1 94.56 720 LEU A N 1
ATOM 5686 C CA . LEU A 1 720 ? 29.328 -26.484 -31.719 1 94.56 720 LEU A CA 1
ATOM 5687 C C . LEU A 1 720 ? 30.688 -26.688 -32.406 1 94.56 720 LEU A C 1
ATOM 5689 O O . LEU A 1 720 ? 31.672 -27.047 -31.75 1 94.56 720 LEU A O 1
ATOM 5693 N N . ILE A 1 721 ? 30.703 -26.453 -33.688 1 93.88 721 ILE A N 1
ATOM 5694 C CA . ILE A 1 721 ? 31.953 -26.562 -34.438 1 93.88 721 ILE A CA 1
ATOM 5695 C C . ILE A 1 721 ? 32.25 -25.234 -35.125 1 93.88 721 ILE A C 1
ATOM 5697 O O . ILE A 1 721 ? 31.469 -24.766 -35.969 1 93.88 721 ILE A O 1
ATOM 5701 N N . PHE A 1 722 ? 33.344 -24.688 -34.781 1 93.38 722 PHE A N 1
ATOM 5702 C CA . PHE A 1 722 ? 33.812 -23.438 -35.375 1 93.38 722 PHE A CA 1
ATOM 5703 C C . PHE A 1 722 ? 34.719 -23.734 -36.562 1 93.38 722 PHE A C 1
ATOM 5705 O O . PHE A 1 722 ? 35.844 -24.219 -36.375 1 93.38 722 PHE A O 1
ATOM 5712 N N . GLY A 1 723 ? 34.219 -23.453 -37.719 1 90.56 723 GLY A N 1
ATOM 5713 C CA . GLY A 1 723 ? 35.031 -23.797 -38.906 1 90.56 723 GLY A CA 1
ATOM 5714 C C . GLY A 1 723 ? 35.062 -22.703 -39.938 1 90.56 723 GLY A C 1
ATOM 5715 O O . GLY A 1 723 ? 34.75 -21.547 -39.625 1 90.56 723 GLY A O 1
ATOM 5716 N N . LYS A 1 724 ? 35.719 -23.031 -41.062 1 83.81 724 LYS A N 1
ATOM 5717 C CA . LYS A 1 724 ? 35.844 -22.141 -42.219 1 83.81 724 LYS A CA 1
ATOM 5718 C C . LYS A 1 724 ? 35.375 -22.797 -43.5 1 83.81 724 LYS A C 1
ATOM 5720 O O . LYS A 1 724 ? 35.844 -23.891 -43.844 1 83.81 724 LYS A O 1
ATOM 5725 N N . ASP A 1 725 ? 34.281 -22.281 -44.031 1 75.62 725 ASP A N 1
ATOM 5726 C CA . ASP A 1 725 ? 33.781 -22.766 -45.312 1 75.62 725 ASP A CA 1
ATOM 5727 C C . ASP A 1 725 ? 34.031 -21.766 -46.438 1 75.62 725 ASP A C 1
ATOM 5729 O O . ASP A 1 725 ? 33.406 -20.703 -46.5 1 75.62 725 ASP A O 1
ATOM 5733 N N . ALA A 1 726 ? 34.781 -22.188 -47.469 1 71.81 726 ALA A N 1
ATOM 5734 C CA . ALA A 1 726 ? 35.125 -21.375 -48.656 1 71.81 726 ALA A CA 1
ATOM 5735 C C . ALA A 1 726 ? 35.469 -19.953 -48.219 1 71.81 726 ALA A C 1
ATOM 5737 O O . ALA A 1 726 ? 34.938 -18.984 -48.781 1 71.81 726 ALA A O 1
ATOM 5738 N N . GLY A 1 727 ? 36.156 -19.812 -47.156 1 70.31 727 GLY A N 1
ATOM 5739 C CA . GLY A 1 727 ? 36.656 -18.516 -46.719 1 70.31 727 GLY A CA 1
ATOM 5740 C C . GLY A 1 727 ? 35.719 -17.859 -45.688 1 70.31 727 GLY A C 1
ATOM 5741 O O . GLY A 1 727 ? 36.125 -16.891 -45.031 1 70.31 727 GLY A O 1
ATOM 5742 N N . GLN A 1 728 ? 34.531 -18.422 -45.531 1 80.88 728 GLN A N 1
ATOM 5743 C CA . GLN A 1 728 ? 33.594 -17.828 -44.562 1 80.88 728 GLN A CA 1
ATOM 5744 C C . GLN A 1 728 ? 33.594 -18.609 -43.25 1 80.88 728 GLN A C 1
ATOM 5746 O O . GLN A 1 728 ? 33.562 -19.828 -43.25 1 80.88 728 GLN A O 1
ATOM 5751 N N . HIS A 1 729 ? 33.656 -17.797 -42.188 1 86.44 729 HIS A N 1
ATOM 5752 C CA . HIS A 1 729 ? 33.656 -18.375 -40.844 1 86.44 729 HIS A CA 1
ATOM 5753 C C . HIS A 1 729 ? 32.219 -18.75 -40.438 1 86.44 729 HIS A C 1
ATOM 5755 O O . HIS A 1 729 ? 31.328 -17.906 -40.406 1 86.44 729 HIS A O 1
ATOM 5761 N N . THR A 1 730 ? 32 -20.078 -40.188 1 90.75 730 THR A N 1
ATOM 5762 C CA . THR A 1 730 ? 30.688 -20.578 -39.812 1 90.75 730 THR A CA 1
ATOM 5763 C C . THR A 1 730 ? 30.75 -21.422 -38.562 1 90.75 730 THR A C 1
ATOM 5765 O O . THR A 1 730 ? 31.812 -21.938 -38.188 1 90.75 730 THR A O 1
ATOM 5768 N N . ILE A 1 731 ? 29.672 -21.484 -37.875 1 93.44 731 ILE A N 1
ATOM 5769 C CA . ILE A 1 731 ? 29.516 -22.344 -36.688 1 93.44 731 ILE A CA 1
ATOM 5770 C C . ILE A 1 731 ? 28.5 -23.438 -37 1 93.44 731 ILE A C 1
ATOM 5772 O O . ILE A 1 731 ? 27.344 -23.141 -37.344 1 93.44 731 ILE A O 1
ATOM 5776 N N . GLY A 1 732 ? 28.953 -24.625 -36.969 1 93.38 732 GLY A N 1
ATOM 5777 C CA . GLY A 1 732 ? 28.031 -25.75 -37.031 1 93.38 732 GLY A CA 1
ATOM 5778 C C . GLY A 1 732 ? 27.391 -26.078 -35.688 1 93.38 732 GLY A C 1
ATOM 5779 O O . GLY A 1 732 ? 28.078 -26.109 -34.656 1 93.38 732 GLY A O 1
ATOM 5780 N N . ILE A 1 733 ? 26.062 -26.234 -35.688 1 94.44 733 ILE A N 1
ATOM 5781 C CA . ILE A 1 733 ? 25.312 -26.531 -34.469 1 94.44 733 ILE A CA 1
ATOM 5782 C C . ILE A 1 733 ? 24.672 -27.906 -34.594 1 94.44 733 ILE A C 1
ATOM 5784 O O . ILE A 1 733 ? 23.859 -28.156 -35.5 1 94.44 733 ILE A O 1
ATOM 5788 N N . TYR A 1 734 ? 25 -28.75 -33.656 1 93 734 TYR A N 1
ATOM 5789 C CA . TYR A 1 734 ? 24.531 -30.141 -33.719 1 93 734 TYR A CA 1
ATOM 5790 C C . TYR A 1 734 ? 23.922 -30.562 -32.406 1 93 734 TYR A C 1
ATOM 5792 O O . TYR A 1 734 ? 24.641 -31.016 -31.5 1 93 734 TYR A O 1
ATOM 5800 N N . PRO A 1 735 ? 22.578 -30.516 -32.281 1 89.69 735 PRO A N 1
ATOM 5801 C CA . PRO A 1 735 ? 21.922 -31.031 -31.078 1 89.69 735 PRO A CA 1
ATOM 5802 C C . PRO A 1 735 ? 21.781 -32.562 -31.094 1 89.69 735 PRO A C 1
ATOM 5804 O O . PRO A 1 735 ? 21.25 -33.125 -32.062 1 89.69 735 PRO A O 1
ATOM 5807 N N . TYR A 1 736 ? 22.312 -33.188 -30.062 1 84.31 736 TYR A N 1
ATOM 5808 C CA . TYR A 1 736 ? 22.25 -34.625 -29.938 1 84.31 736 TYR A CA 1
ATOM 5809 C C . TYR A 1 736 ? 21.156 -35.062 -28.969 1 84.31 736 TYR A C 1
ATOM 5811 O O . TYR A 1 736 ? 20.984 -34.438 -27.906 1 84.31 736 TYR A O 1
ATOM 5819 N N . GLU A 1 737 ? 20.328 -35.938 -29.375 1 77.62 737 GLU A N 1
ATOM 5820 C CA . GLU A 1 737 ? 19.328 -36.562 -28.5 1 77.62 737 GLU A CA 1
ATOM 5821 C C . GLU A 1 737 ? 19.484 -38.094 -28.5 1 77.62 737 GLU A C 1
ATOM 5823 O O . GLU A 1 737 ? 19.797 -38.688 -29.531 1 77.62 737 GLU A O 1
ATOM 5828 N N . SER A 1 738 ? 19.422 -38.531 -27.359 1 67.69 738 SER A N 1
ATOM 5829 C CA . SER A 1 738 ? 19.578 -39.969 -27.25 1 67.69 738 SER A CA 1
ATOM 5830 C C . SER A 1 738 ? 18.328 -40.688 -27.75 1 67.69 738 SER A C 1
ATOM 5832 O O . SER A 1 738 ? 17.203 -40.312 -27.406 1 67.69 738 SER A O 1
ATOM 5834 N N . LEU A 1 739 ? 18.422 -41.312 -28.953 1 51.78 739 LEU A N 1
ATOM 5835 C CA . LEU A 1 739 ? 17.359 -42.219 -29.375 1 51.78 739 LEU A CA 1
ATOM 5836 C C . LEU A 1 739 ? 17.562 -43.625 -28.797 1 51.78 739 LEU A C 1
ATOM 5838 O O . LEU A 1 739 ? 18.672 -44.156 -28.828 1 51.78 739 LEU A O 1
ATOM 5842 N N . ILE A 1 740 ? 17.109 -43.875 -27.656 1 45.81 740 ILE A N 1
ATOM 5843 C CA . ILE A 1 740 ? 17.359 -45.188 -27.078 1 45.81 740 ILE A CA 1
ATOM 5844 C C . ILE A 1 740 ? 16.703 -46.25 -27.938 1 45.81 740 ILE A C 1
ATOM 5846 O O . ILE A 1 740 ? 15.477 -46.312 -28.062 1 45.81 740 ILE A O 1
ATOM 5850 N N . ALA A 1 741 ? 17.312 -46.594 -29.016 1 41.44 741 ALA A N 1
ATOM 5851 C CA . ALA A 1 741 ? 16.875 -47.875 -29.578 1 41.44 741 ALA A CA 1
ATOM 5852 C C . ALA A 1 741 ? 17.188 -49.031 -28.641 1 41.44 741 ALA A C 1
ATOM 5854 O O . ALA A 1 741 ? 18 -48.875 -27.719 1 41.44 741 ALA A O 1
ATOM 5855 N N . THR A 1 742 ? 16.625 -50.25 -28.625 1 42.41 742 THR A N 1
ATOM 5856 C CA . THR A 1 742 ? 16.578 -51.438 -27.781 1 42.41 742 THR A CA 1
ATOM 5857 C C . THR A 1 742 ? 17.891 -51.625 -27.031 1 42.41 742 THR A C 1
ATOM 5859 O O . THR A 1 742 ? 17.891 -51.906 -25.844 1 42.41 742 THR A O 1
ATOM 5862 N N . ASP A 1 743 ? 19.109 -51.906 -27.547 1 44.09 743 ASP A N 1
ATOM 5863 C CA . ASP A 1 743 ? 20.328 -52.438 -26.922 1 44.09 743 ASP A CA 1
ATOM 5864 C C . ASP A 1 743 ? 21.438 -51.375 -26.906 1 44.09 743 ASP A C 1
ATOM 5866 O O . ASP A 1 743 ? 22.516 -51.625 -26.375 1 44.09 743 ASP A O 1
ATOM 5870 N N . SER A 1 744 ? 21.25 -50.219 -27.5 1 49.03 744 SER A N 1
ATOM 5871 C CA . SER A 1 744 ? 22.359 -49.281 -27.516 1 49.03 744 SER A CA 1
ATOM 5872 C C . SER A 1 744 ? 21.859 -47.844 -27.562 1 49.03 744 SER A C 1
ATOM 5874 O O . SER A 1 744 ? 20.781 -47.562 -28.109 1 49.03 744 SER A O 1
ATOM 5876 N N . ILE A 1 745 ? 22.422 -46.969 -26.656 1 54.78 745 ILE A N 1
ATOM 5877 C CA . ILE A 1 745 ? 22.109 -45.531 -26.734 1 54.78 745 ILE A CA 1
ATOM 5878 C C . ILE A 1 745 ? 22.641 -44.969 -28.047 1 54.78 745 ILE A C 1
ATOM 5880 O O . ILE A 1 745 ? 23.844 -44.969 -28.297 1 54.78 745 ILE A O 1
ATOM 5884 N N . ASP A 1 746 ? 21.719 -44.844 -29 1 64.5 746 ASP A N 1
ATOM 5885 C CA . ASP A 1 746 ? 22.094 -44.188 -30.25 1 64.5 746 ASP A CA 1
ATOM 5886 C C . ASP A 1 746 ? 21.828 -42.688 -30.172 1 64.5 746 ASP A C 1
ATOM 5888 O O . ASP A 1 746 ? 20.75 -42.25 -29.75 1 64.5 746 ASP A O 1
ATOM 5892 N N . TRP A 1 747 ? 22.938 -41.938 -30.234 1 69.62 747 TRP A N 1
ATOM 5893 C CA . TRP A 1 747 ? 22.844 -40.469 -30.281 1 69.62 747 TRP A CA 1
ATOM 5894 C C . TRP A 1 747 ? 22.547 -40 -31.703 1 69.62 747 TRP A C 1
ATOM 5896 O O . TRP A 1 747 ? 23.219 -40.406 -32.656 1 69.62 747 TRP A O 1
ATOM 5906 N N . VAL A 1 748 ? 21.391 -39.344 -31.781 1 71.56 748 VAL A N 1
ATOM 5907 C CA . VAL A 1 748 ? 20.984 -38.906 -33.125 1 71.56 748 VAL A CA 1
ATOM 5908 C C . VAL A 1 748 ? 20.891 -37.406 -33.156 1 71.56 748 VAL A C 1
ATOM 5910 O O . VAL A 1 748 ? 20.562 -36.75 -32.156 1 71.56 748 VAL A O 1
ATOM 5913 N N . VAL A 1 749 ? 21.406 -36.812 -34.219 1 74.75 749 VAL A N 1
ATOM 5914 C CA . VAL A 1 749 ? 21.188 -35.406 -34.562 1 74.75 749 VAL A CA 1
ATOM 5915 C C . VAL A 1 749 ? 20.016 -35.281 -35.531 1 74.75 749 VAL A C 1
ATOM 5917 O O . VAL A 1 749 ? 20.125 -35.656 -36.688 1 74.75 749 VAL A O 1
ATOM 5920 N N . ASN A 1 750 ? 18.922 -34.844 -35 1 69.31 750 ASN A N 1
ATOM 5921 C CA . ASN A 1 750 ? 17.734 -34.781 -35.844 1 69.31 750 ASN A CA 1
ATOM 5922 C C . ASN A 1 750 ? 17.828 -33.594 -36.812 1 69.31 750 ASN A C 1
ATOM 5924 O O . ASN A 1 750 ? 17.281 -33.656 -37.906 1 69.31 750 ASN A O 1
ATOM 5928 N N . ALA A 1 751 ? 18.328 -32.531 -36.375 1 79.25 751 ALA A N 1
ATOM 5929 C CA . ALA A 1 751 ? 18.5 -31.344 -37.219 1 79.25 751 ALA A CA 1
ATOM 5930 C C . ALA A 1 751 ? 19.766 -30.578 -36.844 1 79.25 751 ALA A C 1
ATOM 5932 O O . ALA A 1 751 ? 20.094 -30.453 -35.656 1 79.25 751 ALA A O 1
ATOM 5933 N N . SER A 1 752 ? 20.484 -30.188 -37.875 1 87.69 752 SER A N 1
ATOM 5934 C CA . SER A 1 752 ? 21.672 -29.359 -37.656 1 87.69 752 SER A CA 1
ATOM 5935 C C . SER A 1 752 ? 21.484 -27.984 -38.312 1 87.69 752 SER A C 1
ATOM 5937 O O . SER A 1 752 ? 20.562 -27.781 -39.125 1 87.69 752 SER A O 1
ATOM 5939 N N . ALA A 1 753 ? 22.203 -27.031 -37.844 1 91.06 753 ALA A N 1
ATOM 5940 C CA . ALA A 1 753 ? 22.141 -25.672 -38.375 1 91.06 753 ALA A CA 1
ATOM 5941 C C . ALA A 1 753 ? 23.531 -25.062 -38.469 1 91.06 753 ALA A C 1
ATOM 5943 O O . ALA A 1 753 ? 24.484 -25.578 -37.875 1 91.06 753 ALA A O 1
ATOM 5944 N N . GLN A 1 754 ? 23.594 -24.031 -39.312 1 88.81 754 GLN A N 1
ATOM 5945 C CA . GLN A 1 754 ? 24.812 -23.266 -39.469 1 88.81 754 GLN A CA 1
ATOM 5946 C C . GLN A 1 754 ? 24.562 -21.781 -39.188 1 88.81 754 GLN A C 1
ATOM 5948 O O . GLN A 1 754 ? 23.531 -21.234 -39.594 1 88.81 754 GLN A O 1
ATOM 5953 N N . MET A 1 755 ? 25.422 -21.25 -38.438 1 89.62 755 MET A N 1
ATOM 5954 C CA . MET A 1 755 ? 25.328 -19.828 -38.125 1 89.62 755 MET A CA 1
ATOM 5955 C C . MET A 1 755 ? 26.641 -19.109 -38.469 1 89.62 755 MET A C 1
ATOM 5957 O O . MET A 1 755 ? 27.719 -19.719 -38.406 1 89.62 755 MET A O 1
ATOM 5961 N N . GLN A 1 756 ? 26.516 -17.828 -38.781 1 85.62 756 GLN A N 1
ATOM 5962 C CA . GLN A 1 756 ? 27.703 -17.031 -39.062 1 85.62 756 GLN A CA 1
ATOM 5963 C C . GLN A 1 756 ? 28.344 -16.531 -37.781 1 85.62 756 GLN A C 1
ATOM 5965 O O . GLN A 1 756 ? 27.656 -16.375 -36.75 1 85.62 756 GLN A O 1
ATOM 5970 N N . PHE A 1 757 ? 29.641 -16.406 -37.906 1 86.25 757 PHE A N 1
ATOM 5971 C CA . PHE A 1 757 ? 30.312 -15.781 -36.75 1 86.25 757 PHE A CA 1
ATOM 5972 C C . PHE A 1 757 ? 29.719 -14.406 -36.469 1 86.25 757 PHE A C 1
ATOM 5974 O O . PHE A 1 757 ? 29.375 -13.664 -37.375 1 86.25 757 PHE A O 1
ATOM 5981 N N . PRO A 1 758 ? 29.484 -14.148 -35.125 1 83.75 758 PRO A N 1
ATOM 5982 C CA . PRO A 1 758 ? 29.094 -12.781 -34.812 1 83.75 758 PRO A CA 1
ATOM 5983 C C . PRO A 1 758 ? 30.141 -11.75 -35.188 1 83.75 758 PRO A C 1
ATOM 5985 O O . PRO A 1 758 ? 31.328 -12.07 -35.281 1 83.75 758 PRO A O 1
ATOM 5988 N N . ALA A 1 759 ? 29.672 -10.531 -35.438 1 75.31 759 ALA A N 1
ATOM 5989 C CA . ALA A 1 759 ? 30.594 -9.469 -35.844 1 75.31 759 ALA A CA 1
ATOM 5990 C C . ALA A 1 759 ? 31.656 -9.25 -34.781 1 75.31 759 ALA A C 1
ATOM 5992 O O . ALA A 1 759 ? 31.344 -9.125 -33.594 1 75.31 759 ALA A O 1
ATOM 5993 N N . GLY A 1 760 ? 32.812 -9.305 -35.125 1 74 760 GLY A N 1
ATOM 5994 C CA . GLY A 1 760 ? 33.938 -9.016 -34.25 1 74 760 GLY A CA 1
ATOM 5995 C C . GLY A 1 760 ? 34.5 -10.25 -33.594 1 74 760 GLY A C 1
ATOM 5996 O O . GLY A 1 760 ? 35.438 -10.156 -32.781 1 74 760 GLY A O 1
ATOM 5997 N N . PHE A 1 761 ? 33.812 -11.305 -34 1 76.81 761 PHE A N 1
ATOM 5998 C CA . PHE A 1 761 ? 34.312 -12.57 -33.5 1 76.81 761 PHE A CA 1
ATOM 5999 C C . PHE A 1 761 ? 35.594 -12.977 -34.25 1 76.81 761 PHE A C 1
ATOM 6001 O O . PHE A 1 761 ? 35.562 -13.102 -35.469 1 76.81 761 PHE A O 1
ATOM 6008 N N . LEU A 1 762 ? 36.625 -13.102 -33.562 1 68.88 762 LEU A N 1
ATOM 6009 C CA . LEU A 1 762 ? 37.938 -13.469 -34 1 68.88 762 LEU A CA 1
ATOM 6010 C C . LEU A 1 762 ? 38.469 -12.492 -35.062 1 68.88 762 LEU A C 1
ATOM 6012 O O . LEU A 1 762 ? 37.688 -12.062 -35.938 1 68.88 762 LEU A O 1
ATOM 6016 N N . MET B 1 1 ? -4.906 -36.844 -30.953 1 76.5 1 MET B N 1
ATOM 6017 C CA . MET B 1 1 ? -3.957 -36.594 -29.875 1 76.5 1 MET B CA 1
ATOM 6018 C C . MET B 1 1 ? -3.262 -35.25 -30.078 1 76.5 1 MET B C 1
ATOM 6020 O O . MET B 1 1 ? -2.977 -34.875 -31.219 1 76.5 1 MET B O 1
ATOM 6024 N N . THR B 1 2 ? -3.139 -34.625 -28.984 1 79.88 2 THR B N 1
ATOM 6025 C CA . THR B 1 2 ? -2.459 -33.344 -29.062 1 79.88 2 THR B CA 1
ATOM 6026 C C . THR B 1 2 ? -0.946 -33.531 -29.125 1 79.88 2 THR B C 1
ATOM 6028 O O . THR B 1 2 ? -0.441 -34.625 -28.859 1 79.88 2 THR B O 1
ATOM 6031 N N . ILE B 1 3 ? -0.195 -32.531 -29.531 1 77.5 3 ILE B N 1
ATOM 6032 C CA . ILE B 1 3 ? 1.262 -32.562 -29.594 1 77.5 3 ILE B CA 1
ATOM 6033 C C . ILE B 1 3 ? 1.823 -32.812 -28.188 1 77.5 3 ILE B C 1
ATOM 6035 O O . ILE B 1 3 ? 2.818 -33.531 -28.047 1 77.5 3 ILE B O 1
ATOM 6039 N N . SER B 1 4 ? 1.123 -32.344 -27.281 1 81.69 4 SER B N 1
ATOM 6040 C CA . SER B 1 4 ? 1.532 -32.5 -25.891 1 81.69 4 SER B CA 1
ATOM 6041 C C . SER B 1 4 ? 1.4 -33.938 -25.438 1 81.69 4 SER B C 1
ATOM 6043 O O . SER B 1 4 ? 2.268 -34.469 -24.734 1 81.69 4 SER B O 1
ATOM 6045 N N . GLN B 1 5 ? 0.393 -34.562 -25.812 1 87 5 GLN B N 1
ATOM 6046 C CA . GLN B 1 5 ? 0.171 -35.938 -25.469 1 87 5 GLN B CA 1
ATOM 6047 C C . GLN B 1 5 ? 1.157 -36.844 -26.188 1 87 5 GLN B C 1
ATOM 6049 O O . GLN B 1 5 ? 1.605 -37.875 -25.625 1 87 5 GLN B O 1
ATOM 6054 N N . ASP B 1 6 ? 1.496 -36.438 -27.375 1 84.94 6 ASP B N 1
ATOM 6055 C CA . ASP B 1 6 ? 2.535 -37.156 -28.094 1 84.94 6 ASP B CA 1
ATOM 6056 C C . ASP B 1 6 ? 3.875 -37.062 -27.375 1 84.94 6 ASP B C 1
ATOM 6058 O O . ASP B 1 6 ? 4.641 -38.031 -27.359 1 84.94 6 ASP B O 1
ATOM 6062 N N . THR B 1 7 ? 4.098 -36 -26.844 1 82.69 7 THR B N 1
ATOM 6063 C CA . THR B 1 7 ? 5.309 -35.812 -26.062 1 82.69 7 THR B CA 1
ATOM 6064 C C . THR B 1 7 ? 5.309 -36.719 -24.844 1 82.69 7 THR B C 1
ATOM 6066 O O . THR B 1 7 ? 6.344 -37.312 -24.484 1 82.69 7 THR B O 1
ATOM 6069 N N . ALA B 1 8 ? 4.184 -36.844 -24.188 1 89 8 ALA B N 1
ATOM 6070 C CA . ALA B 1 8 ? 4.062 -37.719 -23.031 1 89 8 ALA B CA 1
ATOM 6071 C C . ALA B 1 8 ? 4.383 -39.156 -23.422 1 89 8 ALA B C 1
ATOM 6073 O O . ALA B 1 8 ? 5.07 -39.875 -22.688 1 89 8 ALA B O 1
ATOM 6074 N N . ILE B 1 9 ? 3.9 -39.531 -24.547 1 88.19 9 ILE B N 1
ATOM 6075 C CA . ILE B 1 9 ? 4.137 -40.875 -25.031 1 88.19 9 ILE B CA 1
ATOM 6076 C C . ILE B 1 9 ? 5.621 -41.062 -25.312 1 88.19 9 ILE B C 1
ATOM 6078 O O . ILE B 1 9 ? 6.195 -42.125 -24.984 1 88.19 9 ILE B O 1
ATOM 6082 N N . SER B 1 10 ? 6.184 -40.062 -25.922 1 80.62 10 SER B N 1
ATOM 6083 C CA . SER B 1 10 ? 7.613 -40.125 -26.203 1 80.62 10 SER B CA 1
ATOM 6084 C C . SER B 1 10 ? 8.43 -40.25 -24.922 1 80.62 10 SER B C 1
ATOM 6086 O O . SER B 1 10 ? 9.414 -41 -24.875 1 80.62 10 SER B O 1
ATOM 6088 N N . GLU B 1 11 ? 8.023 -39.562 -23.922 1 83.38 11 GLU B N 1
ATOM 6089 C CA . GLU B 1 11 ? 8.711 -39.625 -22.625 1 83.38 11 GLU B CA 1
ATOM 6090 C C . GLU B 1 11 ? 8.555 -41 -21.984 1 83.38 11 GLU B C 1
ATOM 6092 O O . GLU B 1 11 ? 9.5 -41.531 -21.406 1 83.38 11 GLU B O 1
ATOM 6097 N N . LEU B 1 12 ? 7.375 -41.531 -22.078 1 86.56 12 LEU B N 1
ATOM 6098 C CA . LEU B 1 12 ? 7.137 -42.875 -21.516 1 86.56 12 LEU B CA 1
ATOM 6099 C C . LEU B 1 12 ? 7.977 -43.906 -22.25 1 86.56 12 LEU B C 1
ATOM 6101 O O . LEU B 1 12 ? 8.469 -44.875 -21.625 1 86.56 12 LEU B O 1
ATOM 6105 N N . LYS B 1 13 ? 8.078 -43.75 -23.5 1 80.75 13 LYS B N 1
ATOM 6106 C CA . LYS B 1 13 ? 8.938 -44.656 -24.266 1 80.75 13 LYS B CA 1
ATOM 6107 C C . LYS B 1 13 ? 10.391 -44.531 -23.797 1 80.75 13 LYS B C 1
ATOM 6109 O O . LYS B 1 13 ? 11.102 -45.531 -23.734 1 80.75 13 LYS B O 1
ATOM 6114 N N . GLN B 1 14 ? 10.703 -43.406 -23.453 1 74.44 14 GLN B N 1
ATOM 6115 C CA . GLN B 1 14 ? 12.055 -43.188 -22.953 1 74.44 14 GLN B CA 1
ATOM 6116 C C . GLN B 1 14 ? 12.242 -43.844 -21.578 1 74.44 14 GLN B C 1
ATOM 6118 O O . GLN B 1 14 ? 13.289 -44.438 -21.312 1 74.44 14 GLN B O 1
ATOM 6123 N N . ILE B 1 15 ? 11.32 -43.688 -20.75 1 78.5 15 ILE B N 1
ATOM 6124 C CA . ILE B 1 15 ? 11.375 -44.281 -19.422 1 78.5 15 ILE B CA 1
ATOM 6125 C C . ILE B 1 15 ? 11.492 -45.781 -19.531 1 78.5 15 ILE B C 1
ATOM 6127 O O . ILE B 1 15 ? 12.234 -46.406 -18.781 1 78.5 15 ILE B O 1
ATOM 6131 N N . ARG B 1 16 ? 10.75 -46.375 -20.344 1 76.44 16 ARG B N 1
ATOM 6132 C CA . ARG B 1 16 ? 10.773 -47.812 -20.562 1 76.44 16 ARG B CA 1
ATOM 6133 C C . ARG B 1 16 ? 12.18 -48.281 -20.938 1 76.44 16 ARG B C 1
ATOM 6135 O O . ARG B 1 16 ? 12.609 -49.375 -20.531 1 76.44 16 ARG B O 1
ATOM 6142 N N . ARG B 1 17 ? 12.781 -47.438 -21.5 1 63.16 17 ARG B N 1
ATOM 6143 C CA . ARG B 1 17 ? 14.109 -47.781 -22 1 63.16 17 ARG B CA 1
ATOM 6144 C C . ARG B 1 17 ? 15.156 -47.688 -20.906 1 63.16 17 ARG B C 1
ATOM 6146 O O . ARG B 1 17 ? 16.094 -48.469 -20.875 1 63.16 17 ARG B O 1
ATOM 6153 N N . PHE B 1 18 ? 15.109 -46.625 -20.156 1 59.5 18 PHE B N 1
ATOM 6154 C CA . PHE B 1 18 ? 16.125 -46.344 -19.141 1 59.5 18 PHE B CA 1
ATOM 6155 C C . PHE B 1 18 ? 15.969 -47.281 -17.938 1 59.5 18 PHE B C 1
ATOM 6157 O O . PHE B 1 18 ? 16.922 -47.5 -17.203 1 59.5 18 PHE B O 1
ATOM 6164 N N . THR B 1 19 ? 14.82 -47.469 -17.625 1 56.62 19 THR B N 1
ATOM 6165 C CA . THR B 1 19 ? 14.617 -48.375 -16.484 1 56.62 19 THR B CA 1
ATOM 6166 C C . THR B 1 19 ? 14.867 -49.812 -16.875 1 56.62 19 THR B C 1
ATOM 6168 O O . THR B 1 19 ? 14.641 -50.219 -18.031 1 56.62 19 THR B O 1
ATOM 6171 N N . ARG B 1 20 ? 15.906 -50.406 -16.25 1 48.41 20 ARG B N 1
ATOM 6172 C CA . ARG B 1 20 ? 16.219 -51.812 -16.578 1 48.41 20 ARG B CA 1
ATOM 6173 C C . ARG B 1 20 ? 15.023 -52.5 -17.188 1 48.41 20 ARG B C 1
ATOM 6175 O O . ARG B 1 20 ? 13.875 -52.219 -16.828 1 48.41 20 ARG B O 1
ATOM 6182 N N . LYS B 1 21 ? 15.195 -53.219 -18.312 1 47.12 21 LYS B N 1
ATOM 6183 C CA . LYS B 1 21 ? 14.258 -54.062 -19.062 1 47.12 21 LYS B CA 1
ATOM 6184 C C . LYS B 1 21 ? 13.289 -54.781 -18.125 1 47.12 21 LYS B C 1
ATOM 6186 O O . LYS B 1 21 ? 13.711 -55.406 -17.156 1 47.12 21 LYS B O 1
ATOM 6191 N N . GLY B 1 22 ? 11.961 -54.562 -18.266 1 53.28 22 GLY B N 1
ATOM 6192 C CA . GLY B 1 22 ? 10.938 -55.375 -17.609 1 53.28 22 GLY B CA 1
ATOM 6193 C C . GLY B 1 22 ? 10.266 -54.656 -16.469 1 53.28 22 GLY B C 1
ATOM 6194 O O . GLY B 1 22 ? 9.336 -55.156 -15.844 1 53.28 22 GLY B O 1
ATOM 6195 N N . HIS B 1 23 ? 10.711 -53.312 -16.25 1 67.38 23 HIS B N 1
ATOM 6196 C CA . HIS B 1 23 ? 10.164 -52.719 -15.031 1 67.38 23 HIS B CA 1
ATOM 6197 C C . HIS B 1 23 ? 8.852 -52 -15.305 1 67.38 23 HIS B C 1
ATOM 6199 O O . HIS B 1 23 ? 8 -51.906 -14.422 1 67.38 23 HIS B O 1
ATOM 6205 N N . PHE B 1 24 ? 8.664 -51.562 -16.656 1 80.44 24 PHE B N 1
ATOM 6206 C CA . PHE B 1 24 ? 7.395 -50.906 -16.922 1 80.44 24 PHE B CA 1
ATOM 6207 C C . PHE B 1 24 ? 6.914 -51.188 -18.344 1 80.44 24 PHE B C 1
ATOM 6209 O O . PHE B 1 24 ? 7.719 -51.438 -19.234 1 80.44 24 PHE B O 1
ATOM 6216 N N . GLU B 1 25 ? 5.645 -51.438 -18.609 1 84.56 25 GLU B N 1
ATOM 6217 C CA . GLU B 1 25 ? 4.969 -51.531 -19.891 1 84.56 25 GLU B CA 1
ATOM 6218 C C . GLU B 1 25 ? 3.768 -50.594 -19.953 1 84.56 25 GLU B C 1
ATOM 6220 O O . GLU B 1 25 ? 3.197 -50.219 -18.922 1 84.56 25 GLU B O 1
ATOM 6225 N N . PHE B 1 26 ? 3.564 -50.031 -21.141 1 88.88 26 PHE B N 1
ATOM 6226 C CA . PHE B 1 26 ? 2.385 -49.156 -21.25 1 88.88 26 PHE B CA 1
ATOM 6227 C C . PHE B 1 26 ? 1.685 -49.375 -22.578 1 88.88 26 PHE B C 1
ATOM 6229 O O . PHE B 1 26 ? 2.309 -49.812 -23.562 1 88.88 26 PHE B O 1
ATOM 6236 N N . GLU B 1 27 ? 0.402 -49.25 -22.625 1 90.25 27 GLU B N 1
ATOM 6237 C CA . GLU B 1 27 ? -0.444 -49.344 -23.812 1 90.25 27 GLU B CA 1
ATOM 6238 C C . GLU B 1 27 ? -1.491 -48.219 -23.828 1 90.25 27 GLU B C 1
ATOM 6240 O O . GLU B 1 27 ? -2.086 -47.906 -22.797 1 90.25 27 GLU B O 1
ATOM 6245 N N . ILE B 1 28 ? -1.547 -47.594 -25.016 1 87.56 28 ILE B N 1
ATOM 6246 C CA . ILE B 1 28 ? -2.574 -46.562 -25.172 1 87.56 28 ILE B CA 1
ATOM 6247 C C . ILE B 1 28 ? -3.955 -47.219 -25.188 1 87.56 28 ILE B C 1
ATOM 6249 O O . ILE B 1 28 ? -4.215 -48.125 -26 1 87.56 28 ILE B O 1
ATOM 6253 N N . GLU B 1 29 ? -4.73 -46.844 -24.359 1 84.56 29 GLU B N 1
ATOM 6254 C CA . GLU B 1 29 ? -6.047 -47.5 -24.25 1 84.56 29 GLU B CA 1
ATOM 6255 C C . GLU B 1 29 ? -7.09 -46.719 -25.062 1 84.56 29 GLU B C 1
ATOM 6257 O O . GLU B 1 29 ? -7.703 -47.281 -25.969 1 84.56 29 GLU B O 1
ATOM 6262 N N . ARG B 1 30 ? -7.367 -45.438 -24.562 1 84.56 30 ARG B N 1
ATOM 6263 C CA . ARG B 1 30 ? -8.422 -44.656 -25.219 1 84.56 30 ARG B CA 1
ATOM 6264 C C . ARG B 1 30 ? -8.25 -43.188 -24.953 1 84.56 30 ARG B C 1
ATOM 6266 O O . ARG B 1 30 ? -7.41 -42.781 -24.141 1 84.56 30 ARG B O 1
ATOM 6273 N N . LEU B 1 31 ? -9.016 -42.469 -25.766 1 86.56 31 LEU B N 1
ATOM 6274 C CA . LEU B 1 31 ? -9.211 -41.062 -25.5 1 86.56 31 LEU B CA 1
ATOM 6275 C C . LEU B 1 31 ? -10.523 -40.812 -24.75 1 86.56 31 LEU B C 1
ATOM 6277 O O . LEU B 1 31 ? -11.586 -41.25 -25.219 1 86.56 31 LEU B O 1
ATOM 6281 N N . ALA B 1 32 ? -10.375 -40.281 -23.609 1 88.81 32 ALA B N 1
ATOM 6282 C CA . ALA B 1 32 ? -11.562 -39.969 -22.812 1 88.81 32 ALA B CA 1
ATOM 6283 C C . ALA B 1 32 ? -12.406 -38.875 -23.469 1 88.81 32 ALA B C 1
ATOM 6285 O O . ALA B 1 32 ? -11.984 -38.281 -24.469 1 88.81 32 ALA B O 1
ATOM 6286 N N . ASP B 1 33 ? -13.57 -38.625 -22.922 1 82.75 33 ASP B N 1
ATOM 6287 C CA . ASP B 1 33 ? -14.508 -37.656 -23.484 1 82.75 33 ASP B CA 1
ATOM 6288 C C . ASP B 1 33 ? -13.945 -36.219 -23.406 1 82.75 33 ASP B C 1
ATOM 6290 O O . ASP B 1 33 ? -14.211 -35.406 -24.266 1 82.75 33 ASP B O 1
ATOM 6294 N N . ASP B 1 34 ? -13.164 -36 -22.438 1 84.12 34 ASP B N 1
ATOM 6295 C CA . ASP B 1 34 ? -12.594 -34.688 -22.266 1 84.12 34 ASP B CA 1
ATOM 6296 C C . ASP B 1 34 ? -11.266 -34.562 -23 1 84.12 34 ASP B C 1
ATOM 6298 O O . ASP B 1 34 ? -10.469 -33.656 -22.719 1 84.12 34 ASP B O 1
ATOM 6302 N N . LYS B 1 35 ? -10.969 -35.5 -23.812 1 88.06 35 LYS B N 1
ATOM 6303 C CA . LYS B 1 35 ? -9.812 -35.5 -24.703 1 88.06 35 LYS B CA 1
ATOM 6304 C C . LYS B 1 35 ? -8.539 -35.875 -23.953 1 88.06 35 LYS B C 1
ATOM 6306 O O . LYS B 1 35 ? -7.43 -35.625 -24.422 1 88.06 35 LYS B O 1
ATOM 6311 N N . ALA B 1 36 ? -8.734 -36.375 -22.734 1 93.56 36 ALA B N 1
ATOM 6312 C CA . ALA B 1 36 ? -7.574 -36.906 -22.016 1 93.56 36 ALA B CA 1
ATOM 6313 C C . ALA B 1 36 ? -7.164 -38.281 -22.562 1 93.56 36 ALA B C 1
ATOM 6315 O O . ALA B 1 36 ? -8.023 -39.094 -22.906 1 93.56 36 ALA B O 1
ATOM 6316 N N . LEU B 1 37 ? -5.898 -38.469 -22.703 1 94.44 37 LEU B N 1
ATOM 6317 C CA . LEU B 1 37 ? -5.371 -39.75 -23.156 1 94.44 37 LEU B CA 1
ATOM 6318 C C . LEU B 1 37 ? -5.23 -40.719 -21.984 1 94.44 37 LEU B C 1
ATOM 6320 O O . LEU B 1 37 ? -4.605 -40.375 -20.969 1 94.44 37 LEU B O 1
ATOM 6324 N N . ILE B 1 38 ? -5.891 -41.812 -22.062 1 95.31 38 ILE B N 1
ATOM 6325 C CA . ILE B 1 38 ? -5.797 -42.812 -21.031 1 95.31 38 ILE B CA 1
ATOM 6326 C C . ILE B 1 38 ? -4.785 -43.906 -21.438 1 95.31 38 ILE B C 1
ATOM 6328 O O . ILE B 1 38 ? -4.918 -44.5 -22.5 1 95.31 38 ILE B O 1
ATOM 6332 N N . ILE B 1 39 ? -3.803 -44.094 -20.594 1 95.31 39 ILE B N 1
ATOM 6333 C CA . ILE B 1 39 ? -2.746 -45.062 -20.875 1 95.31 39 ILE B CA 1
ATOM 6334 C C . ILE B 1 39 ? -2.73 -46.125 -19.781 1 95.31 39 ILE B C 1
ATOM 6336 O O . ILE B 1 39 ? -2.725 -45.812 -18.594 1 95.31 39 ILE B O 1
ATOM 6340 N N . ARG B 1 40 ? -2.781 -47.344 -20.188 1 94.5 40 ARG B N 1
ATOM 6341 C CA . ARG B 1 40 ? -2.545 -48.438 -19.266 1 94.5 40 ARG B CA 1
ATOM 6342 C C . ARG B 1 40 ? -1.058 -48.594 -18.953 1 94.5 40 ARG B C 1
ATOM 6344 O O . ARG B 1 40 ? -0.245 -48.75 -19.859 1 94.5 40 ARG B O 1
ATOM 6351 N N . PHE B 1 41 ? -0.731 -48.438 -17.75 1 93.19 41 PHE B N 1
ATOM 6352 C CA . PHE B 1 41 ? 0.654 -48.438 -17.297 1 93.19 41 PHE B CA 1
ATOM 6353 C C . PHE B 1 41 ? 0.919 -49.562 -16.297 1 93.19 41 PHE B C 1
ATOM 6355 O O . PHE B 1 41 ? 0.31 -49.594 -15.234 1 93.19 41 PHE B O 1
ATOM 6362 N N . GLN B 1 42 ? 1.759 -50.469 -16.688 1 91.19 42 GLN B N 1
ATOM 6363 C CA . GLN B 1 42 ? 2.104 -51.594 -15.836 1 91.19 42 GLN B CA 1
ATOM 6364 C C . GLN B 1 42 ? 3.496 -51.438 -15.234 1 91.19 42 GLN B C 1
ATOM 6366 O O . GLN B 1 42 ? 4.48 -51.281 -15.961 1 91.19 42 GLN B O 1
ATOM 6371 N N . LEU B 1 43 ? 3.547 -51.469 -13.938 1 89.38 43 LEU B N 1
ATOM 6372 C CA . LEU B 1 43 ? 4.797 -51.281 -13.211 1 89.38 43 LEU B CA 1
ATOM 6373 C C . LEU B 1 43 ? 5.172 -52.562 -12.445 1 89.38 43 LEU B C 1
ATOM 6375 O O . LEU B 1 43 ? 4.355 -53.094 -11.688 1 89.38 43 LEU B O 1
ATOM 6379 N N . ARG B 1 44 ? 6.348 -52.969 -12.703 1 86.44 44 ARG B N 1
ATOM 6380 C CA . ARG B 1 44 ? 6.848 -54.125 -11.938 1 86.44 44 ARG B CA 1
ATOM 6381 C C . ARG B 1 44 ? 7.418 -53.656 -10.602 1 86.44 44 ARG B C 1
ATOM 6383 O O . ARG B 1 44 ? 8.484 -53.062 -10.555 1 86.44 44 ARG B O 1
ATOM 6390 N N . ILE B 1 45 ? 6.762 -53.844 -9.539 1 80.75 45 ILE B N 1
ATOM 6391 C CA . ILE B 1 45 ? 7.109 -53.406 -8.195 1 80.75 45 ILE B CA 1
ATOM 6392 C C . ILE B 1 45 ? 7.934 -54.469 -7.484 1 80.75 45 ILE B C 1
ATOM 6394 O O . ILE B 1 45 ? 8.734 -54.156 -6.598 1 80.75 45 ILE B O 1
ATOM 6398 N N . GLY B 1 46 ? 7.934 -55.656 -7.934 1 72.75 46 GLY B N 1
ATOM 6399 C CA . GLY B 1 46 ? 8.586 -56.75 -7.234 1 72.75 46 GLY B CA 1
ATOM 6400 C C . GLY B 1 46 ? 7.922 -57.094 -5.918 1 72.75 46 GLY B C 1
ATOM 6401 O O . GLY B 1 46 ? 6.773 -56.719 -5.676 1 72.75 46 GLY B O 1
ATOM 6402 N N . LEU B 1 47 ? 8.578 -57.812 -5.074 1 70.19 47 LEU B N 1
ATOM 6403 C CA . LEU B 1 47 ? 8.039 -58.25 -3.781 1 70.19 47 LEU B CA 1
ATOM 6404 C C . LEU B 1 47 ? 8.289 -57.156 -2.723 1 70.19 47 LEU B C 1
ATOM 6406 O O . LEU B 1 47 ? 9.359 -57.125 -2.115 1 70.19 47 LEU B O 1
ATOM 6410 N N . LEU B 1 48 ? 7.508 -56.062 -2.811 1 78.81 48 LEU B N 1
ATOM 6411 C CA . LEU B 1 48 ? 7.609 -55.031 -1.796 1 78.81 48 LEU B CA 1
ATOM 6412 C C . LEU B 1 48 ? 7.051 -55.5 -0.461 1 78.81 48 LEU B C 1
ATOM 6414 O O . LEU B 1 48 ? 5.941 -56.031 -0.404 1 78.81 48 LEU B O 1
ATOM 6418 N N . GLN B 1 49 ? 7.805 -55.531 0.548 1 82.19 49 GLN B N 1
ATOM 6419 C CA . GLN B 1 49 ? 7.375 -55.969 1.873 1 82.19 49 GLN B CA 1
ATOM 6420 C C . GLN B 1 49 ? 6.438 -54.938 2.512 1 82.19 49 GLN B C 1
ATOM 6422 O O . GLN B 1 49 ? 6.723 -53.75 2.51 1 82.19 49 GLN B O 1
ATOM 6427 N N . THR B 1 50 ? 5.289 -55.406 2.787 1 86.31 50 THR B N 1
ATOM 6428 C CA . THR B 1 50 ? 4.297 -54.562 3.463 1 86.31 50 THR B CA 1
ATOM 6429 C C . THR B 1 50 ? 4.586 -54.5 4.961 1 86.31 50 THR B C 1
ATOM 6431 O O . THR B 1 50 ? 4.973 -55.469 5.574 1 86.31 50 THR B O 1
ATOM 6434 N N . GLN B 1 51 ? 4.641 -53.375 5.453 1 87.12 51 GLN B N 1
ATOM 6435 C CA . GLN B 1 51 ? 4.832 -53.156 6.883 1 87.12 51 GLN B CA 1
ATOM 6436 C C . GLN B 1 51 ? 3.689 -52.312 7.469 1 87.12 51 GLN B C 1
ATOM 6438 O O . GLN B 1 51 ? 3.092 -51.5 6.777 1 87.12 51 GLN B O 1
ATOM 6443 N N . ASN B 1 52 ? 3.281 -52.625 8.781 1 86.94 52 ASN B N 1
ATOM 6444 C CA . ASN B 1 52 ? 2.385 -51.812 9.602 1 86.94 52 ASN B CA 1
ATOM 6445 C C . ASN B 1 52 ? 1.02 -51.656 8.938 1 86.94 52 ASN B C 1
ATOM 6447 O O . ASN B 1 52 ? 0.468 -50.562 8.906 1 86.94 52 ASN B O 1
ATOM 6451 N N . GLY B 1 53 ? 0.607 -52.688 8.211 1 84.88 53 GLY B N 1
ATOM 6452 C CA . GLY B 1 53 ? -0.712 -52.656 7.598 1 84.88 53 GLY B CA 1
ATOM 6453 C C . GLY B 1 53 ? -0.743 -51.844 6.309 1 84.88 53 GLY B C 1
ATOM 6454 O O . GLY B 1 53 ? -1.797 -51.344 5.902 1 84.88 53 GLY B O 1
ATOM 6455 N N . GLY B 1 54 ? 0.341 -51.688 5.676 1 89.75 54 GLY B N 1
ATOM 6456 C CA . GLY B 1 54 ? 0.425 -50.969 4.41 1 89.75 54 GLY B CA 1
ATOM 6457 C C . GLY B 1 54 ? -0.296 -51.688 3.279 1 89.75 54 GLY B C 1
ATOM 6458 O O . GLY B 1 54 ? -0.793 -52.812 3.453 1 89.75 54 GLY B O 1
ATOM 6459 N N . LEU B 1 55 ? -0.368 -51.062 2.178 1 91.19 55 LEU B N 1
ATOM 6460 C CA . LEU B 1 55 ? -1.081 -51.562 1.015 1 91.19 55 LEU B CA 1
ATOM 6461 C C . LEU B 1 55 ? -0.322 -52.75 0.384 1 91.19 55 LEU B C 1
ATOM 6463 O O . LEU B 1 55 ? 0.906 -52.688 0.278 1 91.19 55 LEU B O 1
ATOM 6467 N N . LYS B 1 56 ? -1.029 -53.719 0.022 1 90.44 56 LYS B N 1
ATOM 6468 C CA . LYS B 1 56 ? -0.443 -54.844 -0.685 1 90.44 56 LYS B CA 1
ATOM 6469 C C . LYS B 1 56 ? -0.517 -54.656 -2.195 1 90.44 56 LYS B C 1
ATOM 6471 O O . LYS B 1 56 ? -1.581 -54.344 -2.736 1 90.44 56 LYS B O 1
ATOM 6476 N N . PHE B 1 57 ? 0.651 -54.906 -2.826 1 92.62 57 PHE B N 1
ATOM 6477 C CA . PHE B 1 57 ? 0.72 -54.75 -4.273 1 92.62 57 PHE B CA 1
ATOM 6478 C C . PHE B 1 57 ? 1.014 -56.062 -4.961 1 92.62 57 PHE B C 1
ATOM 6480 O O . PHE B 1 57 ? 1.598 -56.969 -4.359 1 92.62 57 PHE B O 1
ATOM 6487 N N . CYS B 1 58 ? 0.581 -56.125 -6.168 1 89.81 58 CYS B N 1
ATOM 6488 C CA . CYS B 1 58 ? 0.951 -57.25 -7.02 1 89.81 58 CYS B CA 1
ATOM 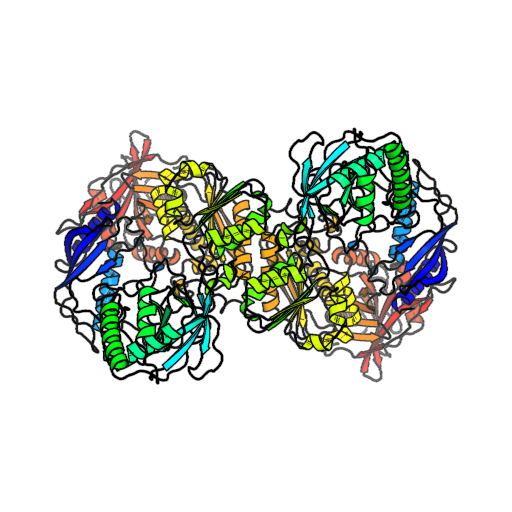6489 C C . CYS B 1 58 ? 2.373 -57.094 -7.547 1 89.81 58 CYS B C 1
ATOM 6491 O O . CYS B 1 58 ? 2.947 -56 -7.48 1 89.81 58 CYS B O 1
ATOM 6493 N N . GLU B 1 59 ? 2.918 -58.188 -7.953 1 88.25 59 GLU B N 1
ATOM 6494 C CA . GLU B 1 59 ? 4.242 -58.125 -8.562 1 88.25 59 GLU B CA 1
ATOM 6495 C C . GLU B 1 59 ? 4.266 -57.125 -9.711 1 88.25 59 GLU B C 1
ATOM 6497 O O . GLU B 1 59 ? 5.227 -56.375 -9.867 1 88.25 59 GLU B O 1
ATOM 6502 N N . VAL B 1 60 ? 3.229 -57.312 -10.492 1 90.44 60 VAL B N 1
ATOM 6503 C CA . VAL B 1 60 ? 2.98 -56.344 -11.539 1 90.44 60 VAL B CA 1
ATOM 6504 C C . VAL B 1 60 ? 1.658 -55.625 -11.273 1 90.44 60 VAL B C 1
ATOM 6506 O O . VAL B 1 60 ? 0.592 -56.25 -11.297 1 90.44 60 VAL B O 1
ATOM 6509 N N . GLU B 1 61 ? 1.805 -54.375 -10.953 1 92.56 61 GLU B N 1
ATOM 6510 C CA . GLU B 1 61 ? 0.613 -53.562 -10.672 1 92.56 61 GLU B CA 1
ATOM 6511 C C . GLU B 1 61 ? 0.233 -52.719 -11.875 1 92.56 61 GLU B C 1
ATOM 6513 O O . GLU B 1 61 ? 1.099 -52.094 -12.516 1 92.56 61 GLU B O 1
ATOM 6518 N N . GLU B 1 62 ? -1.032 -52.688 -12.125 1 94 62 GLU B N 1
ATOM 6519 C CA . GLU B 1 62 ? -1.527 -51.906 -13.266 1 94 62 GLU B CA 1
ATOM 6520 C C . GLU B 1 62 ? -2.168 -50.625 -12.812 1 94 62 GLU B C 1
ATOM 6522 O O . GLU B 1 62 ? -2.99 -50.594 -11.891 1 94 62 GLU B O 1
ATOM 6527 N N . PHE B 1 63 ? -1.729 -49.594 -13.461 1 95.62 63 PHE B N 1
ATOM 6528 C CA . PHE B 1 63 ? -2.295 -48.25 -13.242 1 95.62 63 PHE B CA 1
ATOM 6529 C C . PHE B 1 63 ? -2.848 -47.688 -14.547 1 95.62 63 PHE B C 1
ATOM 6531 O O . PHE B 1 63 ? -2.549 -48.219 -15.625 1 95.62 63 PHE B O 1
ATOM 6538 N N . LEU B 1 64 ? -3.691 -46.719 -14.391 1 96.19 64 LEU B N 1
ATOM 6539 C CA . LEU B 1 64 ? -4.172 -45.938 -15.516 1 96.19 64 LEU B CA 1
ATOM 6540 C C . LEU B 1 64 ? -3.678 -44.5 -15.422 1 96.19 64 LEU B C 1
ATOM 6542 O O . LEU B 1 64 ? -3.963 -43.781 -14.438 1 96.19 64 LEU B O 1
ATOM 6546 N N . LEU B 1 65 ? -2.922 -44.125 -16.422 1 95.81 65 LEU B N 1
ATOM 6547 C CA . LEU B 1 65 ? -2.48 -42.75 -16.484 1 95.81 65 LEU B CA 1
ATOM 6548 C C . LEU B 1 65 ? -3.451 -41.906 -17.312 1 95.81 65 LEU B C 1
ATOM 6550 O O . LEU B 1 65 ? -3.836 -42.312 -18.422 1 95.81 65 LEU B O 1
ATOM 6554 N N . ARG B 1 66 ? -3.9 -40.875 -16.719 1 95 66 ARG B N 1
ATOM 6555 C CA . ARG B 1 66 ? -4.738 -39.906 -17.438 1 95 66 ARG B CA 1
ATOM 6556 C C . ARG B 1 66 ? -3.951 -38.656 -17.797 1 95 66 ARG B C 1
ATOM 6558 O O . ARG B 1 66 ? -3.645 -37.844 -16.938 1 95 66 ARG B O 1
ATOM 6565 N N . ILE B 1 67 ? -3.666 -38.5 -19.078 1 95.19 67 ILE B N 1
ATOM 6566 C CA . ILE B 1 67 ? -2.852 -37.406 -19.578 1 95.19 67 ILE B CA 1
ATOM 6567 C C . ILE B 1 67 ? -3.748 -36.344 -20.219 1 95.19 67 ILE B C 1
ATOM 6569 O O . ILE B 1 67 ? -4.266 -36.531 -21.312 1 95.19 67 ILE B O 1
ATOM 6573 N N . PRO B 1 68 ? -3.838 -35.188 -19.578 1 92.5 68 PRO B N 1
ATOM 6574 C CA . PRO B 1 68 ? -4.703 -34.156 -20.125 1 92.5 68 PRO B CA 1
ATOM 6575 C C . PRO B 1 68 ? -4.207 -33.625 -21.469 1 92.5 68 PRO B C 1
ATOM 6577 O O . PRO B 1 68 ? -3.037 -33.812 -21.812 1 92.5 68 PRO B O 1
ATOM 6580 N N . ALA B 1 69 ? -5.117 -32.969 -22.203 1 87.75 69 ALA B N 1
ATOM 6581 C CA . ALA B 1 69 ? -4.785 -32.406 -23.516 1 87.75 69 ALA B CA 1
ATOM 6582 C C . ALA B 1 69 ? -3.74 -31.312 -23.406 1 87.75 69 ALA B C 1
ATOM 6584 O O . ALA B 1 69 ? -2.938 -31.109 -24.328 1 87.75 69 ALA B O 1
ATOM 6585 N N . ASP B 1 70 ? -3.707 -30.625 -22.281 1 85.12 70 ASP B N 1
ATOM 6586 C CA . ASP B 1 70 ? -2.797 -29.5 -22.094 1 85.12 70 ASP B CA 1
ATOM 6587 C C . ASP B 1 70 ? -1.574 -29.922 -21.281 1 85.12 70 ASP B C 1
ATOM 6589 O O . ASP B 1 70 ? -0.968 -29.094 -20.594 1 85.12 70 ASP B O 1
ATOM 6593 N N . TYR B 1 71 ? -1.246 -31.203 -21.344 1 88.31 71 TYR B N 1
ATOM 6594 C CA . TYR B 1 71 ? 0.011 -31.672 -20.766 1 88.31 71 TYR B CA 1
ATOM 6595 C C . TYR B 1 71 ? 1.197 -30.938 -21.375 1 88.31 71 TYR B C 1
ATOM 6597 O O . TYR B 1 71 ? 1.214 -30.688 -22.594 1 88.31 71 TYR B O 1
ATOM 6605 N N . PRO B 1 72 ? 2.15 -30.438 -20.594 1 87.94 72 PRO B N 1
ATOM 6606 C CA . PRO B 1 72 ? 2.367 -30.719 -19.172 1 87.94 72 PRO B CA 1
ATOM 6607 C C . PRO B 1 72 ? 1.9 -29.594 -18.266 1 87.94 72 PRO B C 1
ATOM 6609 O O . PRO B 1 72 ? 2.205 -29.578 -17.062 1 87.94 72 PRO B O 1
ATOM 6612 N N . PHE B 1 73 ? 1.166 -28.672 -18.828 1 85.5 73 PHE B N 1
ATOM 6613 C CA . PHE B 1 73 ? 0.768 -27.5 -18.047 1 85.5 73 PHE B CA 1
ATOM 6614 C C . PHE B 1 73 ? -0.361 -27.859 -17.078 1 85.5 73 PHE B C 1
ATOM 6616 O O . PHE B 1 73 ? -0.597 -27.156 -16.094 1 85.5 73 PHE B O 1
ATOM 6623 N N . VAL B 1 74 ? -1.078 -28.875 -17.391 1 85.94 74 VAL B N 1
ATOM 6624 C CA . VAL B 1 74 ? -1.977 -29.531 -16.453 1 85.94 74 VAL B CA 1
ATOM 6625 C C . VAL B 1 74 ? -1.412 -30.906 -16.094 1 85.94 74 VAL B C 1
ATOM 6627 O O . VAL B 1 74 ? -0.995 -31.672 -16.953 1 85.94 74 VAL B O 1
ATOM 6630 N N . TYR B 1 75 ? -1.345 -31.125 -14.789 1 88 75 TYR B N 1
ATOM 6631 C CA . TYR B 1 75 ? -0.665 -32.344 -14.352 1 88 75 TYR B CA 1
ATOM 6632 C C . TYR B 1 75 ? -1.485 -33.562 -14.688 1 88 75 TYR B C 1
ATOM 6634 O O . TYR B 1 75 ? -2.719 -33.531 -14.664 1 88 75 TYR B O 1
ATOM 6642 N N . PRO B 1 76 ? -0.804 -34.656 -15.023 1 92.69 76 PRO B N 1
ATOM 6643 C CA . PRO B 1 76 ? -1.495 -35.938 -15.266 1 92.69 76 PRO B CA 1
ATOM 6644 C C . PRO B 1 76 ? -1.997 -36.594 -13.977 1 92.69 76 PRO B C 1
ATOM 6646 O O . PRO B 1 76 ? -1.458 -36.312 -12.898 1 92.69 76 PRO B O 1
ATOM 6649 N N . GLU B 1 77 ? -3 -37.375 -14.117 1 93.25 77 GLU B N 1
ATOM 6650 C CA . GLU B 1 77 ? -3.58 -38.094 -12.984 1 93.25 77 GLU B CA 1
ATOM 6651 C C . GLU B 1 77 ? -3.371 -39.594 -13.125 1 93.25 77 GLU B C 1
ATOM 6653 O O . GLU B 1 77 ? -3.102 -40.094 -14.219 1 93.25 77 GLU B O 1
ATOM 6658 N N . VAL B 1 78 ? -3.355 -40.25 -11.961 1 95.44 78 VAL B N 1
ATOM 6659 C CA . VAL B 1 78 ? -3.189 -41.688 -11.938 1 95.44 78 VAL B CA 1
ATOM 6660 C C . VAL B 1 78 ? -4.375 -42.344 -11.227 1 95.44 78 VAL B C 1
ATOM 6662 O O . VAL B 1 78 ? -4.844 -41.812 -10.203 1 95.44 78 VAL B O 1
ATOM 6665 N N . CYS B 1 79 ? -4.922 -43.344 -11.836 1 94.69 79 CYS B N 1
ATOM 6666 C CA . CYS B 1 79 ? -5.988 -44.094 -11.18 1 94.69 79 CYS B CA 1
ATOM 6667 C C . CYS B 1 79 ? -5.809 -45.594 -11.391 1 94.69 79 CYS B C 1
ATOM 6669 O O . CYS B 1 79 ? -4.887 -46 -12.094 1 94.69 79 CYS B O 1
ATOM 6671 N N . VAL B 1 80 ? -6.555 -46.375 -10.68 1 94.56 80 VAL B N 1
ATOM 6672 C CA . VAL B 1 80 ? -6.562 -47.812 -10.812 1 94.56 80 VAL B CA 1
ATOM 6673 C C . VAL B 1 80 ? -7.961 -48.312 -11.18 1 94.56 80 VAL B C 1
ATOM 6675 O O . VAL B 1 80 ? -8.961 -47.688 -10.797 1 94.56 80 VAL B O 1
ATOM 6678 N N . ALA B 1 81 ? -8.047 -49.375 -11.883 1 91.44 81 ALA B N 1
ATOM 6679 C CA . ALA B 1 81 ? -9.336 -49.906 -12.312 1 91.44 81 ALA B CA 1
ATOM 6680 C C . ALA B 1 81 ? -9.984 -50.719 -11.203 1 91.44 81 ALA B C 1
ATOM 6682 O O . ALA B 1 81 ? -11.211 -50.875 -11.156 1 91.44 81 ALA B O 1
ATOM 6683 N N . HIS B 1 82 ? -9.203 -51.25 -10.328 1 91.88 82 HIS B N 1
ATOM 6684 C CA . HIS B 1 82 ? -9.719 -52.094 -9.25 1 91.88 82 HIS B CA 1
ATOM 6685 C C . HIS B 1 82 ? -10.031 -51.281 -8.008 1 91.88 82 HIS B C 1
ATOM 6687 O O . HIS B 1 82 ? -9.703 -50.094 -7.945 1 91.88 82 HIS B O 1
ATOM 6693 N N . LYS B 1 83 ? -10.602 -51.906 -6.914 1 90.44 83 LYS B N 1
ATOM 6694 C CA . LYS B 1 83 ? -10.984 -51.219 -5.68 1 90.44 83 LYS B CA 1
ATOM 6695 C C . LYS B 1 83 ? -10.164 -51.719 -4.496 1 90.44 83 LYS B C 1
ATOM 6697 O O . LYS B 1 83 ? -10.531 -51.531 -3.34 1 90.44 83 LYS B O 1
ATOM 6702 N N . ARG B 1 84 ? -9.07 -52.344 -4.824 1 91.25 84 ARG B N 1
ATOM 6703 C CA . ARG B 1 84 ? -8.25 -52.969 -3.775 1 91.25 84 ARG B CA 1
ATOM 6704 C C . ARG B 1 84 ? -7.691 -51.875 -2.842 1 91.25 84 ARG B C 1
ATOM 6706 O O . ARG B 1 84 ? -7.395 -52.156 -1.678 1 91.25 84 ARG B O 1
ATOM 6713 N N . PHE B 1 85 ? -7.582 -50.75 -3.342 1 90.31 85 PHE B N 1
ATOM 6714 C CA . PHE B 1 85 ? -6.941 -49.688 -2.57 1 90.31 85 PHE B CA 1
ATOM 6715 C C . PHE B 1 85 ? -7.984 -48.844 -1.851 1 90.31 85 PHE B C 1
ATOM 6717 O O . PHE B 1 85 ? -7.641 -47.875 -1.153 1 90.31 85 PHE B O 1
ATOM 6724 N N . ALA B 1 86 ? -9.211 -49.156 -1.946 1 83.38 86 ALA B N 1
ATOM 6725 C CA . ALA B 1 86 ? -10.289 -48.344 -1.396 1 83.38 86 ALA B CA 1
ATOM 6726 C C . ALA B 1 86 ? -10.133 -48.188 0.111 1 83.38 86 ALA B C 1
ATOM 6728 O O . ALA B 1 86 ? -9.828 -49.125 0.827 1 83.38 86 ALA B O 1
ATOM 6729 N N . GLY B 1 87 ? -10.289 -46.844 0.563 1 76.25 87 GLY B N 1
ATOM 6730 C CA . GLY B 1 87 ? -10.242 -46.562 1.989 1 76.25 87 GLY B CA 1
ATOM 6731 C C . GLY B 1 87 ? -8.859 -46.188 2.488 1 76.25 87 GLY B C 1
ATOM 6732 O O . GLY B 1 87 ? -8.703 -45.688 3.602 1 76.25 87 GLY B O 1
ATOM 6733 N N . PHE B 1 88 ? -7.875 -46.531 1.735 1 82.75 88 PHE B N 1
ATOM 6734 C CA . PHE B 1 88 ? -6.512 -46.219 2.131 1 82.75 88 PHE B CA 1
ATOM 6735 C C . PHE B 1 88 ? -6.25 -44.719 1.971 1 82.75 88 PHE B C 1
ATOM 6737 O O . PHE B 1 88 ? -6.832 -44.062 1.099 1 82.75 88 PHE B O 1
ATOM 6744 N N . PRO B 1 89 ? -5.414 -44.156 2.836 1 79.75 89 PRO B N 1
ATOM 6745 C CA . PRO B 1 89 ? -5.105 -42.719 2.711 1 79.75 89 PRO B CA 1
ATOM 6746 C C . PRO B 1 89 ? -4.559 -42.375 1.332 1 79.75 89 PRO B C 1
ATOM 6748 O O . PRO B 1 89 ? -3.791 -43.125 0.744 1 79.75 89 PRO B O 1
ATOM 6751 N N . HIS B 1 90 ? -4.977 -41.188 0.783 1 83.12 90 HIS B N 1
ATOM 6752 C CA . HIS B 1 90 ? -4.516 -40.656 -0.483 1 83.12 90 HIS B CA 1
ATOM 6753 C C . HIS B 1 90 ? -5.047 -41.438 -1.666 1 83.12 90 HIS B C 1
ATOM 6755 O O . HIS B 1 90 ? -4.426 -41.469 -2.73 1 83.12 90 HIS B O 1
ATOM 6761 N N . VAL B 1 91 ? -6.023 -42.188 -1.413 1 85.69 91 VAL B N 1
ATOM 6762 C CA . VAL B 1 91 ? -6.828 -42.781 -2.469 1 85.69 91 VAL B CA 1
ATOM 6763 C C . VAL B 1 91 ? -8.25 -42.25 -2.426 1 85.69 91 VAL B C 1
ATOM 6765 O O . VAL B 1 91 ? -8.938 -42.344 -1.408 1 85.69 91 VAL B O 1
ATOM 6768 N N . THR B 1 92 ? -8.586 -41.625 -3.482 1 81.31 92 THR B N 1
ATOM 6769 C CA . THR B 1 92 ? -9.906 -41 -3.502 1 81.31 92 THR B CA 1
ATOM 6770 C C . THR B 1 92 ? -10.859 -41.781 -4.414 1 81.31 92 THR B C 1
ATOM 6772 O O . THR B 1 92 ? -10.453 -42.281 -5.465 1 81.31 92 THR B O 1
ATOM 6775 N N . TRP B 1 93 ? -12.031 -41.938 -3.936 1 81.38 93 TRP B N 1
ATOM 6776 C CA . TRP B 1 93 ? -13.109 -42.594 -4.672 1 81.38 93 TRP B CA 1
ATOM 6777 C C . TRP B 1 93 ? -12.695 -44 -5.129 1 81.38 93 TRP B C 1
ATOM 6779 O O . TRP B 1 93 ? -12.914 -44.375 -6.285 1 81.38 93 TRP B O 1
ATOM 6789 N N . ALA B 1 94 ? -11.875 -44.594 -4.352 1 80.25 94 ALA B N 1
ATOM 6790 C CA . ALA B 1 94 ? -11.453 -45.969 -4.461 1 80.25 94 ALA B CA 1
ATOM 6791 C C . ALA B 1 94 ? -10.453 -46.156 -5.598 1 80.25 94 ALA B C 1
ATOM 6793 O O . ALA B 1 94 ? -9.688 -47.125 -5.613 1 80.25 94 ALA B O 1
ATOM 6794 N N . HIS B 1 95 ? -10.477 -45.188 -6.441 1 88.44 95 HIS B N 1
ATOM 6795 C CA . HIS B 1 95 ? -9.758 -45.469 -7.68 1 88.44 95 HIS B CA 1
ATOM 6796 C C . HIS B 1 95 ? -8.617 -44.469 -7.879 1 88.44 95 HIS B C 1
ATOM 6798 O O . HIS B 1 95 ? -7.629 -44.781 -8.547 1 88.44 95 HIS B O 1
ATOM 6804 N N . TRP B 1 96 ? -8.758 -43.281 -7.391 1 90 96 TRP B N 1
ATOM 6805 C CA . TRP B 1 96 ? -7.844 -42.219 -7.773 1 90 96 TRP B CA 1
ATOM 6806 C C . TRP B 1 96 ? -6.703 -42.094 -6.766 1 90 96 TRP B C 1
ATOM 6808 O O . TRP B 1 96 ? -6.938 -41.969 -5.562 1 90 96 TRP B O 1
ATOM 6818 N N . ILE B 1 97 ? -5.48 -42 -7.273 1 91.81 97 ILE B N 1
ATOM 6819 C CA . ILE B 1 97 ? -4.289 -41.906 -6.441 1 91.81 97 ILE B CA 1
ATOM 6820 C C . ILE B 1 97 ? -3.893 -40.438 -6.289 1 91.81 97 ILE B C 1
ATOM 6822 O O . ILE B 1 97 ? -3.621 -39.75 -7.281 1 91.81 97 ILE B O 1
ATOM 6826 N N . CYS B 1 98 ? -3.926 -39.969 -5.109 1 86.62 98 CYS B N 1
ATOM 6827 C CA . CYS B 1 98 ? -3.545 -38.594 -4.84 1 86.62 98 CYS B CA 1
ATOM 6828 C C . CYS B 1 98 ? -2.027 -38.438 -4.793 1 86.62 98 CYS B C 1
ATOM 6830 O O . CYS B 1 98 ? -1.405 -38.688 -3.762 1 86.62 98 CYS B O 1
ATOM 6832 N N . LEU B 1 99 ? -1.467 -37.875 -5.824 1 88.19 99 LEU B N 1
ATOM 6833 C CA . LEU B 1 99 ? -0.017 -37.75 -5.934 1 88.19 99 LEU B CA 1
ATOM 6834 C C . LEU B 1 99 ? 0.434 -36.312 -5.613 1 88.19 99 LEU B C 1
ATOM 6836 O O . LEU B 1 99 ? 1.629 -36.062 -5.441 1 88.19 99 LEU B O 1
ATOM 6840 N N . TYR B 1 100 ? -0.591 -35.406 -5.508 1 80.44 100 TYR B N 1
ATOM 6841 C CA . TYR B 1 100 ? -0.255 -34 -5.359 1 80.44 100 TYR B CA 1
ATOM 6842 C C . TYR B 1 100 ? -0.968 -33.406 -4.152 1 80.44 100 TYR B C 1
ATOM 6844 O O . TYR B 1 100 ? -2.145 -33.688 -3.914 1 80.44 100 TYR B O 1
ATOM 6852 N N . GLN B 1 101 ? -0.225 -32.656 -3.402 1 69.81 101 GLN B N 1
ATOM 6853 C CA . GLN B 1 101 ? -0.883 -31.875 -2.355 1 69.81 101 GLN B CA 1
ATOM 6854 C C . GLN B 1 101 ? -1.543 -30.625 -2.93 1 69.81 101 GLN B C 1
ATOM 6856 O O . GLN B 1 101 ? -2.559 -30.172 -2.41 1 69.81 101 GLN B O 1
ATOM 6861 N N . SER B 1 102 ? -0.792 -30.094 -3.881 1 70.75 102 SER B N 1
ATOM 6862 C CA . SER B 1 102 ? -1.282 -28.891 -4.559 1 70.75 102 SER B CA 1
ATOM 6863 C C . SER B 1 102 ? -0.867 -28.891 -6.023 1 70.75 102 SER B C 1
ATOM 6865 O O . SER B 1 102 ? -0.03 -29.688 -6.445 1 70.75 102 SER B O 1
ATOM 6867 N N . ARG B 1 103 ? -1.488 -27.969 -6.703 1 70.12 103 ARG B N 1
ATOM 6868 C CA . ARG B 1 103 ? -1.159 -27.844 -8.117 1 70.12 103 ARG B CA 1
ATOM 6869 C C . ARG B 1 103 ? 0.289 -27.406 -8.305 1 70.12 103 ARG B C 1
ATOM 6871 O O . ARG B 1 103 ? 0.924 -27.75 -9.305 1 70.12 103 ARG B O 1
ATOM 6878 N N . SER B 1 104 ? 0.745 -26.781 -7.34 1 67.81 104 SER B N 1
ATOM 6879 C CA . SER B 1 104 ? 2.092 -26.234 -7.441 1 67.81 104 SER B CA 1
ATOM 6880 C C . SER B 1 104 ? 3.148 -27.312 -7.246 1 67.81 104 SER B C 1
ATOM 6882 O O . SER B 1 104 ? 4.324 -27.109 -7.562 1 67.81 104 SER B O 1
ATOM 6884 N N . ASP B 1 105 ? 2.688 -28.516 -6.871 1 73.56 105 ASP B N 1
ATOM 6885 C CA . ASP B 1 105 ? 3.619 -29.625 -6.668 1 73.56 105 ASP B CA 1
ATOM 6886 C C . ASP B 1 105 ? 4.098 -30.188 -8.008 1 73.56 105 ASP B C 1
ATOM 6888 O O . ASP B 1 105 ? 5.133 -30.859 -8.07 1 73.56 105 ASP B O 1
ATOM 6892 N N . TRP B 1 106 ? 3.326 -29.859 -8.969 1 81.19 106 TRP B N 1
ATOM 6893 C CA . TRP B 1 106 ? 3.674 -30.359 -10.289 1 81.19 106 TRP B CA 1
ATOM 6894 C C . TRP B 1 106 ? 4.625 -29.406 -11 1 81.19 106 TRP B C 1
ATOM 6896 O O . TRP B 1 106 ? 4.332 -28.219 -11.133 1 81.19 106 TRP B O 1
ATOM 6906 N N . ASN B 1 107 ? 5.738 -29.906 -11.336 1 75.44 107 ASN B N 1
ATOM 6907 C CA . ASN B 1 107 ? 6.68 -29.188 -12.195 1 75.44 107 ASN B CA 1
ATOM 6908 C C . ASN B 1 107 ? 6.641 -29.703 -13.625 1 75.44 107 ASN B C 1
ATOM 6910 O O . ASN B 1 107 ? 7.09 -30.812 -13.906 1 75.44 107 ASN B O 1
ATOM 6914 N N . PRO B 1 108 ? 6.164 -28.969 -14.477 1 81 108 PRO B N 1
ATOM 6915 C CA . PRO B 1 108 ? 6.039 -29.422 -15.859 1 81 108 PRO B CA 1
ATOM 6916 C C . PRO B 1 108 ? 7.367 -29.906 -16.438 1 81 108 PRO B C 1
ATOM 6918 O O . PRO B 1 108 ? 7.379 -30.781 -17.328 1 81 108 PRO B O 1
ATOM 6921 N N . TYR B 1 109 ? 8.477 -29.531 -15.891 1 73.25 109 TYR B N 1
ATOM 6922 C CA . TYR B 1 109 ? 9.781 -29.891 -16.422 1 73.25 109 TYR B CA 1
ATOM 6923 C C . TYR B 1 109 ? 10.117 -31.344 -16.109 1 73.25 109 TYR B C 1
ATOM 6925 O O . TYR B 1 109 ? 10.93 -31.953 -16.797 1 73.25 109 TYR B O 1
ATOM 6933 N N . ASP B 1 110 ? 9.461 -31.812 -15.125 1 77.31 110 ASP B N 1
ATOM 6934 C CA . ASP B 1 110 ? 9.727 -33.188 -14.75 1 77.31 110 ASP B CA 1
ATOM 6935 C C . ASP B 1 110 ? 9.047 -34.156 -15.711 1 77.31 110 ASP B C 1
ATOM 6937 O O . ASP B 1 110 ? 9.477 -35.312 -15.852 1 77.31 110 ASP B O 1
ATOM 6941 N N . GLY B 1 111 ? 8.008 -33.719 -16.328 1 82.75 111 GLY B N 1
ATOM 6942 C CA . GLY B 1 111 ? 7.293 -34.5 -17.312 1 82.75 111 GLY B CA 1
ATOM 6943 C C . GLY B 1 111 ? 6.836 -35.844 -16.766 1 82.75 111 GLY B C 1
ATOM 6944 O O . GLY B 1 111 ? 6.465 -35.969 -15.602 1 82.75 111 GLY B O 1
ATOM 6945 N N . MET B 1 112 ? 6.887 -36.844 -17.641 1 87.44 112 MET B N 1
ATOM 6946 C CA . MET B 1 112 ? 6.414 -38.156 -17.25 1 87.44 112 MET B CA 1
ATOM 6947 C C . MET B 1 112 ? 7.395 -38.844 -16.297 1 87.44 112 MET B C 1
ATOM 6949 O O . MET B 1 112 ? 7.008 -39.688 -15.492 1 87.44 112 MET B O 1
ATOM 6953 N N . PHE B 1 113 ? 8.641 -38.406 -16.375 1 81.31 113 PHE B N 1
ATOM 6954 C CA . PHE B 1 113 ? 9.617 -38.938 -15.422 1 81.31 113 PHE B CA 1
ATOM 6955 C C . PHE B 1 113 ? 9.234 -38.531 -14 1 81.31 113 PHE B C 1
ATOM 6957 O O . PHE B 1 113 ? 9.281 -39.375 -13.094 1 81.31 113 PHE B O 1
ATOM 6964 N N . GLY B 1 114 ? 8.859 -37.312 -13.953 1 83.69 114 GLY B N 1
ATOM 6965 C CA . GLY B 1 114 ? 8.414 -36.844 -12.648 1 83.69 114 GLY B CA 1
ATOM 6966 C C . GLY B 1 114 ? 7.176 -37.562 -12.148 1 83.69 114 GLY B C 1
ATOM 6967 O O . GLY B 1 114 ? 7.059 -37.844 -10.953 1 83.69 114 GLY B O 1
ATOM 6968 N N . LEU B 1 115 ? 6.23 -37.781 -13.023 1 90.88 115 LEU B N 1
ATOM 6969 C CA . LEU B 1 115 ? 5.008 -38.5 -12.648 1 90.88 115 LEU B CA 1
ATOM 6970 C C . LEU B 1 115 ? 5.324 -39.906 -12.133 1 90.88 115 LEU B C 1
ATOM 6972 O O . LEU B 1 115 ? 4.805 -40.312 -11.094 1 90.88 115 LEU B O 1
ATOM 6976 N N . VAL B 1 116 ? 6.164 -40.562 -12.844 1 88.94 116 VAL B N 1
ATOM 6977 C CA . VAL B 1 116 ? 6.488 -41.938 -12.492 1 88.94 116 VAL B CA 1
ATOM 6978 C C . VAL B 1 116 ? 7.254 -41.969 -11.172 1 88.94 116 VAL B C 1
ATOM 6980 O O . VAL B 1 116 ? 7.031 -42.844 -10.336 1 88.94 116 VAL B O 1
ATOM 6983 N N . ASP B 1 117 ? 8.117 -41.094 -11.055 1 86.38 117 ASP B N 1
ATOM 6984 C CA . ASP B 1 117 ? 8.836 -40.969 -9.789 1 86.38 117 ASP B CA 1
ATOM 6985 C C . ASP B 1 117 ? 7.875 -40.781 -8.617 1 86.38 117 ASP B C 1
ATOM 6987 O O . ASP B 1 117 ? 8.016 -41.438 -7.582 1 86.38 117 ASP B O 1
ATOM 6991 N N . ARG B 1 118 ? 6.945 -39.875 -8.742 1 89.38 118 ARG B N 1
ATOM 6992 C CA . ARG B 1 118 ? 5.953 -39.625 -7.703 1 89.38 118 ARG B CA 1
ATOM 6993 C C . ARG B 1 118 ? 5.125 -40.875 -7.414 1 89.38 118 ARG B C 1
ATOM 6995 O O . ARG B 1 118 ? 4.781 -41.156 -6.262 1 89.38 118 ARG B O 1
ATOM 7002 N N . LEU B 1 119 ? 4.773 -41.531 -8.469 1 91.75 119 LEU B N 1
ATOM 7003 C CA . LEU B 1 119 ? 4.012 -42.75 -8.312 1 91.75 119 LEU B CA 1
ATOM 7004 C C . LEU B 1 119 ? 4.816 -43.812 -7.547 1 91.75 119 LEU B C 1
ATOM 7006 O O . LEU B 1 119 ? 4.281 -44.469 -6.664 1 91.75 119 LEU B O 1
ATOM 7010 N N . CYS B 1 120 ? 6.074 -43.906 -7.852 1 89.06 120 CYS B N 1
ATOM 7011 C CA . CYS B 1 120 ? 6.934 -44.844 -7.16 1 89.06 120 CYS B CA 1
ATOM 7012 C C . CYS B 1 120 ? 7.062 -44.5 -5.684 1 89.06 120 CYS B C 1
ATOM 7014 O O . CYS B 1 120 ? 7.016 -45.375 -4.824 1 89.06 120 CYS B O 1
ATOM 7016 N N . ILE B 1 121 ? 7.199 -43.281 -5.445 1 88.69 121 ILE B N 1
ATOM 7017 C CA . ILE B 1 121 ? 7.281 -42.844 -4.062 1 88.69 121 ILE B CA 1
ATOM 7018 C C . ILE B 1 121 ? 5.984 -43.188 -3.33 1 88.69 121 ILE B C 1
ATOM 7020 O O . ILE B 1 121 ? 6.008 -43.625 -2.18 1 88.69 121 ILE B O 1
ATOM 7024 N N . TRP B 1 122 ? 4.859 -42.875 -3.973 1 91.12 122 TRP B N 1
ATOM 7025 C CA . TRP B 1 122 ? 3.561 -43.188 -3.391 1 91.12 122 TRP B CA 1
ATOM 7026 C C . TRP B 1 122 ? 3.473 -44.688 -3.059 1 91.12 122 TRP B C 1
ATOM 7028 O O . TRP B 1 122 ? 3.004 -45.062 -1.981 1 91.12 122 TRP B O 1
ATOM 7038 N N . ILE B 1 123 ? 3.955 -45.531 -3.91 1 91.75 123 ILE B N 1
ATOM 7039 C CA . ILE B 1 123 ? 3.898 -46.969 -3.744 1 91.75 123 ILE B CA 1
ATOM 7040 C C . ILE B 1 123 ? 4.754 -47.406 -2.549 1 91.75 123 ILE B C 1
ATOM 7042 O O . ILE B 1 123 ? 4.32 -48.188 -1.714 1 91.75 123 ILE B O 1
ATOM 7046 N N . GLU B 1 124 ? 5.871 -46.844 -2.477 1 89.38 124 GLU B N 1
ATOM 7047 C CA . GLU B 1 124 ? 6.777 -47.188 -1.381 1 89.38 124 GLU B CA 1
ATOM 7048 C C . GLU B 1 124 ? 6.191 -46.781 -0.035 1 89.38 124 GLU B C 1
ATOM 7050 O O . GLU B 1 124 ? 6.234 -47.531 0.931 1 89.38 124 GLU B O 1
ATOM 7055 N N . ARG B 1 125 ? 5.656 -45.625 -0.004 1 89.62 125 ARG B N 1
ATOM 7056 C CA . ARG B 1 125 ? 5.086 -45.125 1.238 1 89.62 125 ARG B CA 1
ATOM 7057 C C . ARG B 1 125 ? 3.816 -45.875 1.61 1 89.62 125 ARG B C 1
ATOM 7059 O O . ARG B 1 125 ? 3.557 -46.125 2.791 1 89.62 125 ARG B O 1
ATOM 7066 N N . ALA B 1 126 ? 3.018 -46.156 0.617 1 91.06 126 ALA B N 1
ATOM 7067 C CA . ALA B 1 126 ? 1.78 -46.875 0.853 1 91.06 126 ALA B CA 1
ATOM 7068 C C . ALA B 1 126 ? 2.072 -48.281 1.37 1 91.06 126 ALA B C 1
ATOM 7070 O O . ALA B 1 126 ? 1.336 -48.812 2.209 1 91.06 126 ALA B O 1
ATOM 7071 N N . ALA B 1 127 ? 3.16 -48.812 0.922 1 90.81 127 ALA B N 1
ATOM 7072 C CA . ALA B 1 127 ? 3.527 -50.188 1.326 1 90.81 127 ALA B CA 1
ATOM 7073 C C . ALA B 1 127 ? 3.926 -50.219 2.799 1 90.81 127 ALA B C 1
ATOM 7075 O O . ALA B 1 127 ? 3.703 -51.219 3.479 1 90.81 127 ALA B O 1
ATOM 7076 N N . ILE B 1 128 ? 4.441 -49.125 3.283 1 89.44 128 ILE B N 1
ATOM 7077 C CA . ILE B 1 128 ? 4.898 -49.125 4.668 1 89.44 128 ILE B CA 1
ATOM 7078 C C . ILE B 1 128 ? 3.934 -48.312 5.527 1 89.44 128 ILE B C 1
ATOM 7080 O O . ILE B 1 128 ? 4.262 -47.938 6.656 1 89.44 128 ILE B O 1
ATOM 7084 N N . ASN B 1 129 ? 2.836 -47.906 4.996 1 87.38 129 ASN B N 1
ATOM 7085 C CA . ASN B 1 129 ? 1.772 -47.188 5.688 1 87.38 129 ASN B CA 1
ATOM 7086 C C . ASN B 1 129 ? 2.283 -45.875 6.293 1 87.38 129 ASN B C 1
ATOM 7088 O O . ASN B 1 129 ? 2.025 -45.594 7.465 1 87.38 129 ASN B O 1
ATOM 7092 N N . ASN B 1 130 ? 3.047 -45.188 5.578 1 84.62 130 ASN B N 1
ATOM 7093 C CA . ASN B 1 130 ? 3.605 -43.906 6 1 84.62 130 ASN B CA 1
ATOM 7094 C C . ASN B 1 130 ? 3.115 -42.75 5.113 1 84.62 130 ASN B C 1
ATOM 7096 O O . ASN B 1 130 ? 3.91 -41.938 4.668 1 84.62 130 ASN B O 1
ATOM 7100 N N . MET B 1 131 ? 1.828 -42.75 4.832 1 80.56 131 MET B N 1
ATOM 7101 C CA . MET B 1 131 ? 1.254 -41.75 3.957 1 80.56 131 MET B CA 1
ATOM 7102 C C . MET B 1 131 ? 0.91 -40.469 4.742 1 80.56 131 MET B C 1
ATOM 7104 O O . MET B 1 131 ? 0.836 -39.406 4.176 1 80.56 131 MET B O 1
ATOM 7108 N N . ASP B 1 132 ? 0.498 -40.625 5.934 1 73.19 132 ASP B N 1
ATOM 7109 C CA . ASP B 1 132 ? 0.105 -39.531 6.801 1 73.19 132 ASP B CA 1
ATOM 7110 C C . ASP B 1 132 ? 0.963 -39.469 8.062 1 73.19 132 ASP B C 1
ATOM 7112 O O . ASP B 1 132 ? 0.723 -40.219 9.008 1 73.19 132 ASP B O 1
ATOM 7116 N N . PRO B 1 133 ? 1.964 -38.562 7.977 1 64.81 133 PRO B N 1
ATOM 7117 C CA . PRO B 1 133 ? 2.74 -38.5 9.219 1 64.81 133 PRO B CA 1
ATOM 7118 C C . PRO B 1 133 ? 1.895 -38.125 10.422 1 64.81 133 PRO B C 1
ATOM 7120 O O . PRO B 1 133 ? 0.945 -37.344 10.281 1 64.81 133 PRO B O 1
ATOM 7123 N N . MET B 1 134 ? 2.059 -38.812 11.445 1 62.06 134 MET B N 1
ATOM 7124 C CA . MET B 1 134 ? 1.303 -38.594 12.68 1 62.06 134 MET B CA 1
ATOM 7125 C C . MET B 1 134 ? 1.311 -37.125 13.078 1 62.06 134 MET B C 1
ATOM 7127 O O . MET B 1 134 ? 0.322 -36.625 13.609 1 62.06 134 MET B O 1
ATOM 7131 N N . GLU B 1 135 ? 2.377 -36.5 12.797 1 64.31 135 GLU B N 1
ATOM 7132 C CA . GLU B 1 135 ? 2.486 -35.125 13.289 1 64.31 135 GLU B CA 1
ATOM 7133 C C . GLU B 1 135 ? 2.238 -34.125 12.18 1 64.31 135 GLU B C 1
ATOM 7135 O O . GLU B 1 135 ? 2.387 -32.906 12.383 1 64.31 135 GLU B O 1
ATOM 7140 N N . GLY B 1 136 ? 1.6 -34.531 11.078 1 67.62 136 GLY B N 1
ATOM 7141 C CA . GLY B 1 136 ? 1.399 -33.562 10 1 67.62 136 GLY B CA 1
ATOM 7142 C C . GLY B 1 136 ? -0.057 -33.406 9.602 1 67.62 136 GLY B C 1
ATOM 7143 O O . GLY B 1 136 ? -0.915 -34.156 10.062 1 67.62 136 GLY B O 1
ATOM 7144 N N . PRO B 1 137 ? -0.354 -32.375 8.875 1 71.31 137 PRO B N 1
ATOM 7145 C CA . PRO B 1 137 ? -1.726 -32.125 8.414 1 71.31 137 PRO B CA 1
ATOM 7146 C C . PRO B 1 137 ? -2.246 -33.281 7.535 1 71.31 137 PRO B C 1
ATOM 7148 O O . PRO B 1 137 ? -1.469 -33.906 6.832 1 71.31 137 PRO B O 1
ATOM 7151 N N . LEU B 1 138 ? -3.543 -33.531 7.766 1 73.62 138 LEU B N 1
ATOM 7152 C CA . LEU B 1 138 ? -4.195 -34.562 6.957 1 73.62 138 LEU B CA 1
ATOM 7153 C C . LEU B 1 138 ? -4.809 -33.969 5.699 1 73.62 138 LEU B C 1
ATOM 7155 O O . LEU B 1 138 ? -5.238 -32.812 5.711 1 73.62 138 LEU B O 1
ATOM 7159 N N . GLU B 1 139 ? -4.711 -34.625 4.621 1 72.62 139 GLU B N 1
ATOM 7160 C CA . GLU B 1 139 ? -5.523 -34.25 3.465 1 72.62 139 GLU B CA 1
ATOM 7161 C C . GLU B 1 139 ? -7.012 -34.438 3.76 1 72.62 139 GLU B C 1
ATOM 7163 O O . GLU B 1 139 ? -7.457 -35.531 4.129 1 72.62 139 GLU B O 1
ATOM 7168 N N . PRO B 1 140 ? -7.719 -33.375 3.707 1 70.62 140 PRO B N 1
ATOM 7169 C CA . PRO B 1 140 ? -9.141 -33.5 4.016 1 70.62 140 PRO B CA 1
ATOM 7170 C C . PRO B 1 140 ? -9.914 -34.281 2.943 1 70.62 140 PRO B C 1
ATOM 7172 O O . PRO B 1 140 ? -9.484 -34.344 1.789 1 70.62 140 PRO B O 1
ATOM 7175 N N . PRO B 1 141 ? -11.008 -34.875 3.447 1 74.69 141 PRO B N 1
ATOM 7176 C CA . PRO B 1 141 ? -11.836 -35.594 2.463 1 74.69 141 PRO B CA 1
ATOM 7177 C C . PRO B 1 141 ? -12.406 -34.656 1.395 1 74.69 141 PRO B C 1
ATOM 7179 O O . PRO B 1 141 ? -12.578 -33.469 1.641 1 74.69 141 PRO B O 1
ATOM 7182 N N . HIS B 1 142 ? -12.555 -35.219 0.267 1 74.5 142 HIS B N 1
ATOM 7183 C CA . HIS B 1 142 ? -13.039 -34.469 -0.876 1 74.5 142 HIS B CA 1
ATOM 7184 C C . HIS B 1 142 ? -14.547 -34.656 -1.058 1 74.5 142 HIS B C 1
ATOM 7186 O O . HIS B 1 142 ? -15.055 -35.781 -0.962 1 74.5 142 HIS B O 1
ATOM 7192 N N . ALA B 1 143 ? -15.211 -33.594 -1.06 1 73.25 143 ALA B N 1
ATOM 7193 C CA . ALA B 1 143 ? -16.625 -33.625 -1.428 1 73.25 143 ALA B CA 1
ATOM 7194 C C . ALA B 1 143 ? -16.844 -32.938 -2.781 1 73.25 143 ALA B C 1
ATOM 7196 O O . ALA B 1 143 ? -16.312 -31.875 -3.045 1 73.25 143 ALA B O 1
ATOM 7197 N N . SER B 1 144 ? -17.453 -33.719 -3.723 1 74 144 SER B N 1
ATOM 7198 C CA . SER B 1 144 ? -17.797 -33.094 -4.996 1 74 144 SER B CA 1
ATOM 7199 C C . SER B 1 144 ? -18.703 -31.891 -4.793 1 74 144 SER B C 1
ATOM 7201 O O . SER B 1 144 ? -19.828 -32.031 -4.293 1 74 144 SER B O 1
ATOM 7203 N N . GLN B 1 145 ? -18.203 -30.781 -5.16 1 76.75 145 GLN B N 1
ATOM 7204 C CA . GLN B 1 145 ? -18.891 -29.547 -4.828 1 76.75 145 GLN B CA 1
ATOM 7205 C C . GLN B 1 145 ? -19.781 -29.078 -5.977 1 76.75 145 GLN B C 1
ATOM 7207 O O . GLN B 1 145 ? -19.406 -29.203 -7.145 1 76.75 145 GLN B O 1
ATOM 7212 N N . ASN B 1 146 ? -21.016 -28.688 -5.578 1 78.88 146 ASN B N 1
ATOM 7213 C CA . ASN B 1 146 ? -21.938 -28.047 -6.504 1 78.88 146 ASN B CA 1
ATOM 7214 C C . ASN B 1 146 ? -21.656 -26.547 -6.613 1 78.88 146 ASN B C 1
ATOM 7216 O O . ASN B 1 146 ? -21.969 -25.781 -5.695 1 78.88 146 ASN B O 1
ATOM 7220 N N . GLN B 1 147 ? -21.281 -26.094 -7.746 1 78.75 147 GLN B N 1
ATOM 7221 C CA . GLN B 1 147 ? -20.812 -24.719 -7.941 1 78.75 147 GLN B CA 1
ATOM 7222 C C . GLN B 1 147 ? -21.984 -23.75 -8.055 1 78.75 147 GLN B C 1
ATOM 7224 O O . GLN B 1 147 ? -21.797 -22.531 -7.965 1 78.75 147 GLN B O 1
ATOM 7229 N N . GLN B 1 148 ? -23.109 -24.234 -8.141 1 82.5 148 GLN B N 1
ATOM 7230 C CA . GLN B 1 148 ? -24.281 -23.375 -8.281 1 82.5 148 GLN B CA 1
ATOM 7231 C C . GLN B 1 148 ? -24.797 -22.906 -6.918 1 82.5 148 GLN B C 1
ATOM 7233 O O . GLN B 1 148 ? -25.547 -21.938 -6.832 1 82.5 148 GLN B O 1
ATOM 7238 N N . LEU B 1 149 ? -24.422 -23.672 -5.926 1 90 149 LEU B N 1
ATOM 7239 C CA . LEU B 1 149 ? -24.859 -23.328 -4.574 1 90 149 LEU B CA 1
ATOM 7240 C C . LEU B 1 149 ? -23.922 -22.312 -3.943 1 90 149 LEU B C 1
ATOM 7242 O O . LEU B 1 149 ? -22.734 -22.281 -4.262 1 90 149 LEU B O 1
ATOM 7246 N N . LEU B 1 150 ? -24.484 -21.484 -3.068 1 92.56 150 LEU B N 1
ATOM 7247 C CA . LEU B 1 150 ? -23.672 -20.531 -2.34 1 92.56 150 LEU B CA 1
ATOM 7248 C C . LEU B 1 150 ? -22.688 -21.234 -1.418 1 92.56 150 LEU B C 1
ATOM 7250 O O . LEU B 1 150 ? -23.031 -22.25 -0.79 1 92.56 150 LEU B O 1
ATOM 7254 N N . PRO B 1 151 ? -21.5 -20.766 -1.43 1 95 151 PRO B N 1
ATOM 7255 C CA . PRO B 1 151 ? -20.562 -21.344 -0.467 1 95 151 PRO B CA 1
ATOM 7256 C C . PRO B 1 151 ? -20.875 -20.953 0.976 1 95 151 PRO B C 1
ATOM 7258 O O . PRO B 1 151 ? -21.547 -19.953 1.219 1 95 151 PRO B O 1
ATOM 7261 N N . PHE B 1 152 ? -20.422 -21.828 1.893 1 95.5 152 PHE B N 1
ATOM 7262 C CA . PHE B 1 152 ? -20.594 -21.578 3.32 1 95.5 152 PHE B CA 1
ATOM 7263 C C . PHE B 1 152 ? -19.297 -21.094 3.947 1 95.5 152 PHE B C 1
ATOM 7265 O O . PHE B 1 152 ? -18.219 -21.609 3.639 1 95.5 152 PHE B O 1
ATOM 7272 N N . VAL B 1 153 ? -19.391 -20.062 4.723 1 95.94 153 VAL B N 1
ATOM 7273 C CA . VAL B 1 153 ? -18.266 -19.609 5.539 1 95.94 153 VAL B CA 1
ATOM 7274 C C . VAL B 1 153 ? -18.5 -20 6.996 1 95.94 153 VAL B C 1
ATOM 7276 O O . VAL B 1 153 ? -19.453 -19.547 7.625 1 95.94 153 VAL B O 1
ATOM 7279 N N . ILE B 1 154 ? -17.609 -20.844 7.523 1 95.88 154 ILE B N 1
ATOM 7280 C CA . ILE B 1 154 ? -17.75 -21.297 8.906 1 95.88 154 ILE B CA 1
ATOM 7281 C C . ILE B 1 154 ? -16.875 -20.438 9.812 1 95.88 154 ILE B C 1
ATOM 7283 O O . ILE B 1 154 ? -15.648 -20.5 9.766 1 95.88 154 ILE B O 1
ATOM 7287 N N . ARG B 1 155 ? -17.547 -19.719 10.727 1 94.44 155 ARG B N 1
ATOM 7288 C CA . ARG B 1 155 ? -16.828 -18.734 11.523 1 94.44 155 ARG B CA 1
ATOM 7289 C C . ARG B 1 155 ? -16.453 -19.312 12.891 1 94.44 155 ARG B C 1
ATOM 7291 O O . ARG B 1 155 ? -15.289 -19.266 13.289 1 94.44 155 ARG B O 1
ATOM 7298 N N . PRO B 1 156 ? -17.438 -19.938 13.617 1 94.69 156 PRO B N 1
ATOM 7299 C CA . PRO B 1 156 ? -17.109 -20.422 14.961 1 94.69 156 PRO B CA 1
ATOM 7300 C C . PRO B 1 156 ? -16.375 -21.75 14.953 1 94.69 156 PRO B C 1
ATOM 7302 O O . PRO B 1 156 ? -16.594 -22.578 14.062 1 94.69 156 PRO B O 1
ATOM 7305 N N . ASN B 1 157 ? -15.523 -21.984 15.906 1 94.12 157 ASN B N 1
ATOM 7306 C CA . ASN B 1 157 ? -14.914 -23.297 16.094 1 94.12 157 ASN B CA 1
ATOM 7307 C C . ASN B 1 157 ? -15.977 -24.391 16.297 1 94.12 157 ASN B C 1
ATOM 7309 O O . ASN B 1 157 ? -17.062 -24.109 16.828 1 94.12 157 ASN B O 1
ATOM 7313 N N . ALA B 1 158 ? -15.617 -25.562 15.859 1 92.88 158 ALA B N 1
ATOM 7314 C CA . ALA B 1 158 ? -16.547 -26.672 16.031 1 92.88 158 ALA B CA 1
ATOM 7315 C C . ALA B 1 158 ? -16.688 -27.047 17.5 1 92.88 158 ALA B C 1
ATOM 7317 O O . ALA B 1 158 ? -15.719 -26.969 18.266 1 92.88 158 ALA B O 1
ATOM 7318 N N . PRO B 1 159 ? -17.906 -27.406 17.859 1 89.69 159 PRO B N 1
ATOM 7319 C CA . PRO B 1 159 ? -18.078 -27.891 19.234 1 89.69 159 PRO B CA 1
ATOM 7320 C C . PRO B 1 159 ? -17.219 -29.109 19.531 1 89.69 159 PRO B C 1
ATOM 7322 O O . PRO B 1 159 ? -17 -29.953 18.656 1 89.69 159 PRO B O 1
ATOM 7325 N N . VAL B 1 160 ? -16.734 -29.188 20.75 1 82.88 160 VAL B N 1
ATOM 7326 C CA . VAL B 1 160 ? -15.906 -30.312 21.156 1 82.88 160 VAL B CA 1
ATOM 7327 C C . VAL B 1 160 ? -16.797 -31.516 21.484 1 82.88 160 VAL B C 1
ATOM 7329 O O . VAL B 1 160 ? -17.75 -31.406 22.25 1 82.88 160 VAL B O 1
ATOM 7332 N N . ASN B 1 161 ? -16.672 -32.656 20.797 1 78.31 161 ASN B N 1
ATOM 7333 C CA . ASN B 1 161 ? -17.531 -33.781 21.078 1 78.31 161 ASN B CA 1
ATOM 7334 C C . ASN B 1 161 ? -16.719 -35 21.578 1 78.31 161 ASN B C 1
ATOM 7336 O O . ASN B 1 161 ? -17.281 -36.062 21.812 1 78.31 161 ASN B O 1
ATOM 7340 N N . ALA B 1 162 ? -15.594 -34.812 22.062 1 70 162 ALA B N 1
ATOM 7341 C CA . ALA B 1 162 ? -14.734 -35.781 22.734 1 70 162 ALA B CA 1
ATOM 7342 C C . ALA B 1 162 ? -15.047 -37.188 22.266 1 70 162 ALA B C 1
ATOM 7344 O O . ALA B 1 162 ? -15.266 -38.094 23.078 1 70 162 ALA B O 1
ATOM 7345 N N . GLY B 1 163 ? -15.234 -37.5 20.938 1 75.94 163 GLY B N 1
ATOM 7346 C CA . GLY B 1 163 ? -15.445 -38.844 20.469 1 75.94 163 GLY B CA 1
ATOM 7347 C C . GLY B 1 163 ? -16.906 -39.281 20.5 1 75.94 163 GLY B C 1
ATOM 7348 O O . GLY B 1 163 ? -17.219 -40.469 20.266 1 75.94 163 GLY B O 1
ATOM 7349 N N . GLU B 1 164 ? -17.75 -38.406 20.922 1 81.25 164 GLU B N 1
ATOM 7350 C CA . GLU B 1 164 ? -19.188 -38.719 20.953 1 81.25 164 GLU B CA 1
ATOM 7351 C C . GLU B 1 164 ? -19.922 -37.938 19.859 1 81.25 164 GLU B C 1
ATOM 7353 O O . GLU B 1 164 ? -19.344 -37.094 19.203 1 81.25 164 GLU B O 1
ATOM 7358 N N . PHE B 1 165 ? -21.125 -38.469 19.719 1 84.62 165 PHE B N 1
ATOM 7359 C CA . PHE B 1 165 ? -22.016 -37.781 18.797 1 84.62 165 PHE B CA 1
ATOM 7360 C C . PHE B 1 165 ? -22.422 -36.438 19.359 1 84.62 165 PHE B C 1
ATOM 7362 O O . PHE B 1 165 ? -22.719 -36.312 20.547 1 84.62 165 PHE B O 1
ATOM 7369 N N . TRP B 1 166 ? -22.281 -35.406 18.531 1 87.81 166 TRP B N 1
ATOM 7370 C CA . TRP B 1 166 ? -22.797 -34.094 18.922 1 87.81 166 TRP B CA 1
ATOM 7371 C C . TRP B 1 166 ? -23.938 -33.656 18 1 87.81 166 TRP B C 1
ATOM 7373 O O . TRP B 1 166 ? -23.844 -33.812 16.766 1 87.81 166 TRP B O 1
ATOM 7383 N N . PHE B 1 167 ? -25.016 -33.25 18.625 1 85.19 167 PHE B N 1
ATOM 7384 C CA . PHE B 1 167 ? -26.172 -32.781 17.891 1 85.19 167 PHE B CA 1
ATOM 7385 C C . PHE B 1 167 ? -26.531 -31.344 18.312 1 85.19 167 PHE B C 1
ATOM 7387 O O . PHE B 1 167 ? -26.5 -31.031 19.5 1 85.19 167 PHE B O 1
ATOM 7394 N N . GLY B 1 168 ? -26.703 -30.5 17.297 1 88.12 168 GLY B N 1
ATOM 7395 C CA . GLY B 1 168 ? -27.094 -29.125 17.562 1 88.12 168 GLY B CA 1
ATOM 7396 C C . GLY B 1 168 ? -27.594 -28.391 16.344 1 88.12 168 GLY B C 1
ATOM 7397 O O . GLY B 1 168 ? -28.047 -29 15.367 1 88.12 168 GLY B O 1
ATOM 7398 N N . LEU B 1 169 ? -27.75 -27.094 16.484 1 90.25 169 LEU B N 1
ATOM 7399 C CA . LEU B 1 169 ? -28.172 -26.234 15.383 1 90.25 169 LEU B CA 1
ATOM 7400 C C . LEU B 1 169 ? -27.078 -25.25 15.016 1 90.25 169 LEU B C 1
ATOM 7402 O O . LEU B 1 169 ? -26.219 -24.922 15.844 1 90.25 169 LEU B O 1
ATOM 7406 N N . ALA B 1 170 ? -27.094 -24.922 13.758 1 93.06 170 ALA B N 1
ATOM 7407 C CA . ALA B 1 170 ? -26.219 -23.859 13.266 1 93.06 170 ALA B CA 1
ATOM 7408 C C . ALA B 1 170 ? -27.016 -22.625 12.859 1 93.06 170 ALA B C 1
ATOM 7410 O O . ALA B 1 170 ? -27.984 -22.719 12.102 1 93.06 170 ALA B O 1
ATOM 7411 N N . ALA B 1 171 ? -26.703 -21.469 13.406 1 93.25 171 ALA B N 1
ATOM 7412 C CA . ALA B 1 171 ? -27.297 -20.203 12.992 1 93.25 171 ALA B CA 1
ATOM 7413 C C . ALA B 1 171 ? -26.703 -19.719 11.68 1 93.25 171 ALA B C 1
ATOM 7415 O O . ALA B 1 171 ? -25.484 -19.594 11.562 1 93.25 171 ALA B O 1
ATOM 7416 N N . LEU B 1 172 ? -27.625 -19.438 10.703 1 93.62 172 LEU B N 1
ATOM 7417 C CA . LEU B 1 172 ? -27.156 -19.062 9.375 1 93.62 172 LEU B CA 1
ATOM 7418 C C . LEU B 1 172 ? -27.578 -17.641 9.031 1 93.62 172 LEU B C 1
ATOM 7420 O O . LEU B 1 172 ? -28.656 -17.203 9.43 1 93.62 172 LEU B O 1
ATOM 7424 N N . GLU B 1 173 ? -26.75 -16.891 8.367 1 93.38 173 GLU B N 1
ATOM 7425 C CA . GLU B 1 173 ? -27.047 -15.609 7.734 1 93.38 173 GLU B CA 1
ATOM 7426 C C . GLU B 1 173 ? -26.703 -15.633 6.246 1 93.38 173 GLU B C 1
ATOM 7428 O O . GLU B 1 173 ? -25.531 -15.781 5.875 1 93.38 173 GLU B O 1
ATOM 7433 N N . VAL B 1 174 ? -27.688 -15.461 5.441 1 92.44 174 VAL B N 1
ATOM 7434 C CA . VAL B 1 174 ? -27.484 -15.508 3.998 1 92.44 174 VAL B CA 1
ATOM 7435 C C . VAL B 1 174 ? -27 -14.148 3.496 1 92.44 174 VAL B C 1
ATOM 7437 O O . VAL B 1 174 ? -27.672 -13.133 3.721 1 92.44 174 VAL B O 1
ATOM 7440 N N . ARG B 1 175 ? -25.938 -14.148 2.902 1 93.25 175 ARG B N 1
ATOM 7441 C CA . ARG B 1 175 ? -25.359 -12.961 2.281 1 93.25 175 ARG B CA 1
ATOM 7442 C C . ARG B 1 175 ? -25.531 -13 0.766 1 93.25 175 ARG B C 1
ATOM 7444 O O . ARG B 1 175 ? -26.219 -13.875 0.235 1 93.25 175 ARG B O 1
ATOM 7451 N N . ASP B 1 176 ? -24.922 -12 0.087 1 91.31 176 ASP B N 1
ATOM 7452 C CA . ASP B 1 176 ? -25.109 -11.891 -1.355 1 91.31 176 ASP B CA 1
ATOM 7453 C C . ASP B 1 176 ? -24.391 -13.008 -2.094 1 91.31 176 ASP B C 1
ATOM 7455 O O . ASP B 1 176 ? -24.859 -13.5 -3.119 1 91.31 176 ASP B O 1
ATOM 7459 N N . SER B 1 177 ? -23.219 -13.406 -1.58 1 94.38 177 SER B N 1
ATOM 7460 C CA . SER B 1 177 ? -22.391 -14.328 -2.348 1 94.38 177 SER B CA 1
ATOM 7461 C C . SER B 1 177 ? -22.016 -15.547 -1.515 1 94.38 177 SER B C 1
ATOM 7463 O O . SER B 1 177 ? -21.281 -16.422 -1.989 1 94.38 177 SER B O 1
ATOM 7465 N N . TYR B 1 178 ? -22.469 -15.641 -0.327 1 95.44 178 TYR B N 1
ATOM 7466 C CA . TYR B 1 178 ? -22.156 -16.781 0.525 1 95.44 178 TYR B CA 1
ATOM 7467 C C . TYR B 1 178 ? -23.141 -16.875 1.688 1 95.44 178 TYR B C 1
ATOM 7469 O O . TYR B 1 178 ? -23.969 -15.977 1.889 1 95.44 178 TYR B O 1
ATOM 7477 N N . VAL B 1 179 ? -23.141 -18.016 2.434 1 95.25 179 VAL B N 1
ATOM 7478 C CA . VAL B 1 179 ? -23.922 -18.219 3.648 1 95.25 179 VAL B CA 1
ATOM 7479 C C . VAL B 1 179 ? -23 -18.25 4.859 1 95.25 179 VAL B C 1
ATOM 7481 O O . VAL B 1 179 ? -22.031 -19.016 4.891 1 95.25 179 VAL B O 1
ATOM 7484 N N . ASP B 1 180 ? -23.344 -17.438 5.77 1 95.5 180 ASP B N 1
ATOM 7485 C CA . ASP B 1 180 ? -22.516 -17.312 6.965 1 95.5 180 ASP B CA 1
ATOM 7486 C C . ASP B 1 180 ? -23.047 -18.172 8.102 1 95.5 180 ASP B C 1
ATOM 7488 O O . ASP B 1 180 ? -24.203 -18.016 8.508 1 95.5 180 ASP B O 1
ATOM 7492 N N . LEU B 1 181 ? -22.219 -19.172 8.523 1 96.31 181 LEU B N 1
ATOM 7493 C CA . LEU B 1 181 ? -22.531 -19.859 9.781 1 96.31 181 LEU B CA 1
ATOM 7494 C C . LEU B 1 181 ? -21.953 -19.094 10.969 1 96.31 181 LEU B C 1
ATOM 7496 O O . LEU B 1 181 ? -20.734 -19.125 11.203 1 96.31 181 LEU B O 1
ATOM 7500 N N . VAL B 1 182 ? -22.797 -18.516 11.797 1 94.12 182 VAL B N 1
ATOM 7501 C CA . VAL B 1 182 ? -22.375 -17.469 12.719 1 94.12 182 VAL B CA 1
ATOM 7502 C C . VAL B 1 182 ? -22.234 -18.031 14.125 1 94.12 182 VAL B C 1
ATOM 7504 O O . VAL B 1 182 ? -21.484 -17.484 14.945 1 94.12 182 VAL B O 1
ATOM 7507 N N . ASN B 1 183 ? -23.031 -19.109 14.391 1 93.31 183 ASN B N 1
ATOM 7508 C CA . ASN B 1 183 ? -22.984 -19.672 15.734 1 93.31 183 ASN B CA 1
ATOM 7509 C C . ASN B 1 183 ? -23.562 -21.078 15.781 1 93.31 183 ASN B C 1
ATOM 7511 O O . ASN B 1 183 ? -24.359 -21.453 14.906 1 93.31 183 ASN B O 1
ATOM 7515 N N . TRP B 1 184 ? -23.062 -21.797 16.844 1 93.25 184 TRP B N 1
ATOM 7516 C CA . TRP B 1 184 ? -23.656 -23.094 17.156 1 93.25 184 TRP B CA 1
ATOM 7517 C C . TRP B 1 184 ? -24.672 -22.953 18.281 1 93.25 184 TRP B C 1
ATOM 7519 O O . TRP B 1 184 ? -24.438 -22.25 19.266 1 93.25 184 TRP B O 1
ATOM 7529 N N . ILE B 1 185 ? -25.812 -23.516 18.109 1 88.94 185 ILE B N 1
ATOM 7530 C CA . ILE B 1 185 ? -26.875 -23.406 19.109 1 88.94 185 ILE B CA 1
ATOM 7531 C C . ILE B 1 185 ? -27.219 -24.781 19.656 1 88.94 185 ILE B C 1
ATOM 7533 O O . ILE B 1 185 ? -27.438 -25.734 18.891 1 88.94 185 ILE B O 1
ATOM 7537 N N . ALA B 1 186 ? -27.297 -24.797 21 1 80.31 186 ALA B N 1
ATOM 7538 C CA . ALA B 1 186 ? -27.766 -26.031 21.625 1 80.31 186 ALA B CA 1
ATOM 7539 C C . ALA B 1 186 ? -29.25 -26.234 21.375 1 80.31 186 ALA B C 1
ATOM 7541 O O . ALA B 1 186 ? -30.016 -25.281 21.297 1 80.31 186 ALA B O 1
ATOM 7542 N N . PRO B 1 187 ? -29.656 -27.391 21.078 1 68.38 187 PRO B N 1
ATOM 7543 C CA . PRO B 1 187 ? -31.047 -27.688 20.672 1 68.38 187 PRO B CA 1
ATOM 7544 C C . PRO B 1 187 ? -32.062 -27.188 21.703 1 68.38 187 PRO B C 1
ATOM 7546 O O . PRO B 1 187 ? -33.219 -26.906 21.344 1 68.38 187 PRO B O 1
ATOM 7549 N N . GLU B 1 188 ? -31.688 -27.016 23.016 1 63.03 188 GLU B N 1
ATOM 7550 C CA . GLU B 1 188 ? -32.656 -26.688 24.062 1 63.03 188 GLU B CA 1
ATOM 7551 C C . GLU B 1 188 ? -32.969 -25.203 24.078 1 63.03 188 GLU B C 1
ATOM 7553 O O . GLU B 1 188 ? -33.719 -24.734 24.938 1 63.03 188 GLU B O 1
ATOM 7558 N N . VAL B 1 189 ? -32.531 -24.453 23.062 1 60.66 189 VAL B N 1
ATOM 7559 C CA . VAL B 1 189 ? -32.656 -23 23.203 1 60.66 189 VAL B CA 1
ATOM 7560 C C . VAL B 1 189 ? -34 -22.531 22.641 1 60.66 189 VAL B C 1
ATOM 7562 O O . VAL B 1 189 ? -34.469 -23.062 21.656 1 60.66 189 VAL B O 1
ATOM 7565 N N . GLY B 1 190 ? -34.781 -21.719 23.391 1 60.22 190 GLY B N 1
ATOM 7566 C CA . GLY B 1 190 ? -36.094 -21.156 23.156 1 60.22 190 GLY B CA 1
ATOM 7567 C C . GLY B 1 190 ? -36.156 -20.281 21.922 1 60.22 190 GLY B C 1
ATOM 7568 O O . GLY B 1 190 ? -36.969 -20.531 21.031 1 60.22 190 GLY B O 1
ATOM 7569 N N . THR B 1 191 ? -35.312 -19.219 21.703 1 71 191 THR B N 1
ATOM 7570 C CA . THR B 1 191 ? -35.438 -18.297 20.578 1 71 191 THR B CA 1
ATOM 7571 C C . THR B 1 191 ? -34.406 -18.641 19.484 1 71 191 THR B C 1
ATOM 7573 O O . THR B 1 191 ? -33.219 -18.672 19.734 1 71 191 THR B O 1
ATOM 7576 N N . LEU B 1 192 ? -35.031 -19.016 18.312 1 77.75 192 LEU B N 1
ATOM 7577 C CA . LEU B 1 192 ? -34.156 -19.406 17.203 1 77.75 192 LEU B CA 1
ATOM 7578 C C . LEU B 1 192 ? -34 -18.266 16.219 1 77.75 192 LEU B C 1
ATOM 7580 O O . LEU B 1 192 ? -34.906 -17.469 16.016 1 77.75 192 LEU B O 1
ATOM 7584 N N . PRO B 1 193 ? -32.781 -18.078 15.703 1 82.44 193 PRO B N 1
ATOM 7585 C CA . PRO B 1 193 ? -32.562 -17.094 14.641 1 82.44 193 PRO B CA 1
ATOM 7586 C C . PRO B 1 193 ? -33.438 -17.359 13.414 1 82.44 193 PRO B C 1
ATOM 7588 O O . PRO B 1 193 ? -34.125 -18.375 13.344 1 82.44 193 PRO B O 1
ATOM 7591 N N . GLU B 1 194 ? -33.375 -16.406 12.523 1 79 194 GLU B N 1
ATOM 7592 C CA . GLU B 1 194 ? -34.25 -16.438 11.359 1 79 194 GLU B CA 1
ATOM 7593 C C . GLU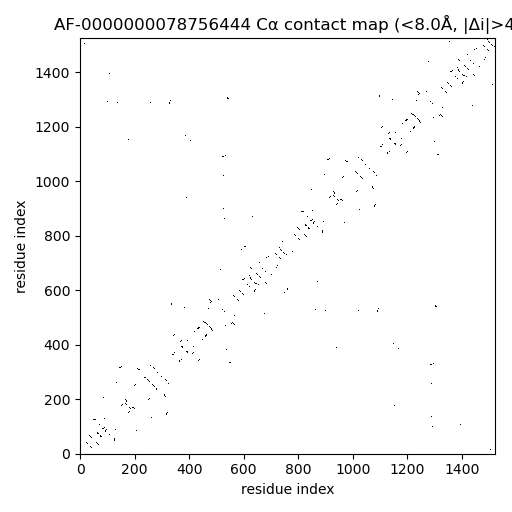 B 1 194 ? -33.969 -17.672 10.508 1 79 194 GLU B C 1
ATOM 7595 O O . GLU B 1 194 ? -34.906 -18.281 9.977 1 79 194 GLU B O 1
ATOM 7600 N N . LYS B 1 195 ? -32.719 -18.031 10.336 1 87.88 195 LYS B N 1
ATOM 7601 C CA . LYS B 1 195 ? -32.375 -19.203 9.555 1 87.88 195 LYS B CA 1
ATOM 7602 C C . LYS B 1 195 ? -31.422 -20.125 10.328 1 87.88 195 LYS B C 1
ATOM 7604 O O . LYS B 1 195 ? -30.406 -19.688 10.859 1 87.88 195 LYS B O 1
ATOM 7609 N N . VAL B 1 196 ? -31.828 -21.406 10.312 1 88.62 196 VAL B N 1
ATOM 7610 C CA . VAL B 1 196 ? -31.031 -22.391 11.047 1 88.62 196 VAL B CA 1
ATOM 7611 C C . VAL B 1 196 ? -30.906 -23.672 10.234 1 88.62 196 VAL B C 1
ATOM 7613 O O . VAL B 1 196 ? -31.703 -23.922 9.32 1 88.62 196 VAL B O 1
ATOM 7616 N N . ALA B 1 197 ? -29.859 -24.406 10.508 1 90.19 197 ALA B N 1
ATOM 7617 C CA . ALA B 1 197 ? -29.656 -25.75 9.953 1 90.19 197 ALA B CA 1
ATOM 7618 C C . ALA B 1 197 ? -29.281 -26.734 11.039 1 90.19 197 ALA B C 1
ATOM 7620 O O . ALA B 1 197 ? -28.688 -26.375 12.055 1 90.19 197 ALA B O 1
ATOM 7621 N N . LEU B 1 198 ? -29.672 -27.953 10.805 1 89.25 198 LEU B N 1
ATOM 7622 C CA . LEU B 1 198 ? -29.266 -29.016 11.719 1 89.25 198 LEU B CA 1
ATOM 7623 C C . LEU B 1 198 ? -27.781 -29.344 11.539 1 89.25 198 LEU B C 1
ATOM 7625 O O . LEU B 1 198 ? -27.281 -29.406 10.414 1 89.25 198 LEU B O 1
ATOM 7629 N N . ALA B 1 199 ? -27.125 -29.562 12.672 1 92.69 199 ALA B N 1
ATOM 7630 C CA . ALA B 1 199 ? -25.719 -29.938 12.648 1 92.69 199 ALA B CA 1
ATOM 7631 C C . ALA B 1 199 ? -25.484 -31.25 13.398 1 92.69 199 ALA B C 1
ATOM 7633 O O . ALA B 1 199 ? -26 -31.438 14.5 1 92.69 199 ALA B O 1
ATOM 7634 N N . VAL B 1 200 ? -24.766 -32.094 12.727 1 89.38 200 VAL B N 1
ATOM 7635 C CA . VAL B 1 200 ? -24.422 -33.406 13.312 1 89.38 200 VAL B CA 1
ATOM 7636 C C . VAL B 1 200 ? -22.922 -33.656 13.188 1 89.38 200 VAL B C 1
ATOM 7638 O O . VAL B 1 200 ? -22.375 -33.625 12.086 1 89.38 200 VAL B O 1
ATOM 7641 N N . PHE B 1 201 ? -22.266 -33.938 14.281 1 91.5 201 PHE B N 1
ATOM 7642 C CA . PHE B 1 201 ? -20.844 -34.281 14.281 1 91.5 201 PHE B CA 1
ATOM 7643 C C . PHE B 1 201 ? -20.641 -35.75 14.656 1 91.5 201 PHE B C 1
ATOM 7645 O O . PHE B 1 201 ? -21.078 -36.188 15.719 1 91.5 201 PHE B O 1
ATOM 7652 N N . LEU B 1 202 ? -19.922 -36.344 13.805 1 88.56 202 LEU B N 1
ATOM 7653 C CA . LEU B 1 202 ? -19.719 -37.781 13.969 1 88.56 202 LEU B CA 1
ATOM 7654 C C . LEU B 1 202 ? -18.484 -38.062 14.836 1 88.56 202 LEU B C 1
ATOM 7656 O O . LEU B 1 202 ? -17.547 -37.25 14.859 1 88.56 202 LEU B O 1
ATOM 7660 N N . PRO B 1 203 ? -18.531 -39.156 15.547 1 86.12 203 PRO B N 1
ATOM 7661 C CA . PRO B 1 203 ? -17.406 -39.469 16.422 1 86.12 203 PRO B CA 1
ATOM 7662 C C . PRO B 1 203 ? -16.219 -40.031 15.656 1 86.12 203 PRO B C 1
ATOM 7664 O O . PRO B 1 203 ? -15.07 -39.938 16.109 1 86.12 203 PRO B O 1
ATOM 7667 N N . CYS B 1 204 ? -16.531 -40.719 14.555 1 83.75 204 CYS B N 1
ATOM 7668 C CA . CYS B 1 204 ? -15.469 -41.375 13.828 1 83.75 204 CYS B CA 1
ATOM 7669 C C . CYS B 1 204 ? -15.312 -40.812 12.43 1 83.75 204 CYS B C 1
ATOM 7671 O O . CYS B 1 204 ? -16.203 -40.094 11.938 1 83.75 204 CYS B O 1
ATOM 7673 N N . SER B 1 205 ? -14.133 -41.156 11.898 1 79.25 205 SER B N 1
ATOM 7674 C CA . SER B 1 205 ? -13.82 -40.656 10.562 1 79.25 205 SER B CA 1
ATOM 7675 C C . SER B 1 205 ? -14.641 -41.406 9.5 1 79.25 205 SER B C 1
ATOM 7677 O O . SER B 1 205 ? -15.039 -42.531 9.688 1 79.25 205 SER B O 1
ATOM 7679 N N . MET B 1 206 ? -14.953 -40.594 8.461 1 76 206 MET B N 1
ATOM 7680 C CA . MET B 1 206 ? -15.547 -41.156 7.246 1 76 206 MET B CA 1
ATOM 7681 C C . MET B 1 206 ? -14.469 -41.531 6.238 1 76 206 MET B C 1
ATOM 7683 O O . MET B 1 206 ? -13.297 -41.219 6.434 1 76 206 MET B O 1
ATOM 7687 N N . PRO B 1 207 ? -14.938 -42.281 5.254 1 68.69 207 PRO B N 1
ATOM 7688 C CA . PRO B 1 207 ? -13.977 -42.5 4.176 1 68.69 207 PRO B CA 1
ATOM 7689 C C . PRO B 1 207 ? -13.477 -41.219 3.559 1 68.69 207 PRO B C 1
ATOM 7691 O O . PRO B 1 207 ? -14.07 -40.156 3.787 1 68.69 207 PRO B O 1
ATOM 7694 N N . ILE B 1 208 ? -12.383 -41.25 2.908 1 69.62 208 ILE B N 1
ATOM 7695 C CA . ILE B 1 208 ? -11.672 -40.062 2.41 1 69.62 208 ILE B CA 1
ATOM 7696 C C . ILE B 1 208 ? -12.516 -39.375 1.349 1 69.62 208 ILE B C 1
ATOM 7698 O O . ILE B 1 208 ? -12.18 -38.281 0.905 1 69.62 208 ILE B O 1
ATOM 7702 N N . GLU B 1 209 ? -13.602 -39.969 0.98 1 76.88 209 GLU B N 1
ATOM 7703 C CA . GLU B 1 209 ? -14.508 -39.312 0.03 1 76.88 209 GLU B CA 1
ATOM 7704 C C . GLU B 1 209 ? -15.922 -39.25 0.593 1 76.88 209 GLU B C 1
ATOM 7706 O O . GLU B 1 209 ? -16.469 -40.25 1.064 1 76.88 209 GLU B O 1
ATOM 7711 N N . PHE B 1 210 ? -16.422 -38.062 0.492 1 80.31 210 PHE B N 1
ATOM 7712 C CA . PHE B 1 210 ? -17.812 -37.938 0.896 1 80.31 210 PHE B CA 1
ATOM 7713 C C . PHE B 1 210 ? -18.75 -38.562 -0.144 1 80.31 210 PHE B C 1
ATOM 7715 O O . PHE B 1 210 ? -18.5 -38.438 -1.347 1 80.31 210 PHE B O 1
ATOM 7722 N N . PRO B 1 211 ? -19.703 -39.188 0.354 1 81.5 211 PRO B N 1
ATOM 7723 C CA . PRO B 1 211 ? -20.609 -39.875 -0.564 1 81.5 211 PRO B CA 1
ATOM 7724 C C . PRO B 1 211 ? -21.328 -38.906 -1.519 1 81.5 211 PRO B C 1
ATOM 7726 O O . PRO B 1 211 ? -21.656 -37.781 -1.136 1 81.5 211 PRO B O 1
ATOM 7729 N N . THR B 1 212 ? -21.609 -39.375 -2.76 1 84.25 212 THR B N 1
ATOM 7730 C CA . THR B 1 212 ? -22.297 -38.594 -3.766 1 84.25 212 THR B CA 1
ATOM 7731 C C . THR B 1 212 ? -23.766 -38.969 -3.846 1 84.25 212 THR B C 1
ATOM 7733 O O . THR B 1 212 ? -24.578 -38.281 -4.465 1 84.25 212 THR B O 1
ATOM 7736 N N . ARG B 1 213 ? -24.078 -40.031 -3.186 1 86.62 213 ARG B N 1
ATOM 7737 C CA . ARG B 1 213 ? -25.453 -40.5 -3.16 1 86.62 213 ARG B CA 1
ATOM 7738 C C . ARG B 1 213 ? -25.953 -40.656 -1.727 1 86.62 213 ARG B C 1
ATOM 7740 O O . ARG B 1 213 ? -25.172 -40.969 -0.826 1 86.62 213 ARG B O 1
ATOM 7747 N N . GLY B 1 214 ? -27.219 -40.5 -1.591 1 87.75 214 GLY B N 1
ATOM 7748 C CA . GLY B 1 214 ? -27.812 -40.594 -0.271 1 87.75 214 GLY B CA 1
ATOM 7749 C C . GLY B 1 214 ? -27.656 -41.969 0.349 1 87.75 214 GLY B C 1
ATOM 7750 O O . GLY B 1 214 ? -27.438 -42.094 1.556 1 87.75 214 GLY B O 1
ATOM 7751 N N . LYS B 1 215 ? -27.75 -42.938 -0.448 1 87.94 215 LYS B N 1
ATOM 7752 C CA . LYS B 1 215 ? -27.656 -44.312 0.034 1 87.94 215 LYS B CA 1
ATOM 7753 C C . LYS B 1 215 ? -26.312 -44.562 0.732 1 87.94 215 LYS B C 1
ATOM 7755 O O . LYS B 1 215 ? -26.266 -45.156 1.81 1 87.94 215 LYS B O 1
ATOM 7760 N N . SER B 1 216 ? -25.297 -44.156 0.121 1 85.81 216 SER B N 1
ATOM 7761 C CA . SER B 1 216 ? -23.969 -44.312 0.688 1 85.81 216 SER B CA 1
ATOM 7762 C C . SER B 1 216 ? -23.797 -43.5 1.969 1 85.81 216 SER B C 1
ATOM 7764 O O . SER B 1 216 ? -23.125 -43.938 2.904 1 85.81 216 SER B O 1
ATOM 7766 N N . LEU B 1 217 ? -24.375 -42.375 1.958 1 88.12 217 LEU B N 1
ATOM 7767 C CA . LEU B 1 217 ? -24.312 -41.531 3.148 1 88.12 217 LEU B CA 1
ATOM 7768 C C . LEU B 1 217 ? -25.047 -42.156 4.312 1 88.12 217 LEU B C 1
ATOM 7770 O O . LEU B 1 217 ? -24.547 -42.188 5.438 1 88.12 217 LEU B O 1
ATOM 7774 N N . PHE B 1 218 ? -26.172 -42.688 4.09 1 89.25 218 PHE B N 1
ATOM 7775 C CA . PHE B 1 218 ? -26.969 -43.312 5.133 1 89.25 218 PHE B CA 1
ATOM 7776 C C . PHE B 1 218 ? -26.328 -44.625 5.613 1 89.25 218 PHE B C 1
ATOM 7778 O O . PHE B 1 218 ? -26.422 -44.969 6.793 1 89.25 218 PHE B O 1
ATOM 7785 N N . ALA B 1 219 ? -25.703 -45.219 4.703 1 86.94 219 ALA B N 1
ATOM 7786 C CA . ALA B 1 219 ? -24.953 -46.438 5.102 1 86.94 219 ALA B CA 1
ATOM 7787 C C . ALA B 1 219 ? -23.844 -46.094 6.086 1 86.94 219 ALA B C 1
ATOM 7789 O O . ALA B 1 219 ? -23.578 -46.844 7.023 1 86.94 219 ALA B O 1
ATOM 7790 N N . GLU B 1 220 ? -23.219 -45.031 5.809 1 85.12 220 GLU B N 1
ATOM 7791 C CA . GLU B 1 220 ? -22.172 -44.594 6.711 1 85.12 220 GLU B CA 1
ATOM 7792 C C . GLU B 1 220 ? -22.75 -44.188 8.07 1 85.12 220 GLU B C 1
ATOM 7794 O O . GLU B 1 220 ? -22.109 -44.438 9.102 1 85.12 220 GLU B O 1
ATOM 7799 N N . PHE B 1 221 ? -23.891 -43.562 8.086 1 86.94 221 PHE B N 1
ATOM 7800 C CA . PHE B 1 221 ? -24.562 -43.219 9.336 1 86.94 221 PHE B CA 1
ATOM 7801 C C . PHE B 1 221 ? -24.875 -44.5 10.133 1 86.94 221 PHE B C 1
ATOM 7803 O O . PHE B 1 221 ? -24.609 -44.562 11.336 1 86.94 221 PHE B O 1
ATOM 7810 N N . GLU B 1 222 ? -25.312 -45.406 9.445 1 87.56 222 GLU B N 1
ATOM 7811 C CA . GLU B 1 222 ? -25.672 -46.656 10.094 1 87.56 222 GLU B CA 1
ATOM 7812 C C . GLU B 1 222 ? -24.438 -47.344 10.68 1 87.56 222 GLU B C 1
ATOM 7814 O O . GLU B 1 222 ? -24.5 -47.906 11.781 1 87.56 222 GLU B O 1
ATOM 7819 N N . ARG B 1 223 ? -23.453 -47.281 9.945 1 86.56 223 ARG B N 1
ATOM 7820 C CA . ARG B 1 223 ? -22.203 -47.844 10.398 1 86.56 223 ARG B CA 1
ATOM 7821 C C . ARG B 1 223 ? -21.734 -47.219 11.703 1 86.56 223 ARG B C 1
ATOM 7823 O O . ARG B 1 223 ? -21.141 -47.875 12.555 1 86.56 223 ARG B O 1
ATOM 7830 N N . GLN B 1 224 ? -22.047 -46.031 11.867 1 86.94 224 GLN B N 1
ATOM 7831 C CA . GLN B 1 224 ? -21.578 -45.312 13.055 1 86.94 224 GLN B CA 1
ATOM 7832 C C . GLN B 1 224 ? -22.656 -45.281 14.141 1 86.94 224 GLN B C 1
ATOM 7834 O O . GLN B 1 224 ? -22.531 -44.531 15.117 1 86.94 224 GLN B O 1
ATOM 7839 N N . GLY B 1 225 ? -23.75 -45.875 13.938 1 82.75 225 GLY B N 1
ATOM 7840 C CA . GLY B 1 225 ? -24.734 -46.094 14.984 1 82.75 225 GLY B CA 1
ATOM 7841 C C . GLY B 1 225 ? -25.953 -45.219 14.859 1 82.75 225 GLY B C 1
ATOM 7842 O O . GLY B 1 225 ? -26.766 -45.094 15.789 1 82.75 225 GLY B O 1
ATOM 7843 N N . ILE B 1 226 ? -26.062 -44.531 13.766 1 86 226 ILE B N 1
ATOM 7844 C CA . ILE B 1 226 ? -27.234 -43.688 13.539 1 86 226 ILE B CA 1
ATOM 7845 C C . ILE B 1 226 ? -28.25 -44.469 12.68 1 86 226 ILE B C 1
ATOM 7847 O O . ILE B 1 226 ? -28.016 -44.688 11.492 1 86 226 ILE B O 1
ATOM 7851 N N . LEU B 1 227 ? -29.328 -44.688 13.281 1 87.12 227 LEU B N 1
ATOM 7852 C CA . LEU B 1 227 ? -30.312 -45.531 12.609 1 87.12 227 LEU B CA 1
ATOM 7853 C C . LEU B 1 227 ? -31.266 -44.656 11.773 1 87.12 227 LEU B C 1
ATOM 7855 O O . LEU B 1 227 ? -31.297 -43.438 11.922 1 87.12 227 LEU B O 1
ATOM 7859 N N . LYS B 1 228 ? -32 -45.281 10.938 1 88.06 228 LYS B N 1
ATOM 7860 C CA . LYS B 1 228 ? -32.938 -44.656 10 1 88.06 228 LYS B CA 1
ATOM 7861 C C . LYS B 1 228 ? -33.906 -43.719 10.727 1 88.06 228 LYS B C 1
ATOM 7863 O O . LYS B 1 228 ? -34.094 -42.594 10.312 1 88.06 228 LYS B O 1
ATOM 7868 N N . ASP B 1 229 ? -34.5 -44.219 11.742 1 85.5 229 ASP B N 1
ATOM 7869 C CA . ASP B 1 229 ? -35.469 -43.438 12.469 1 85.5 229 ASP B CA 1
ATOM 7870 C C . ASP B 1 229 ? -34.875 -42.156 13.039 1 85.5 229 ASP B C 1
ATOM 7872 O O . ASP B 1 229 ? -35.531 -41.094 13.086 1 85.5 229 ASP B O 1
ATOM 7876 N N . GLU B 1 230 ? -33.625 -42.281 13.438 1 85.25 230 GLU B N 1
ATOM 7877 C CA . GLU B 1 230 ? -32.938 -41.094 13.961 1 85.25 230 GLU B CA 1
ATOM 7878 C C . GLU B 1 230 ? -32.625 -40.094 12.859 1 85.25 230 GLU B C 1
ATOM 7880 O O . GLU B 1 230 ? -32.75 -38.906 13.062 1 85.25 230 GLU B O 1
ATOM 7885 N N . ILE B 1 231 ? -32.25 -40.625 11.758 1 85.06 231 ILE B N 1
ATOM 7886 C CA . ILE B 1 231 ? -31.953 -39.781 10.602 1 85.06 231 ILE B CA 1
ATOM 7887 C C . ILE B 1 231 ? -33.219 -39 10.211 1 85.06 231 ILE B C 1
ATOM 7889 O O . ILE B 1 231 ? -33.156 -37.781 10.008 1 85.06 231 ILE B O 1
ATOM 7893 N N . LEU B 1 232 ? -34.281 -39.719 10.102 1 86.44 232 LEU B N 1
ATOM 7894 C CA . LEU B 1 232 ? -35.562 -39.094 9.703 1 86.44 232 LEU B CA 1
ATOM 7895 C C . LEU B 1 232 ? -36 -38.094 10.742 1 86.44 232 LEU B C 1
ATOM 7897 O O . LEU B 1 232 ? -36.594 -37.062 10.398 1 86.44 232 LEU B O 1
ATOM 7901 N N . ARG B 1 233 ? -35.781 -38.438 11.922 1 83.31 233 ARG B N 1
ATOM 7902 C CA . ARG B 1 233 ? -36.125 -37.5 12.984 1 83.31 233 ARG B CA 1
ATOM 7903 C C . ARG B 1 233 ? -35.344 -36.219 12.852 1 83.31 233 ARG B C 1
ATOM 7905 O O . ARG B 1 233 ? -35.938 -35.125 12.914 1 83.31 233 ARG B O 1
ATOM 7912 N N . TRP B 1 234 ? -34.094 -36.375 12.609 1 81.38 234 TRP B N 1
ATOM 7913 C CA . TRP B 1 234 ? -33.219 -35.188 12.508 1 81.38 234 TRP B CA 1
ATOM 7914 C C . TRP B 1 234 ? -33.594 -34.344 11.289 1 81.38 234 TRP B C 1
ATOM 7916 O O . TRP B 1 234 ? -33.719 -33.125 11.383 1 81.38 234 TRP B O 1
ATOM 7926 N N . LEU B 1 235 ? -33.719 -35 10.211 1 83.75 235 LEU B N 1
ATOM 7927 C CA . LEU B 1 235 ? -34.031 -34.281 8.984 1 83.75 235 LEU B CA 1
ATOM 7928 C C . LEU B 1 235 ? -35.438 -33.688 9.055 1 83.75 235 LEU B C 1
ATOM 7930 O O . LEU B 1 235 ? -35.656 -32.594 8.516 1 83.75 235 LEU B O 1
ATOM 7934 N N . GLY B 1 236 ? -36.312 -34.438 9.664 1 82.69 236 GLY B N 1
ATOM 7935 C CA . GLY B 1 236 ? -37.656 -33.906 9.883 1 82.69 236 GLY B CA 1
ATOM 7936 C C . GLY B 1 236 ? -37.688 -32.656 10.734 1 82.69 236 GLY B C 1
ATOM 7937 O O . GLY B 1 236 ? -38.375 -31.688 10.422 1 82.69 236 GLY B O 1
ATOM 7938 N N . LEU B 1 237 ? -36.938 -32.688 11.75 1 78.31 237 LEU B N 1
ATOM 7939 C CA . LEU B 1 237 ? -36.812 -31.516 12.609 1 78.31 237 LEU B CA 1
ATOM 7940 C C . LEU B 1 237 ? -36.25 -30.328 11.836 1 78.31 237 LEU B C 1
ATOM 7942 O O . LEU B 1 237 ? -36.688 -29.188 12.016 1 78.31 237 LEU B O 1
ATOM 7946 N N . ASN B 1 238 ? -35.25 -30.625 11.047 1 80.25 238 ASN B N 1
ATOM 7947 C CA . ASN B 1 238 ? -34.656 -29.594 10.211 1 80.25 238 ASN B CA 1
ATOM 7948 C C . ASN B 1 238 ? -35.656 -28.969 9.266 1 80.25 238 ASN B C 1
ATOM 7950 O O . ASN B 1 238 ? -35.625 -27.75 9.039 1 80.25 238 ASN B O 1
ATOM 7954 N N . ALA B 1 239 ? -36.406 -29.781 8.766 1 81.44 239 ALA B N 1
ATOM 7955 C CA . ALA B 1 239 ? -37.438 -29.312 7.82 1 81.44 239 ALA B CA 1
ATOM 7956 C C . ALA B 1 239 ? -38.469 -28.438 8.508 1 81.44 239 ALA B C 1
ATOM 7958 O O . ALA B 1 239 ? -38.969 -27.469 7.922 1 81.44 239 ALA B O 1
ATOM 7959 N N . LYS B 1 240 ? -38.781 -28.766 9.641 1 77.88 240 LYS B N 1
ATOM 7960 C CA . LYS B 1 240 ? -39.75 -27.969 10.391 1 77.88 240 LYS B CA 1
ATOM 7961 C C . LYS B 1 240 ? -39.188 -26.594 10.742 1 77.88 240 LYS B C 1
ATOM 7963 O O . LYS B 1 240 ? -39.938 -25.625 10.875 1 77.88 240 LYS B O 1
ATOM 7968 N N . LEU B 1 241 ? -38 -26.609 10.945 1 75.19 241 LEU B N 1
ATOM 7969 C CA . LEU B 1 241 ? -37.344 -25.359 11.32 1 75.19 241 LEU B CA 1
ATOM 7970 C C . LEU B 1 241 ? -37.094 -24.484 10.102 1 75.19 241 LEU B C 1
ATOM 7972 O O . LEU B 1 241 ? -36.906 -23.281 10.234 1 75.19 241 LEU B O 1
ATOM 7976 N N . ALA B 1 242 ? -37.062 -25.156 9.031 1 72 242 ALA B N 1
ATOM 7977 C CA . ALA B 1 242 ? -36.781 -24.422 7.793 1 72 242 ALA B CA 1
ATOM 7978 C C . ALA B 1 242 ? -38 -23.594 7.371 1 72 242 ALA B C 1
ATOM 7980 O O . ALA B 1 242 ? -39.156 -24.031 7.52 1 72 242 ALA B O 1
ATOM 7981 N N . SER B 1 243 ? -37.812 -22.297 7.59 1 59.31 243 SER B N 1
ATOM 7982 C CA . SER B 1 243 ? -38.969 -21.469 7.211 1 59.31 243 SER B CA 1
ATOM 7983 C C . SER B 1 243 ? -39.344 -21.672 5.746 1 59.31 243 SER B C 1
ATOM 7985 O O . SER B 1 243 ? -40.5 -21.781 5.414 1 59.31 243 SER B O 1
ATOM 7987 N N . ASP B 1 244 ? -38.469 -21.156 4.793 1 59.06 244 ASP B N 1
ATOM 7988 C CA . ASP B 1 244 ? -38.875 -20.75 3.449 1 59.06 244 ASP B CA 1
ATOM 7989 C C . ASP B 1 244 ? -38.75 -21.922 2.467 1 59.06 244 ASP B C 1
ATOM 7991 O O . ASP B 1 244 ? -38.094 -22.922 2.766 1 59.06 244 ASP B O 1
ATOM 7995 N N . LYS B 1 245 ? -39.406 -21.703 1.244 1 63.41 245 LYS B N 1
ATOM 7996 C CA . LYS B 1 245 ? -39.625 -22.422 -0.005 1 63.41 245 LYS B CA 1
ATOM 7997 C C . LYS B 1 245 ? -38.281 -22.719 -0.693 1 63.41 245 LYS B C 1
ATOM 7999 O O . LYS B 1 245 ? -38.25 -23.297 -1.781 1 63.41 245 LYS B O 1
ATOM 8004 N N . GLU B 1 246 ? -37.094 -22.516 -0.102 1 71.06 246 GLU B N 1
ATOM 8005 C CA . GLU B 1 246 ? -35.875 -22.641 -0.929 1 71.06 246 GLU B CA 1
ATOM 8006 C C . GLU B 1 246 ? -35.062 -23.875 -0.544 1 71.06 246 GLU B C 1
ATOM 8008 O O . GLU B 1 246 ? -34.031 -24.156 -1.155 1 71.06 246 GLU B O 1
ATOM 8013 N N . GLY B 1 247 ? -35.469 -24.766 0.374 1 82.25 247 GLY B N 1
ATOM 8014 C CA . GLY B 1 247 ? -34.688 -25.906 0.801 1 82.25 247 GLY B CA 1
ATOM 8015 C C . GLY B 1 247 ? -34.031 -25.703 2.148 1 82.25 247 GLY B C 1
ATOM 8016 O O . GLY B 1 247 ? -34.281 -24.703 2.822 1 82.25 247 GLY B O 1
ATOM 8017 N N . THR B 1 248 ? -33.344 -26.766 2.639 1 87.06 248 THR B N 1
ATOM 8018 C CA . THR B 1 248 ? -32.688 -26.719 3.932 1 87.06 248 THR B CA 1
ATOM 8019 C C . THR B 1 248 ? -31.281 -27.297 3.838 1 87.06 248 THR B C 1
ATOM 8021 O O . THR B 1 248 ? -30.828 -27.688 2.754 1 87.06 248 THR B O 1
ATOM 8024 N N . TYR B 1 249 ? -30.5 -27.156 4.918 1 91.5 249 TYR B N 1
ATOM 8025 C CA . TYR B 1 249 ? -29.109 -27.625 4.953 1 91.5 249 TYR B CA 1
ATOM 8026 C C . TYR B 1 249 ? -28.891 -28.562 6.129 1 91.5 249 TYR B C 1
ATOM 8028 O O . TYR B 1 249 ? -29.547 -28.453 7.168 1 91.5 249 TYR B O 1
ATOM 8036 N N . LEU B 1 250 ? -28.062 -29.5 5.922 1 90.62 250 LEU B N 1
ATOM 8037 C CA . LEU B 1 250 ? -27.531 -30.328 6.992 1 90.62 250 LEU B CA 1
ATOM 8038 C C . LEU B 1 250 ? -26.016 -30.156 7.105 1 90.62 250 LEU B C 1
ATOM 8040 O O . LEU B 1 250 ? -25.281 -30.391 6.141 1 90.62 250 LEU B O 1
ATOM 8044 N N . ILE B 1 251 ? -25.609 -29.75 8.258 1 94.25 251 ILE B N 1
ATOM 8045 C CA . ILE B 1 251 ? -24.172 -29.594 8.516 1 94.25 251 ILE B CA 1
ATOM 8046 C C . ILE B 1 251 ? -23.625 -30.875 9.117 1 94.25 251 ILE B C 1
ATOM 8048 O O . ILE B 1 251 ? -24.109 -31.344 10.148 1 94.25 251 ILE B O 1
ATOM 8052 N N . LEU B 1 252 ? -22.625 -31.375 8.469 1 91.44 252 LEU B N 1
ATOM 8053 C CA . LEU B 1 252 ? -22 -32.625 8.914 1 91.44 252 LEU B CA 1
ATOM 8054 C C . LEU B 1 252 ? -20.547 -32.406 9.312 1 91.44 252 LEU B C 1
ATOM 8056 O O . LEU B 1 252 ? -19.766 -31.828 8.539 1 91.44 252 LEU B O 1
ATOM 8060 N N . GLY B 1 253 ? -20.203 -32.75 10.523 1 91.19 253 GLY B N 1
ATOM 8061 C CA . GLY B 1 253 ? -18.828 -32.719 10.984 1 91.19 253 GLY B CA 1
ATOM 8062 C C . GLY B 1 253 ? -18.234 -34.094 11.18 1 91.19 253 GLY B C 1
ATOM 8063 O O . GLY B 1 253 ? -18.906 -35 11.688 1 91.19 253 GLY B O 1
ATOM 8064 N N . THR B 1 254 ? -16.984 -34.312 10.703 1 88.75 254 THR B N 1
ATOM 8065 C CA . THR B 1 254 ? -16.234 -35.531 10.883 1 88.75 254 THR B CA 1
ATOM 8066 C C . THR B 1 254 ? -14.812 -35.25 11.344 1 88.75 254 THR B C 1
ATOM 8068 O O . THR B 1 254 ? -14.188 -34.312 10.875 1 88.75 254 THR B O 1
ATOM 8071 N N . PRO B 1 255 ? -14.32 -35.969 12.336 1 87.31 255 PRO B N 1
ATOM 8072 C CA . PRO B 1 255 ? -12.953 -35.719 12.812 1 87.31 255 PRO B CA 1
ATOM 8073 C C . PRO B 1 255 ? -11.891 -36.188 11.828 1 87.31 255 PRO B C 1
ATOM 8075 O O . PRO B 1 255 ? -11.211 -37.188 12.062 1 87.31 255 PRO B O 1
ATOM 8078 N N . MET B 1 256 ? -11.602 -35.438 10.797 1 82.88 256 MET B N 1
ATOM 8079 C CA . MET B 1 256 ? -10.727 -35.875 9.719 1 82.88 256 MET B CA 1
ATOM 8080 C C . MET B 1 256 ? -9.742 -34.781 9.328 1 82.88 256 MET B C 1
ATOM 8082 O O . MET B 1 256 ? -9.141 -34.844 8.258 1 82.88 256 MET B O 1
ATOM 8086 N N . ARG B 1 257 ? -9.617 -33.812 10.141 1 83.38 257 ARG B N 1
ATOM 8087 C CA . ARG B 1 257 ? -8.648 -32.75 9.93 1 83.38 257 ARG B CA 1
ATOM 8088 C C . ARG B 1 257 ? -7.652 -32.688 11.078 1 83.38 257 ARG B C 1
ATOM 8090 O O . ARG B 1 257 ? -7.996 -32.969 12.227 1 83.38 257 ARG B O 1
ATOM 8097 N N . ARG B 1 258 ? -6.395 -32.375 10.734 1 81.62 258 ARG B N 1
ATOM 8098 C CA . ARG B 1 258 ? -5.383 -32.125 11.75 1 81.62 258 ARG B CA 1
ATOM 8099 C C . ARG B 1 258 ? -4.727 -30.766 11.547 1 81.62 258 ARG B C 1
ATOM 8101 O O . ARG B 1 258 ? -4.422 -30.391 10.414 1 81.62 258 ARG B O 1
ATOM 8108 N N . ASN B 1 259 ? -4.703 -30.031 12.609 1 78 259 ASN B N 1
ATOM 8109 C CA . ASN B 1 259 ? -4.023 -28.734 12.516 1 78 259 ASN B CA 1
ATOM 8110 C C . ASN B 1 259 ? -2.51 -28.906 12.609 1 78 259 ASN B C 1
ATOM 8112 O O . ASN B 1 259 ? -1.994 -30.016 12.594 1 78 259 ASN B O 1
ATOM 8116 N N . GLU B 1 260 ? -1.792 -27.844 12.602 1 72 260 GLU B N 1
ATOM 8117 C CA . GLU B 1 260 ? -0.332 -27.828 12.586 1 72 260 GLU B CA 1
ATOM 8118 C C . GLU B 1 260 ? 0.237 -28.5 13.836 1 72 260 GLU B C 1
ATOM 8120 O O . GLU B 1 260 ? 1.334 -29.062 13.805 1 72 260 GLU B O 1
ATOM 8125 N N . ASN B 1 261 ? -0.566 -28.531 14.906 1 73.19 261 ASN B N 1
ATOM 8126 C CA . ASN B 1 261 ? -0.119 -29.109 16.172 1 73.19 261 ASN B CA 1
ATOM 8127 C C . ASN B 1 261 ? -0.49 -30.594 16.266 1 73.19 261 ASN B C 1
ATOM 8129 O O . ASN B 1 261 ? -0.238 -31.234 17.281 1 73.19 261 ASN B O 1
ATOM 8133 N N . GLY B 1 262 ? -1.138 -31.109 15.266 1 76.12 262 GLY B N 1
ATOM 8134 C CA . GLY B 1 262 ? -1.465 -32.531 15.227 1 76.12 262 GLY B CA 1
ATOM 8135 C C . GLY B 1 262 ? -2.803 -32.844 15.867 1 76.12 262 GLY B C 1
ATOM 8136 O O . GLY B 1 262 ? -3.195 -34 15.945 1 76.12 262 GLY B O 1
ATOM 8137 N N . GLN B 1 263 ? -3.475 -31.828 16.297 1 80.12 263 GLN B N 1
ATOM 8138 C CA . GLN B 1 263 ? -4.773 -32.031 16.938 1 80.12 263 GLN B CA 1
ATOM 8139 C C . GLN B 1 263 ? -5.84 -32.375 15.891 1 80.12 263 GLN B C 1
ATOM 8141 O O . GLN B 1 263 ? -5.953 -31.688 14.867 1 80.12 263 GLN B O 1
ATOM 8146 N N . LEU B 1 264 ? -6.539 -33.438 16.203 1 84.38 264 LEU B N 1
ATOM 8147 C CA . LEU B 1 264 ? -7.613 -33.844 15.305 1 84.38 264 LEU B CA 1
ATOM 8148 C C . LEU B 1 264 ? -8.828 -32.938 15.461 1 84.38 264 LEU B C 1
ATOM 8150 O O . LEU B 1 264 ? -9.281 -32.688 16.578 1 84.38 264 LEU B O 1
ATOM 8154 N N . LEU B 1 265 ? -9.266 -32.406 14.367 1 88.5 265 LEU B N 1
ATOM 8155 C CA . LEU B 1 265 ? -10.375 -31.453 14.352 1 88.5 265 LEU B CA 1
ATOM 8156 C C . LEU B 1 265 ? -11.477 -31.922 13.398 1 88.5 265 LEU B C 1
ATOM 8158 O O . LEU B 1 265 ? -11.258 -32.812 12.586 1 88.5 265 LEU B O 1
ATOM 8162 N N . GLN B 1 266 ? -12.625 -31.312 13.492 1 89.81 266 GLN B N 1
ATOM 8163 C CA . GLN B 1 266 ? -13.766 -31.672 12.664 1 89.81 266 GLN B CA 1
ATOM 8164 C C . GLN B 1 266 ? -13.641 -31.062 11.266 1 89.81 266 GLN B C 1
ATOM 8166 O O . GLN B 1 266 ? -13.359 -29.875 11.117 1 89.81 266 GLN B O 1
ATOM 8171 N N . HIS B 1 267 ? -13.758 -31.891 10.305 1 90.19 267 HIS B N 1
ATOM 8172 C CA . HIS B 1 267 ? -14.008 -31.422 8.945 1 90.19 267 HIS B CA 1
ATOM 8173 C C . HIS B 1 267 ? -15.492 -31.219 8.695 1 90.19 267 HIS B C 1
ATOM 8175 O O . HIS B 1 267 ? -16.297 -32.125 8.875 1 90.19 267 HIS B O 1
ATOM 8181 N N . ILE B 1 268 ? -15.859 -30.031 8.32 1 92.25 268 ILE B N 1
ATOM 8182 C CA . ILE B 1 268 ? -17.266 -29.688 8.203 1 92.25 268 ILE B CA 1
ATOM 8183 C C . ILE B 1 268 ? -17.688 -29.703 6.734 1 92.25 268 ILE B C 1
ATOM 8185 O O . ILE B 1 268 ? -17 -29.125 5.887 1 92.25 268 ILE B O 1
ATOM 8189 N N . SER B 1 269 ? -18.703 -30.375 6.418 1 91.5 269 SER B N 1
ATOM 8190 C CA . SER B 1 269 ? -19.344 -30.391 5.113 1 91.5 269 SER B CA 1
ATOM 8191 C C . SER B 1 269 ? -20.828 -30.016 5.23 1 91.5 269 SER B C 1
ATOM 8193 O O . SER B 1 269 ? -21.438 -30.203 6.285 1 91.5 269 SER B O 1
ATOM 8195 N N . VAL B 1 270 ? -21.391 -29.5 4.16 1 93.69 270 VAL B N 1
ATOM 8196 C CA . VAL B 1 270 ? -22.781 -29.031 4.191 1 93.69 270 VAL B CA 1
ATOM 8197 C C . VAL B 1 270 ? -23.562 -29.672 3.051 1 93.69 270 VAL B C 1
ATOM 8199 O O . VAL B 1 270 ? -23.203 -29.531 1.88 1 93.69 270 VAL B O 1
ATOM 8202 N N . TRP B 1 271 ? -24.594 -30.359 3.383 1 91.75 271 TRP B N 1
ATOM 8203 C CA . TRP B 1 271 ? -25.5 -30.984 2.428 1 91.75 271 TRP B CA 1
ATOM 8204 C C . TRP B 1 271 ? -26.719 -30.109 2.184 1 91.75 271 TRP B C 1
ATOM 8206 O O . TRP B 1 271 ? -27.453 -29.781 3.121 1 91.75 271 TRP B O 1
ATOM 8216 N N . HIS B 1 272 ? -26.938 -29.703 0.945 1 91.62 272 HIS B N 1
ATOM 8217 C CA . HIS B 1 272 ? -28.156 -28.984 0.572 1 91.62 272 HIS B CA 1
ATOM 8218 C C . HIS B 1 272 ? -29.281 -29.938 0.212 1 91.62 272 HIS B C 1
ATOM 8220 O O . HIS B 1 272 ? -29.109 -30.812 -0.646 1 91.62 272 HIS B O 1
ATOM 8226 N N . ILE B 1 273 ? -30.328 -29.828 0.853 1 87.38 273 ILE B N 1
ATOM 8227 C CA . ILE B 1 273 ? -31.516 -30.641 0.588 1 87.38 273 ILE B CA 1
ATOM 8228 C C . ILE B 1 273 ? -32.562 -29.797 -0.123 1 87.38 273 ILE B C 1
ATOM 8230 O O . ILE B 1 273 ? -33 -28.766 0.399 1 87.38 273 ILE B O 1
ATOM 8234 N N . GLU B 1 274 ? -33.031 -30.203 -1.162 1 86 274 GLU B N 1
ATOM 8235 C CA . GLU B 1 274 ? -33.906 -29.453 -2.027 1 86 274 GLU B CA 1
ATOM 8236 C C . GLU B 1 274 ? -35.281 -29.234 -1.364 1 86 274 GLU B C 1
ATOM 8238 O O . GLU B 1 274 ? -35.656 -29.984 -0.458 1 86 274 GLU B O 1
ATOM 8243 N N . ALA B 1 275 ? -36.031 -28.25 -1.901 1 82.19 275 ALA B N 1
ATOM 8244 C CA . ALA B 1 275 ? -37.281 -27.812 -1.32 1 82.19 275 ALA B CA 1
ATOM 8245 C C . ALA B 1 275 ? -38.312 -28.938 -1.33 1 82.19 275 ALA B C 1
ATOM 8247 O O . ALA B 1 275 ? -39.062 -29.109 -0.363 1 82.19 275 ALA B O 1
ATOM 8248 N N . GLU B 1 276 ? -38.344 -29.703 -2.379 1 78.44 276 GLU B N 1
ATOM 8249 C CA . GLU B 1 276 ? -39.312 -30.766 -2.514 1 78.44 276 GLU B CA 1
ATOM 8250 C C . GLU B 1 276 ? -39.125 -31.844 -1.454 1 78.44 276 GLU B C 1
ATOM 8252 O O . GLU B 1 276 ? -40.094 -32.344 -0.872 1 78.44 276 GLU B O 1
ATOM 8257 N N . GLN B 1 277 ? -37.969 -32.156 -1.227 1 81.12 277 GLN B N 1
ATOM 8258 C CA . GLN B 1 277 ? -37.656 -33.156 -0.227 1 81.12 277 GLN B CA 1
ATOM 8259 C C . GLN B 1 277 ? -37.875 -32.625 1.187 1 81.12 277 GLN B C 1
ATOM 8261 O O . GLN B 1 277 ? -38.312 -33.344 2.066 1 81.12 277 GLN B O 1
ATOM 8266 N N . THR B 1 278 ? -37.625 -31.422 1.341 1 80.19 278 THR B N 1
ATOM 8267 C CA . THR B 1 278 ? -37.75 -30.797 2.654 1 80.19 278 THR B CA 1
ATOM 8268 C C . THR B 1 278 ? -39.219 -30.797 3.113 1 80.19 278 THR B C 1
ATOM 8270 O O . THR B 1 278 ? -39.5 -31.047 4.285 1 80.19 278 THR B O 1
ATOM 8273 N N . GLU B 1 279 ? -40.094 -30.453 2.242 1 80.5 279 GLU B N 1
ATOM 8274 C CA . GLU B 1 279 ? -41.5 -30.438 2.572 1 80.5 279 GLU B CA 1
ATOM 8275 C C . GLU B 1 279 ? -41.969 -31.812 3.035 1 80.5 279 GLU B C 1
ATOM 8277 O O . GLU B 1 279 ? -42.719 -31.922 4.012 1 80.5 279 GLU B O 1
ATOM 8282 N N . GLY B 1 280 ? -41.531 -32.812 2.355 1 80.31 280 GLY B N 1
ATOM 8283 C CA . GLY B 1 280 ? -41.875 -34.156 2.734 1 80.31 280 GLY B CA 1
ATOM 8284 C C . GLY B 1 280 ? -41.375 -34.562 4.102 1 80.31 280 GLY B C 1
ATOM 8285 O O . GLY B 1 280 ? -42.062 -35.219 4.867 1 80.31 280 GLY B O 1
ATOM 8286 N N . LEU B 1 281 ? -40.188 -34.125 4.402 1 83.19 281 LEU B N 1
ATOM 8287 C CA . LEU B 1 281 ? -39.562 -34.438 5.676 1 83.19 281 LEU B CA 1
ATOM 8288 C C . LEU B 1 281 ? -40.312 -33.781 6.836 1 83.19 281 LEU B C 1
ATOM 8290 O O . LEU B 1 281 ? -40.438 -34.375 7.906 1 83.19 281 LEU B O 1
ATOM 8294 N N . GLY B 1 282 ? -40.844 -32.625 6.629 1 81.81 282 GLY B N 1
ATOM 8295 C CA . GLY B 1 282 ? -41.625 -31.969 7.668 1 81.81 282 GLY B CA 1
ATOM 8296 C C . GLY B 1 282 ? -42.938 -32.656 7.969 1 81.81 282 GLY B C 1
ATOM 8297 O O . GLY B 1 282 ? -43.344 -32.75 9.125 1 81.81 282 GLY B O 1
ATOM 8298 N N . LEU B 1 283 ? -43.438 -33.188 6.98 1 80.75 283 LEU B N 1
ATOM 8299 C CA . LEU B 1 283 ? -44.781 -33.781 7.098 1 80.75 283 LEU B CA 1
ATOM 8300 C C . LEU B 1 283 ? -44.688 -35.125 7.809 1 80.75 283 LEU B C 1
ATOM 8302 O O . LEU B 1 283 ? -45.688 -35.594 8.406 1 80.75 283 LEU B O 1
ATOM 8306 N N . GLN B 1 284 ? -43.562 -35.719 7.742 1 80.06 284 GLN B N 1
ATOM 8307 C CA . GLN B 1 284 ? -43.469 -37.062 8.305 1 80.06 284 GLN B CA 1
ATOM 8308 C C . GLN B 1 284 ? -43.25 -37 9.812 1 80.06 284 GLN B C 1
ATOM 8310 O O . GLN B 1 284 ? -43.406 -38.031 10.5 1 80.06 284 GLN B O 1
ATOM 8315 N N . VAL B 1 285 ? -42.938 -35.812 10.312 1 80.56 285 VAL B N 1
ATOM 8316 C CA . VAL B 1 285 ? -42.688 -35.719 11.75 1 80.56 285 VAL B CA 1
ATOM 8317 C C . VAL B 1 285 ? -44 -35.875 12.516 1 80.56 285 VAL B C 1
ATOM 8319 O O . VAL B 1 285 ? -45.031 -35.25 12.156 1 80.56 285 VAL B O 1
ATOM 8322 N N . SER B 1 286 ? -43.938 -36.688 13.523 1 75.81 286 SER B N 1
ATOM 8323 C CA . SER B 1 286 ? -45.125 -37 14.312 1 75.81 286 SER B CA 1
ATOM 8324 C C . SER B 1 286 ? -45.531 -35.812 15.188 1 75.81 286 SER B C 1
ATOM 8326 O O . SER B 1 286 ? -44.688 -35.031 15.586 1 75.81 286 SER B O 1
ATOM 8328 N N . ASP B 1 287 ? -46.844 -35.625 15.203 1 75.25 287 ASP B N 1
ATOM 8329 C CA . ASP B 1 287 ? -47.438 -34.656 16.109 1 75.25 287 ASP B CA 1
ATOM 8330 C C . ASP B 1 287 ? -48.188 -35.375 17.25 1 75.25 287 ASP B C 1
ATOM 8332 O O . ASP B 1 287 ? -48.688 -36.469 17.078 1 75.25 287 ASP B O 1
ATOM 8336 N N . GLU B 1 288 ? -48.094 -34.875 18.484 1 70.75 288 GLU B N 1
ATOM 8337 C CA . GLU B 1 288 ? -48.75 -35.438 19.672 1 70.75 288 GLU B CA 1
ATOM 8338 C C . GLU B 1 288 ? -50.25 -35.688 19.406 1 70.75 288 GLU B C 1
ATOM 8340 O O . GLU B 1 288 ? -50.844 -36.594 19.984 1 70.75 288 GLU B O 1
ATOM 8345 N N . LYS B 1 289 ? -50.75 -34.938 18.5 1 73.88 289 LYS B N 1
ATOM 8346 C CA . LYS B 1 289 ? -52.219 -35 18.281 1 73.88 289 LYS B CA 1
ATOM 8347 C C . LYS B 1 289 ? -52.562 -35.969 17.156 1 73.88 289 LYS B C 1
ATOM 8349 O O . LYS B 1 289 ? -53.719 -36.094 16.766 1 73.88 289 LYS B O 1
ATOM 8354 N N . ASP B 1 290 ? -51.531 -36.781 16.797 1 79.06 290 ASP B N 1
ATOM 8355 C CA . ASP B 1 290 ? -51.75 -37.625 15.633 1 79.06 290 ASP B CA 1
ATOM 8356 C C . ASP B 1 290 ? -52.625 -38.844 16 1 79.06 290 ASP B C 1
ATOM 8358 O O . ASP B 1 290 ? -52.438 -39.406 17.078 1 79.06 290 ASP B O 1
ATOM 8362 N N . THR B 1 291 ? -53.562 -39.094 15.141 1 83.75 291 THR B N 1
ATOM 8363 C CA . THR B 1 291 ? -54.312 -40.375 15.25 1 83.75 291 THR B CA 1
ATOM 8364 C C . THR B 1 291 ? -53.406 -41.531 14.844 1 83.75 291 THR B C 1
ATOM 8366 O O . THR B 1 291 ? -52.344 -41.344 14.305 1 83.75 291 THR B O 1
ATOM 8369 N N . HIS B 1 292 ? -53.875 -42.75 15.234 1 84 292 HIS B N 1
ATOM 8370 C CA . HIS B 1 292 ? -53.156 -43.969 14.883 1 84 292 HIS B CA 1
ATOM 8371 C C . HIS B 1 292 ? -53 -44.094 13.375 1 84 292 HIS B C 1
ATOM 8373 O O . HIS B 1 292 ? -51.938 -44.469 12.883 1 84 292 HIS B O 1
ATOM 8379 N N . GLU B 1 293 ? -54.062 -43.719 12.688 1 83.75 293 GLU B N 1
ATOM 8380 C CA . GLU B 1 293 ? -54 -43.781 11.234 1 83.75 293 GLU B CA 1
ATOM 8381 C C . GLU B 1 293 ? -53.031 -42.781 10.656 1 83.75 293 GLU B C 1
ATOM 8383 O O . GLU B 1 293 ? -52.281 -43.125 9.719 1 83.75 293 GLU B O 1
ATOM 8388 N N . LEU B 1 294 ? -53.031 -41.656 11.211 1 85.75 294 LEU B N 1
ATOM 8389 C CA . LEU B 1 294 ? -52.125 -40.625 10.734 1 85.75 294 LEU B CA 1
ATOM 8390 C C . LEU B 1 294 ? -50.656 -40.969 11.047 1 85.75 294 LEU B C 1
ATOM 8392 O O . LEU B 1 294 ? -49.781 -40.656 10.266 1 85.75 294 LEU B O 1
ATOM 8396 N N . ALA B 1 295 ? -50.531 -41.625 12.172 1 84.69 295 ALA B N 1
ATOM 8397 C CA . ALA B 1 295 ? -49.188 -42.031 12.562 1 84.69 295 ALA B CA 1
ATOM 8398 C C . ALA B 1 295 ? -48.656 -43.094 11.602 1 84.69 295 ALA B C 1
ATOM 8400 O O . ALA B 1 295 ? -47.469 -43.062 11.266 1 84.69 295 ALA B O 1
ATOM 8401 N N . GLU B 1 296 ? -49.5 -44 11.219 1 85.81 296 GLU B N 1
ATOM 8402 C CA . GLU B 1 296 ? -49.094 -45 10.25 1 85.81 296 GLU B CA 1
ATOM 8403 C C . GLU B 1 296 ? -48.781 -44.375 8.891 1 85.81 296 GLU B C 1
ATOM 8405 O O . GLU B 1 296 ? -47.844 -44.812 8.211 1 85.81 296 GLU B O 1
ATOM 8410 N N . LEU B 1 297 ? -49.594 -43.438 8.531 1 86.75 297 LEU B N 1
ATOM 8411 C CA . LEU B 1 297 ? -49.344 -42.719 7.277 1 86.75 297 LEU B CA 1
ATOM 8412 C C . LEU B 1 297 ? -48 -41.969 7.32 1 86.75 297 LEU B C 1
ATOM 8414 O O . LEU B 1 297 ? -47.312 -41.906 6.316 1 86.75 297 LEU B O 1
ATOM 8418 N N . ARG B 1 298 ? -47.719 -41.406 8.391 1 86.56 298 ARG B N 1
ATOM 8419 C CA . ARG B 1 298 ? -46.469 -40.688 8.547 1 86.56 298 ARG B CA 1
ATOM 8420 C C . ARG B 1 298 ? -45.281 -41.625 8.477 1 86.56 298 ARG B C 1
ATOM 8422 O O . ARG B 1 298 ? -44.219 -41.281 7.93 1 86.56 298 ARG B O 1
ATOM 8429 N N . THR B 1 299 ? -45.438 -42.75 9.055 1 86 299 THR B N 1
ATOM 8430 C CA . THR B 1 299 ? -44.375 -43.75 8.984 1 86 299 THR B CA 1
ATOM 8431 C C . THR B 1 299 ? -44.125 -44.188 7.547 1 86 299 THR B C 1
ATOM 8433 O O . THR B 1 299 ? -42.969 -44.312 7.117 1 86 299 THR B O 1
ATOM 8436 N N . LYS B 1 300 ? -45.219 -44.406 6.879 1 88.5 300 LYS B N 1
ATOM 8437 C CA . LYS B 1 300 ? -45.094 -44.781 5.473 1 88.5 300 LYS B CA 1
ATOM 8438 C C . LYS B 1 300 ? -44.469 -43.656 4.656 1 88.5 300 LYS B C 1
ATOM 8440 O O . LYS B 1 300 ? -43.688 -43.906 3.725 1 88.5 300 LYS B O 1
ATOM 8445 N N . LEU B 1 301 ? -44.844 -42.531 5.004 1 87.44 301 LEU B N 1
ATOM 8446 C CA . LEU B 1 301 ? -44.25 -41.375 4.348 1 87.44 301 LEU B CA 1
ATOM 8447 C C . LEU B 1 301 ? -42.75 -41.25 4.648 1 87.44 301 LEU B C 1
ATOM 8449 O O . LEU B 1 301 ? -41.969 -40.969 3.762 1 87.44 301 LEU B O 1
ATOM 8453 N N . GLY B 1 302 ? -42.438 -41.438 5.863 1 87.12 302 GLY B N 1
ATOM 8454 C CA . GLY B 1 302 ? -41.031 -41.438 6.254 1 87.12 302 GLY B CA 1
ATOM 8455 C C . GLY B 1 302 ? -40.219 -42.438 5.496 1 87.12 302 GLY B C 1
ATOM 8456 O O . GLY B 1 302 ? -39.094 -42.156 5.059 1 87.12 302 GLY B O 1
ATOM 8457 N N . ASP B 1 303 ? -40.75 -43.594 5.312 1 88.75 303 ASP B N 1
ATOM 8458 C CA . ASP B 1 303 ? -40.062 -44.625 4.562 1 88.75 303 ASP B CA 1
ATOM 8459 C C . ASP B 1 303 ? -39.875 -44.219 3.104 1 88.75 303 ASP B C 1
ATOM 8461 O O . ASP B 1 303 ? -38.812 -44.469 2.523 1 88.75 303 ASP B O 1
ATOM 8465 N N . SER B 1 304 ? -40.875 -43.656 2.605 1 88.75 304 SER B N 1
ATOM 8466 C CA . SER B 1 304 ? -40.812 -43.219 1.213 1 88.75 304 SER B CA 1
ATOM 8467 C C . SER B 1 304 ? -39.781 -42.125 1.021 1 88.75 304 SER B C 1
ATOM 8469 O O . SER B 1 304 ? -39.094 -42.094 0.011 1 88.75 304 SER B O 1
ATOM 8471 N N . ILE B 1 305 ? -39.719 -41.219 1.931 1 87.25 305 ILE B N 1
ATOM 8472 C CA . ILE B 1 305 ? -38.781 -40.125 1.842 1 87.25 305 ILE B CA 1
ATOM 8473 C C . ILE B 1 305 ? -37.344 -40.656 2.01 1 87.25 305 ILE B C 1
ATOM 8475 O O . ILE B 1 305 ? -36.438 -40.188 1.333 1 87.25 305 ILE B O 1
ATOM 8479 N N . TYR B 1 306 ? -37.219 -41.5 2.916 1 88.5 306 TYR B N 1
ATOM 8480 C CA . TYR B 1 306 ? -35.906 -42.094 3.131 1 88.5 306 TYR B CA 1
ATOM 8481 C C . TYR B 1 306 ? -35.406 -42.781 1.856 1 88.5 306 TYR B C 1
ATOM 8483 O O . TYR B 1 306 ? -34.219 -42.656 1.509 1 88.5 306 TYR B O 1
ATOM 8491 N N . GLU B 1 307 ? -36.281 -43.438 1.185 1 88.44 307 GLU B N 1
ATOM 8492 C CA . GLU B 1 307 ? -35.938 -44.062 -0.072 1 88.44 307 GLU B CA 1
ATOM 8493 C C . GLU B 1 307 ? -35.594 -43.031 -1.149 1 88.44 307 GLU B C 1
ATOM 8495 O O . GLU B 1 307 ? -34.656 -43.219 -1.926 1 88.44 307 GLU B O 1
ATOM 8500 N N . MET B 1 308 ? -36.312 -42.062 -1.148 1 87.62 308 MET B N 1
ATOM 8501 C CA . MET B 1 308 ? -36.094 -41 -2.111 1 87.62 308 MET B CA 1
ATOM 8502 C C . MET B 1 308 ? -34.719 -40.344 -1.864 1 87.62 308 MET B C 1
ATOM 8504 O O . MET B 1 308 ? -33.969 -40.062 -2.807 1 87.62 308 MET B O 1
ATOM 8508 N N . LEU B 1 309 ? -34.469 -40.031 -0.657 1 87.88 309 LEU B N 1
ATOM 8509 C CA . LEU B 1 309 ? -33.188 -39.406 -0.298 1 87.88 309 LEU B CA 1
ATOM 8510 C C . LEU B 1 309 ? -32.031 -40.344 -0.558 1 87.88 309 LEU B C 1
ATOM 8512 O O . LEU B 1 309 ? -30.938 -39.906 -0.931 1 87.88 309 LEU B O 1
ATOM 8516 N N . SER B 1 310 ? -32.25 -41.531 -0.316 1 88.19 310 SER B N 1
ATOM 8517 C CA . SER B 1 310 ? -31.234 -42.531 -0.56 1 88.19 310 SER B CA 1
ATOM 8518 C C . SER B 1 310 ? -30.891 -42.625 -2.041 1 88.19 310 SER B C 1
ATOM 8520 O O . SER B 1 310 ? -29.734 -42.875 -2.395 1 88.19 310 SER B O 1
ATOM 8522 N N . ALA B 1 311 ? -31.844 -42.375 -2.834 1 87.06 311 ALA B N 1
ATOM 8523 C CA . ALA B 1 311 ? -31.641 -42.5 -4.277 1 87.06 311 ALA B CA 1
ATOM 8524 C C . ALA B 1 311 ? -31.125 -41.156 -4.855 1 87.06 311 ALA B C 1
ATOM 8526 O O . ALA B 1 311 ? -30.547 -41.156 -5.949 1 87.06 311 ALA B O 1
ATOM 8527 N N . ALA B 1 312 ? -31.297 -40.156 -4.141 1 85.38 312 ALA B N 1
ATOM 8528 C CA . ALA B 1 312 ? -30.969 -38.844 -4.645 1 85.38 312 ALA B CA 1
ATOM 8529 C C . ALA B 1 312 ? -29.453 -38.562 -4.555 1 85.38 312 ALA B C 1
ATOM 8531 O O . ALA B 1 312 ? -28.75 -39.219 -3.773 1 85.38 312 ALA B O 1
ATOM 8532 N N . LYS B 1 313 ? -28.984 -37.719 -5.508 1 87.31 313 LYS B N 1
ATOM 8533 C CA . LYS B 1 313 ? -27.625 -37.219 -5.414 1 87.31 313 LYS B CA 1
ATOM 8534 C C . LYS B 1 313 ? -27.469 -36.25 -4.25 1 87.31 313 LYS B C 1
ATOM 8536 O O . LYS B 1 313 ? -28.344 -35.438 -3.996 1 87.31 313 LYS B O 1
ATOM 8541 N N . VAL B 1 314 ? -26.391 -36.438 -3.516 1 88.31 314 VAL B N 1
ATOM 8542 C CA . VAL B 1 314 ? -26.078 -35.5 -2.43 1 88.31 314 VAL B CA 1
ATOM 8543 C C . VAL B 1 314 ? -25.375 -34.281 -2.982 1 88.31 314 VAL B C 1
ATOM 8545 O O . VAL B 1 314 ? -24.297 -34.375 -3.584 1 88.31 314 VAL B O 1
ATOM 8548 N N . SER B 1 315 ? -25.969 -33.125 -2.809 1 89.81 315 SER B N 1
ATOM 8549 C CA . SER B 1 315 ? -25.359 -31.891 -3.25 1 89.81 315 SER B CA 1
ATOM 8550 C C . SER B 1 315 ? -24.594 -31.219 -2.119 1 89.81 315 SER B C 1
ATOM 8552 O O . SER B 1 315 ? -25.188 -30.562 -1.254 1 89.81 315 SER B O 1
ATOM 8554 N N . TRP B 1 316 ? -23.312 -31.266 -2.236 1 91.69 316 TRP B N 1
ATOM 8555 C CA . TRP B 1 316 ? -22.469 -30.672 -1.202 1 91.69 316 TRP B CA 1
ATOM 8556 C C . TRP B 1 316 ? -22.141 -29.219 -1.529 1 91.69 316 TRP B C 1
ATOM 8558 O O . TRP B 1 316 ? -21.734 -28.906 -2.65 1 91.69 316 TRP B O 1
ATOM 8568 N N . CYS B 1 317 ? -22.344 -28.344 -0.543 1 92.81 317 CYS B N 1
ATOM 8569 C CA . CYS B 1 317 ? -21.938 -26.953 -0.692 1 92.81 317 CYS B CA 1
ATOM 8570 C C . CYS B 1 317 ? -20.438 -26.797 -0.467 1 92.81 317 CYS B C 1
ATOM 8572 O O . CYS B 1 317 ? -19.828 -27.578 0.259 1 92.81 317 CYS B O 1
ATOM 8574 N N . ARG B 1 318 ? -19.891 -25.828 -1.202 1 91.94 318 ARG B N 1
ATOM 8575 C CA . ARG B 1 318 ? -18.5 -25.484 -0.913 1 91.94 318 ARG B CA 1
ATOM 8576 C C . ARG B 1 318 ? -18.375 -24.859 0.469 1 91.94 318 ARG B C 1
ATOM 8578 O O . ARG B 1 318 ? -19.203 -24.031 0.856 1 91.94 318 ARG B O 1
ATOM 8585 N N . VAL B 1 319 ? -17.359 -25.266 1.197 1 92.38 319 VAL B N 1
ATOM 8586 C CA . VAL B 1 319 ? -17.109 -24.719 2.527 1 92.38 319 VAL B CA 1
ATOM 8587 C C . VAL B 1 319 ? -15.805 -23.938 2.531 1 92.38 319 VAL B C 1
ATOM 8589 O O . VAL B 1 319 ? -14.766 -24.453 2.129 1 92.38 319 VAL B O 1
ATOM 8592 N N . LEU B 1 320 ? -15.898 -22.75 2.887 1 92.75 320 LEU B N 1
ATOM 8593 C CA . LEU B 1 320 ? -14.734 -21.891 3.068 1 92.75 320 LEU B CA 1
ATOM 8594 C C . LEU B 1 320 ? -14.406 -21.719 4.547 1 92.75 320 LEU B C 1
ATOM 8596 O O . LEU B 1 320 ? -15.195 -21.156 5.305 1 92.75 320 LEU B O 1
ATOM 8600 N N . GLU B 1 321 ? -13.219 -22.125 4.855 1 91.06 321 GLU B N 1
ATOM 8601 C CA . GLU B 1 321 ? -12.836 -22.156 6.262 1 91.06 321 GLU B CA 1
ATOM 8602 C C . GLU B 1 321 ? -12.492 -20.766 6.777 1 91.06 321 GLU B C 1
ATOM 8604 O O . GLU B 1 321 ? -11.773 -20 6.113 1 91.06 321 GLU B O 1
ATOM 8609 N N . ASP B 1 322 ? -13.039 -20.375 7.914 1 93.12 322 ASP B N 1
ATOM 8610 C CA . ASP B 1 322 ? -12.672 -19.141 8.609 1 93.12 322 ASP B CA 1
ATOM 8611 C C . ASP B 1 322 ? -12.562 -19.359 10.109 1 93.12 322 ASP B C 1
ATOM 8613 O O . ASP B 1 322 ? -12.578 -18.406 10.891 1 93.12 322 ASP B O 1
ATOM 8617 N N . ARG B 1 323 ? -12.547 -20.766 10.594 1 93.12 323 ARG B N 1
ATOM 8618 C CA . ARG B 1 323 ? -12.375 -21.094 12.008 1 93.12 323 ARG B CA 1
ATOM 8619 C C . ARG B 1 323 ? -10.945 -20.828 12.461 1 93.12 323 ARG B C 1
ATOM 8621 O O . ARG B 1 323 ? -9.984 -21.234 11.789 1 93.12 323 ARG B O 1
ATOM 8628 N N . SER B 1 324 ? -10.82 -20.234 13.562 1 89.88 324 SER B N 1
ATOM 8629 C CA . SER B 1 324 ? -9.508 -19.891 14.094 1 89.88 324 SER B CA 1
ATOM 8630 C C . SER B 1 324 ? -8.711 -21.141 14.453 1 89.88 324 SER B C 1
ATOM 8632 O O . SER B 1 324 ? -7.48 -21.125 14.438 1 89.88 324 SER B O 1
ATOM 8634 N N . GLU B 1 325 ? -9.375 -22.234 14.742 1 89.88 325 GLU B N 1
ATOM 8635 C CA . GLU B 1 325 ? -8.703 -23.469 15.133 1 89.88 325 GLU B CA 1
ATOM 8636 C C . GLU B 1 325 ? -8.039 -24.141 13.93 1 89.88 325 GLU B C 1
ATOM 8638 O O . GLU B 1 325 ? -7.148 -24.969 14.094 1 89.88 325 GLU B O 1
ATOM 8643 N N . ILE B 1 326 ? -8.453 -23.734 12.727 1 88.56 326 ILE B N 1
ATOM 8644 C CA . ILE B 1 326 ? -7.961 -24.391 11.516 1 88.56 326 ILE B CA 1
ATOM 8645 C C . ILE B 1 326 ? -7.012 -23.453 10.773 1 88.56 326 ILE B C 1
ATOM 8647 O O . ILE B 1 326 ? -5.914 -23.844 10.375 1 88.56 326 ILE B O 1
ATOM 8651 N N . LEU B 1 327 ? -7.406 -22.234 10.617 1 88.75 327 LEU B N 1
ATOM 8652 C CA . LEU B 1 327 ? -6.719 -21.312 9.734 1 88.75 327 LEU B CA 1
ATOM 8653 C C . LEU B 1 327 ? -5.434 -20.797 10.375 1 88.75 327 LEU B C 1
ATOM 8655 O O . LEU B 1 327 ? -5.402 -20.516 11.57 1 88.75 327 LEU B O 1
ATOM 8659 N N . VAL B 1 328 ? -4.43 -20.781 9.586 1 89 328 VAL B N 1
ATOM 8660 C CA . VAL B 1 328 ? -3.188 -20.094 9.93 1 89 328 VAL B CA 1
ATOM 8661 C C . VAL B 1 328 ? -3.109 -18.766 9.18 1 89 328 VAL B C 1
ATOM 8663 O O . VAL B 1 328 ? -3.17 -18.734 7.945 1 89 328 VAL B O 1
ATOM 8666 N N . ARG B 1 329 ? -2.939 -17.75 9.945 1 92.75 329 ARG B N 1
ATOM 8667 C CA . ARG B 1 329 ? -2.947 -16.438 9.312 1 92.75 329 ARG B CA 1
ATOM 8668 C C . ARG B 1 329 ? -1.75 -16.266 8.383 1 92.75 329 ARG B C 1
ATOM 8670 O O . ARG B 1 329 ? -0.643 -16.703 8.703 1 92.75 329 ARG B O 1
ATOM 8677 N N . ARG B 1 330 ? -1.935 -15.641 7.312 1 93.12 330 ARG B N 1
ATOM 8678 C CA . ARG B 1 330 ? -0.922 -15.445 6.277 1 93.12 330 ARG B CA 1
ATOM 8679 C C . ARG B 1 330 ? 0.105 -14.398 6.707 1 93.12 330 ARG B C 1
ATOM 8681 O O . ARG B 1 330 ? 1.17 -14.281 6.098 1 93.12 330 ARG B O 1
ATOM 8688 N N . ASP B 1 331 ? -0.2 -13.602 7.754 1 94.81 331 ASP B N 1
ATOM 8689 C CA . ASP B 1 331 ? 0.75 -12.594 8.227 1 94.81 331 ASP B CA 1
ATOM 8690 C C . ASP B 1 331 ? 1.336 -12.984 9.578 1 94.81 331 ASP B C 1
ATOM 8692 O O . ASP B 1 331 ? 1.903 -12.141 10.281 1 94.81 331 ASP B O 1
ATOM 8696 N N . ARG B 1 332 ? 1.178 -14.203 10.023 1 91.38 332 ARG B N 1
ATOM 8697 C CA . ARG B 1 332 ? 1.548 -14.641 11.367 1 91.38 332 ARG B CA 1
ATOM 8698 C C . ARG B 1 332 ? 3.023 -14.375 11.641 1 91.38 332 ARG B C 1
ATOM 8700 O O . ARG B 1 332 ? 3.396 -13.992 12.75 1 91.38 332 ARG B O 1
ATOM 8707 N N . SER B 1 333 ? 3.893 -14.508 10.617 1 90.12 333 SER B N 1
ATOM 8708 C CA . SER B 1 333 ? 5.328 -14.367 10.828 1 90.12 333 SER B CA 1
ATOM 8709 C C . SER B 1 333 ? 5.816 -12.984 10.422 1 90.12 333 SER B C 1
ATOM 8711 O O . SER B 1 333 ? 7.016 -12.703 10.469 1 90.12 333 SER B O 1
ATOM 8713 N N . SER B 1 334 ? 4.949 -12.117 10.047 1 93.25 334 SER B N 1
ATOM 8714 C CA . SER B 1 334 ? 5.32 -10.773 9.617 1 93.25 334 SER B CA 1
ATOM 8715 C C . SER B 1 334 ? 5.504 -9.844 10.812 1 93.25 334 SER B C 1
ATOM 8717 O O . SER B 1 334 ? 4.922 -10.07 11.875 1 93.25 334 SER B O 1
ATOM 8719 N N . ASN B 1 335 ? 6.273 -8.789 10.625 1 94 335 ASN B N 1
ATOM 8720 C CA . ASN B 1 335 ? 6.508 -7.801 11.672 1 94 335 ASN B CA 1
ATOM 8721 C C . ASN B 1 335 ? 5.215 -7.09 12.07 1 94 335 ASN B C 1
ATOM 8723 O O . ASN B 1 335 ? 4.996 -6.812 13.25 1 94 335 ASN B O 1
ATOM 8727 N N . LEU B 1 336 ? 4.363 -6.855 11.211 1 96.81 336 LEU B N 1
ATOM 8728 C CA . LEU B 1 336 ? 3.168 -6.059 11.461 1 96.81 336 LEU B CA 1
ATOM 8729 C C . LEU B 1 336 ? 2.09 -6.895 12.141 1 96.81 336 LEU B C 1
ATOM 8731 O O . LEU B 1 336 ? 1.059 -6.363 12.562 1 96.81 336 LEU B O 1
ATOM 8735 N N . HIS B 1 337 ? 2.379 -8.234 12.258 1 96.56 337 HIS B N 1
ATOM 8736 C CA . HIS B 1 337 ? 1.511 -9.062 13.086 1 96.56 337 HIS B CA 1
ATOM 8737 C C . HIS B 1 337 ? 1.5 -8.57 14.531 1 96.56 337 HIS B C 1
ATOM 8739 O O . HIS B 1 337 ? 0.637 -8.969 15.312 1 96.56 337 HIS B O 1
ATOM 8745 N N . TRP B 1 338 ? 2.387 -7.695 14.844 1 97.56 338 TRP B N 1
ATOM 8746 C CA . TRP B 1 338 ? 2.447 -7.062 16.156 1 97.56 338 TRP B CA 1
ATOM 8747 C C . TRP B 1 338 ? 1.109 -6.422 16.516 1 97.56 338 TRP B C 1
ATOM 8749 O O . TRP B 1 338 ? 0.727 -6.379 17.688 1 97.56 338 TRP B O 1
ATOM 8759 N N . PHE B 1 339 ? 0.34 -5.949 15.617 1 98.38 339 PHE B N 1
ATOM 8760 C CA . PHE B 1 339 ? -0.905 -5.223 15.836 1 98.38 339 PHE B CA 1
ATOM 8761 C C . PHE B 1 339 ? -2.02 -6.176 16.25 1 98.38 339 PHE B C 1
ATOM 8763 O O . PHE B 1 339 ? -3.064 -5.742 16.75 1 98.38 339 PHE B O 1
ATOM 8770 N N . PHE B 1 340 ? -1.812 -7.484 15.992 1 97.88 340 PHE B N 1
ATOM 8771 C CA . PHE B 1 340 ? -2.842 -8.469 16.312 1 97.88 340 PHE B CA 1
ATOM 8772 C C . PHE B 1 340 ? -3.217 -8.391 17.781 1 97.88 340 PHE B C 1
ATOM 8774 O O . PHE B 1 340 ? -2.359 -8.555 18.656 1 97.88 340 PHE B O 1
ATOM 8781 N N . GLY B 1 341 ? -4.43 -8.062 18.062 1 97.69 341 GLY B N 1
ATOM 8782 C CA . GLY B 1 341 ? -4.941 -8.023 19.422 1 97.69 341 GLY B CA 1
ATOM 8783 C C . GLY B 1 341 ? -4.598 -6.742 20.156 1 97.69 341 GLY B C 1
ATOM 8784 O O . GLY B 1 341 ? -4.855 -6.617 21.359 1 97.69 341 GLY B O 1
ATOM 8785 N N . LYS B 1 342 ? -4.031 -5.707 19.484 1 98.44 342 LYS B N 1
ATOM 8786 C CA . LYS B 1 342 ? -3.611 -4.457 20.125 1 98.44 342 LYS B CA 1
ATOM 8787 C C . LYS B 1 342 ? -4.719 -3.408 20.047 1 98.44 342 LYS B C 1
ATOM 8789 O O . LYS B 1 342 ? -5.676 -3.561 19.281 1 98.44 342 LYS B O 1
ATOM 8794 N N . ARG B 1 343 ? -4.688 -2.486 20.922 1 98.69 343 ARG B N 1
ATOM 8795 C CA . ARG B 1 343 ? -5.543 -1.305 20.859 1 98.69 343 ARG B CA 1
ATOM 8796 C C . ARG B 1 343 ? -4.785 -0.101 20.328 1 98.69 343 ARG B C 1
ATOM 8798 O O . ARG B 1 343 ? -3.791 0.332 20.906 1 98.69 343 ARG B O 1
ATOM 8805 N N . VAL B 1 344 ? -5.285 0.514 19.219 1 98.75 344 VAL B N 1
ATOM 8806 C CA . VAL B 1 344 ? -4.523 1.521 18.5 1 98.75 344 VAL B CA 1
ATOM 8807 C C . VAL B 1 344 ? -5.316 2.824 18.438 1 98.75 344 VAL B C 1
ATOM 8809 O O . VAL B 1 344 ? -6.52 2.814 18.156 1 98.75 344 VAL B O 1
ATOM 8812 N N . LEU B 1 345 ? -4.715 3.941 18.766 1 98.69 345 LEU B N 1
ATOM 8813 C CA . LEU B 1 345 ? -5.234 5.277 18.484 1 98.69 345 LEU B CA 1
ATOM 8814 C C . LEU B 1 345 ? -4.508 5.91 17.297 1 98.69 345 LEU B C 1
ATOM 8816 O O . LEU B 1 345 ? -3.291 6.102 17.344 1 98.69 345 LEU B O 1
ATOM 8820 N N . LEU B 1 346 ? -5.223 6.18 16.266 1 98.75 346 LEU B N 1
ATOM 8821 C CA . LEU B 1 346 ? -4.648 6.793 15.078 1 98.75 346 LEU B CA 1
ATOM 8822 C C . LEU B 1 346 ? -5.137 8.227 14.922 1 98.75 346 LEU B C 1
ATOM 8824 O O . LEU B 1 346 ? -6.336 8.469 14.773 1 98.75 346 LEU B O 1
ATOM 8828 N N . VAL B 1 347 ? -4.195 9.188 14.914 1 98.5 347 VAL B N 1
ATOM 8829 C CA . VAL B 1 347 ? -4.531 10.602 14.781 1 98.5 347 VAL B CA 1
ATOM 8830 C C . VAL B 1 347 ? -4.137 11.094 13.391 1 98.5 347 VAL B C 1
ATOM 8832 O O . VAL B 1 347 ? -2.953 11.133 13.047 1 98.5 347 VAL B O 1
ATOM 8835 N N . GLY B 1 348 ? -5.105 11.516 12.633 1 98.25 348 GLY B N 1
ATOM 8836 C CA . GLY B 1 348 ? -4.914 11.859 11.234 1 98.25 348 GLY B CA 1
ATOM 8837 C C . GLY B 1 348 ? -5.332 10.75 10.289 1 98.25 348 GLY B C 1
ATOM 8838 O O . GLY B 1 348 ? -4.797 9.641 10.344 1 98.25 348 GLY B O 1
ATOM 8839 N N . CYS B 1 349 ? -6.305 11.023 9.422 1 98.56 349 CYS B N 1
ATOM 8840 C CA . CYS B 1 349 ? -6.812 10.023 8.492 1 98.56 349 CYS B CA 1
ATOM 8841 C C . CYS B 1 349 ? -6.629 10.469 7.051 1 98.56 349 CYS B C 1
ATOM 8843 O O . CYS B 1 349 ? -7.48 10.203 6.199 1 98.56 349 CYS B O 1
ATOM 8845 N N . GLY B 1 350 ? -5.52 11.203 6.754 1 97.25 350 GLY B N 1
ATOM 8846 C CA . GLY B 1 350 ? -5.203 11.656 5.41 1 97.25 350 GLY B CA 1
ATOM 8847 C C . GLY B 1 350 ? -4.434 10.625 4.602 1 97.25 350 GLY B C 1
ATOM 8848 O O . GLY B 1 350 ? -4.75 9.438 4.641 1 97.25 350 GLY B O 1
ATOM 8849 N N . ALA B 1 351 ? -3.42 11.117 3.812 1 96.88 351 ALA B N 1
ATOM 8850 C CA . ALA B 1 351 ? -2.645 10.25 2.926 1 96.88 351 ALA B CA 1
ATOM 8851 C C . ALA B 1 351 ? -1.906 9.18 3.717 1 96.88 351 ALA B C 1
ATOM 8853 O O . ALA B 1 351 ? -1.946 8 3.361 1 96.88 351 ALA B O 1
ATOM 8854 N N . ILE B 1 352 ? -1.341 9.555 4.793 1 97.44 352 ILE B N 1
ATOM 8855 C CA . ILE B 1 352 ? -0.567 8.625 5.609 1 97.44 352 ILE B CA 1
ATOM 8856 C C . ILE B 1 352 ? -1.509 7.793 6.477 1 97.44 352 ILE B C 1
ATOM 8858 O O . ILE B 1 352 ? -1.427 6.562 6.488 1 97.44 352 ILE B O 1
ATOM 8862 N N . GLY B 1 353 ? -2.441 8.43 7.113 1 98.62 353 GLY B N 1
ATOM 8863 C CA . GLY B 1 353 ? -3.301 7.785 8.094 1 98.62 353 GLY B CA 1
ATOM 8864 C C . GLY B 1 353 ? -4.273 6.801 7.469 1 98.62 353 GLY B C 1
ATOM 8865 O O . GLY B 1 353 ? -4.555 5.75 8.047 1 98.62 353 GLY B O 1
ATOM 8866 N N . SER B 1 354 ? -4.832 7.137 6.355 1 98.62 354 SER B N 1
ATOM 8867 C CA . SER B 1 354 ? -5.828 6.266 5.742 1 98.62 354 SER B CA 1
ATOM 8868 C C . SER B 1 354 ? -5.219 4.93 5.336 1 98.62 354 SER B C 1
ATOM 8870 O O . SER B 1 354 ? -5.82 3.875 5.559 1 98.62 354 SER B O 1
ATOM 8872 N N . TRP B 1 355 ? -4.004 4.934 4.793 1 98.62 355 TRP B N 1
ATOM 8873 C CA . TRP B 1 355 ? -3.357 3.689 4.391 1 98.62 355 TRP B CA 1
ATOM 8874 C C . TRP B 1 355 ? -2.785 2.957 5.598 1 98.62 355 TRP B C 1
ATOM 8876 O O . TRP B 1 355 ? -2.76 1.724 5.629 1 98.62 355 TRP B O 1
ATOM 8886 N N . SER B 1 356 ? -2.316 3.697 6.637 1 98.75 356 SER B N 1
ATOM 8887 C CA . SER B 1 356 ? -1.916 3.049 7.883 1 98.75 356 SER B CA 1
ATOM 8888 C C . SER B 1 356 ? -3.066 2.248 8.484 1 98.75 356 SER B C 1
ATOM 8890 O O . SER B 1 356 ? -2.879 1.108 8.914 1 98.75 356 SER B O 1
ATOM 8892 N N . ALA B 1 357 ? -4.215 2.883 8.477 1 98.88 357 ALA B N 1
ATOM 8893 C CA . ALA B 1 357 ? -5.398 2.232 9.039 1 98.88 357 ALA B CA 1
ATOM 8894 C C . ALA B 1 357 ? -5.738 0.959 8.273 1 98.88 357 ALA B C 1
ATOM 8896 O O . ALA B 1 357 ? -6.137 -0.044 8.867 1 98.88 357 ALA B O 1
ATOM 8897 N N . GLU B 1 358 ? -5.613 1.008 6.934 1 98.62 358 GLU B N 1
ATOM 8898 C CA . GLU B 1 358 ? -5.852 -0.155 6.086 1 98.62 358 GLU B CA 1
ATOM 8899 C C . GLU B 1 358 ? -4.922 -1.308 6.453 1 98.62 358 GLU B C 1
ATOM 8901 O O . GLU B 1 358 ? -5.359 -2.455 6.559 1 98.62 358 GLU B O 1
ATOM 8906 N N . ILE B 1 359 ? -3.67 -1.028 6.625 1 98.62 359 ILE B N 1
ATOM 8907 C CA . ILE B 1 359 ? -2.666 -2.029 6.969 1 98.62 359 ILE B CA 1
ATOM 8908 C C . ILE B 1 359 ? -2.961 -2.604 8.352 1 98.62 359 ILE B C 1
ATOM 8910 O O . ILE B 1 359 ? -2.938 -3.822 8.547 1 98.62 359 ILE B O 1
ATOM 8914 N N . ILE B 1 360 ? -3.307 -1.76 9.328 1 98.81 360 ILE B N 1
ATOM 8915 C CA . ILE B 1 360 ? -3.484 -2.145 10.727 1 98.81 360 ILE B CA 1
ATOM 8916 C C . ILE B 1 360 ? -4.738 -3.004 10.867 1 98.81 360 ILE B C 1
ATOM 8918 O O . ILE B 1 360 ? -4.727 -4.023 11.562 1 98.81 360 ILE B O 1
ATOM 8922 N N . ILE B 1 361 ? -5.84 -2.631 10.172 1 98.69 361 ILE B N 1
ATOM 8923 C CA . ILE B 1 361 ? -7.105 -3.342 10.336 1 98.69 361 ILE B CA 1
ATOM 8924 C C . ILE B 1 361 ? -6.953 -4.781 9.852 1 98.69 361 ILE B C 1
ATOM 8926 O O . ILE B 1 361 ? -7.57 -5.695 10.406 1 98.69 361 ILE B O 1
ATOM 8930 N N . ARG B 1 362 ? -6.172 -4.992 8.867 1 98.31 362 ARG B N 1
ATOM 8931 C CA . ARG B 1 362 ? -6.008 -6.324 8.289 1 98.31 362 ARG B CA 1
ATOM 8932 C C . ARG B 1 362 ? -5.137 -7.203 9.18 1 98.31 362 ARG B C 1
ATOM 8934 O O . ARG B 1 362 ? -5.145 -8.43 9.047 1 98.31 362 ARG B O 1
ATOM 8941 N N . ALA B 1 363 ? -4.406 -6.578 10.094 1 97.81 363 ALA B N 1
ATOM 8942 C CA . ALA B 1 363 ? -3.678 -7.324 11.109 1 97.81 363 ALA B CA 1
ATOM 8943 C C . ALA B 1 363 ? -4.59 -7.691 12.281 1 97.81 363 ALA B C 1
ATOM 8945 O O . ALA B 1 363 ? -4.168 -8.383 13.211 1 97.81 363 ALA B O 1
ATOM 8946 N N . GLN B 1 364 ? -5.82 -7.199 12.312 1 96.94 364 GLN B N 1
ATOM 8947 C CA . GLN B 1 364 ? -6.887 -7.551 13.242 1 96.94 364 GLN B CA 1
ATOM 8948 C C . GLN B 1 364 ? -6.543 -7.121 14.664 1 96.94 364 GLN B C 1
ATOM 8950 O O . GLN B 1 364 ? -6.559 -7.938 15.586 1 96.94 364 GLN B O 1
ATOM 8955 N N . PRO B 1 365 ? -6.363 -5.816 14.852 1 98.44 365 PRO B N 1
ATOM 8956 C CA . PRO B 1 365 ? -6.258 -5.332 16.234 1 98.44 365 PRO B CA 1
ATOM 8957 C C . PRO B 1 365 ? -7.551 -5.516 17.016 1 98.44 365 PRO B C 1
ATOM 8959 O O . PRO B 1 365 ? -8.602 -5.797 16.438 1 98.44 365 PRO B O 1
ATOM 8962 N N . ARG B 1 366 ? -7.395 -5.488 18.297 1 98.19 366 ARG B N 1
ATOM 8963 C CA . ARG B 1 366 ? -8.586 -5.539 19.141 1 98.19 366 ARG B CA 1
ATOM 8964 C C . ARG B 1 366 ? -9.492 -4.34 18.875 1 98.19 366 ARG B C 1
ATOM 8966 O O . ARG B 1 366 ? -10.711 -4.48 18.781 1 98.19 366 ARG B O 1
ATOM 8973 N N . SER B 1 367 ? -8.844 -3.195 18.812 1 98.44 367 SER B N 1
ATOM 8974 C CA . SER B 1 367 ? -9.602 -1.985 18.516 1 98.44 367 SER B CA 1
ATOM 8975 C C . SER B 1 367 ? -8.742 -0.943 17.812 1 98.44 367 SER B C 1
ATOM 8977 O O . SER B 1 367 ? -7.516 -0.952 17.953 1 98.44 367 SER B O 1
ATOM 8979 N N . ILE B 1 368 ? -9.391 -0.054 17.062 1 98.69 368 ILE B N 1
ATOM 8980 C CA . ILE B 1 368 ? -8.734 1.092 16.438 1 98.69 368 ILE B CA 1
ATOM 8981 C C . ILE B 1 368 ? -9.648 2.314 16.531 1 98.69 368 ILE B C 1
ATOM 8983 O O . ILE B 1 368 ? -10.828 2.244 16.188 1 98.69 368 ILE B O 1
ATOM 8987 N N . LYS B 1 369 ? -9.156 3.371 17.109 1 98.75 369 LYS B N 1
ATOM 8988 C CA . LYS B 1 369 ? -9.844 4.66 17.141 1 98.75 369 LYS B CA 1
ATOM 8989 C C . LYS B 1 369 ? -9.234 5.637 16.141 1 98.75 369 LYS B C 1
ATOM 8991 O O . LYS B 1 369 ? -8.023 5.871 16.156 1 98.75 369 LYS B O 1
ATOM 8996 N N . LEU B 1 370 ? -10.102 6.172 15.266 1 98.81 370 LEU B N 1
ATOM 8997 C CA . LEU B 1 370 ? -9.68 7.109 14.227 1 98.81 370 LEU B CA 1
ATOM 8998 C C . LEU B 1 370 ? -10.078 8.539 14.594 1 98.81 370 LEU B C 1
ATOM 9000 O O . LEU B 1 370 ? -11.234 8.797 14.93 1 98.81 370 LEU B O 1
ATOM 9004 N N . VAL B 1 371 ? -9.078 9.453 14.492 1 98.69 371 VAL B N 1
ATOM 9005 C CA . VAL B 1 371 ? -9.359 10.844 14.844 1 98.69 371 VAL B CA 1
ATOM 9006 C C . VAL B 1 371 ? -8.945 11.766 13.695 1 98.69 371 VAL B C 1
ATOM 9008 O O . VAL B 1 371 ? -7.785 11.75 13.273 1 98.69 371 VAL B O 1
ATOM 9011 N N . ASP B 1 372 ? -9.836 12.5 13.141 1 98.12 372 ASP B N 1
ATOM 9012 C CA . ASP B 1 372 ? -9.625 13.492 12.094 1 98.12 372 ASP B CA 1
ATOM 9013 C C . ASP B 1 372 ? -10.82 14.438 11.984 1 98.12 372 ASP B C 1
ATOM 9015 O O . ASP B 1 372 ? -11.969 14.008 12.094 1 98.12 372 ASP B O 1
ATOM 9019 N N . ASN B 1 373 ? -10.602 15.68 11.742 1 95.81 373 ASN B N 1
ATOM 9020 C CA . ASN B 1 373 ? -11.719 16.609 11.68 1 95.81 373 ASN B CA 1
ATOM 9021 C C . ASN B 1 373 ? -11.906 17.172 10.273 1 95.81 373 ASN B C 1
ATOM 9023 O O . ASN B 1 373 ? -12.648 18.141 10.078 1 95.81 373 ASN B O 1
ATOM 9027 N N . SER B 1 374 ? -11.219 16.641 9.281 1 93.88 374 SER B N 1
ATOM 9028 C CA . SER B 1 374 ? -11.336 17.094 7.902 1 93.88 374 SER B CA 1
ATOM 9029 C C . SER B 1 374 ? -12.328 16.25 7.117 1 93.88 374 SER B C 1
ATOM 9031 O O . SER B 1 374 ? -12.727 15.172 7.566 1 93.88 374 SER B O 1
ATOM 9033 N N . ILE B 1 375 ? -12.688 16.781 5.918 1 94.62 375 ILE B N 1
ATOM 9034 C CA . ILE B 1 375 ? -13.641 16.062 5.07 1 94.62 375 ILE B CA 1
ATOM 9035 C C . ILE B 1 375 ? -12.922 15.516 3.842 1 94.62 375 ILE B C 1
ATOM 9037 O O . ILE B 1 375 ? -11.82 15.961 3.506 1 94.62 375 ILE B O 1
ATOM 9041 N N . VAL B 1 376 ? -13.555 14.625 3.148 1 96.94 376 VAL B N 1
ATOM 9042 C CA . VAL B 1 376 ? -13.008 14.031 1.933 1 96.94 376 VAL B CA 1
ATOM 9043 C C . VAL B 1 376 ? -13.305 14.93 0.737 1 96.94 376 VAL B C 1
ATOM 9045 O O . VAL B 1 376 ? -14.461 15.211 0.435 1 96.94 376 VAL B O 1
ATOM 9048 N N . LYS B 1 377 ? -12.281 15.406 0.082 1 95.06 377 LYS B N 1
ATOM 9049 C CA . LYS B 1 377 ? -12.391 16.188 -1.144 1 95.06 377 LYS B CA 1
ATOM 9050 C C . LYS B 1 377 ? -12.117 15.336 -2.375 1 95.06 377 LYS B C 1
ATOM 9052 O O . LYS B 1 377 ? -11.461 14.297 -2.279 1 95.06 377 LYS B O 1
ATOM 9057 N N . PRO B 1 378 ? -12.625 15.727 -3.516 1 93.75 378 PRO B N 1
ATOM 9058 C CA . PRO B 1 378 ? -12.422 14.914 -4.715 1 93.75 378 PRO B CA 1
ATOM 9059 C C . PRO B 1 378 ? -10.953 14.719 -5.055 1 93.75 378 PRO B C 1
ATOM 9061 O O . PRO B 1 378 ? -10.539 13.617 -5.434 1 93.75 378 PRO B O 1
ATOM 9064 N N . GLY B 1 379 ? -10.141 15.703 -4.848 1 92.69 379 GLY B N 1
ATOM 9065 C CA . GLY B 1 379 ? -8.758 15.68 -5.277 1 92.69 379 GLY B CA 1
ATOM 9066 C C . GLY B 1 379 ? -7.895 14.727 -4.473 1 92.69 379 GLY B C 1
ATOM 9067 O O . GLY B 1 379 ? -6.812 14.336 -4.918 1 92.69 379 GLY B O 1
ATOM 9068 N N . VAL B 1 380 ? -8.375 14.328 -3.271 1 95.5 380 VAL B N 1
ATOM 9069 C CA . VAL B 1 380 ? -7.539 13.508 -2.402 1 95.5 380 VAL B CA 1
ATOM 9070 C C . VAL B 1 380 ? -7.668 12.039 -2.797 1 95.5 380 VAL B C 1
ATOM 9072 O O . VAL B 1 380 ? -6.852 11.211 -2.396 1 95.5 380 VAL B O 1
ATOM 9075 N N . LEU B 1 381 ? -8.656 11.656 -3.668 1 96.19 381 LEU B N 1
ATOM 9076 C CA . LEU B 1 381 ? -8.898 10.273 -4.066 1 96.19 381 LEU B CA 1
ATOM 9077 C C . LEU B 1 381 ? -7.711 9.719 -4.844 1 96.19 381 LEU B C 1
ATOM 9079 O O . LEU B 1 381 ? -7.559 8.5 -4.965 1 96.19 381 LEU B O 1
ATOM 9083 N N . VAL B 1 382 ? -6.852 10.609 -5.328 1 95.81 382 VAL B N 1
ATOM 9084 C CA . VAL B 1 382 ? -5.695 10.219 -6.129 1 95.81 382 VAL B CA 1
ATOM 9085 C C . VAL B 1 382 ? -4.723 9.414 -5.27 1 95.81 382 VAL B C 1
ATOM 9087 O O . VAL B 1 382 ? -4.023 8.531 -5.777 1 95.81 382 VAL B O 1
ATOM 9090 N N . ARG B 1 383 ? -4.738 9.688 -3.967 1 96.94 383 ARG B N 1
ATOM 9091 C CA . ARG B 1 383 ? -3.666 9.031 -3.227 1 96.94 383 ARG B CA 1
ATOM 9092 C C . ARG B 1 383 ? -4.102 8.719 -1.8 1 96.94 383 ARG B C 1
ATOM 9094 O O . ARG B 1 383 ? -3.287 8.305 -0.973 1 96.94 383 ARG B O 1
ATOM 9101 N N . GLN B 1 384 ? -5.367 9.023 -1.369 1 98 384 GLN B N 1
ATOM 9102 C CA . GLN B 1 384 ? -5.891 8.648 -0.06 1 98 384 GLN B CA 1
ATOM 9103 C C . GLN B 1 384 ? -6.914 7.52 -0.179 1 98 384 GLN B C 1
ATOM 9105 O O . GLN B 1 384 ? -7.512 7.324 -1.239 1 98 384 GLN B O 1
ATOM 9110 N N . ASN B 1 385 ? -7.043 6.719 0.836 1 98.19 385 ASN B N 1
ATOM 9111 C CA . ASN B 1 385 ? -7.871 5.516 0.816 1 98.19 385 ASN B CA 1
ATOM 9112 C C . ASN B 1 385 ? -9.352 5.848 0.981 1 98.19 385 ASN B C 1
ATOM 9114 O O . ASN B 1 385 ? -9.992 5.387 1.924 1 98.19 385 ASN B O 1
ATOM 9118 N N . PHE B 1 386 ? -9.945 6.613 0.01 1 98.31 386 PHE B N 1
ATOM 9119 C CA . PHE B 1 386 ? -11.352 6.988 -0.028 1 98.31 386 PHE B CA 1
ATOM 9120 C C . PHE B 1 386 ? -11.953 6.699 -1.399 1 98.31 386 PHE B C 1
ATOM 9122 O O . PHE B 1 386 ? -11.227 6.414 -2.352 1 98.31 386 PHE B O 1
ATOM 9129 N N . SER B 1 387 ? -13.25 6.641 -1.442 1 97.31 387 SER B N 1
ATOM 9130 C CA . SER B 1 387 ? -13.984 6.406 -2.684 1 97.31 387 SER B CA 1
ATOM 9131 C C . SER B 1 387 ? -14.875 7.598 -3.029 1 97.31 387 SER B C 1
ATOM 9133 O O . SER B 1 387 ? -14.945 8.562 -2.27 1 97.31 387 SER B O 1
ATOM 9135 N N . GLN B 1 388 ? -15.508 7.547 -4.172 1 96.06 388 GLN B N 1
ATOM 9136 C CA . GLN B 1 388 ? -16.375 8.609 -4.66 1 96.06 388 GLN B CA 1
ATOM 9137 C C . GLN B 1 388 ? -17.516 8.883 -3.68 1 96.06 388 GLN B C 1
ATOM 9139 O O . GLN B 1 388 ? -17.875 10.039 -3.438 1 96.06 388 GLN B O 1
ATOM 9144 N N . SER B 1 389 ? -18.016 7.887 -3.096 1 95.88 389 SER B N 1
ATOM 9145 C CA . SER B 1 389 ? -19.172 8.031 -2.217 1 95.88 389 SER B CA 1
ATOM 9146 C C . SER B 1 389 ? -18.781 8.672 -0.89 1 95.88 389 SER B C 1
ATOM 9148 O O . SER B 1 389 ? -19.641 9.102 -0.123 1 95.88 389 SER B O 1
ATOM 9150 N N . ASP B 1 390 ? -17.5 8.766 -0.676 1 97.56 390 ASP B N 1
ATOM 9151 C CA . ASP B 1 390 ? -17.031 9.312 0.59 1 97.56 390 ASP B CA 1
ATOM 9152 C C . ASP B 1 390 ? -16.875 10.836 0.515 1 97.56 390 ASP B C 1
ATOM 9154 O O . ASP B 1 390 ? -16.734 11.5 1.542 1 97.56 390 ASP B O 1
ATOM 9158 N N . ILE B 1 391 ? -16.969 11.383 -0.657 1 96.75 391 ILE B N 1
ATOM 9159 C CA . ILE B 1 391 ? -16.781 12.82 -0.836 1 96.75 391 ILE B CA 1
ATOM 9160 C C . ILE B 1 391 ? -17.781 13.586 0.022 1 96.75 391 ILE B C 1
ATOM 9162 O O . ILE B 1 391 ? -18.969 13.242 0.055 1 96.75 391 ILE B O 1
ATOM 9166 N N . GLY B 1 392 ? -17.25 14.594 0.782 1 95.25 392 GLY B N 1
ATOM 9167 C CA . GLY B 1 392 ? -18.094 15.406 1.639 1 95.25 392 GLY B CA 1
ATOM 9168 C C . GLY B 1 392 ? -18.203 14.867 3.051 1 95.25 392 GLY B C 1
ATOM 9169 O O . GLY B 1 392 ? -18.594 15.594 3.971 1 95.25 392 GLY B O 1
ATOM 9170 N N . MET B 1 393 ? -17.844 13.602 3.227 1 96.5 393 MET B N 1
ATOM 9171 C CA . MET B 1 393 ? -17.891 12.984 4.551 1 96.5 393 MET B CA 1
ATOM 9172 C C . MET B 1 393 ? -16.641 13.32 5.352 1 96.5 393 MET B C 1
ATOM 9174 O O . MET B 1 393 ? -15.594 13.625 4.777 1 96.5 393 MET B O 1
ATOM 9178 N N . ASN B 1 394 ? -16.844 13.266 6.684 1 97.12 394 ASN B N 1
ATOM 9179 C CA . ASN B 1 394 ? -15.664 13.328 7.547 1 97.12 394 ASN B CA 1
ATOM 9180 C C . ASN B 1 394 ? -14.703 12.18 7.27 1 97.12 394 ASN B C 1
ATOM 9182 O O . ASN B 1 394 ? -15.133 11.031 7.105 1 97.12 394 ASN B O 1
ATOM 9186 N N . LYS B 1 395 ? -13.445 12.477 7.211 1 98.19 395 LYS B N 1
ATOM 9187 C CA . LYS B 1 395 ? -12.445 11.477 6.832 1 98.19 395 LYS B CA 1
ATOM 9188 C C . LYS B 1 395 ? -12.43 10.312 7.816 1 98.19 395 LYS B C 1
ATOM 9190 O O . LYS B 1 395 ? -12.32 9.156 7.41 1 98.19 395 LYS B O 1
ATOM 9195 N N . ALA B 1 396 ? -12.5 10.555 9.117 1 98.75 396 ALA B N 1
ATOM 9196 C CA . ALA B 1 396 ? -12.477 9.492 10.117 1 98.75 396 ALA B CA 1
ATOM 9197 C C . ALA B 1 396 ? -13.688 8.578 9.969 1 98.75 396 ALA B C 1
ATOM 9199 O O . ALA B 1 396 ? -13.562 7.352 10.039 1 98.75 396 ALA B O 1
ATOM 9200 N N . LYS B 1 397 ? -14.82 9.125 9.742 1 98.56 397 LYS B N 1
ATOM 9201 C CA . LYS B 1 397 ? -16.047 8.352 9.594 1 98.56 397 LYS B CA 1
ATOM 9202 C C . LYS B 1 397 ? -16.047 7.551 8.297 1 98.56 397 LYS B C 1
ATOM 9204 O O . LYS B 1 397 ? -16.484 6.395 8.273 1 98.56 397 LYS B O 1
ATOM 9209 N N . ALA B 1 398 ? -15.641 8.25 7.23 1 98.5 398 ALA B N 1
ATOM 9210 C CA . ALA B 1 398 ? -15.531 7.547 5.953 1 98.5 398 ALA B CA 1
ATOM 9211 C C . ALA B 1 398 ? -14.586 6.355 6.059 1 98.5 398 ALA B C 1
ATOM 9213 O O . ALA B 1 398 ? -14.883 5.273 5.543 1 98.5 398 ALA B O 1
ATOM 9214 N N . LEU B 1 399 ? -13.461 6.539 6.691 1 98.62 399 LEU B N 1
ATOM 9215 C CA . LEU B 1 399 ? -12.469 5.484 6.855 1 98.62 399 LEU B CA 1
ATOM 9216 C C . LEU B 1 399 ? -13.008 4.359 7.73 1 98.62 399 LEU B C 1
ATOM 9218 O O . LEU B 1 399 ? -12.727 3.184 7.48 1 98.62 399 LEU B O 1
ATOM 9222 N N . MET B 1 400 ? -13.734 4.711 8.773 1 98.62 400 MET B N 1
ATOM 9223 C CA . MET B 1 400 ? -14.367 3.711 9.625 1 98.62 400 MET B CA 1
ATOM 9224 C C . MET B 1 400 ? -15.266 2.793 8.805 1 98.62 400 MET B C 1
ATOM 9226 O O . MET B 1 400 ? -15.258 1.575 9 1 98.62 400 MET B O 1
ATOM 9230 N N . LYS B 1 401 ? -16.062 3.398 7.934 1 97.56 401 LYS B N 1
ATOM 9231 C CA . LYS B 1 401 ? -16.938 2.609 7.074 1 97.56 401 LYS B CA 1
ATOM 9232 C C . LYS B 1 401 ? -16.141 1.598 6.258 1 97.56 401 LYS B C 1
ATOM 9234 O O . LYS B 1 401 ? -16.516 0.428 6.168 1 97.56 401 LYS B O 1
ATOM 9239 N N . ARG B 1 402 ? -15.07 2.055 5.711 1 97.44 402 ARG B N 1
ATOM 9240 C CA . ARG B 1 402 ? -14.195 1.187 4.93 1 97.44 402 ARG B CA 1
ATOM 9241 C C . ARG B 1 402 ? -13.625 0.067 5.797 1 97.44 402 ARG B C 1
ATOM 9243 O O . ARG B 1 402 ? -13.664 -1.104 5.41 1 97.44 402 ARG B O 1
ATOM 9250 N N . LEU B 1 403 ? -13.102 0.399 6.93 1 98.44 403 LEU B N 1
ATOM 9251 C CA . LEU B 1 403 ? -12.445 -0.574 7.793 1 98.44 403 LEU B CA 1
ATOM 9252 C C . LEU B 1 403 ? -13.438 -1.609 8.305 1 98.44 403 LEU B C 1
ATOM 9254 O O . LEU B 1 403 ? -13.102 -2.787 8.445 1 98.44 403 LEU B O 1
ATOM 9258 N N . LYS B 1 404 ? -14.672 -1.203 8.562 1 97.75 404 LYS B N 1
ATOM 9259 C CA . LYS B 1 404 ? -15.703 -2.123 9.023 1 97.75 404 LYS B CA 1
ATOM 9260 C C . LYS B 1 404 ? -16.062 -3.135 7.938 1 97.75 404 LYS B C 1
ATOM 9262 O O . LYS B 1 404 ? -16.453 -4.262 8.234 1 97.75 404 LYS B O 1
ATOM 9267 N N . SER B 1 405 ? -15.93 -2.715 6.719 1 96.75 405 SER B N 1
ATOM 9268 C CA . SER B 1 405 ? -16.188 -3.635 5.617 1 96.75 405 SER B CA 1
ATOM 9269 C C . SER B 1 405 ? -15.109 -4.699 5.508 1 96.75 405 SER B C 1
ATOM 9271 O O . SER B 1 405 ? -15.328 -5.77 4.941 1 96.75 405 SER B O 1
ATOM 9273 N N . VAL B 1 406 ? -13.953 -4.453 6.023 1 96.81 406 VAL B N 1
ATOM 9274 C CA . VAL B 1 406 ? -12.805 -5.355 5.902 1 96.81 406 VAL B CA 1
ATOM 9275 C C . VAL B 1 406 ? -12.805 -6.348 7.066 1 96.81 406 VAL B C 1
ATOM 9277 O O . VAL B 1 406 ? -12.562 -7.539 6.871 1 96.81 406 VAL B O 1
ATOM 9280 N N . SER B 1 407 ? -13.062 -5.836 8.25 1 94.56 407 SER B N 1
ATOM 9281 C CA . SER B 1 407 ? -12.984 -6.699 9.422 1 94.56 407 SER B CA 1
ATOM 9282 C C . SER B 1 407 ? -14.234 -6.566 10.289 1 94.56 407 SER B C 1
ATOM 9284 O O . SER B 1 407 ? -14.672 -5.457 10.586 1 94.56 407 SER B O 1
ATOM 9286 N N . THR B 1 408 ? -14.719 -7.699 10.719 1 90.25 408 THR B N 1
ATOM 9287 C CA . THR B 1 408 ? -15.867 -7.719 11.625 1 90.25 408 THR B CA 1
ATOM 9288 C C . THR B 1 408 ? -15.422 -8.047 13.047 1 90.25 408 THR B C 1
ATOM 9290 O O . THR B 1 408 ? -16.219 -8.008 13.984 1 90.25 408 THR B O 1
ATOM 9293 N N . LYS B 1 409 ? -14.203 -8.312 13.188 1 91.69 409 LYS B N 1
ATOM 9294 C CA . LYS B 1 409 ? -13.688 -8.789 14.469 1 91.69 409 LYS B CA 1
ATOM 9295 C C . LYS B 1 409 ? -13.047 -7.656 15.266 1 91.69 409 LYS B C 1
ATOM 9297 O O . LYS B 1 409 ? -12.664 -7.84 16.422 1 91.69 409 LYS B O 1
ATOM 9302 N N . THR B 1 410 ? -12.844 -6.492 14.711 1 96.81 410 THR B N 1
ATOM 9303 C CA . THR B 1 410 ? -12.188 -5.348 15.336 1 96.81 410 THR B CA 1
ATOM 9304 C C . THR B 1 410 ? -13.203 -4.281 15.719 1 96.81 410 THR B C 1
ATOM 9306 O O . THR B 1 410 ? -14.133 -3.996 14.953 1 96.81 410 THR B O 1
ATOM 9309 N N . ASP B 1 411 ? -13.047 -3.764 16.969 1 98 411 ASP B N 1
ATOM 9310 C CA . ASP B 1 411 ? -13.844 -2.609 17.359 1 98 411 ASP B CA 1
ATOM 9311 C C . ASP B 1 411 ? -13.305 -1.325 16.734 1 98 411 ASP B C 1
ATOM 9313 O O . ASP B 1 411 ? -12.18 -0.912 17.031 1 98 411 ASP B O 1
ATOM 9317 N N . ILE B 1 412 ? -14.086 -0.67 15.906 1 98.56 412 ILE B N 1
ATOM 9318 C CA . ILE B 1 412 ? -13.625 0.501 15.164 1 98.56 412 ILE B CA 1
ATOM 9319 C C . ILE B 1 412 ? -14.484 1.71 15.523 1 98.56 412 ILE B C 1
ATOM 9321 O O . ILE B 1 412 ? -15.711 1.656 15.43 1 98.56 412 ILE B O 1
ATOM 9325 N N . GLU B 1 413 ? -13.883 2.744 15.938 1 98.38 413 GLU B N 1
ATOM 9326 C CA . GLU B 1 413 ? -14.57 3.988 16.266 1 98.38 413 GLU B CA 1
ATOM 9327 C C . GLU B 1 413 ? -13.922 5.18 15.57 1 98.38 413 GLU B C 1
ATOM 9329 O O . GLU B 1 413 ? -12.734 5.152 15.258 1 98.38 413 GLU B O 1
ATOM 9334 N N . ALA B 1 414 ? -14.734 6.188 15.273 1 98.62 414 ALA B N 1
ATOM 9335 C CA . ALA B 1 414 ? -14.266 7.418 14.641 1 98.62 414 ALA B CA 1
ATOM 9336 C C . ALA B 1 414 ? -14.664 8.641 15.453 1 98.62 414 ALA B C 1
ATOM 9338 O O . ALA B 1 414 ? -15.742 8.672 16.047 1 98.62 414 ALA B O 1
ATOM 9339 N N . ALA B 1 415 ? -13.766 9.602 15.508 1 98.25 415 ALA B N 1
ATOM 9340 C CA . ALA B 1 415 ? -14.039 10.883 16.156 1 98.25 415 ALA B CA 1
ATOM 9341 C C . ALA B 1 415 ? -13.797 12.047 15.195 1 98.25 415 ALA B C 1
ATOM 9343 O O . ALA B 1 415 ? -12.695 12.195 14.656 1 98.25 415 ALA B O 1
ATOM 9344 N N . ASP B 1 416 ? -14.844 12.859 14.992 1 97.25 416 ASP B N 1
ATOM 9345 C CA . ASP B 1 416 ? -14.758 14.078 14.195 1 97.25 416 ASP B CA 1
ATOM 9346 C C . ASP B 1 416 ? -14.352 15.273 15.055 1 97.25 416 ASP B C 1
ATOM 9348 O O . ASP B 1 416 ? -15.172 16.141 15.336 1 97.25 416 ASP B O 1
ATOM 9352 N N . VAL B 1 417 ? -13.086 15.266 15.461 1 95.62 417 VAL B N 1
ATOM 9353 C CA . VAL B 1 417 ? -12.531 16.281 16.344 1 95.62 417 VAL B CA 1
ATOM 9354 C C . VAL B 1 417 ? -11.055 16.5 16.016 1 95.62 417 VAL B C 1
ATOM 9356 O O . VAL B 1 417 ? -10.422 15.648 15.375 1 95.62 417 VAL B O 1
ATOM 9359 N N . GLU B 1 418 ? -10.617 17.641 16.359 1 92.75 418 GLU B N 1
ATOM 9360 C CA . GLU B 1 418 ? -9.195 17.906 16.203 1 92.75 418 GLU B CA 1
ATOM 9361 C C . GLU B 1 418 ? -8.359 17.047 17.141 1 92.75 418 GLU B C 1
ATOM 9363 O O . GLU B 1 418 ? -8.766 16.781 18.281 1 92.75 418 GLU B O 1
ATOM 9368 N N . GLY B 1 419 ? -7.23 16.547 16.703 1 94.31 419 GLY B N 1
ATOM 9369 C CA . GLY B 1 419 ? -6.418 15.547 17.359 1 94.31 419 GLY B CA 1
ATOM 9370 C C . GLY B 1 419 ? -6.02 15.945 18.781 1 94.31 419 GLY B C 1
ATOM 9371 O O . GLY B 1 419 ? -6.156 15.148 19.703 1 94.31 419 GLY B O 1
ATOM 9372 N N . PHE B 1 420 ? -5.52 17.188 18.891 1 93.06 420 PHE B N 1
ATOM 9373 C CA . PHE B 1 420 ? -5.066 17.641 20.203 1 93.06 420 PHE B CA 1
ATOM 9374 C C . PHE B 1 420 ? -6.234 17.719 21.188 1 93.06 420 PHE B C 1
ATOM 9376 O O . PHE B 1 420 ? -6.109 17.297 22.344 1 93.06 420 PHE B O 1
ATOM 9383 N N . ASN B 1 421 ? -7.336 18.203 20.719 1 92.75 421 ASN B N 1
ATOM 9384 C CA . ASN B 1 421 ? -8.523 18.297 21.562 1 92.75 421 ASN B CA 1
ATOM 9385 C C . ASN B 1 421 ? -9 16.922 22.016 1 92.75 421 ASN B C 1
ATOM 9387 O O . ASN B 1 421 ? -9.461 16.75 23.141 1 92.75 421 ASN B O 1
ATOM 9391 N N . PHE B 1 422 ? -8.891 16 21.094 1 95.81 422 PHE B N 1
ATOM 9392 C CA . PHE B 1 422 ? -9.266 14.648 21.453 1 95.81 422 PHE B CA 1
ATOM 9393 C C . PHE B 1 422 ? -8.383 14.117 22.578 1 95.81 422 PHE B C 1
ATOM 9395 O O . PHE B 1 422 ? -8.891 13.586 23.562 1 95.81 422 PHE B O 1
ATOM 9402 N N . ILE B 1 423 ? -7.102 14.273 22.453 1 95.25 423 ILE B N 1
ATOM 9403 C CA . ILE B 1 423 ? -6.137 13.75 23.406 1 95.25 423 ILE B CA 1
ATOM 9404 C C . ILE B 1 423 ? -6.348 14.422 24.766 1 95.25 423 ILE B C 1
ATOM 9406 O O . ILE B 1 423 ? -6.324 13.758 25.797 1 95.25 423 ILE B O 1
ATOM 9410 N N . MET B 1 424 ? -6.629 15.727 24.797 1 93.19 424 MET B N 1
ATOM 9411 C CA . MET B 1 424 ? -6.727 16.5 26.031 1 93.19 424 MET B CA 1
ATOM 9412 C C . MET B 1 424 ? -8.094 16.312 26.672 1 93.19 424 MET B C 1
ATOM 9414 O O . MET B 1 424 ? -8.273 16.656 27.844 1 93.19 424 MET B O 1
ATOM 9418 N N . SER B 1 425 ? -9.008 15.82 25.922 1 93.56 425 SER B N 1
ATOM 9419 C CA . SER B 1 425 ? -10.367 15.688 26.438 1 93.56 425 SER B CA 1
ATOM 9420 C C . SER B 1 425 ? -10.406 14.742 27.641 1 93.56 425 SER B C 1
ATOM 9422 O O . SER B 1 425 ? -11.156 14.969 28.594 1 93.56 425 SER B O 1
ATOM 9424 N N . ASP B 1 426 ? -9.688 13.625 27.609 1 93.75 426 ASP B N 1
ATOM 9425 C CA . ASP B 1 426 ? -9.57 12.656 28.703 1 93.75 426 ASP B CA 1
ATOM 9426 C C . ASP B 1 426 ? -8.227 11.945 28.656 1 93.75 426 ASP B C 1
ATOM 9428 O O . ASP B 1 426 ? -8.062 10.945 27.953 1 93.75 426 ASP B O 1
ATOM 9432 N N . LEU B 1 427 ? -7.34 12.352 29.5 1 93.75 427 LEU B N 1
ATOM 9433 C CA . LEU B 1 427 ? -5.984 11.812 29.5 1 93.75 427 LEU B CA 1
ATOM 9434 C C . LEU B 1 427 ? -5.98 10.359 29.953 1 93.75 427 LEU B C 1
ATOM 9436 O O . LEU B 1 427 ? -5.125 9.57 29.531 1 93.75 427 LEU B O 1
ATOM 9440 N N . SER B 1 428 ? -6.918 9.953 30.766 1 93 428 SER B N 1
ATOM 9441 C CA . SER B 1 428 ? -6.961 8.602 31.297 1 93 428 SER B CA 1
ATOM 9442 C C . SER B 1 428 ? -7.273 7.582 30.219 1 93 428 SER B C 1
ATOM 9444 O O . SER B 1 428 ? -6.852 6.43 30.297 1 93 428 SER B O 1
ATOM 9446 N N . GLN B 1 429 ? -7.938 8.008 29.203 1 94.5 429 GLN B N 1
ATOM 9447 C CA . GLN B 1 429 ? -8.305 7.102 28.109 1 94.5 429 GLN B CA 1
ATOM 9448 C C . GLN B 1 429 ? -7.074 6.66 27.328 1 94.5 429 GLN B C 1
ATOM 9450 O O . GLN B 1 429 ? -7.082 5.605 26.688 1 94.5 429 GLN B O 1
ATOM 9455 N N . LEU B 1 430 ? -6.066 7.465 27.422 1 95.75 430 LEU B N 1
ATOM 9456 C CA . LEU B 1 430 ? -4.871 7.184 26.641 1 95.75 430 LEU B CA 1
ATOM 9457 C C . LEU B 1 430 ? -4.199 5.902 27.125 1 95.75 430 LEU B C 1
ATOM 9459 O O . LEU B 1 430 ? -3.492 5.242 26.359 1 95.75 430 LEU B O 1
ATOM 9463 N N . LEU B 1 431 ? -4.43 5.492 28.344 1 94.12 431 LEU B N 1
ATOM 9464 C CA . LEU B 1 431 ? -3.834 4.297 28.938 1 94.12 431 LEU B CA 1
ATOM 9465 C C . LEU B 1 431 ? -4.426 3.035 28.312 1 94.12 431 LEU B C 1
ATOM 9467 O O . LEU B 1 431 ? -3.838 1.957 28.406 1 94.12 431 LEU B O 1
ATOM 9471 N N . ASP B 1 432 ? -5.551 3.189 27.719 1 95.44 432 ASP B N 1
ATOM 9472 C CA . ASP B 1 432 ? -6.227 2.041 27.125 1 95.44 432 ASP B CA 1
ATOM 9473 C C . ASP B 1 432 ? -5.547 1.613 25.828 1 95.44 432 ASP B C 1
ATOM 9475 O O . ASP B 1 432 ? -5.703 0.472 25.375 1 95.44 432 ASP B O 1
ATOM 9479 N N . TYR B 1 433 ? -4.812 2.527 25.219 1 97.81 433 TYR B N 1
ATOM 9480 C CA . TYR B 1 433 ? -4.207 2.229 23.922 1 97.81 433 TYR B CA 1
ATOM 9481 C C . TYR B 1 433 ? -2.791 1.694 24.094 1 97.81 433 TYR B C 1
ATOM 9483 O O . TYR B 1 433 ? -2.023 2.203 24.922 1 97.81 433 TYR B O 1
ATOM 9491 N N . ASP B 1 434 ? -2.482 0.621 23.344 1 98 434 ASP B N 1
ATOM 9492 C CA . ASP B 1 434 ? -1.13 0.072 23.359 1 98 434 ASP B CA 1
ATOM 9493 C C . ASP B 1 434 ? -0.163 0.978 22.594 1 98 434 ASP B C 1
ATOM 9495 O O . ASP B 1 434 ? 1.03 1.018 22.906 1 98 434 ASP B O 1
ATOM 9499 N N . ILE B 1 435 ? -0.733 1.754 21.641 1 98.19 435 ILE B N 1
ATOM 9500 C CA . ILE B 1 435 ? 0.1 2.646 20.844 1 98.19 435 ILE B CA 1
ATOM 9501 C C . ILE B 1 435 ? -0.748 3.797 20.297 1 98.19 435 ILE B C 1
ATOM 9503 O O . ILE B 1 435 ? -1.92 3.609 19.969 1 98.19 435 ILE B O 1
ATOM 9507 N N . ILE B 1 436 ? -0.185 4.961 20.281 1 98.25 436 ILE B N 1
ATOM 9508 C CA . ILE B 1 436 ? -0.719 6.133 19.594 1 98.25 436 ILE B CA 1
ATOM 9509 C C . ILE B 1 436 ? 0.125 6.441 18.359 1 98.25 436 ILE B C 1
ATOM 9511 O O . ILE B 1 436 ? 1.348 6.574 18.453 1 98.25 436 ILE B O 1
ATOM 9515 N N . ILE B 1 437 ? -0.491 6.527 17.266 1 98.69 437 ILE B N 1
ATOM 9516 C CA . ILE B 1 437 ? 0.228 6.801 16.016 1 98.69 437 ILE B CA 1
ATOM 9517 C C . ILE B 1 437 ? -0.185 8.164 15.477 1 98.69 437 ILE B C 1
ATOM 9519 O O . ILE B 1 437 ? -1.356 8.383 15.156 1 98.69 437 ILE B O 1
ATOM 9523 N N . ASP B 1 438 ? 0.773 9.07 15.328 1 98.31 438 ASP B N 1
ATOM 9524 C CA . ASP B 1 438 ? 0.566 10.391 14.75 1 98.31 438 ASP B CA 1
ATOM 9525 C C . ASP B 1 438 ? 0.8 10.375 13.242 1 98.31 438 ASP B C 1
ATOM 9527 O O . ASP B 1 438 ? 1.938 10.242 12.789 1 98.31 438 ASP B O 1
ATOM 9531 N N . CYS B 1 439 ? -0.295 10.531 12.523 1 97.56 439 CYS B N 1
ATOM 9532 C CA . CYS B 1 439 ? -0.232 10.586 11.07 1 97.56 439 CYS B CA 1
ATOM 9533 C C . CYS B 1 439 ? -0.651 11.961 10.555 1 97.56 439 CYS B C 1
ATOM 9535 O O . CYS B 1 439 ? -1.106 12.086 9.414 1 97.56 439 CYS B O 1
ATOM 9537 N N . THR B 1 440 ? -0.502 12.961 11.344 1 93.44 440 THR B N 1
ATOM 9538 C CA . THR B 1 440 ? -0.981 14.281 10.977 1 93.44 440 THR B CA 1
ATOM 9539 C C . THR B 1 440 ? 0.046 15.008 10.109 1 93.44 440 THR B C 1
ATOM 9541 O O . THR B 1 440 ? -0.309 15.875 9.312 1 93.44 440 THR B O 1
ATOM 9544 N N . ALA B 1 441 ? 1.241 14.703 10.281 1 87.31 441 ALA B N 1
ATOM 9545 C CA . ALA B 1 441 ? 2.34 15.438 9.664 1 87.31 441 ALA B CA 1
ATOM 9546 C C . ALA B 1 441 ? 2.188 16.938 9.883 1 87.31 441 ALA B C 1
ATOM 9548 O O . ALA B 1 441 ? 2.465 17.734 8.984 1 87.31 441 ALA B O 1
ATOM 9549 N N . SER B 1 442 ? 1.662 17.328 11.031 1 86.5 442 SER B N 1
ATOM 9550 C CA . SER B 1 442 ? 1.396 18.719 11.375 1 86.5 442 SER B CA 1
ATOM 9551 C C . SER B 1 442 ? 2.33 19.203 12.469 1 86.5 442 SER B C 1
ATOM 9553 O O . SER B 1 442 ? 2.279 18.719 13.602 1 86.5 442 SER B O 1
ATOM 9555 N N . ASN B 1 443 ? 3.07 20.203 12.109 1 83.25 443 ASN B N 1
ATOM 9556 C CA . ASN B 1 443 ? 3.955 20.797 13.102 1 83.25 443 ASN B CA 1
ATOM 9557 C C . ASN B 1 443 ? 3.17 21.422 14.25 1 83.25 443 ASN B C 1
ATOM 9559 O O . ASN B 1 443 ? 3.596 21.359 15.406 1 83.25 443 ASN B O 1
ATOM 9563 N N . ILE B 1 444 ? 2.061 21.969 13.898 1 84.12 444 ILE B N 1
ATOM 9564 C CA . ILE B 1 444 ? 1.242 22.641 14.898 1 84.12 444 ILE B CA 1
ATOM 9565 C C . ILE B 1 444 ? 0.706 21.609 15.898 1 84.12 444 ILE B C 1
ATOM 9567 O O . ILE B 1 444 ? 0.719 21.844 17.109 1 84.12 444 ILE B O 1
ATOM 9571 N N . PHE B 1 445 ? 0.232 20.516 15.398 1 90.31 445 PHE B N 1
ATOM 9572 C CA . PHE B 1 445 ? -0.242 19.453 16.281 1 90.31 445 PHE B CA 1
ATOM 9573 C C . PHE B 1 445 ? 0.868 18.984 17.219 1 90.31 445 PHE B C 1
ATOM 9575 O O . PHE B 1 445 ? 0.653 18.844 18.422 1 90.31 445 PHE B O 1
ATOM 9582 N N . GLN B 1 446 ? 2.016 18.797 16.672 1 90.81 446 GLN B N 1
ATOM 9583 C CA . GLN B 1 446 ? 3.145 18.266 17.438 1 90.81 446 GLN B CA 1
ATOM 9584 C C . GLN B 1 446 ? 3.609 19.266 18.5 1 90.81 446 GLN B C 1
ATOM 9586 O O . GLN B 1 446 ? 3.959 18.875 19.609 1 90.81 446 GLN B O 1
ATOM 9591 N N . MET B 1 447 ? 3.584 20.516 18.141 1 86.25 447 MET B N 1
ATOM 9592 C CA . MET B 1 447 ? 3.973 21.562 19.078 1 86.25 447 MET B CA 1
ATOM 9593 C C . MET B 1 447 ? 2.959 21.672 20.203 1 86.25 447 MET B C 1
ATOM 9595 O O . MET B 1 447 ? 3.334 21.875 21.359 1 86.25 447 MET B O 1
ATOM 9599 N N . ARG B 1 448 ? 1.7 21.625 19.828 1 86.94 448 ARG B N 1
ATOM 9600 C CA . ARG B 1 448 ? 0.656 21.672 20.844 1 86.94 448 ARG B CA 1
ATOM 9601 C C . ARG B 1 448 ? 0.777 20.5 21.812 1 86.94 448 ARG B C 1
ATOM 9603 O O . ARG B 1 448 ? 0.647 20.672 23.031 1 86.94 448 ARG B O 1
ATOM 9610 N N . LEU B 1 449 ? 1.024 19.422 21.25 1 91.38 449 LEU B N 1
ATOM 9611 C CA . LEU B 1 449 ? 1.202 18.234 22.094 1 91.38 449 LEU B CA 1
ATOM 9612 C C . LEU B 1 449 ? 2.412 18.391 23 1 91.38 449 LEU B C 1
ATOM 9614 O O . LEU B 1 449 ? 2.361 18 24.172 1 91.38 449 LEU B O 1
ATOM 9618 N N . GLU B 1 450 ? 3.443 18.922 22.453 1 88.88 450 GLU B N 1
ATOM 9619 C CA . GLU B 1 450 ? 4.668 19.141 23.219 1 88.88 450 GLU B CA 1
ATOM 9620 C C . GLU B 1 450 ? 4.426 20.094 24.391 1 88.88 450 GLU B C 1
ATOM 9622 O O . GLU B 1 450 ? 4.969 19.891 25.484 1 88.88 450 GLU B O 1
ATOM 9627 N N . SER B 1 451 ? 3.68 21.094 24.156 1 83.69 451 SER B N 1
ATOM 9628 C CA . SER B 1 451 ? 3.396 22.078 25.203 1 83.69 451 SER B CA 1
ATOM 9629 C C . SER B 1 451 ? 2.664 21.453 26.375 1 83.69 451 SER B C 1
ATOM 9631 O O . SER B 1 451 ? 2.793 21.922 27.516 1 83.69 451 SER B O 1
ATOM 9633 N N . ALA B 1 452 ? 1.937 20.391 26.172 1 88.25 452 ALA B N 1
ATOM 9634 C CA . ALA B 1 452 ? 1.179 19.719 27.219 1 88.25 452 ALA B CA 1
ATOM 9635 C C . ALA B 1 452 ? 1.843 18.406 27.625 1 88.25 452 ALA B C 1
ATOM 9637 O O . ALA B 1 452 ? 1.271 17.609 28.375 1 88.25 452 ALA B O 1
ATOM 9638 N N . TRP B 1 453 ? 3.033 18.156 27.203 1 90.69 453 TRP B N 1
ATOM 9639 C CA . TRP B 1 453 ? 3.682 16.844 27.266 1 90.69 453 TRP B CA 1
ATOM 9640 C C . TRP B 1 453 ? 3.871 16.422 28.719 1 90.69 453 TRP B C 1
ATOM 9642 O O . TRP B 1 453 ? 3.703 15.242 29.062 1 90.69 453 TRP B O 1
ATOM 9652 N N . PRO B 1 454 ? 4.199 17.312 29.656 1 86.88 454 PRO B N 1
ATOM 9653 C CA . PRO B 1 454 ? 4.383 16.906 31.047 1 86.88 454 PRO B CA 1
ATOM 9654 C C . PRO B 1 454 ? 3.125 16.266 31.641 1 86.88 454 PRO B C 1
ATOM 9656 O O . PRO B 1 454 ? 3.221 15.359 32.469 1 86.88 454 PRO B O 1
ATOM 9659 N N . ALA B 1 455 ? 2.033 16.703 31.094 1 88.88 455 ALA B N 1
ATOM 9660 C CA . ALA B 1 455 ? 0.766 16.188 31.594 1 88.88 455 ALA B CA 1
ATOM 9661 C C . ALA B 1 455 ? 0.376 14.898 30.875 1 88.88 455 ALA B C 1
ATOM 9663 O O . ALA B 1 455 ? -0.373 14.078 31.422 1 88.88 455 ALA B O 1
ATOM 9664 N N . ILE B 1 456 ? 0.867 14.656 29.734 1 93.88 456 ILE B N 1
ATOM 9665 C CA . ILE B 1 456 ? 0.403 13.602 28.844 1 93.88 456 ILE B CA 1
ATOM 9666 C C . ILE B 1 456 ? 1.305 12.375 28.984 1 93.88 456 ILE B C 1
ATOM 9668 O O . ILE B 1 456 ? 0.838 11.234 28.891 1 93.88 456 ILE B O 1
ATOM 9672 N N . ARG B 1 457 ? 2.566 12.562 29.219 1 92 457 ARG B N 1
ATOM 9673 C CA . ARG B 1 457 ? 3.59 11.547 29.016 1 92 457 ARG B CA 1
ATOM 9674 C C . ARG B 1 457 ? 3.385 10.359 29.938 1 92 457 ARG B C 1
ATOM 9676 O O . ARG B 1 457 ? 3.734 9.227 29.609 1 92 457 ARG B O 1
ATOM 9683 N N . ALA B 1 458 ? 2.744 10.555 31.094 1 92.5 458 ALA B N 1
ATOM 9684 C CA . ALA B 1 458 ? 2.531 9.469 32.062 1 92.5 458 ALA B CA 1
ATOM 9685 C C . ALA B 1 458 ? 1.406 8.547 31.578 1 92.5 458 ALA B C 1
ATOM 9687 O O . ALA B 1 458 ? 1.303 7.406 32.031 1 92.5 458 ALA B O 1
ATOM 9688 N N . ASN B 1 459 ? 0.624 9.039 30.703 1 94.69 459 ASN B N 1
ATOM 9689 C CA . ASN B 1 459 ? -0.564 8.305 30.297 1 94.69 459 ASN B CA 1
ATOM 9690 C C . ASN B 1 459 ? -0.362 7.629 28.938 1 94.69 459 ASN B C 1
ATOM 9692 O O . ASN B 1 459 ? -1.286 7.016 28.406 1 94.69 459 ASN B O 1
ATOM 9696 N N . ILE B 1 460 ? 0.796 7.695 28.406 1 94.5 460 ILE B N 1
ATOM 9697 C CA . ILE B 1 460 ? 1.042 7.094 27.094 1 94.5 460 ILE B CA 1
ATOM 9698 C C . ILE B 1 460 ? 1.934 5.867 27.266 1 94.5 460 ILE B C 1
ATOM 9700 O O . ILE B 1 460 ? 2.871 5.871 28.062 1 94.5 460 ILE B O 1
ATOM 9704 N N . LYS B 1 461 ? 1.665 4.754 26.578 1 95.5 461 LYS B N 1
ATOM 9705 C CA . LYS B 1 461 ? 2.502 3.557 26.594 1 95.5 461 LYS B CA 1
ATOM 9706 C C . LYS B 1 461 ? 3.547 3.605 25.484 1 95.5 461 LYS B C 1
ATOM 9708 O O . LYS B 1 461 ? 4.715 3.275 25.703 1 95.5 461 LYS B O 1
ATOM 9713 N N . SER B 1 462 ? 3.135 3.932 24.328 1 96.94 462 SER B N 1
ATOM 9714 C CA . SER B 1 462 ? 3.99 4.062 23.141 1 96.94 462 SER B CA 1
ATOM 9715 C C . SER B 1 462 ? 3.408 5.059 22.141 1 96.94 462 SER B C 1
ATOM 9717 O O . SER B 1 462 ? 2.193 5.105 21.953 1 96.94 462 SER B O 1
ATOM 9719 N N . LEU B 1 463 ? 4.305 5.867 21.609 1 97.81 463 LEU B N 1
ATOM 9720 C CA . LEU B 1 463 ? 3.906 6.852 20.609 1 97.81 463 LEU B CA 1
ATOM 9721 C C . LEU B 1 463 ? 4.801 6.773 19.375 1 97.81 463 LEU B C 1
ATOM 9723 O O . LEU B 1 463 ? 6.027 6.715 19.5 1 97.81 463 LEU B O 1
ATOM 9727 N N . LEU B 1 464 ? 4.18 6.633 18.234 1 98.25 464 LEU B N 1
ATOM 9728 C CA . LEU B 1 464 ? 4.879 6.578 16.953 1 98.25 464 LEU B CA 1
ATOM 9729 C C . LEU B 1 464 ? 4.422 7.707 16.047 1 98.25 464 LEU B C 1
ATOM 9731 O O . LEU B 1 464 ? 3.221 7.961 15.906 1 98.25 464 LEU B O 1
ATOM 9735 N N . SER B 1 465 ? 5.379 8.453 15.477 1 98.12 465 SER B N 1
ATOM 9736 C CA . SER B 1 465 ? 5.09 9.508 14.508 1 98.12 465 SER B CA 1
ATOM 9737 C C . SER B 1 465 ? 6.008 9.406 13.297 1 98.12 465 SER B C 1
ATOM 9739 O O . SER B 1 465 ? 7.195 9.086 13.43 1 98.12 465 SER B O 1
ATOM 9741 N N . PHE B 1 466 ? 5.484 9.555 12.117 1 96.44 466 PHE B N 1
ATOM 9742 C CA . PHE B 1 466 ? 6.359 9.594 10.953 1 96.44 466 PHE B CA 1
ATOM 9743 C C . PHE B 1 466 ? 5.805 10.531 9.891 1 96.44 466 PHE B C 1
ATOM 9745 O O . PHE B 1 466 ? 4.625 10.883 9.922 1 96.44 466 PHE B O 1
ATOM 9752 N N . ALA B 1 467 ? 6.656 11.016 9 1 94.88 467 ALA B N 1
ATOM 9753 C CA . ALA B 1 467 ? 6.324 11.992 7.969 1 94.88 467 ALA B CA 1
ATOM 9754 C C . ALA B 1 467 ? 7.012 11.656 6.648 1 94.88 467 ALA B C 1
ATOM 9756 O O . ALA B 1 467 ? 8.102 11.086 6.637 1 94.88 467 ALA B O 1
ATOM 9757 N N . ILE B 1 468 ? 6.348 12.031 5.602 1 94.81 468 ILE B N 1
ATOM 9758 C CA . ILE B 1 468 ? 6.852 11.836 4.246 1 94.81 468 ILE B CA 1
ATOM 9759 C C . ILE B 1 468 ? 7.309 13.172 3.668 1 94.81 468 ILE B C 1
ATOM 9761 O O . ILE B 1 468 ? 6.672 14.203 3.896 1 94.81 468 ILE B O 1
ATOM 9765 N N . ASP B 1 469 ? 8.391 13.18 2.906 1 92.5 469 ASP B N 1
ATOM 9766 C CA . ASP B 1 469 ? 8.938 14.43 2.377 1 92.5 469 ASP B CA 1
ATOM 9767 C C . ASP B 1 469 ? 8.125 14.914 1.181 1 92.5 469 ASP B C 1
ATOM 9769 O O . ASP B 1 469 ? 7.191 14.242 0.736 1 92.5 469 ASP B O 1
ATOM 9773 N N . ALA B 1 470 ? 8.477 16.016 0.623 1 88.75 470 ALA B N 1
ATOM 9774 C CA . ALA B 1 470 ? 7.719 16.75 -0.39 1 88.75 470 ALA B CA 1
ATOM 9775 C C . ALA B 1 470 ? 7.656 15.961 -1.698 1 88.75 470 ALA B C 1
ATOM 9777 O O . ALA B 1 470 ? 6.672 16.047 -2.438 1 88.75 470 ALA B O 1
ATOM 9778 N N . ASP B 1 471 ? 8.664 15.133 -1.978 1 89 471 ASP B N 1
ATOM 9779 C CA . ASP B 1 471 ? 8.719 14.414 -3.25 1 89 471 ASP B CA 1
ATOM 9780 C C . ASP B 1 471 ? 8.344 12.945 -3.068 1 89 471 ASP B C 1
ATOM 9782 O O . ASP B 1 471 ? 8.469 12.148 -4 1 89 471 ASP B O 1
ATOM 9786 N N . ALA B 1 472 ? 7.973 12.609 -1.864 1 92.69 472 ALA B N 1
ATOM 9787 C CA . ALA B 1 472 ? 7.57 11.242 -1.533 1 92.69 472 ALA B CA 1
ATOM 9788 C C . ALA B 1 472 ? 8.695 10.25 -1.836 1 92.69 472 ALA B C 1
ATOM 9790 O O . ALA B 1 472 ? 8.469 9.234 -2.492 1 92.69 472 ALA B O 1
ATOM 9791 N N . GLN B 1 473 ? 9.914 10.609 -1.391 1 91.94 473 GLN B N 1
ATOM 9792 C CA . GLN B 1 473 ? 11.078 9.75 -1.589 1 91.94 473 GLN B CA 1
ATOM 9793 C C . GLN B 1 473 ? 11.625 9.25 -0.255 1 91.94 473 GLN B C 1
ATOM 9795 O O . GLN B 1 473 ? 12.273 8.203 -0.198 1 91.94 473 GLN B O 1
ATOM 9800 N N . HIS B 1 474 ? 11.32 10.023 0.757 1 93.81 474 HIS B N 1
ATOM 9801 C CA . HIS B 1 474 ? 11.898 9.719 2.064 1 93.81 474 HIS B CA 1
ATOM 9802 C C . HIS B 1 474 ? 10.828 9.742 3.152 1 93.81 474 HIS B C 1
ATOM 9804 O O . HIS B 1 474 ? 9.789 10.391 3 1 93.81 474 HIS B O 1
ATOM 9810 N N . VAL B 1 475 ? 11.07 8.953 4.176 1 95.31 475 VAL B N 1
ATOM 9811 C CA . VAL B 1 475 ? 10.242 9 5.375 1 95.31 475 VAL B CA 1
ATOM 9812 C C . VAL B 1 475 ? 11.133 9.062 6.617 1 95.31 475 VAL B C 1
ATOM 9814 O O . VAL B 1 475 ? 12.188 8.43 6.664 1 95.31 475 VAL B O 1
ATOM 9817 N N . ILE B 1 476 ? 10.805 9.883 7.551 1 96.5 476 ILE B N 1
ATOM 9818 C CA . ILE B 1 476 ? 11.445 9.906 8.859 1 96.5 476 ILE B CA 1
ATOM 9819 C C . ILE B 1 476 ? 10.406 9.656 9.945 1 96.5 476 ILE B C 1
ATOM 9821 O O . ILE B 1 476 ? 9.211 9.883 9.742 1 96.5 476 ILE B O 1
ATOM 9825 N N . GLY B 1 477 ? 10.812 9.094 11.016 1 97.19 477 GLY B N 1
ATOM 9826 C CA . GLY B 1 477 ? 9.891 8.82 12.102 1 97.19 477 GLY B CA 1
ATOM 9827 C C . GLY B 1 477 ? 10.562 8.742 13.461 1 97.19 477 GLY B C 1
ATOM 9828 O O . GLY B 1 477 ? 11.789 8.664 13.547 1 97.19 477 GLY B O 1
ATOM 9829 N N . VAL B 1 478 ? 9.781 8.898 14.492 1 97.5 478 VAL B N 1
ATOM 9830 C CA . VAL B 1 478 ? 10.266 8.805 15.867 1 97.5 478 VAL B CA 1
ATOM 9831 C C . VAL B 1 478 ? 9.336 7.918 16.688 1 97.5 478 VAL B C 1
ATOM 9833 O O . VAL B 1 478 ? 8.133 7.844 16.406 1 97.5 478 VAL B O 1
ATOM 9836 N N . SER B 1 479 ? 9.883 7.199 17.562 1 97.25 479 SER B N 1
ATOM 9837 C CA . SER B 1 479 ? 9.18 6.395 18.562 1 97.25 479 SER B CA 1
ATOM 9838 C C . SER B 1 479 ? 9.508 6.855 19.969 1 97.25 479 SER B C 1
ATOM 9840 O O . SER B 1 479 ? 10.68 7.055 20.312 1 97.25 479 SER B O 1
ATOM 9842 N N . ILE B 1 480 ? 8.461 7.098 20.734 1 96.44 480 ILE B N 1
ATOM 9843 C CA . ILE B 1 480 ? 8.625 7.613 22.094 1 96.44 480 ILE B CA 1
ATOM 9844 C C . ILE B 1 480 ? 8.039 6.629 23.094 1 96.44 480 ILE B C 1
ATOM 9846 O O . ILE B 1 480 ? 6.879 6.234 22.984 1 96.44 480 ILE B O 1
ATOM 9850 N N . GLY B 1 481 ? 8.852 6.309 24.094 1 95.19 481 GLY B N 1
ATOM 9851 C CA . GLY B 1 481 ? 8.398 5.406 25.141 1 95.19 481 GLY B CA 1
ATOM 9852 C C . GLY B 1 481 ? 7.742 6.125 26.297 1 95.19 481 GLY B C 1
ATOM 9853 O O . GLY B 1 481 ? 7.785 7.355 26.375 1 95.19 481 GLY B O 1
ATOM 9854 N N . LYS B 1 482 ? 7.168 5.309 27.141 1 93.75 482 LYS B N 1
ATOM 9855 C CA . LYS B 1 482 ? 6.477 5.828 28.312 1 93.75 482 LYS B CA 1
ATOM 9856 C C . LYS B 1 482 ? 7.414 6.68 29.172 1 93.75 482 LYS B C 1
ATOM 9858 O O . LYS B 1 482 ? 8.578 6.328 29.359 1 93.75 482 LYS B O 1
ATOM 9863 N N . LEU B 1 483 ? 6.984 7.918 29.578 1 91.12 483 LEU B N 1
ATOM 9864 C CA . LEU B 1 483 ? 7.617 8.781 30.562 1 91.12 483 LEU B CA 1
ATOM 9865 C C . LEU B 1 483 ? 8.82 9.5 29.969 1 91.12 483 LEU B C 1
ATOM 9867 O O . LEU B 1 483 ? 9.531 10.219 30.672 1 91.12 483 LEU B O 1
ATOM 9871 N N . HIS B 1 484 ? 9.086 9.297 28.703 1 91.19 484 HIS B N 1
ATOM 9872 C CA . HIS B 1 484 ? 10.18 10.055 28.109 1 91.19 484 HIS B CA 1
ATOM 9873 C C . HIS B 1 484 ? 9.961 11.555 28.281 1 91.19 484 HIS B C 1
ATOM 9875 O O . HIS B 1 484 ? 8.836 12.039 28.203 1 91.19 484 HIS B O 1
ATOM 9881 N N . LEU B 1 485 ? 11.008 12.289 28.391 1 85.81 485 LEU B N 1
ATOM 9882 C CA . LEU B 1 485 ? 10.93 13.695 28.766 1 85.81 485 LEU B CA 1
ATOM 9883 C C . LEU B 1 485 ? 10.469 14.547 27.594 1 85.81 485 LEU B C 1
ATOM 9885 O O . LEU B 1 485 ? 9.766 15.539 27.766 1 85.81 485 LEU B O 1
ATOM 9889 N N . GLY B 1 486 ? 10.875 14.156 26.422 1 88.38 486 GLY B N 1
ATOM 9890 C CA . GLY B 1 486 ? 10.484 14.898 25.234 1 88.38 486 GLY B CA 1
ATOM 9891 C C . GLY B 1 486 ? 9.367 14.234 24.453 1 88.38 486 GLY B C 1
ATOM 9892 O O . GLY B 1 486 ? 9.305 13.008 24.391 1 88.38 486 GLY B O 1
ATOM 9893 N N . GLY B 1 487 ? 8.477 15.086 23.922 1 90.94 487 GLY B N 1
ATOM 9894 C CA . GLY B 1 487 ? 7.426 14.586 23.047 1 90.94 487 GLY B CA 1
ATOM 9895 C C . GLY B 1 487 ? 7.863 14.461 21.609 1 90.94 487 GLY B C 1
ATOM 9896 O O . GLY B 1 487 ? 9.047 14.258 21.328 1 90.94 487 GLY B O 1
ATOM 9897 N N . ILE B 1 488 ? 6.91 14.539 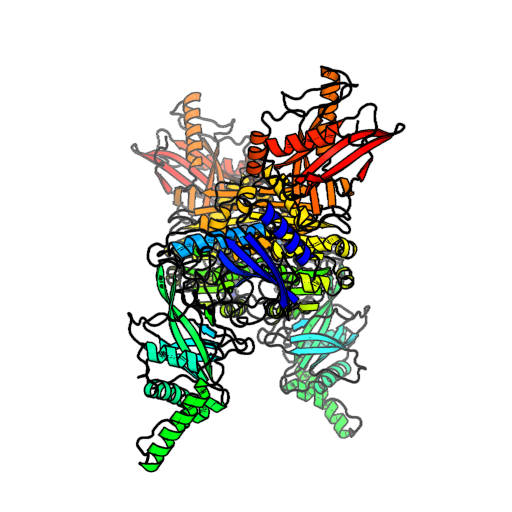20.734 1 93.88 488 ILE B N 1
ATOM 9898 C CA . ILE B 1 488 ? 7.141 14.305 19.312 1 93.88 488 ILE B CA 1
ATOM 9899 C C . ILE B 1 488 ? 8.016 15.43 18.75 1 93.88 488 ILE B C 1
ATOM 9901 O O . ILE B 1 488 ? 8.992 15.164 18.047 1 93.88 488 ILE B O 1
ATOM 9905 N N . TYR B 1 489 ? 7.648 16.609 19.031 1 90.12 489 TYR B N 1
ATOM 9906 C CA . TYR B 1 489 ? 8.328 17.766 18.469 1 90.12 489 TYR B CA 1
ATOM 9907 C C . TYR B 1 489 ? 9.789 17.812 18.891 1 90.12 489 TYR B C 1
ATOM 9909 O O . TYR B 1 489 ? 10.68 18.047 18.078 1 90.12 489 TYR B O 1
ATOM 9917 N N . ASP B 1 490 ? 10.031 17.562 20.125 1 88 490 ASP B N 1
ATOM 9918 C CA . ASP B 1 490 ? 11.375 17.562 20.688 1 88 490 ASP B CA 1
ATOM 9919 C C . ASP B 1 490 ? 12.227 16.453 20.078 1 88 490 ASP B C 1
ATOM 9921 O O . ASP B 1 490 ? 13.406 16.656 19.781 1 88 490 ASP B O 1
ATOM 9925 N N . THR B 1 491 ? 11.648 15.328 20 1 91.31 491 THR B N 1
ATOM 9926 C CA . THR B 1 491 ? 12.375 14.18 19.453 1 91.31 491 THR B CA 1
ATOM 9927 C C . THR B 1 491 ? 12.695 14.383 17.984 1 91.31 491 THR B C 1
ATOM 9929 O O . THR B 1 491 ? 13.758 13.977 17.516 1 91.31 491 THR B O 1
ATOM 9932 N N . TYR B 1 492 ? 11.812 15.016 17.25 1 92.62 492 TYR B N 1
ATOM 9933 C CA . TYR B 1 492 ? 12.094 15.336 15.852 1 92.62 492 TYR B CA 1
ATOM 9934 C C . TYR B 1 492 ? 13.234 16.344 15.742 1 92.62 492 TYR B C 1
ATOM 9936 O O . TYR B 1 492 ? 14.016 16.297 14.789 1 92.62 492 TYR B O 1
ATOM 9944 N N . LYS B 1 493 ? 13.305 17.25 16.625 1 88 493 LYS B N 1
ATOM 9945 C CA . LYS B 1 493 ? 14.422 18.188 16.625 1 88 493 LYS B CA 1
ATOM 9946 C C . LYS B 1 493 ? 15.75 17.469 16.828 1 88 493 LYS B C 1
ATOM 9948 O O . LYS B 1 493 ? 16.75 17.812 16.188 1 88 493 LYS B O 1
ATOM 9953 N N . GLN B 1 494 ? 15.734 16.516 17.703 1 88.62 494 GLN B N 1
ATOM 9954 C CA . GLN B 1 494 ? 16.938 15.711 17.891 1 88.62 494 GLN B CA 1
ATOM 9955 C C . GLN B 1 494 ? 17.281 14.938 16.609 1 88.62 494 GLN B C 1
ATOM 9957 O O . GLN B 1 494 ? 18.453 14.836 16.25 1 88.62 494 GLN B O 1
ATOM 9962 N N . LEU B 1 495 ? 16.281 14.43 16.047 1 93.25 495 LEU B N 1
ATOM 9963 C CA . LEU B 1 495 ? 16.5 13.711 14.789 1 93.25 495 LEU B CA 1
ATOM 9964 C C . LEU B 1 495 ? 17.078 14.633 13.727 1 93.25 495 LEU B C 1
ATOM 9966 O O . LEU B 1 495 ? 18 14.242 13 1 93.25 495 LEU B O 1
ATOM 9970 N N . LYS B 1 496 ? 16.5 15.836 13.625 1 92.25 496 LYS B N 1
ATOM 9971 C CA . LYS B 1 496 ? 17 16.828 12.68 1 92.25 496 LYS B CA 1
ATOM 9972 C C . LYS B 1 496 ? 18.484 17.109 12.922 1 92.25 496 LYS B C 1
ATOM 9974 O O . LYS B 1 496 ? 19.266 17.188 11.977 1 92.25 496 LYS B O 1
ATOM 9979 N N . TYR B 1 497 ? 18.844 17.25 14.141 1 89.94 497 TYR B N 1
ATOM 9980 C CA . TYR B 1 497 ? 20.234 17.516 14.508 1 89.94 497 TYR B CA 1
ATOM 9981 C C . TYR B 1 497 ? 21.156 16.406 14.039 1 89.94 497 TYR B C 1
ATOM 9983 O O . TYR B 1 497 ? 22.203 16.656 13.445 1 89.94 497 TYR B O 1
ATOM 9991 N N . ILE B 1 498 ? 20.719 15.211 14.25 1 90.88 498 ILE B N 1
ATOM 9992 C CA . ILE B 1 498 ? 21.547 14.047 13.906 1 90.88 498 ILE B CA 1
ATOM 9993 C C . ILE B 1 498 ? 21.641 13.914 12.391 1 90.88 498 ILE B C 1
ATOM 9995 O O . ILE B 1 498 ? 22.703 13.648 11.852 1 90.88 498 ILE B O 1
ATOM 9999 N N . LEU B 1 499 ? 20.594 14.125 11.688 1 91.94 499 LEU B N 1
ATOM 10000 C CA . LEU B 1 499 ? 20.562 14 10.234 1 91.94 499 LEU B CA 1
ATOM 10001 C C . LEU B 1 499 ? 21.422 15.07 9.578 1 91.94 499 LEU B C 1
ATOM 10003 O O . LEU B 1 499 ? 22.047 14.828 8.539 1 91.94 499 LEU B O 1
ATOM 10007 N N . CYS B 1 500 ? 21.469 16.219 10.188 1 91.06 500 CYS B N 1
ATOM 10008 C CA . CYS B 1 500 ? 22.219 17.328 9.602 1 91.06 500 CYS B CA 1
ATOM 10009 C C . CYS B 1 500 ? 23.688 17.266 9.977 1 91.06 500 CYS B C 1
ATOM 10011 O O . CYS B 1 500 ? 24.516 17.922 9.352 1 91.06 500 CYS B O 1
ATOM 10013 N N . SER B 1 501 ? 24.062 16.469 10.93 1 86.12 501 SER B N 1
ATOM 10014 C CA . SER B 1 501 ? 25.422 16.438 11.438 1 86.12 501 SER B CA 1
ATOM 10015 C C . SER B 1 501 ? 26.312 15.516 10.602 1 86.12 501 SER B C 1
ATOM 10017 O O . SER B 1 501 ? 27.531 15.539 10.734 1 86.12 501 SER B O 1
ATOM 10019 N N . ASP B 1 502 ? 25.703 14.672 9.727 1 84.25 502 ASP B N 1
ATOM 10020 C CA . ASP B 1 502 ? 26.438 13.711 8.906 1 84.25 502 ASP B CA 1
ATOM 10021 C C . ASP B 1 502 ? 26.141 13.906 7.422 1 84.25 502 ASP B C 1
ATOM 10023 O O . ASP B 1 502 ? 24.984 13.82 6.996 1 84.25 502 ASP B O 1
ATOM 10027 N N . GLY B 1 503 ? 27.219 14.148 6.645 1 79.5 503 GLY B N 1
ATOM 10028 C CA . GLY B 1 503 ? 27.078 14.414 5.219 1 79.5 503 GLY B CA 1
ATOM 10029 C C . GLY B 1 503 ? 26.422 13.273 4.461 1 79.5 503 GLY B C 1
ATOM 10030 O O . GLY B 1 503 ? 25.844 13.484 3.396 1 79.5 503 GLY B O 1
ATOM 10031 N N . ARG B 1 504 ? 26.562 12.023 4.949 1 78.38 504 ARG B N 1
ATOM 10032 C CA . ARG B 1 504 ? 25.969 10.859 4.301 1 78.38 504 ARG B CA 1
ATOM 10033 C C . ARG B 1 504 ? 24.438 10.953 4.285 1 78.38 504 ARG B C 1
ATOM 10035 O O . ARG B 1 504 ? 23.781 10.312 3.467 1 78.38 504 ARG B O 1
ATOM 10042 N N . ARG B 1 505 ? 23.891 11.781 5.137 1 87.38 505 ARG B N 1
ATOM 10043 C CA . ARG B 1 505 ? 22.438 11.914 5.324 1 87.38 505 ARG B CA 1
ATOM 10044 C C . ARG B 1 505 ? 21.922 13.195 4.676 1 87.38 505 ARG B C 1
ATOM 10046 O O . ARG B 1 505 ? 20.766 13.57 4.883 1 87.38 505 ARG B O 1
ATOM 10053 N N . ASN B 1 506 ? 22.703 13.836 3.914 1 85.12 506 ASN B N 1
ATOM 10054 C CA . ASN B 1 506 ? 22.375 15.156 3.391 1 85.12 506 ASN B CA 1
ATOM 10055 C C . ASN B 1 506 ? 21.141 15.117 2.492 1 85.12 506 ASN B C 1
ATOM 10057 O O . ASN B 1 506 ? 20.359 16.062 2.469 1 85.12 506 ASN B O 1
ATOM 10061 N N . ASN B 1 507 ? 21.016 14.023 1.803 1 85.44 507 ASN B N 1
ATOM 10062 C CA . ASN B 1 507 ? 19.859 13.922 0.901 1 85.44 507 ASN B CA 1
ATOM 10063 C C . ASN B 1 507 ? 18.547 13.93 1.666 1 85.44 507 ASN B C 1
ATOM 10065 O O . ASN B 1 507 ? 17.594 14.609 1.275 1 85.44 507 ASN B O 1
ATOM 10069 N N . ILE B 1 508 ? 18.562 13.25 2.734 1 89.88 508 ILE B N 1
ATOM 10070 C CA . ILE B 1 508 ? 17.344 13.18 3.539 1 89.88 508 ILE B CA 1
ATOM 10071 C C . ILE B 1 508 ? 17.141 14.492 4.289 1 89.88 508 ILE B C 1
ATOM 10073 O O . ILE B 1 508 ? 16.031 15.023 4.336 1 89.88 508 ILE B O 1
ATOM 10077 N N . ALA B 1 509 ? 18.219 15.016 4.891 1 91.19 509 ALA B N 1
ATOM 10078 C CA . ALA B 1 509 ? 18.141 16.281 5.629 1 91.19 509 ALA B CA 1
ATOM 10079 C C . ALA B 1 509 ? 17.641 17.406 4.73 1 91.19 509 ALA B C 1
ATOM 10081 O O . ALA B 1 509 ? 16.781 18.203 5.137 1 91.19 509 ALA B O 1
ATOM 10082 N N . ASN B 1 510 ? 18.156 17.375 3.502 1 88.38 510 ASN B N 1
ATOM 10083 C CA . ASN B 1 510 ? 17.766 18.438 2.566 1 88.38 510 ASN B CA 1
ATOM 10084 C C . ASN B 1 510 ? 16.312 18.281 2.137 1 88.38 510 ASN B C 1
ATOM 10086 O O . ASN B 1 510 ? 15.617 19.281 1.927 1 88.38 510 ASN B O 1
ATOM 10090 N N . SER B 1 511 ? 15.922 17.141 1.997 1 89.44 511 SER B N 1
ATOM 10091 C CA . SER B 1 511 ? 14.555 16.906 1.529 1 89.44 511 SER B CA 1
ATOM 10092 C C . SER B 1 511 ? 13.531 17.391 2.547 1 89.44 511 SER B C 1
ATOM 10094 O O . SER B 1 511 ? 12.445 17.844 2.176 1 89.44 511 SER B O 1
ATOM 10096 N N . PHE B 1 512 ? 13.828 17.391 3.814 1 89.06 512 PHE B N 1
ATOM 10097 C CA . PHE B 1 512 ? 12.859 17.75 4.848 1 89.06 512 PHE B CA 1
ATOM 10098 C C . PHE B 1 512 ? 13.078 19.188 5.309 1 89.06 512 PHE B C 1
ATOM 10100 O O . PHE B 1 512 ? 12.125 19.859 5.719 1 89.06 512 PHE B O 1
ATOM 10107 N N . TYR B 1 513 ? 14.352 19.656 5.277 1 87 513 TYR B N 1
ATOM 10108 C CA . TYR B 1 513 ? 14.617 20.844 6.082 1 87 513 TYR B CA 1
ATOM 10109 C C . TYR B 1 513 ? 15.211 21.969 5.23 1 87 513 TYR B C 1
ATOM 10111 O O . TYR B 1 513 ? 15.398 23.094 5.707 1 87 513 TYR B O 1
ATOM 10119 N N . ALA B 1 514 ? 15.484 21.672 4 1 77.38 514 ALA B N 1
ATOM 10120 C CA . ALA B 1 514 ? 16.094 22.719 3.168 1 77.38 514 ALA B CA 1
ATOM 10121 C C . ALA B 1 514 ? 15.109 23.859 2.92 1 77.38 514 ALA B C 1
ATOM 10123 O O . ALA B 1 514 ? 13.891 23.656 2.953 1 77.38 514 ALA B O 1
ATOM 10124 N N . ALA B 1 515 ? 15.641 25 2.754 1 68 515 ALA B N 1
ATOM 10125 C CA . ALA B 1 515 ? 14.844 26.203 2.553 1 68 515 ALA B CA 1
ATOM 10126 C C . ALA B 1 515 ? 13.984 26.094 1.298 1 68 515 ALA B C 1
ATOM 10128 O O . ALA B 1 515 ? 12.891 26.672 1.233 1 68 515 ALA B O 1
ATOM 10129 N N . ASP B 1 516 ? 14.422 25.328 0.431 1 65.69 516 ASP B N 1
ATOM 10130 C CA . ASP B 1 516 ? 13.734 25.266 -0.854 1 65.69 516 ASP B CA 1
ATOM 10131 C C . ASP B 1 516 ? 12.68 24.172 -0.862 1 65.69 516 ASP B C 1
ATOM 10133 O O . ASP B 1 516 ? 12.008 23.953 -1.874 1 65.69 516 ASP B O 1
ATOM 10137 N N . VAL B 1 517 ? 12.586 23.562 0.138 1 69.69 517 VAL B N 1
ATOM 10138 C CA . VAL B 1 517 ? 11.609 22.469 0.225 1 69.69 517 VAL B CA 1
ATOM 10139 C C . VAL B 1 517 ? 10.227 23 -0.16 1 69.69 517 VAL B C 1
ATOM 10141 O O . VAL B 1 517 ? 9.453 22.281 -0.81 1 69.69 517 VAL B O 1
ATOM 10144 N N . ARG B 1 518 ? 9.945 24.141 0.171 1 61 518 ARG B N 1
ATOM 10145 C CA . ARG B 1 518 ? 8.648 24.75 -0.105 1 61 518 ARG B CA 1
ATOM 10146 C C . ARG B 1 518 ? 8.406 24.859 -1.606 1 61 518 ARG B C 1
ATOM 10148 O O . ARG B 1 518 ? 7.258 24.812 -2.057 1 61 518 ARG B O 1
ATOM 10155 N N . ASN B 1 519 ? 9.523 24.891 -2.248 1 64.06 519 ASN B N 1
ATOM 10156 C CA . ASN B 1 519 ? 9.398 24.984 -3.699 1 64.06 519 ASN B CA 1
ATOM 10157 C C . ASN B 1 519 ? 8.914 23.672 -4.301 1 64.06 519 ASN B C 1
ATOM 10159 O O . ASN B 1 519 ? 8.43 23.641 -5.434 1 64.06 519 ASN B O 1
ATOM 10163 N N . HIS B 1 520 ? 8.961 22.75 -3.52 1 68.75 520 HIS B N 1
ATOM 10164 C CA . HIS B 1 520 ? 8.547 21.438 -4.016 1 68.75 520 HIS B CA 1
ATOM 10165 C C . HIS B 1 520 ? 7.102 21.141 -3.646 1 68.75 520 HIS B C 1
ATOM 10167 O O . HIS B 1 520 ? 6.562 20.094 -4.039 1 68.75 520 HIS B O 1
ATOM 10173 N N . LEU B 1 521 ? 6.594 22.094 -2.992 1 71.94 521 LEU B N 1
ATOM 10174 C CA . LEU B 1 521 ? 5.176 21.984 -2.662 1 71.94 521 LEU B CA 1
ATOM 10175 C C . LEU B 1 521 ? 4.316 22.688 -3.707 1 71.94 521 LEU B C 1
ATOM 10177 O O . LEU B 1 521 ? 4.816 23.531 -4.469 1 71.94 521 LEU B O 1
ATOM 10181 N N . PHE B 1 522 ? 3.137 22.219 -3.877 1 70.69 522 PHE B N 1
ATOM 10182 C CA . PHE B 1 522 ? 2.215 22.828 -4.828 1 70.69 522 PHE B CA 1
ATOM 10183 C C . PHE B 1 522 ? 0.804 22.891 -4.25 1 70.69 522 PHE B C 1
ATOM 10185 O O . PHE B 1 522 ? 0.514 22.25 -3.238 1 70.69 522 PHE B O 1
ATOM 10192 N N . GLN B 1 523 ? 0.026 23.688 -4.871 1 74.88 523 GLN B N 1
ATOM 10193 C CA . GLN B 1 523 ? -1.378 23.766 -4.48 1 74.88 523 GLN B CA 1
ATOM 10194 C C . GLN B 1 523 ? -2.258 22.969 -5.438 1 74.88 523 GLN B C 1
ATOM 10196 O O . GLN B 1 523 ? -2.363 23.297 -6.621 1 74.88 523 GLN B O 1
ATOM 10201 N N . PRO B 1 524 ? -2.895 21.984 -4.941 1 74 524 PRO B N 1
ATOM 10202 C CA . PRO B 1 524 ? -3.812 21.219 -5.797 1 74 524 PRO B CA 1
ATOM 10203 C C . PRO B 1 524 ? -4.918 22.094 -6.387 1 74 524 PRO B C 1
ATOM 10205 O O . PRO B 1 524 ? -5.371 21.859 -7.508 1 74 524 PRO B O 1
ATOM 10208 N N . GLU B 1 525 ? -5.402 22.969 -5.57 1 75.62 525 GLU B N 1
ATOM 10209 C CA . GLU B 1 525 ? -6.305 24.031 -6.016 1 75.62 525 GLU B CA 1
ATOM 10210 C C . GLU B 1 525 ? -5.633 25.406 -5.934 1 75.62 525 GLU B C 1
ATOM 10212 O O . GLU B 1 525 ? -5.789 26.109 -4.941 1 75.62 525 GLU B O 1
ATOM 10217 N N . PRO B 1 526 ? -5.062 25.781 -7.047 1 69.44 526 PRO B N 1
ATOM 10218 C CA . PRO B 1 526 ? -4.27 27 -7.012 1 69.44 526 PRO B CA 1
ATOM 10219 C C . PRO B 1 526 ? -5.047 28.188 -6.434 1 69.44 526 PRO B C 1
ATOM 10221 O O . PRO B 1 526 ? -6.18 28.453 -6.844 1 69.44 526 PRO B O 1
ATOM 10224 N N . GLY B 1 527 ? -4.434 28.766 -5.41 1 63.31 527 GLY B N 1
ATOM 10225 C CA . GLY B 1 527 ? -5.012 29.938 -4.773 1 63.31 527 GLY B CA 1
ATOM 10226 C C . GLY B 1 527 ? -5.941 29.594 -3.625 1 63.31 527 GLY B C 1
ATOM 10227 O O . GLY B 1 527 ? -6.273 30.469 -2.809 1 63.31 527 GLY B O 1
ATOM 10228 N N . CYS B 1 528 ? -6.332 28.281 -3.508 1 64.69 528 CYS B N 1
ATOM 10229 C CA . CYS B 1 528 ? -7.406 27.984 -2.572 1 64.69 528 CYS B CA 1
ATOM 10230 C C . CYS B 1 528 ? -7 26.859 -1.625 1 64.69 528 CYS B C 1
ATOM 10232 O O . CYS B 1 528 ? -7.559 26.719 -0.535 1 64.69 528 CYS B O 1
ATOM 10234 N N . SER B 1 529 ? -6.039 26.172 -2.068 1 66.12 529 SER B N 1
ATOM 10235 C CA . SER B 1 529 ? -5.719 25.016 -1.243 1 66.12 529 SER B CA 1
ATOM 10236 C C . SER B 1 529 ? -4.379 25.188 -0.536 1 66.12 529 SER B C 1
ATOM 10238 O O . SER B 1 529 ? -3.578 26.047 -0.919 1 66.12 529 SER B O 1
ATOM 10240 N N . GLU B 1 530 ? -4.234 24.344 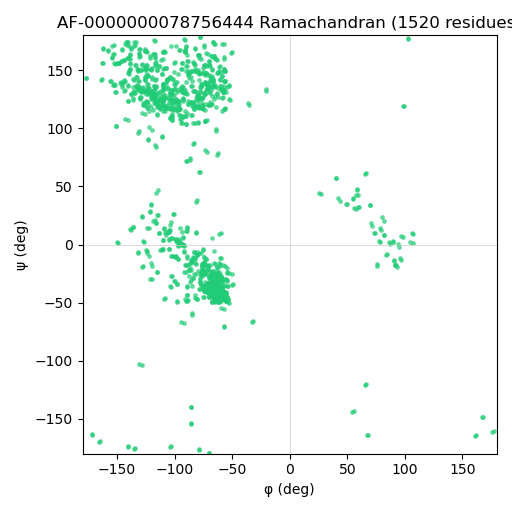0.615 1 74.5 530 GLU B N 1
ATOM 10241 C CA . GLU B 1 530 ? -2.939 24.266 1.287 1 74.5 530 GLU B CA 1
ATOM 10242 C C . GLU B 1 530 ? -1.897 23.594 0.408 1 74.5 530 GLU B C 1
ATOM 10244 O O . GLU B 1 530 ? -2.207 22.625 -0.293 1 74.5 530 GLU B O 1
ATOM 10249 N N . PRO B 1 531 ? -0.71 24.25 0.424 1 77.31 531 PRO B N 1
ATOM 10250 C CA . PRO B 1 531 ? 0.353 23.531 -0.29 1 77.31 531 PRO B CA 1
ATOM 10251 C C . PRO B 1 531 ? 0.588 22.125 0.254 1 77.31 531 PRO B C 1
ATOM 10253 O O . PRO B 1 531 ? 0.518 21.906 1.467 1 77.31 531 PRO B O 1
ATOM 10256 N N . THR B 1 532 ? 0.825 21.203 -0.636 1 81.12 532 THR B N 1
ATOM 10257 C CA . THR B 1 532 ? 1.054 19.812 -0.24 1 81.12 532 THR B CA 1
ATOM 10258 C C . THR B 1 532 ? 2.148 19.188 -1.096 1 81.12 532 THR B C 1
ATOM 10260 O O . THR B 1 532 ? 2.699 19.828 -1.986 1 81.12 532 THR B O 1
ATOM 10263 N N . PHE B 1 533 ? 2.514 17.969 -0.735 1 84.31 533 PHE B N 1
ATOM 10264 C CA . PHE B 1 533 ? 3.58 17.266 -1.439 1 84.31 533 PHE B CA 1
ATOM 10265 C C . PHE B 1 533 ? 3.023 16.484 -2.617 1 84.31 533 PHE B C 1
ATOM 10267 O O . PHE B 1 533 ? 1.828 16.188 -2.66 1 84.31 533 PHE B O 1
ATOM 10274 N N . SER B 1 534 ? 3.92 16.219 -3.549 1 89.88 534 SER B N 1
ATOM 10275 C CA . SER B 1 534 ? 3.561 15.406 -4.711 1 89.88 534 SER B CA 1
ATOM 10276 C C . SER B 1 534 ? 3.877 13.93 -4.477 1 89.88 534 SER B C 1
ATOM 10278 O O . SER B 1 534 ? 4.938 13.594 -3.945 1 89.88 534 SER B O 1
ATOM 10280 N N . GLY B 1 535 ? 2.941 13.047 -4.754 1 94.31 535 GLY B N 1
ATOM 10281 C CA . GLY B 1 535 ? 3.133 11.609 -4.609 1 94.31 535 GLY B CA 1
ATOM 10282 C C . GLY B 1 535 ? 1.934 10.797 -5.062 1 94.31 535 GLY B C 1
ATOM 10283 O O . GLY B 1 535 ? 0.788 11.211 -4.863 1 94.31 535 GLY B O 1
ATOM 10284 N N . SER B 1 536 ? 2.201 9.68 -5.648 1 97 536 SER B N 1
ATOM 10285 C CA . SER B 1 536 ? 1.147 8.773 -6.086 1 97 536 SER B CA 1
ATOM 10286 C C . SER B 1 536 ? 0.657 7.902 -4.938 1 97 536 SER B C 1
ATOM 10288 O O . SER B 1 536 ? 1.251 7.898 -3.857 1 97 536 SER B O 1
ATOM 10290 N N . CYS B 1 537 ? -0.478 7.211 -5.207 1 97.62 537 CYS B N 1
ATOM 10291 C CA . CYS B 1 537 ? -0.979 6.23 -4.246 1 97.62 537 CYS B CA 1
ATOM 10292 C C . CYS B 1 537 ? 0.094 5.207 -3.904 1 97.62 537 CYS B C 1
ATOM 10294 O O . CYS B 1 537 ? 0.3 4.887 -2.732 1 97.62 537 CYS B O 1
ATOM 10296 N N . GLY B 1 538 ? 0.774 4.723 -4.957 1 97.69 538 GLY B N 1
ATOM 10297 C CA . GLY B 1 538 ? 1.825 3.738 -4.746 1 97.69 538 GLY B CA 1
ATOM 10298 C C . GLY B 1 538 ? 2.971 4.262 -3.902 1 97.69 538 GLY B C 1
ATOM 10299 O O . GLY B 1 538 ? 3.541 3.525 -3.094 1 97.69 538 GLY B O 1
ATOM 10300 N N . ASP B 1 539 ? 3.311 5.523 -4.074 1 96.94 539 ASP B N 1
ATOM 10301 C CA . ASP B 1 539 ? 4.371 6.133 -3.277 1 96.94 539 ASP B CA 1
ATOM 10302 C C . ASP B 1 539 ? 3.984 6.195 -1.802 1 96.94 539 ASP B C 1
ATOM 10304 O O . ASP B 1 539 ? 4.785 5.855 -0.93 1 96.94 539 ASP B O 1
ATOM 10308 N N . ILE B 1 540 ? 2.785 6.621 -1.561 1 97.38 540 ILE B N 1
ATOM 10309 C CA . ILE B 1 540 ? 2.311 6.785 -0.191 1 97.38 540 ILE B CA 1
ATOM 10310 C C . ILE B 1 540 ? 2.176 5.418 0.477 1 97.38 540 ILE B C 1
ATOM 10312 O O . ILE B 1 540 ? 2.566 5.246 1.633 1 97.38 540 ILE B O 1
ATOM 10316 N N . GLN B 1 541 ? 1.614 4.402 -0.244 1 97.44 541 GLN B N 1
ATOM 10317 C CA . GLN B 1 541 ? 1.484 3.055 0.301 1 97.44 541 GLN B CA 1
ATOM 10318 C C . GLN B 1 541 ? 2.846 2.48 0.679 1 97.44 541 GLN B C 1
ATOM 10320 O O . GLN B 1 541 ? 3.008 1.91 1.761 1 97.44 541 GLN B O 1
ATOM 10325 N N . ALA B 1 542 ? 3.801 2.643 -0.225 1 96.12 542 ALA B N 1
ATOM 10326 C CA . ALA B 1 542 ? 5.137 2.094 -0.005 1 96.12 542 ALA B CA 1
ATOM 10327 C C . ALA B 1 542 ? 5.793 2.719 1.222 1 96.12 542 ALA B C 1
ATOM 10329 O O . ALA B 1 542 ? 6.328 2.01 2.076 1 96.12 542 ALA B O 1
ATOM 10330 N N . LEU B 1 543 ? 5.773 4.043 1.295 1 96.56 543 LEU B N 1
ATOM 10331 C CA . LEU B 1 543 ? 6.465 4.75 2.365 1 96.56 543 LEU B CA 1
ATOM 10332 C C . LEU B 1 543 ? 5.75 4.562 3.697 1 96.56 543 LEU B C 1
ATOM 10334 O O . LEU B 1 543 ? 6.391 4.445 4.742 1 96.56 543 LEU B O 1
ATOM 10338 N N . THR B 1 544 ? 4.391 4.555 3.701 1 97.81 544 THR B N 1
ATOM 10339 C CA . THR B 1 544 ? 3.615 4.312 4.914 1 97.81 544 THR B CA 1
ATOM 10340 C C . THR B 1 544 ? 3.875 2.91 5.453 1 97.81 544 THR B C 1
ATOM 10342 O O . THR B 1 544 ? 4.086 2.73 6.656 1 97.81 544 THR B O 1
ATOM 10345 N N . ALA B 1 545 ? 3.846 1.921 4.559 1 97.25 545 ALA B N 1
ATOM 10346 C CA . ALA B 1 545 ? 4.113 0.543 4.961 1 97.25 545 ALA B CA 1
ATOM 10347 C C . ALA B 1 545 ? 5.523 0.4 5.523 1 97.25 545 ALA B C 1
ATOM 10349 O O . ALA B 1 545 ? 5.738 -0.301 6.512 1 97.25 545 ALA B O 1
ATOM 10350 N N . ALA B 1 546 ? 6.492 1.039 4.863 1 95.38 546 ALA B N 1
ATOM 10351 C CA . ALA B 1 546 ? 7.867 1.015 5.355 1 95.38 546 ALA B CA 1
ATOM 10352 C C . ALA B 1 546 ? 7.961 1.635 6.746 1 95.38 546 ALA B C 1
ATOM 10354 O O . ALA B 1 546 ? 8.602 1.076 7.641 1 95.38 546 ALA B O 1
ATOM 10355 N N . ALA B 1 547 ? 7.344 2.791 6.914 1 96.81 547 ALA B N 1
ATOM 10356 C CA . ALA B 1 547 ? 7.398 3.502 8.188 1 96.81 547 ALA B CA 1
ATOM 10357 C C . ALA B 1 547 ? 6.797 2.662 9.312 1 96.81 547 ALA B C 1
ATOM 10359 O O . ALA B 1 547 ? 7.34 2.613 10.422 1 96.81 547 ALA B O 1
ATOM 10360 N N . LEU B 1 548 ? 5.648 2.01 9.078 1 97.5 548 LEU B N 1
ATOM 10361 C CA . LEU B 1 548 ? 5.012 1.178 10.094 1 97.5 548 LEU B CA 1
ATOM 10362 C C . LEU B 1 548 ? 5.887 -0.017 10.453 1 97.5 548 LEU B C 1
ATOM 10364 O O . LEU B 1 548 ? 6.016 -0.369 11.625 1 97.5 548 LEU B O 1
ATOM 10368 N N . ASN B 1 549 ? 6.457 -0.663 9.422 1 96.31 549 ASN B N 1
ATOM 10369 C CA . ASN B 1 549 ? 7.336 -1.802 9.664 1 96.31 549 ASN B CA 1
ATOM 10370 C C . ASN B 1 549 ? 8.547 -1.405 10.508 1 96.31 549 ASN B C 1
ATOM 10372 O O . ASN B 1 549 ? 8.875 -2.072 11.484 1 96.31 549 ASN B O 1
ATOM 10376 N N . ILE B 1 550 ? 9.234 -0.298 10.133 1 95.56 550 ILE B N 1
ATOM 10377 C CA . ILE B 1 550 ? 10.414 0.174 10.859 1 95.56 550 ILE B CA 1
ATOM 10378 C C . ILE B 1 550 ? 10.016 0.626 12.258 1 95.56 550 ILE B C 1
ATOM 10380 O O . ILE B 1 550 ? 10.703 0.321 13.234 1 95.56 550 ILE B O 1
ATOM 10384 N N . GLY B 1 551 ? 8.891 1.394 12.289 1 95.75 551 GLY B N 1
ATOM 10385 C CA . GLY B 1 551 ? 8.422 1.905 13.57 1 95.75 551 GLY B CA 1
ATOM 10386 C C . GLY B 1 551 ? 8.164 0.815 14.594 1 95.75 551 GLY B C 1
ATOM 10387 O O . GLY B 1 551 ? 8.547 0.944 15.758 1 95.75 551 GLY B O 1
ATOM 10388 N N . ILE B 1 552 ? 7.52 -0.279 14.172 1 95.62 552 ILE B N 1
ATOM 10389 C CA . ILE B 1 552 ? 7.188 -1.371 15.078 1 95.62 552 ILE B CA 1
ATOM 10390 C C . ILE B 1 552 ? 8.461 -2.115 15.477 1 95.62 552 ILE B C 1
ATOM 10392 O O . ILE B 1 552 ? 8.602 -2.559 16.625 1 95.62 552 ILE B O 1
ATOM 10396 N N . SER B 1 553 ? 9.391 -2.164 14.555 1 92.81 553 SER B N 1
ATOM 10397 C CA . SER B 1 553 ? 10.656 -2.834 14.844 1 92.81 553 SER B CA 1
ATOM 10398 C C . SER B 1 553 ? 11.539 -1.987 15.758 1 92.81 553 SER B C 1
ATOM 10400 O O . SER B 1 553 ? 12.469 -2.502 16.375 1 92.81 553 SER B O 1
ATOM 10402 N N . THR B 1 554 ? 11.219 -0.662 15.867 1 91.69 554 THR B N 1
ATOM 10403 C CA . THR B 1 554 ? 12.07 0.254 16.625 1 91.69 554 THR B CA 1
ATOM 10404 C C . THR B 1 554 ? 11.289 0.918 17.75 1 91.69 554 THR B C 1
ATOM 10406 O O . THR B 1 554 ? 11.516 2.086 18.062 1 91.69 554 THR B O 1
ATOM 10409 N N . LEU B 1 555 ? 10.312 0.28 18.25 1 93.69 555 LEU B N 1
ATOM 10410 C CA . LEU B 1 555 ? 9.547 0.859 19.359 1 93.69 555 LEU B CA 1
ATOM 10411 C C . LEU B 1 555 ? 10.461 1.154 20.547 1 93.69 555 LEU B C 1
ATOM 10413 O O . LEU B 1 555 ? 11.266 0.31 20.938 1 93.69 555 LEU B O 1
ATOM 10417 N N . ALA B 1 556 ? 10.312 2.324 21.047 1 92.25 556 ALA B N 1
ATOM 10418 C CA . ALA B 1 556 ? 11.172 2.756 22.141 1 92.25 556 ALA B CA 1
ATOM 10419 C C . ALA B 1 556 ? 10.75 2.117 23.453 1 92.25 556 ALA B C 1
ATOM 10421 O O . ALA B 1 556 ? 9.555 1.91 23.703 1 92.25 556 ALA B O 1
ATOM 10422 N N . LEU B 1 557 ? 11.719 1.873 24.297 1 92.5 557 LEU B N 1
ATOM 10423 C CA . LEU B 1 557 ? 11.484 1.428 25.656 1 92.5 557 LEU B CA 1
ATOM 10424 C C . LEU B 1 557 ? 11.078 2.598 26.547 1 92.5 557 LEU B C 1
ATOM 10426 O O . LEU B 1 557 ? 11.227 3.76 26.156 1 92.5 557 LEU B O 1
ATOM 10430 N N . PRO B 1 558 ? 10.5 2.297 27.734 1 93.19 558 PRO B N 1
ATOM 10431 C CA . PRO B 1 558 ? 10.156 3.395 28.641 1 93.19 558 PRO B CA 1
ATOM 10432 C C . PRO B 1 558 ? 11.336 4.324 28.906 1 93.19 558 PRO B C 1
ATOM 10434 O O . PRO B 1 558 ? 12.469 3.861 29.047 1 93.19 558 PRO B O 1
ATOM 10437 N N . ASN B 1 559 ? 11.109 5.617 28.906 1 91.88 559 ASN B N 1
ATOM 10438 C CA . ASN B 1 559 ? 12.047 6.691 29.203 1 91.88 559 ASN B CA 1
ATOM 10439 C C . ASN B 1 559 ? 13.047 6.898 28.078 1 91.88 559 ASN B C 1
ATOM 10441 O O . ASN B 1 559 ? 14.07 7.559 28.266 1 91.88 559 ASN B O 1
ATOM 10445 N N . THR B 1 560 ? 12.797 6.234 26.922 1 93.69 560 THR B N 1
ATOM 10446 C CA . THR B 1 560 ? 13.688 6.398 25.781 1 93.69 560 THR B CA 1
ATOM 10447 C C . THR B 1 560 ? 12.906 6.82 24.547 1 93.69 560 THR B C 1
ATOM 10449 O O . THR B 1 560 ? 11.672 6.812 24.547 1 93.69 560 THR B O 1
ATOM 10452 N N . ALA B 1 561 ? 13.656 7.246 23.578 1 94.81 561 ALA B N 1
ATOM 10453 C CA . ALA B 1 561 ? 13.117 7.562 22.25 1 94.81 561 ALA B CA 1
ATOM 10454 C C . ALA B 1 561 ? 14.047 7.066 21.156 1 94.81 561 ALA B C 1
ATOM 10456 O O . ALA B 1 561 ? 15.242 6.887 21.375 1 94.81 561 ALA B O 1
ATOM 10457 N N . ARG B 1 562 ? 13.508 6.758 20.078 1 96.19 562 ARG B N 1
ATOM 10458 C CA . ARG B 1 562 ? 14.25 6.309 18.906 1 96.19 562 ARG B CA 1
ATOM 10459 C C . ARG B 1 562 ? 13.766 7.016 17.656 1 96.19 562 ARG B C 1
ATOM 10461 O O . ARG B 1 562 ? 12.648 7.539 17.625 1 96.19 562 ARG B O 1
ATOM 10468 N N . GLY B 1 563 ? 14.648 7.09 16.719 1 96.25 563 GLY B N 1
ATOM 10469 C CA . GLY B 1 563 ? 14.297 7.656 15.43 1 96.25 563 GLY B CA 1
ATOM 10470 C C . GLY B 1 563 ? 14.727 6.789 14.266 1 96.25 563 GLY B C 1
ATOM 10471 O O . GLY B 1 563 ? 15.469 5.824 14.438 1 96.25 563 GLY B O 1
ATOM 10472 N N . PHE B 1 564 ? 14.164 7.066 13.102 1 95.81 564 PHE B N 1
ATOM 10473 C CA . PHE B 1 564 ? 14.609 6.371 11.898 1 95.81 564 PHE B CA 1
ATOM 10474 C C . PHE B 1 564 ? 14.453 7.258 10.672 1 95.81 564 PHE B C 1
ATOM 10476 O O . PHE B 1 564 ? 13.695 8.234 10.695 1 95.81 564 PHE B O 1
ATOM 10483 N N . ALA B 1 565 ? 15.195 6.992 9.672 1 95.31 565 ALA B N 1
ATOM 10484 C CA . ALA B 1 565 ? 15.156 7.625 8.359 1 95.31 565 ALA B CA 1
ATOM 10485 C C . ALA B 1 565 ? 15.305 6.59 7.246 1 95.31 565 ALA B C 1
ATOM 10487 O O . ALA B 1 565 ? 16.172 5.719 7.312 1 95.31 565 ALA B O 1
ATOM 10488 N N . PHE B 1 566 ? 14.391 6.648 6.285 1 94.44 566 PHE B N 1
ATOM 10489 C CA . PHE B 1 566 ? 14.391 5.695 5.18 1 94.44 566 PHE B CA 1
ATOM 10490 C C . PHE B 1 566 ? 14.273 6.418 3.842 1 94.44 566 PHE B C 1
ATOM 10492 O O . PHE B 1 566 ? 13.453 7.324 3.691 1 94.44 566 PHE B O 1
ATOM 10499 N N . SER B 1 567 ? 15.133 6.027 2.906 1 91.31 567 SER B N 1
ATOM 10500 C CA . SER B 1 567 ? 15.109 6.523 1.533 1 91.31 567 SER B CA 1
ATOM 10501 C C . SER B 1 567 ? 14.875 5.387 0.541 1 91.31 567 SER B C 1
ATOM 10503 O O . SER B 1 567 ? 15.602 4.395 0.544 1 91.31 567 SER B O 1
ATOM 10505 N N . ARG B 1 568 ? 13.922 5.48 -0.343 1 85.75 568 ARG B N 1
ATOM 10506 C CA . ARG B 1 568 ? 13.594 4.391 -1.253 1 85.75 568 ARG B CA 1
ATOM 10507 C C . ARG B 1 568 ? 14.414 4.477 -2.533 1 85.75 568 ARG B C 1
ATOM 10509 O O . ARG B 1 568 ? 14.844 3.451 -3.072 1 85.75 568 ARG B O 1
ATOM 10516 N N . HIS B 1 569 ? 14.75 5.637 -3.119 1 77.06 569 HIS B N 1
ATOM 10517 C CA . HIS B 1 569 ? 15.555 5.887 -4.309 1 77.06 569 HIS B CA 1
ATOM 10518 C C . HIS B 1 569 ? 15.25 4.867 -5.402 1 77.06 569 HIS B C 1
ATOM 10520 O O . HIS B 1 569 ? 16.156 4.207 -5.91 1 77.06 569 HIS B O 1
ATOM 10526 N N . LEU B 1 570 ? 14.07 4.742 -5.812 1 74.31 570 LEU B N 1
ATOM 10527 C CA . LEU B 1 570 ? 13.664 3.699 -6.746 1 74.31 570 LEU B CA 1
ATOM 10528 C C . LEU B 1 570 ? 13.906 4.137 -8.188 1 74.31 570 LEU B C 1
ATOM 10530 O O . LEU B 1 570 ? 13.883 3.309 -9.102 1 74.31 570 LEU B O 1
ATOM 10534 N N . ASN B 1 571 ? 14.117 5.426 -8.383 1 68.19 571 ASN B N 1
ATOM 10535 C CA . ASN B 1 571 ? 14.281 5.945 -9.734 1 68.19 571 ASN B CA 1
ATOM 10536 C C . ASN B 1 571 ? 15.555 6.781 -9.867 1 68.19 571 ASN B C 1
ATOM 10538 O O . ASN B 1 571 ? 15.594 7.738 -10.641 1 68.19 571 ASN B O 1
ATOM 10542 N N . SER B 1 572 ? 16.453 6.492 -8.984 1 67.25 572 SER B N 1
ATOM 10543 C CA . SER B 1 572 ? 17.688 7.266 -9.016 1 67.25 572 SER B CA 1
ATOM 10544 C C . SER B 1 572 ? 18.906 6.355 -8.992 1 67.25 572 SER B C 1
ATOM 10546 O O . SER B 1 572 ? 18.781 5.137 -8.836 1 67.25 572 SER B O 1
ATOM 10548 N N . ASP B 1 573 ? 19.984 6.949 -9.258 1 72.31 573 ASP B N 1
ATOM 10549 C CA . ASP B 1 573 ? 21.234 6.203 -9.25 1 72.31 573 ASP B CA 1
ATOM 10550 C C . ASP B 1 573 ? 21.688 5.922 -7.82 1 72.31 573 ASP B C 1
ATOM 10552 O O . ASP B 1 573 ? 22.594 5.117 -7.602 1 72.31 573 ASP B O 1
ATOM 10556 N N . GLU B 1 574 ? 20.938 6.469 -6.973 1 78.94 574 GLU B N 1
ATOM 10557 C CA . GLU B 1 574 ? 21.297 6.23 -5.578 1 78.94 574 GLU B CA 1
ATOM 10558 C C . GLU B 1 574 ? 20.625 4.973 -5.039 1 78.94 574 GLU B C 1
ATOM 10560 O O . GLU B 1 574 ? 19.609 4.531 -5.578 1 78.94 574 GLU B O 1
ATOM 10565 N N . GLN B 1 575 ? 21.25 4.34 -4.023 1 85.62 575 GLN B N 1
ATOM 10566 C CA . GLN B 1 575 ? 20.719 3.137 -3.396 1 85.62 575 GLN B CA 1
ATOM 10567 C C . GLN B 1 575 ? 19.781 3.49 -2.244 1 85.62 575 GLN B C 1
ATOM 10569 O O . GLN B 1 575 ? 19.953 4.523 -1.595 1 85.62 575 GLN B O 1
ATOM 10574 N N . PRO B 1 576 ? 18.797 2.689 -2.07 1 88.38 576 PRO B N 1
ATOM 10575 C CA . PRO B 1 576 ? 17.969 2.881 -0.872 1 88.38 576 PRO B CA 1
ATOM 10576 C C . PRO B 1 576 ? 18.781 2.811 0.417 1 88.38 576 PRO B C 1
ATOM 10578 O O . PRO B 1 576 ? 19.844 2.176 0.449 1 88.38 576 PRO B O 1
ATOM 10581 N N . PHE B 1 577 ? 18.281 3.547 1.419 1 89.12 577 PHE B N 1
ATOM 10582 C CA . PHE B 1 577 ? 19.031 3.689 2.66 1 89.12 577 PHE B CA 1
ATOM 10583 C C . PHE B 1 577 ? 18.094 3.707 3.861 1 89.12 577 PHE B C 1
ATOM 10585 O O . PHE B 1 577 ? 17.016 4.297 3.803 1 89.12 577 PHE B O 1
ATOM 10592 N N . LEU B 1 578 ? 18.453 2.883 4.926 1 92.25 578 LEU B N 1
ATOM 10593 C CA . LEU B 1 578 ? 17.734 2.889 6.191 1 92.25 578 LEU B CA 1
ATOM 10594 C C . LEU B 1 578 ? 18.688 3.117 7.363 1 92.25 578 LEU B C 1
ATOM 10596 O O . LEU B 1 578 ? 19.75 2.504 7.43 1 92.25 578 LEU B O 1
ATOM 10600 N N . GLU B 1 579 ? 18.312 4.012 8.195 1 92 579 GLU B N 1
ATOM 10601 C CA . GLU B 1 579 ? 19.062 4.238 9.422 1 92 579 GLU B CA 1
ATOM 10602 C C . GLU B 1 579 ? 18.141 4.355 10.633 1 92 579 GLU B C 1
ATOM 10604 O O . GLU B 1 579 ? 17.125 5.051 10.578 1 92 579 GLU B O 1
ATOM 10609 N N . THR B 1 580 ? 18.438 3.646 11.633 1 93.31 580 THR B N 1
ATOM 10610 C CA . THR B 1 580 ? 17.766 3.764 12.922 1 93.31 580 THR B CA 1
ATOM 10611 C C . THR B 1 580 ? 18.672 4.441 13.945 1 93.31 580 THR B C 1
ATOM 10613 O O . THR B 1 580 ? 19.891 4.223 13.953 1 93.31 580 THR B O 1
ATOM 10616 N N . ILE B 1 581 ? 18.078 5.246 14.734 1 92.81 581 ILE B N 1
ATOM 10617 C CA . ILE B 1 581 ? 18.859 6.102 15.625 1 92.81 581 ILE B CA 1
ATOM 10618 C C . ILE B 1 581 ? 18.328 5.961 17.047 1 92.81 581 ILE B C 1
ATOM 10620 O O . ILE B 1 581 ? 17.125 6.078 17.297 1 92.81 581 ILE B O 1
ATOM 10624 N N . ASP B 1 582 ? 19.234 5.766 17.969 1 91.81 582 ASP B N 1
ATOM 10625 C CA . ASP B 1 582 ? 18.938 5.875 19.391 1 91.81 582 ASP B CA 1
ATOM 10626 C C . ASP B 1 582 ? 19.375 7.234 19.938 1 91.81 582 ASP B C 1
ATOM 10628 O O . ASP B 1 582 ? 20.531 7.637 19.781 1 91.81 582 ASP B O 1
ATOM 10632 N N . PHE B 1 583 ? 18.469 7.906 20.531 1 90.12 583 PHE B N 1
ATOM 10633 C CA . PHE B 1 583 ? 18.797 9.219 21.062 1 90.12 583 PHE B CA 1
ATOM 10634 C C . PHE B 1 583 ? 19.453 9.102 22.438 1 90.12 583 PHE B C 1
ATOM 10636 O O . PHE B 1 583 ? 18.953 8.398 23.312 1 90.12 583 PHE B O 1
ATOM 10643 N N . PRO B 1 584 ? 20.562 9.836 22.547 1 80.94 584 PRO B N 1
ATOM 10644 C CA . PRO B 1 584 ? 21.156 9.836 23.875 1 80.94 584 PRO B CA 1
ATOM 10645 C C . PRO B 1 584 ? 20.297 10.547 24.922 1 80.94 584 PRO B C 1
ATOM 10647 O O . PRO B 1 584 ? 19.656 11.562 24.609 1 80.94 584 PRO B O 1
ATOM 10650 N N . PRO B 1 585 ? 20.281 10.023 26.109 1 81.75 585 PRO B N 1
ATOM 10651 C CA . PRO B 1 585 ? 19.531 10.727 27.156 1 81.75 585 PRO B CA 1
ATOM 10652 C C . PRO B 1 585 ? 20.125 12.086 27.5 1 81.75 585 PRO B C 1
ATOM 10654 O O . PRO B 1 585 ? 21.328 12.195 27.719 1 81.75 585 PRO B O 1
ATOM 10657 N N . ALA B 1 586 ? 19.312 13.102 27.469 1 85.19 586 ALA B N 1
ATOM 10658 C CA . ALA B 1 586 ? 19.766 14.438 27.844 1 85.19 586 ALA B CA 1
ATOM 10659 C C . ALA B 1 586 ? 19.625 14.672 29.344 1 85.19 586 ALA B C 1
ATOM 10661 O O . ALA B 1 586 ? 18.766 14.078 29.984 1 85.19 586 ALA B O 1
ATOM 10662 N N . PHE B 1 587 ? 20.578 15.5 29.891 1 87.81 587 PHE B N 1
ATOM 10663 C CA . PHE B 1 587 ? 20.422 15.984 31.25 1 87.81 587 PHE B CA 1
ATOM 10664 C C . PHE B 1 587 ? 19.469 17.172 31.312 1 87.81 587 PHE B C 1
ATOM 10666 O O . PHE B 1 587 ? 19.594 18.109 30.516 1 87.81 587 PHE B O 1
ATOM 10673 N N . GLU B 1 588 ? 18.516 17.016 32.188 1 88.06 588 GLU B N 1
ATOM 10674 C CA . GLU B 1 588 ? 17.5 18.078 32.25 1 88.06 588 GLU B CA 1
ATOM 10675 C C . GLU B 1 588 ? 17.531 18.781 33.594 1 88.06 588 GLU B C 1
ATOM 10677 O O . GLU B 1 588 ? 17.703 18.141 34.656 1 88.06 588 GLU B O 1
ATOM 10682 N N . GLN B 1 589 ? 17.438 20.109 33.5 1 88 589 GLN B N 1
ATOM 10683 C CA . GLN B 1 589 ? 17.344 20.922 34.719 1 88 589 GLN B CA 1
ATOM 10684 C C . GLN B 1 589 ? 16.281 22 34.562 1 88 589 GLN B C 1
ATOM 10686 O O . GLN B 1 589 ? 16.297 22.766 33.594 1 88 589 GLN B O 1
ATOM 10691 N N . LEU B 1 590 ? 15.367 21.969 35.5 1 85.06 590 LEU B N 1
ATOM 10692 C CA . LEU B 1 590 ? 14.344 23.016 35.5 1 85.06 590 LEU B CA 1
ATOM 10693 C C . LEU B 1 590 ? 14.898 24.312 36.094 1 85.06 590 LEU B C 1
ATOM 10695 O O . LEU B 1 590 ? 15.523 24.297 37.156 1 85.06 590 LEU B O 1
ATOM 10699 N N . THR B 1 591 ? 14.82 25.344 35.406 1 86.44 591 THR B N 1
ATOM 10700 C CA . THR B 1 591 ? 15.211 26.672 35.844 1 86.44 591 THR B CA 1
ATOM 10701 C C . THR B 1 591 ? 14.039 27.641 35.719 1 86.44 591 THR B C 1
ATOM 10703 O O . THR B 1 591 ? 13.914 28.344 34.688 1 86.44 591 THR B O 1
ATOM 10706 N N . GLY B 1 592 ? 13.25 27.781 36.719 1 80.81 592 GLY B N 1
ATOM 10707 C CA . GLY B 1 592 ? 12.023 28.562 36.625 1 80.81 592 GLY B CA 1
ATOM 10708 C C . GLY B 1 592 ? 11 27.938 35.688 1 80.81 592 GLY B C 1
ATOM 10709 O O . GLY B 1 592 ? 10.594 26.797 35.875 1 80.81 592 GLY B O 1
ATOM 10710 N N . HIS B 1 593 ? 10.68 28.719 34.688 1 75.81 593 HIS B N 1
ATOM 10711 C CA . HIS B 1 593 ? 9.711 28.219 33.719 1 75.81 593 HIS B CA 1
ATOM 10712 C C . HIS B 1 593 ? 10.406 27.562 32.531 1 75.81 593 HIS B C 1
ATOM 10714 O O . HIS B 1 593 ? 9.742 27.031 31.641 1 75.81 593 HIS B O 1
ATOM 10720 N N . LEU B 1 594 ? 11.742 27.578 32.625 1 84.75 594 LEU B N 1
ATOM 10721 C CA . LEU B 1 594 ? 12.523 27.031 31.531 1 84.75 594 LEU B CA 1
ATOM 10722 C C . LEU B 1 594 ? 13.078 25.656 31.891 1 84.75 594 LEU B C 1
ATOM 10724 O O . LEU B 1 594 ? 13.359 25.391 33.062 1 84.75 594 LEU B O 1
ATOM 10728 N N . THR B 1 595 ? 13.102 24.875 30.906 1 87.62 595 THR B N 1
ATOM 10729 C CA . THR B 1 595 ? 13.797 23.594 31.031 1 87.62 595 THR B CA 1
ATOM 10730 C C . THR B 1 595 ? 15.062 23.578 30.188 1 87.62 595 THR B C 1
ATOM 10732 O O . THR B 1 595 ? 15.016 23.828 28.984 1 87.62 595 THR B O 1
ATOM 10735 N N . VAL B 1 596 ? 16.172 23.312 30.875 1 91.62 596 VAL B N 1
ATOM 10736 C CA . VAL B 1 596 ? 17.453 23.234 30.156 1 91.62 596 VAL B CA 1
ATOM 10737 C C . VAL B 1 596 ? 17.828 21.781 29.938 1 91.62 596 VAL B C 1
ATOM 10739 O O . VAL B 1 596 ? 17.875 20.984 30.875 1 91.62 596 VAL B O 1
ATOM 10742 N N . ARG B 1 597 ? 18.031 21.484 28.703 1 90.56 597 ARG B N 1
ATOM 10743 C CA . ARG B 1 597 ? 18.453 20.156 28.312 1 90.56 597 ARG B CA 1
ATOM 10744 C C . ARG B 1 597 ? 19.875 20.172 27.75 1 90.56 597 ARG B C 1
ATOM 10746 O O . ARG B 1 597 ? 20.172 20.891 26.797 1 90.56 597 ARG B O 1
ATOM 10753 N N . ILE B 1 598 ? 20.719 19.359 28.359 1 92.31 598 ILE B N 1
ATOM 10754 C CA . ILE B 1 598 ? 22.125 19.312 27.953 1 92.31 598 ILE B CA 1
ATOM 10755 C C . ILE B 1 598 ? 22.469 17.922 27.438 1 92.31 598 ILE B C 1
ATOM 10757 O O . ILE B 1 598 ? 22.281 16.922 28.156 1 92.31 598 ILE B O 1
ATOM 10761 N N . LEU B 1 599 ? 22.984 17.844 26.266 1 90.06 599 LEU B N 1
ATOM 10762 C CA . LEU B 1 599 ? 23.391 16.547 25.719 1 90.06 599 LEU B CA 1
ATOM 10763 C C . LEU B 1 599 ? 24.672 16.062 26.375 1 90.06 599 LEU B C 1
ATOM 10765 O O . LEU B 1 599 ? 25.516 16.875 26.75 1 90.06 599 LEU B O 1
ATOM 10769 N N . PRO B 1 600 ? 24.859 14.773 26.406 1 88.94 600 PRO B N 1
ATOM 10770 C CA . PRO B 1 600 ? 26.078 14.234 27.031 1 88.94 600 PRO B CA 1
ATOM 10771 C C . PRO B 1 600 ? 27.359 14.664 26.328 1 88.94 600 PRO B C 1
ATOM 10773 O O . PRO B 1 600 ? 28.391 14.859 26.969 1 88.94 600 PRO B O 1
ATOM 10776 N N . LYS B 1 601 ? 27.281 14.805 25.109 1 90.31 601 LYS B N 1
ATOM 10777 C CA . LYS B 1 601 ? 28.438 15.203 24.328 1 90.31 601 LYS B CA 1
ATOM 10778 C C . LYS B 1 601 ? 28.984 16.562 24.781 1 90.31 601 LYS B C 1
ATOM 10780 O O . LYS B 1 601 ? 30.188 16.812 24.719 1 90.31 601 LYS B O 1
ATOM 10785 N N . VAL B 1 602 ? 28.125 17.406 25.266 1 94 602 VAL B N 1
ATOM 10786 C CA . VAL B 1 602 ? 28.516 18.734 25.75 1 94 602 VAL B CA 1
ATOM 10787 C C . VAL B 1 602 ? 29.484 18.578 26.922 1 94 602 VAL B C 1
ATOM 10789 O O . VAL B 1 602 ? 30.5 19.281 26.984 1 94 602 VAL B O 1
ATOM 10792 N N . PHE B 1 603 ? 29.219 17.672 27.766 1 93.62 603 PHE B N 1
ATOM 10793 C CA . PHE B 1 603 ? 30.078 17.453 28.922 1 93.62 603 PHE B CA 1
ATOM 10794 C C . PHE B 1 603 ? 31.438 16.906 28.484 1 93.62 603 PHE B C 1
ATOM 10796 O O . PHE B 1 603 ? 32.469 17.281 29.062 1 93.62 603 PHE B O 1
ATOM 10803 N N . THR B 1 604 ? 31.406 16.094 27.5 1 93.19 604 THR B N 1
ATOM 10804 C CA . THR B 1 604 ? 32.656 15.555 26.984 1 93.19 604 THR B CA 1
ATOM 10805 C C . THR B 1 604 ? 33.5 16.656 26.344 1 93.19 604 THR B C 1
ATOM 10807 O O . THR B 1 604 ? 34.719 16.703 26.531 1 93.19 604 THR B O 1
ATOM 10810 N N . GLU B 1 605 ? 32.875 17.5 25.656 1 94.94 605 GLU B N 1
ATOM 10811 C CA . GLU B 1 605 ? 33.562 18.594 25 1 94.94 605 GLU B CA 1
ATOM 10812 C C . GLU B 1 605 ? 34.125 19.594 26.016 1 94.94 605 GLU B C 1
ATOM 10814 O O . GLU B 1 605 ? 35.219 20.094 25.859 1 94.94 605 GLU B O 1
ATOM 10819 N N . VAL B 1 606 ? 33.344 19.859 27.016 1 94.81 606 VAL B N 1
ATOM 10820 C CA . VAL B 1 606 ? 33.781 20.766 28.078 1 94.81 606 VAL B CA 1
ATOM 10821 C C . VAL B 1 606 ? 34.938 20.141 28.828 1 94.81 606 VAL B C 1
ATOM 10823 O O . VAL B 1 606 ? 35.938 20.828 29.109 1 94.81 606 VAL B O 1
ATOM 10826 N N . ALA B 1 607 ? 34.844 18.891 29.094 1 93.69 607 ALA B N 1
ATOM 10827 C CA . ALA B 1 607 ? 35.938 18.188 29.797 1 93.69 607 ALA B CA 1
ATOM 10828 C C . ALA B 1 607 ? 37.219 18.234 28.984 1 93.69 607 ALA B C 1
ATOM 10830 O O . ALA B 1 607 ? 38.312 18.406 29.547 1 93.69 607 ALA B O 1
ATOM 10831 N N . THR B 1 608 ? 37.094 18.062 27.781 1 94.5 608 THR B N 1
ATOM 10832 C CA . THR B 1 608 ? 38.25 18.109 26.906 1 94.5 608 THR B CA 1
ATOM 10833 C C . THR B 1 608 ? 38.906 19.484 26.938 1 94.5 608 THR B C 1
ATOM 10835 O O . THR B 1 608 ? 40.125 19.609 27 1 94.5 608 THR B O 1
ATOM 10838 N N . ALA B 1 609 ? 38.125 20.469 26.906 1 93.69 609 ALA B N 1
ATOM 10839 C CA . ALA B 1 609 ? 38.625 21.844 26.953 1 93.69 609 ALA B CA 1
ATOM 10840 C C . ALA B 1 609 ? 39.312 22.141 28.281 1 93.69 609 ALA B C 1
ATOM 10842 O O . ALA B 1 609 ? 40.344 22.844 28.328 1 93.69 609 ALA B O 1
ATOM 10843 N N . ILE B 1 610 ? 38.781 21.656 29.328 1 92.19 610 ILE B N 1
ATOM 10844 C CA . ILE B 1 610 ? 39.344 21.859 30.656 1 92.19 610 ILE B CA 1
ATOM 10845 C C . ILE B 1 610 ? 40.688 21.156 30.75 1 92.19 610 ILE B C 1
ATOM 10847 O O . ILE B 1 610 ? 41.656 21.734 31.281 1 92.19 610 ILE B O 1
ATOM 10851 N N . LYS B 1 611 ? 40.719 20 30.234 1 92.75 611 LYS B N 1
ATOM 10852 C CA . LYS B 1 611 ? 41.969 19.25 30.25 1 92.75 611 LYS B CA 1
ATOM 10853 C C . LYS B 1 611 ? 43.031 19.938 29.391 1 92.75 611 LYS B C 1
ATOM 10855 O O . LYS B 1 611 ? 44.219 19.953 29.75 1 92.75 611 LYS B O 1
ATOM 10860 N N . GLU B 1 612 ? 42.625 20.391 28.344 1 93.12 612 GLU B N 1
ATOM 10861 C CA . GLU B 1 612 ? 43.562 21.109 27.484 1 93.12 612 GLU B CA 1
ATOM 10862 C C . GLU B 1 612 ? 44.094 22.359 28.172 1 93.12 612 GLU B C 1
ATOM 10864 O O . GLU B 1 612 ? 45.281 22.672 28.031 1 93.12 612 GLU B O 1
ATOM 10869 N N . ASN B 1 613 ? 43.25 23.047 28.812 1 90.94 613 ASN B N 1
ATOM 10870 C CA . ASN B 1 613 ? 43.688 24.234 29.547 1 90.94 613 ASN B CA 1
ATOM 10871 C C . ASN B 1 613 ? 44.688 23.875 30.656 1 90.94 613 ASN B C 1
ATOM 10873 O O . ASN B 1 613 ? 45.656 24.609 30.891 1 90.94 613 ASN B O 1
ATOM 10877 N N . ALA B 1 614 ? 44.406 22.797 31.297 1 89.31 614 ALA B N 1
ATOM 10878 C CA . ALA B 1 614 ? 45.281 22.344 32.344 1 89.31 614 ALA B CA 1
ATOM 10879 C C . ALA B 1 614 ? 46.656 22.016 31.812 1 89.31 614 ALA B C 1
ATOM 10881 O O . ALA B 1 614 ? 47.688 22.25 32.469 1 89.31 614 ALA B O 1
ATOM 10882 N N . SER B 1 615 ? 46.688 21.469 30.688 1 91.75 615 SER B N 1
ATOM 10883 C CA . SER B 1 615 ? 47.938 21.078 30.047 1 91.75 615 SER B CA 1
ATOM 10884 C C . SER B 1 615 ? 48.688 22.297 29.516 1 91.75 615 SER B C 1
ATOM 10886 O O . SER B 1 615 ? 49.906 22.375 29.578 1 91.75 615 SER B O 1
ATOM 10888 N N . LEU B 1 616 ? 47.969 23.25 28.984 1 90.5 616 LEU B N 1
ATOM 10889 C CA . LEU B 1 616 ? 48.594 24.391 28.328 1 90.5 616 LEU B CA 1
ATOM 10890 C C . LEU B 1 616 ? 48.906 25.484 29.328 1 90.5 616 LEU B C 1
ATOM 10892 O O . LEU B 1 616 ? 49.844 26.281 29.125 1 90.5 616 LEU B O 1
ATOM 10896 N N . ARG B 1 617 ? 48.156 25.547 30.391 1 89.75 617 ARG B N 1
ATOM 10897 C CA . ARG B 1 617 ? 48.312 26.625 31.359 1 89.75 617 ARG B CA 1
ATOM 10898 C C . ARG B 1 617 ? 48.406 26.078 32.781 1 89.75 617 ARG B C 1
ATOM 10900 O O . ARG B 1 617 ? 49.375 25.375 33.125 1 89.75 617 ARG B O 1
ATOM 10907 N N . SER B 1 618 ? 47.281 26.172 33.594 1 88.75 618 SER B N 1
ATOM 10908 C CA . SER B 1 618 ? 47.188 25.656 34.969 1 88.75 618 SER B CA 1
ATOM 10909 C C . SER B 1 618 ? 45.781 25.172 35.281 1 88.75 618 SER B C 1
ATOM 10911 O O . SER B 1 618 ? 44.781 25.75 34.812 1 88.75 618 SER B O 1
ATOM 10913 N N . PRO B 1 619 ? 45.812 24.125 35.938 1 86.62 619 PRO B N 1
ATOM 10914 C CA . PRO B 1 619 ? 44.5 23.641 36.375 1 86.62 619 PRO B CA 1
ATOM 10915 C C . PRO B 1 619 ? 43.75 24.641 37.219 1 86.62 619 PRO B C 1
ATOM 10917 O O . PRO B 1 619 ? 42.531 24.531 37.375 1 86.62 619 PRO B O 1
ATOM 10920 N N . ASP B 1 620 ? 44.5 25.594 37.719 1 86.81 620 ASP B N 1
ATOM 10921 C CA . ASP B 1 620 ? 43.875 26.578 38.594 1 86.81 620 ASP B CA 1
ATOM 10922 C C . ASP B 1 620 ? 43.375 27.797 37.812 1 86.81 620 ASP B C 1
ATOM 10924 O O . ASP B 1 620 ? 42.688 28.641 38.344 1 86.81 620 ASP B O 1
ATOM 10928 N N . HIS B 1 621 ? 43.688 27.828 36.562 1 90.56 621 HIS B N 1
ATOM 10929 C CA . HIS B 1 621 ? 43.219 28.922 35.719 1 90.56 621 HIS B CA 1
ATOM 10930 C C . HIS B 1 621 ? 41.812 28.641 35.188 1 90.56 621 HIS B C 1
ATOM 10932 O O . HIS B 1 621 ? 41.5 27.516 34.812 1 90.56 621 HIS B O 1
ATOM 10938 N N . GLU B 1 622 ? 41.031 29.672 35.25 1 92 622 GLU B N 1
ATOM 10939 C CA . GLU B 1 622 ? 39.688 29.547 34.688 1 92 622 GLU B CA 1
ATOM 10940 C C . GLU B 1 622 ? 39.719 29.453 33.156 1 92 622 GLU B C 1
ATOM 10942 O O . GLU B 1 622 ? 40.594 30.031 32.531 1 92 622 GLU B O 1
ATOM 10947 N N . THR B 1 623 ? 38.906 28.625 32.625 1 92.75 623 THR B N 1
ATOM 10948 C CA . THR B 1 623 ? 38.75 28.484 31.172 1 92.75 623 THR B CA 1
ATOM 10949 C C . THR B 1 623 ? 37.281 28.453 30.797 1 92.75 623 THR B C 1
ATOM 10951 O O . THR B 1 623 ? 36.406 28.594 31.656 1 92.75 623 THR B O 1
ATOM 10954 N N . GLY B 1 624 ? 37 28.453 29.516 1 94.31 624 GLY B N 1
ATOM 10955 C CA . GLY B 1 624 ? 35.625 28.453 29.047 1 94.31 624 GLY B CA 1
ATOM 10956 C C . GLY B 1 624 ? 35.5 28.25 27.547 1 94.31 624 GLY B C 1
ATOM 10957 O O . GLY B 1 624 ? 36.406 27.719 26.906 1 94.31 624 GLY B O 1
ATOM 10958 N N . GLY B 1 625 ? 34.344 28.594 27.109 1 94.38 625 GLY B N 1
ATOM 10959 C CA . GLY B 1 625 ? 34.031 28.453 25.688 1 94.38 625 GLY B CA 1
ATOM 10960 C C . GLY B 1 625 ? 32.594 28.812 25.344 1 94.38 625 GLY B C 1
ATOM 10961 O O . GLY B 1 625 ? 31.969 29.609 26.047 1 94.38 625 GLY B O 1
ATOM 10962 N N . LEU B 1 626 ? 32.219 28.328 24.203 1 94.38 626 LEU B N 1
ATOM 10963 C CA . LEU B 1 626 ? 30.906 28.719 23.688 1 94.38 626 LEU B CA 1
ATOM 10964 C C . LEU B 1 626 ? 29.922 27.562 23.75 1 94.38 626 LEU B C 1
ATOM 10966 O O . LEU B 1 626 ? 30.344 26.391 23.734 1 94.38 626 LEU B O 1
ATOM 10970 N N . LEU B 1 627 ? 28.672 27.891 23.875 1 95.12 627 LEU B N 1
ATOM 10971 C CA . LEU B 1 627 ? 27.594 26.922 23.828 1 95.12 627 LEU B CA 1
ATOM 10972 C C . LEU B 1 627 ? 26.766 27.078 22.562 1 95.12 627 LEU B C 1
ATOM 10974 O O . LEU B 1 627 ? 26.5 28.203 22.125 1 95.12 627 LEU B O 1
ATOM 10978 N N . TRP B 1 628 ? 26.438 25.953 22.016 1 93.69 628 TRP B N 1
ATOM 10979 C CA . TRP B 1 628 ? 25.656 25.922 20.766 1 93.69 628 TRP B CA 1
ATOM 10980 C C . TRP B 1 628 ? 24.375 25.109 20.953 1 93.69 628 TRP B C 1
ATOM 10982 O O . TRP B 1 628 ? 24.375 24.078 21.609 1 93.69 628 TRP B O 1
ATOM 10992 N N . GLY B 1 629 ? 23.328 25.609 20.422 1 93.38 629 GLY B N 1
ATOM 10993 C CA . GLY B 1 629 ? 22.047 24.938 20.531 1 93.38 629 GLY B CA 1
ATOM 10994 C C . GLY B 1 629 ? 20.875 25.797 20.125 1 93.38 629 GLY B C 1
ATOM 10995 O O . GLY B 1 629 ? 20.969 26.562 19.156 1 93.38 629 GLY B O 1
ATOM 10996 N N . GLN B 1 630 ? 19.781 25.516 20.797 1 88.75 630 GLN B N 1
ATOM 10997 C CA . GLN B 1 630 ? 18.562 26.234 20.422 1 88.75 630 GLN B CA 1
ATOM 10998 C C . GLN B 1 630 ? 17.75 26.609 21.672 1 88.75 630 GLN B C 1
ATOM 11000 O O . GLN B 1 630 ? 17.641 25.812 22.609 1 88.75 630 GLN B O 1
ATOM 11005 N N . TRP B 1 631 ? 17.281 27.812 21.609 1 85.56 631 TRP B N 1
ATOM 11006 C CA . TRP B 1 631 ? 16.328 28.281 22.609 1 85.56 631 TRP B CA 1
ATOM 11007 C C . TRP B 1 631 ? 14.914 28.281 22.047 1 85.56 631 TRP B C 1
ATOM 11009 O O . TRP B 1 631 ? 14.578 29.109 21.203 1 85.56 631 TRP B O 1
ATOM 11019 N N . ASP B 1 632 ? 14.148 27.344 22.516 1 80.06 632 ASP B N 1
ATOM 11020 C CA . ASP B 1 632 ? 12.742 27.297 22.125 1 80.06 632 ASP B CA 1
ATOM 11021 C C . ASP B 1 632 ? 11.875 28.109 23.094 1 80.06 632 ASP B C 1
ATOM 11023 O O . ASP B 1 632 ? 11.445 27.609 24.125 1 80.06 632 ASP B O 1
ATOM 11027 N N . HIS B 1 633 ? 11.492 29.219 22.688 1 71.69 633 HIS B N 1
ATOM 11028 C CA . HIS B 1 633 ? 10.789 30.141 23.578 1 71.69 633 HIS B CA 1
ATOM 11029 C C . HIS B 1 633 ? 9.344 29.719 23.781 1 71.69 633 HIS B C 1
ATOM 11031 O O . HIS B 1 633 ? 8.742 30 24.812 1 71.69 633 HIS B O 1
ATOM 11037 N N . ILE B 1 634 ? 8.812 29.047 22.828 1 70.44 634 ILE B N 1
ATOM 11038 C CA . ILE B 1 634 ? 7.406 28.656 22.906 1 70.44 634 ILE B CA 1
ATOM 11039 C C . ILE B 1 634 ? 7.238 27.516 23.891 1 70.44 634 ILE B C 1
ATOM 11041 O O . ILE B 1 634 ? 6.309 27.5 24.688 1 70.44 634 ILE B O 1
ATOM 11045 N N . LEU B 1 635 ? 8.211 26.703 23.859 1 76.5 635 LEU B N 1
ATOM 11046 C CA . LEU B 1 635 ? 8.102 25.516 24.703 1 76.5 635 LEU B CA 1
ATOM 11047 C C . LEU B 1 635 ? 8.836 25.719 26.031 1 76.5 635 LEU B C 1
ATOM 11049 O O . LEU B 1 635 ? 8.641 24.953 26.969 1 76.5 635 LEU B O 1
ATOM 11053 N N . GLY B 1 636 ? 9.648 26.781 26.094 1 78.5 636 GLY B N 1
ATOM 11054 C CA . GLY B 1 636 ? 10.438 27.031 27.281 1 78.5 636 GLY B CA 1
ATOM 11055 C C . GLY B 1 636 ? 11.555 26.031 27.484 1 78.5 636 GLY B C 1
ATOM 11056 O O . GLY B 1 636 ? 11.812 25.594 28.609 1 78.5 636 GLY B O 1
ATOM 11057 N N . ILE B 1 637 ? 12.07 25.609 26.375 1 86.62 637 ILE B N 1
ATOM 11058 C CA . ILE B 1 637 ? 13.133 24.625 26.453 1 86.62 637 ILE B CA 1
ATOM 11059 C C . ILE B 1 637 ? 14.406 25.172 25.812 1 86.62 637 ILE B C 1
ATOM 11061 O O . ILE B 1 637 ? 14.352 25.766 24.734 1 86.62 637 ILE B O 1
ATOM 11065 N N . ILE B 1 638 ? 15.516 25.031 26.516 1 90.31 638 ILE B N 1
ATOM 11066 C CA . ILE B 1 638 ? 16.828 25.359 25.969 1 90.31 638 ILE B CA 1
ATOM 11067 C C . ILE B 1 638 ? 17.609 24.062 25.719 1 90.31 638 ILE B C 1
ATOM 11069 O O . ILE B 1 638 ? 17.906 23.312 26.656 1 90.31 638 ILE B O 1
ATOM 11073 N N . TRP B 1 639 ? 17.906 23.875 24.5 1 91.5 639 TRP B N 1
ATOM 11074 C CA . TRP B 1 639 ? 18.719 22.734 24.125 1 91.5 639 TRP B CA 1
ATOM 11075 C C . TRP B 1 639 ? 20.172 23.125 23.953 1 91.5 639 TRP B C 1
ATOM 11077 O O . TRP B 1 639 ? 20.5 23.938 23.078 1 91.5 639 TRP B O 1
ATOM 11087 N N . ILE B 1 640 ? 21.031 22.625 24.766 1 94.5 640 ILE B N 1
ATOM 11088 C CA . ILE B 1 640 ? 22.469 22.75 24.578 1 94.5 640 ILE B CA 1
ATOM 11089 C C . ILE B 1 640 ? 23 21.5 23.875 1 94.5 640 ILE B C 1
ATOM 11091 O O . ILE B 1 640 ? 23.125 20.438 24.484 1 94.5 640 ILE B O 1
ATOM 11095 N N . LEU B 1 641 ? 23.422 21.672 22.672 1 93.06 641 LEU B N 1
ATOM 11096 C CA . LEU B 1 641 ? 23.703 20.531 21.812 1 93.06 641 LEU B CA 1
ATOM 11097 C C . LEU B 1 641 ? 25.203 20.297 21.703 1 93.06 641 LEU B C 1
ATOM 11099 O O . LEU B 1 641 ? 25.641 19.141 21.578 1 93.06 641 LEU B O 1
ATOM 11103 N N . ASP B 1 642 ? 25.922 21.406 21.703 1 94.19 642 ASP B N 1
ATOM 11104 C CA . ASP B 1 642 ? 27.375 21.344 21.578 1 94.19 642 ASP B CA 1
ATOM 11105 C C . ASP B 1 642 ? 28.047 22.422 22.422 1 94.19 642 ASP B C 1
ATOM 11107 O O . ASP B 1 642 ? 27.406 23.406 22.797 1 94.19 642 ASP B O 1
ATOM 11111 N N . ALA B 1 643 ? 29.297 22.109 22.672 1 95.81 643 ALA B N 1
ATOM 11112 C CA . ALA B 1 643 ? 30.156 23.109 23.312 1 95.81 643 ALA B CA 1
ATOM 11113 C C . ALA B 1 643 ? 31.531 23.156 22.641 1 95.81 643 ALA B C 1
ATOM 11115 O O . ALA B 1 643 ? 31.984 22.172 22.078 1 95.81 643 ALA B O 1
ATOM 11116 N N . SER B 1 644 ? 32.062 24.312 22.516 1 94.12 644 SER B N 1
ATOM 11117 C CA . SER B 1 644 ? 33.406 24.469 21.984 1 94.12 644 SER B CA 1
ATOM 11118 C C . SER B 1 644 ? 34.344 25.094 23.031 1 94.12 644 SER B C 1
ATOM 11120 O O . SER B 1 644 ? 33.875 25.672 24.016 1 94.12 644 SER B O 1
ATOM 11122 N N . GLY B 1 645 ? 35.625 24.891 22.781 1 92.69 645 GLY B N 1
ATOM 11123 C CA . GLY B 1 645 ? 36.594 25.531 23.625 1 92.69 645 GLY B CA 1
ATOM 11124 C C . GLY B 1 645 ? 36.656 27.031 23.422 1 92.69 645 GLY B C 1
ATOM 11125 O O . GLY B 1 645 ? 35.906 27.594 22.625 1 92.69 645 GLY B O 1
ATOM 11126 N N . PRO B 1 646 ? 37.562 27.688 24.172 1 92.69 646 PRO B N 1
ATOM 11127 C CA . PRO B 1 646 ? 37.656 29.156 24.094 1 92.69 646 PRO B CA 1
ATOM 11128 C C . PRO B 1 646 ? 38.219 29.625 22.766 1 92.69 646 PRO B C 1
ATOM 11130 O O . PRO B 1 646 ? 39.156 29.031 22.219 1 92.69 646 PRO B O 1
ATOM 11133 N N . PRO B 1 647 ? 37.5 30.656 22.203 1 91.62 647 PRO B N 1
ATOM 11134 C CA . PRO B 1 647 ? 38.156 31.297 21.047 1 91.62 647 PRO B CA 1
ATOM 11135 C C . PRO B 1 647 ? 39.594 31.703 21.312 1 91.62 647 PRO B C 1
ATOM 11137 O O . PRO B 1 647 ? 40 31.844 22.469 1 91.62 647 PRO B O 1
ATOM 11140 N N . THR B 1 648 ? 40.312 32 20.266 1 88.88 648 THR B N 1
ATOM 11141 C CA . THR B 1 648 ? 41.75 32.219 20.359 1 88.88 648 THR B CA 1
ATOM 11142 C C . THR B 1 648 ? 42.031 33.531 21.094 1 88.88 648 THR B C 1
ATOM 11144 O O . THR B 1 648 ? 43.094 33.688 21.703 1 88.88 648 THR B O 1
ATOM 11147 N N . ASP B 1 649 ? 41.188 34.5 21.062 1 90.44 649 ASP B N 1
ATOM 11148 C CA . ASP B 1 649 ? 41.406 35.781 21.688 1 90.44 649 ASP B CA 1
ATOM 11149 C C . ASP B 1 649 ? 40.906 35.781 23.125 1 90.44 649 ASP B C 1
ATOM 11151 O O . ASP B 1 649 ? 40.844 36.844 23.766 1 90.44 649 ASP B O 1
ATOM 11155 N N . SER B 1 650 ? 40.656 34.625 23.625 1 91.44 650 SER B N 1
ATOM 11156 C CA . SER B 1 650 ? 40.188 34.531 25 1 91.44 650 SER B CA 1
ATOM 11157 C C . SER B 1 650 ? 41.312 34.781 25.984 1 91.44 650 SER B C 1
ATOM 11159 O O . SER B 1 650 ? 42.5 34.531 25.672 1 91.44 650 SER B O 1
ATOM 11161 N N . LYS B 1 651 ? 40.938 35.344 27.125 1 89.5 651 LYS B N 1
ATOM 11162 C CA . LYS B 1 651 ? 41.906 35.562 28.203 1 89.5 651 LYS B CA 1
ATOM 11163 C C . LYS B 1 651 ? 41.625 34.688 29.406 1 89.5 651 LYS B C 1
ATOM 11165 O O . LYS B 1 651 ? 40.469 34.531 29.828 1 89.5 651 LYS B O 1
ATOM 11170 N N . HIS B 1 652 ? 42.688 34.062 29.859 1 90 652 HIS B N 1
ATOM 11171 C CA . HIS B 1 652 ? 42.594 33.125 30.969 1 90 652 HIS B CA 1
ATOM 11172 C C . HIS B 1 652 ? 43.406 33.625 32.156 1 90 652 HIS B C 1
ATOM 11174 O O . HIS B 1 652 ? 44.531 34.094 32.031 1 90 652 HIS B O 1
ATOM 11180 N N . ASP B 1 653 ? 42.75 33.688 33.312 1 85.81 653 ASP B N 1
ATOM 11181 C CA . ASP B 1 653 ? 43.438 34 34.562 1 85.81 653 ASP B CA 1
ATOM 11182 C C . ASP B 1 653 ? 42.875 33.219 35.719 1 85.81 653 ASP B C 1
ATOM 11184 O O . ASP B 1 653 ? 41.906 32.469 35.562 1 85.81 653 ASP B O 1
ATOM 11188 N N . ALA B 1 654 ? 43.594 33.344 36.906 1 82 654 ALA B N 1
ATOM 11189 C CA . ALA B 1 654 ? 43.188 32.594 38.094 1 82 654 ALA B CA 1
ATOM 11190 C C . ALA B 1 654 ? 41.875 33.094 38.656 1 82 654 ALA B C 1
ATOM 11192 O O . ALA B 1 654 ? 41.125 32.375 39.312 1 82 654 ALA B O 1
ATOM 11193 N N . LEU B 1 655 ? 41.531 34.312 38.219 1 77 655 LEU B N 1
ATOM 11194 C CA . LEU B 1 655 ? 40.375 34.906 38.875 1 77 655 LEU B CA 1
ATOM 11195 C C . LEU B 1 655 ? 39.25 35.188 37.844 1 77 655 LEU B C 1
ATOM 11197 O O . LEU B 1 655 ? 38.094 35.406 38.219 1 77 655 LEU B O 1
ATOM 11201 N N . HIS B 1 656 ? 39.75 35.188 36.656 1 82.31 656 HIS B N 1
ATOM 11202 C CA . HIS B 1 656 ? 38.75 35.625 35.688 1 82.31 656 HIS B CA 1
ATOM 11203 C C . HIS B 1 656 ? 39 35.031 34.312 1 82.31 656 HIS B C 1
ATOM 11205 O O . HIS B 1 656 ? 40.156 34.938 33.875 1 82.31 656 HIS B O 1
ATOM 11211 N N . PHE B 1 657 ? 37.938 34.594 33.688 1 87.12 657 PHE B N 1
ATOM 11212 C CA . PHE B 1 657 ? 37.969 34.156 32.281 1 87.12 657 PHE B CA 1
ATOM 11213 C C . PHE B 1 657 ? 37.156 35.094 31.406 1 87.12 657 PHE B C 1
ATOM 11215 O O . PHE B 1 657 ? 36 35.438 31.719 1 87.12 657 PHE B O 1
ATOM 11222 N N . GLN B 1 658 ? 37.812 35.625 30.375 1 86.25 658 GLN B N 1
ATOM 11223 C CA . GLN B 1 658 ? 37.094 36.438 29.375 1 86.25 658 GLN B CA 1
ATOM 11224 C C . GLN B 1 658 ? 37 35.719 28.047 1 86.25 658 GLN B C 1
ATOM 11226 O O . GLN B 1 658 ? 38 35.5 27.375 1 86.25 658 GLN B O 1
ATOM 11231 N N . CYS B 1 659 ? 35.781 35.406 27.703 1 88.38 659 CYS B N 1
ATOM 11232 C CA . CYS B 1 659 ? 35.562 34.656 26.469 1 88.38 659 CYS B CA 1
ATOM 11233 C C . CYS B 1 659 ? 35.781 35.562 25.25 1 88.38 659 CYS B C 1
ATOM 11235 O O . CYS B 1 659 ? 35.219 36.625 25.156 1 88.38 659 CYS B O 1
ATOM 11237 N N . GLY B 1 660 ? 36.562 35.125 24.328 1 84.5 660 GLY B N 1
ATOM 11238 C CA . GLY B 1 660 ? 36.844 35.844 23.094 1 84.5 660 GLY B CA 1
ATOM 11239 C C . GLY B 1 660 ? 35.656 35.781 22.125 1 84.5 660 GLY B C 1
ATOM 11240 O O . GLY B 1 660 ? 34.656 35.156 22.391 1 84.5 660 GLY B O 1
ATOM 11241 N N . ILE B 1 661 ? 35.75 36.625 21 1 85.25 661 ILE B N 1
ATOM 11242 C CA . ILE B 1 661 ? 34.656 36.719 20.047 1 85.25 661 ILE B CA 1
ATOM 11243 C C . ILE B 1 661 ? 35.125 36.344 18.641 1 85.25 661 ILE B C 1
ATOM 11245 O O . ILE B 1 661 ? 34.312 36.156 17.734 1 85.25 661 ILE B O 1
ATOM 11249 N N . LEU B 1 662 ? 36.438 36.219 18.562 1 86.44 662 LEU B N 1
ATOM 11250 C CA . LEU B 1 662 ? 36.969 36 17.219 1 86.44 662 LEU B CA 1
ATOM 11251 C C . LEU B 1 662 ? 36.438 34.688 16.641 1 86.44 662 LEU B C 1
ATOM 11253 O O . LEU B 1 662 ? 36.562 33.625 17.266 1 86.44 662 LEU B O 1
ATOM 11257 N N . GLY B 1 663 ? 35.875 34.75 15.492 1 87.5 663 GLY B N 1
ATOM 11258 C CA . GLY B 1 663 ? 35.438 33.594 14.766 1 87.5 663 GLY B CA 1
ATOM 11259 C C . GLY B 1 663 ? 34.031 33.094 15.188 1 87.5 663 GLY B C 1
ATOM 11260 O O . GLY B 1 663 ? 33.469 32.188 14.57 1 87.5 663 GLY B O 1
ATOM 11261 N N . THR B 1 664 ? 33.531 33.625 16.203 1 87.69 664 THR B N 1
ATOM 11262 C CA . THR B 1 664 ? 32.281 33.156 16.781 1 87.69 664 THR B CA 1
ATOM 11263 C C . THR B 1 664 ? 31.109 33.438 15.828 1 87.69 664 THR B C 1
ATOM 11265 O O . THR B 1 664 ? 30.203 32.625 15.68 1 87.69 664 THR B O 1
ATOM 11268 N N . VAL B 1 665 ? 31.094 34.625 15.211 1 86.75 665 VAL B N 1
ATOM 11269 C CA . VAL B 1 665 ? 30.016 35 14.297 1 86.75 665 VAL B CA 1
ATOM 11270 C C . VAL B 1 665 ? 30.016 34.062 13.086 1 86.75 665 VAL B C 1
ATOM 11272 O O . VAL B 1 665 ? 28.969 33.594 12.641 1 86.75 665 VAL B O 1
ATOM 11275 N N . GLU B 1 666 ? 31.188 33.812 12.609 1 89 666 GLU B N 1
ATOM 11276 C CA . GLU B 1 666 ? 31.312 32.906 11.469 1 89 666 GLU B CA 1
ATOM 11277 C C . GLU B 1 666 ? 30.875 31.5 11.836 1 89 666 GLU B C 1
ATOM 11279 O O . GLU B 1 666 ? 30.203 30.828 11.047 1 89 666 GLU B O 1
ATOM 11284 N N . GLU B 1 667 ? 31.25 31.109 12.977 1 90.62 667 GLU B N 1
ATOM 11285 C CA . GLU B 1 667 ? 30.844 29.781 13.43 1 90.62 667 GLU B CA 1
ATOM 11286 C C . GLU B 1 667 ? 29.344 29.688 13.633 1 90.62 667 GLU B C 1
ATOM 11288 O O . GLU B 1 667 ? 28.719 28.656 13.344 1 90.62 667 GLU B O 1
ATOM 11293 N N . HIS B 1 668 ? 28.812 30.688 14.195 1 88.69 668 HIS B N 1
ATOM 11294 C CA . HIS B 1 668 ? 27.375 30.781 14.383 1 88.69 668 HIS B CA 1
ATOM 11295 C C . HIS B 1 668 ? 26.641 30.625 13.055 1 88.69 668 HIS B C 1
ATOM 11297 O O . HIS B 1 668 ? 25.719 29.812 12.938 1 88.69 668 HIS B O 1
ATOM 11303 N N . ARG B 1 669 ? 27.062 31.312 12.055 1 87.69 669 ARG B N 1
ATOM 11304 C CA . ARG B 1 669 ? 26.438 31.266 10.742 1 87.69 669 ARG B CA 1
ATOM 11305 C C . ARG B 1 669 ? 26.594 29.891 10.102 1 87.69 669 ARG B C 1
ATOM 11307 O O . ARG B 1 669 ? 25.688 29.391 9.438 1 87.69 669 ARG B O 1
ATOM 11314 N N . SER B 1 670 ? 27.75 29.438 10.25 1 90.75 670 SER B N 1
ATOM 11315 C CA . SER B 1 670 ? 28.031 28.125 9.68 1 90.75 670 SER B CA 1
ATOM 11316 C C . SER B 1 670 ? 27.156 27.047 10.32 1 90.75 670 SER B C 1
ATOM 11318 O O . SER B 1 670 ? 26.625 26.188 9.625 1 90.75 670 SER B O 1
ATOM 11320 N N . ARG B 1 671 ? 27.016 27.078 11.594 1 90.12 671 ARG B N 1
ATOM 11321 C CA . ARG B 1 671 ? 26.234 26.078 12.305 1 90.12 671 ARG B CA 1
ATOM 11322 C C . ARG B 1 671 ? 24.75 26.219 11.969 1 90.12 671 ARG B C 1
ATOM 11324 O O . ARG B 1 671 ? 24.031 25.219 11.867 1 90.12 671 ARG B O 1
ATOM 11331 N N . ILE B 1 672 ? 24.297 27.375 11.844 1 88.06 672 ILE B N 1
ATOM 11332 C CA . ILE B 1 672 ? 22.906 27.609 11.469 1 88.06 672 ILE B CA 1
ATOM 11333 C C . ILE B 1 672 ? 22.641 27.031 10.086 1 88.06 672 ILE B C 1
ATOM 11335 O O . ILE B 1 672 ? 21.625 26.359 9.867 1 88.06 672 ILE B O 1
ATOM 11339 N N . SER B 1 673 ? 23.562 27.25 9.219 1 87 673 SER B N 1
ATOM 11340 C CA . SER B 1 673 ? 23.406 26.75 7.859 1 87 673 SER B CA 1
ATOM 11341 C C . SER B 1 673 ? 23.469 25.234 7.816 1 87 673 SER B C 1
ATOM 11343 O O . SER B 1 673 ? 22.641 24.594 7.176 1 87 673 SER B O 1
ATOM 11345 N N . GLN B 1 674 ? 24.391 24.703 8.531 1 86.56 674 GLN B N 1
ATOM 11346 C CA . GLN B 1 674 ? 24.594 23.266 8.523 1 86.56 674 GLN B CA 1
ATOM 11347 C C . GLN B 1 674 ? 23.422 22.531 9.18 1 86.56 674 GLN B C 1
ATOM 11349 O O . GLN B 1 674 ? 23.062 21.438 8.758 1 86.56 674 GLN B O 1
ATOM 11354 N N . SER B 1 675 ? 22.922 23.156 10.148 1 89 675 SER B N 1
ATOM 11355 C CA . SER B 1 675 ? 21.828 22.531 10.875 1 89 675 SER B CA 1
ATOM 11356 C C . SER B 1 675 ? 20.469 22.953 10.32 1 89 675 SER B C 1
ATOM 11358 O O . SER B 1 675 ? 19.422 22.656 10.906 1 89 675 SER B O 1
ATOM 11360 N N . LYS B 1 676 ? 20.562 23.672 9.242 1 87.19 676 LYS B N 1
ATOM 11361 C CA . LYS B 1 676 ? 19.344 24.156 8.586 1 87.19 676 LYS B CA 1
ATOM 11362 C C . LYS B 1 676 ? 18.469 24.938 9.555 1 87.19 676 LYS B C 1
ATOM 11364 O O . LYS B 1 676 ? 17.266 24.672 9.648 1 87.19 676 LYS B O 1
ATOM 11369 N N . GLY B 1 677 ? 19.125 25.766 10.43 1 82.12 677 GLY B N 1
ATOM 11370 C CA . GLY B 1 677 ? 18.438 26.703 11.289 1 82.12 677 GLY B CA 1
ATOM 11371 C C . GLY B 1 677 ? 18.203 26.188 12.695 1 82.12 677 GLY B C 1
ATOM 11372 O O . GLY B 1 677 ? 17.578 26.844 13.516 1 82.12 677 GLY B O 1
ATOM 11373 N N . LEU B 1 678 ? 18.734 25.078 13.023 1 85.94 678 LEU B N 1
ATOM 11374 C CA . LEU B 1 678 ? 18.422 24.469 14.312 1 85.94 678 LEU B CA 1
ATOM 11375 C C . LEU B 1 678 ? 19.406 24.953 15.383 1 85.94 678 LEU B C 1
ATOM 11377 O O . LEU B 1 678 ? 18.984 25.328 16.484 1 85.94 678 LEU B O 1
ATOM 11381 N N . SER B 1 679 ? 20.656 24.906 15.078 1 89.44 679 SER B N 1
ATOM 11382 C CA . SER B 1 679 ? 21.672 25.141 16.109 1 89.44 679 SER B CA 1
ATOM 11383 C C . SER B 1 679 ? 22.469 26.406 15.828 1 89.44 679 SER B C 1
ATOM 11385 O O . SER B 1 679 ? 22.969 26.594 14.719 1 89.44 679 SER B O 1
ATOM 11387 N N . GLY B 1 680 ? 22.484 27.297 16.766 1 89.19 680 GLY B N 1
ATOM 11388 C CA . GLY B 1 680 ? 23.312 28.484 16.75 1 89.19 680 GLY B CA 1
ATOM 11389 C C . GLY B 1 680 ? 23.891 28.828 18.125 1 89.19 680 GLY B C 1
ATOM 11390 O O . GLY B 1 680 ? 23.844 28 19.031 1 89.19 680 GLY B O 1
ATOM 11391 N N . PHE B 1 681 ? 24.531 29.969 18.156 1 90.75 681 PHE B N 1
ATOM 11392 C CA . PHE B 1 681 ? 25.094 30.438 19.422 1 90.75 681 PHE B CA 1
ATOM 11393 C C . PHE B 1 681 ? 23.984 30.688 20.438 1 90.75 681 PHE B C 1
ATOM 11395 O O . PHE B 1 681 ? 23.016 31.391 20.156 1 90.75 681 PHE B O 1
ATOM 11402 N N . ILE B 1 682 ? 24.203 30.094 21.641 1 90.75 682 ILE B N 1
ATOM 11403 C CA . ILE B 1 682 ? 23.141 30.297 22.609 1 90.75 682 ILE B CA 1
ATOM 11404 C C . ILE B 1 682 ? 23.734 30.75 23.953 1 90.75 682 ILE B C 1
ATOM 11406 O O . ILE B 1 682 ? 23 31.031 24.906 1 90.75 682 ILE B O 1
ATOM 11410 N N . GLY B 1 683 ? 25.016 30.719 24 1 91.69 683 GLY B N 1
ATOM 11411 C CA . GLY B 1 683 ? 25.609 31.172 25.25 1 91.69 683 GLY B CA 1
ATOM 11412 C C . GLY B 1 683 ? 27.047 30.703 25.438 1 91.69 683 GLY B C 1
ATOM 11413 O O . GLY B 1 683 ? 27.719 30.375 24.453 1 91.69 683 GLY B O 1
ATOM 11414 N N . HIS B 1 684 ? 27.562 30.812 26.719 1 92.38 684 HIS B N 1
ATOM 11415 C CA . HIS B 1 684 ? 28.938 30.391 26.984 1 92.38 684 HIS B CA 1
ATOM 11416 C C . HIS B 1 684 ? 29.047 29.672 28.328 1 92.38 684 HIS B C 1
ATOM 11418 O O . HIS B 1 684 ? 28.141 29.766 29.156 1 92.38 684 HIS B O 1
ATOM 11424 N N . TRP B 1 685 ? 30.062 28.984 28.422 1 94.44 685 TRP B N 1
ATOM 11425 C CA . TRP B 1 685 ? 30.391 28.281 29.672 1 94.44 685 TRP B CA 1
ATOM 11426 C C . TRP B 1 685 ? 31.781 28.656 30.156 1 94.44 685 TRP B C 1
ATOM 11428 O O . TRP B 1 685 ? 32.625 29.094 29.375 1 94.44 685 TRP B O 1
ATOM 11438 N N . HIS B 1 686 ? 31.984 28.609 31.516 1 93.62 686 HIS B N 1
ATOM 11439 C CA . HIS B 1 686 ? 33.312 28.781 32.062 1 93.62 686 HIS B CA 1
ATOM 11440 C C . HIS B 1 686 ? 33.469 28.078 33.406 1 93.62 686 HIS B C 1
ATOM 11442 O O . HIS B 1 686 ? 32.469 27.562 33.938 1 93.62 686 HIS B O 1
ATOM 11448 N N . THR B 1 687 ? 34.719 28.031 33.906 1 93.19 687 THR B N 1
ATOM 11449 C CA . THR B 1 687 ? 35 27.266 35.125 1 93.19 687 THR B CA 1
ATOM 11450 C C . THR B 1 687 ? 35.344 28.203 36.281 1 93.19 687 THR B C 1
ATOM 11452 O O . THR B 1 687 ? 35.875 29.297 36.062 1 93.19 687 THR B O 1
ATOM 11455 N N . HIS B 1 688 ? 34.938 27.75 37.406 1 90.5 688 HIS B N 1
ATOM 11456 C CA . HIS B 1 688 ? 35.438 28.234 38.688 1 90.5 688 HIS B CA 1
ATOM 11457 C C . HIS B 1 688 ? 36.156 27.109 39.438 1 90.5 688 HIS B C 1
ATOM 11459 O O . HIS B 1 688 ? 35.594 26.516 40.344 1 90.5 688 HIS B O 1
ATOM 11465 N N . PRO B 1 689 ? 37.438 26.953 39.125 1 87.12 689 PRO B N 1
ATOM 11466 C CA . PRO B 1 689 ? 38.094 25.766 39.688 1 87.12 689 PRO B CA 1
ATOM 11467 C C . PRO B 1 689 ? 38.156 25.781 41.219 1 87.12 689 PRO B C 1
ATOM 11469 O O . PRO B 1 689 ? 38.156 24.719 41.844 1 87.12 689 PRO B O 1
ATOM 11472 N N . ASN B 1 690 ? 38.219 26.953 41.844 1 82.94 690 ASN B N 1
ATOM 11473 C CA . ASN B 1 690 ? 38.406 27.016 43.281 1 82.94 690 ASN B CA 1
ATOM 11474 C C . ASN B 1 690 ? 37.281 27.781 43.969 1 82.94 690 ASN B C 1
ATOM 11476 O O . ASN B 1 690 ? 37.438 28.203 45.125 1 82.94 690 ASN B O 1
ATOM 11480 N N . SER B 1 691 ? 36.25 28 43.281 1 85.38 691 SER B N 1
ATOM 11481 C CA . SER B 1 691 ? 35.125 28.766 43.844 1 85.38 691 SER B CA 1
ATOM 11482 C C . SER B 1 691 ? 33.781 28.156 43.438 1 85.38 691 SER B C 1
ATOM 11484 O O . SER B 1 691 ? 33.719 27.234 42.656 1 85.38 691 SER B O 1
ATOM 11486 N N . VAL B 1 692 ? 32.781 28.688 44.062 1 85.94 692 VAL B N 1
ATOM 11487 C CA . VAL B 1 692 ? 31.438 28.203 43.844 1 85.94 692 VAL B CA 1
ATOM 11488 C C . VAL B 1 692 ? 30.953 28.578 42.438 1 85.94 692 VAL B C 1
ATOM 11490 O O . VAL B 1 692 ? 31.469 29.516 41.844 1 85.94 692 VAL B O 1
ATOM 11493 N N . SER B 1 693 ? 29.969 27.828 41.969 1 89.12 693 SER B N 1
ATOM 11494 C CA . SER B 1 693 ? 29.438 28.016 40.625 1 89.12 693 SER B CA 1
ATOM 11495 C C . SER B 1 693 ? 28.453 29.172 40.594 1 89.12 693 SER B C 1
ATOM 11497 O O . SER B 1 693 ? 27.406 29.094 39.906 1 89.12 693 SER B O 1
ATOM 11499 N N . GLU B 1 694 ? 28.641 30.203 41.25 1 88.19 694 GLU B N 1
ATOM 11500 C CA . GLU B 1 694 ? 27.797 31.391 41.25 1 88.19 694 GLU B CA 1
ATOM 11501 C C . GLU B 1 694 ? 28.375 32.469 40.375 1 88.19 694 GLU B C 1
ATOM 11503 O O . GLU B 1 694 ? 29.594 32.625 40.281 1 88.19 694 GLU B O 1
ATOM 11508 N N . GLN B 1 695 ? 27.5 33.219 39.812 1 87.62 695 GLN B N 1
ATOM 11509 C CA . GLN B 1 695 ? 27.953 34.25 38.875 1 87.62 695 GLN B CA 1
ATOM 11510 C C . GLN B 1 695 ? 28.344 35.531 39.625 1 87.62 695 GLN B C 1
ATOM 11512 O O . GLN B 1 695 ? 27.688 35.875 40.625 1 87.62 695 GLN B O 1
ATOM 11517 N N . SER B 1 696 ? 29.375 36.156 39.188 1 82.94 696 SER B N 1
ATOM 11518 C CA . SER B 1 696 ? 29.812 37.469 39.719 1 82.94 696 SER B CA 1
ATOM 11519 C C . SER B 1 696 ? 29.344 38.594 38.812 1 82.94 696 SER B C 1
ATOM 11521 O O . SER B 1 696 ? 28.828 38.375 37.719 1 82.94 696 SER B O 1
ATOM 11523 N N . SER B 1 697 ? 29.5 39.812 39.25 1 83.5 697 SER B N 1
ATOM 11524 C CA . SER B 1 697 ? 29.172 40.969 38.438 1 83.5 697 SER B CA 1
ATOM 11525 C C . SER B 1 697 ? 30.031 41.031 37.188 1 83.5 697 SER B C 1
ATOM 11527 O O . SER B 1 697 ? 29.578 41.469 36.125 1 83.5 697 SER B O 1
ATOM 11529 N N . ILE B 1 698 ? 31.172 40.531 37.312 1 80.44 698 ILE B N 1
ATOM 11530 C CA . ILE B 1 698 ? 32.094 40.5 36.156 1 80.44 698 ILE B CA 1
ATOM 11531 C C . ILE B 1 698 ? 31.578 39.5 35.125 1 80.44 698 ILE B C 1
ATOM 11533 O O . ILE B 1 698 ? 31.656 39.75 33.938 1 80.44 698 ILE B O 1
ATOM 11537 N N . ASP B 1 699 ? 31.125 38.406 35.625 1 84.44 699 ASP B N 1
ATOM 11538 C CA . ASP B 1 699 ? 30.594 37.406 34.719 1 84.44 699 ASP B CA 1
ATOM 11539 C C . ASP B 1 699 ? 29.391 37.938 33.938 1 84.44 699 ASP B C 1
ATOM 11541 O O . ASP B 1 699 ? 29.234 37.656 32.75 1 84.44 699 ASP B O 1
ATOM 11545 N N . GLN B 1 700 ? 28.531 38.625 34.594 1 84.06 700 GLN B N 1
ATOM 11546 C CA . GLN B 1 700 ? 27.344 39.219 34 1 84.06 700 GLN B CA 1
ATOM 11547 C C . GLN B 1 700 ? 27.703 40.188 32.875 1 84.06 700 GLN B C 1
ATOM 11549 O O . GLN B 1 700 ? 27.078 40.188 31.812 1 84.06 700 GLN B O 1
ATOM 11554 N N . LEU B 1 701 ? 28.641 40.969 33.219 1 79.12 701 LEU B N 1
ATOM 11555 C CA . LEU B 1 701 ? 29.078 41.969 32.25 1 79.12 701 LEU B CA 1
ATOM 11556 C C . LEU B 1 701 ? 29.719 41.312 31.047 1 79.12 701 LEU B C 1
ATOM 11558 O O . LEU B 1 701 ? 29.531 41.75 29.906 1 79.12 701 LEU B O 1
ATOM 11562 N N . SER B 1 702 ? 30.453 40.344 31.359 1 77.88 702 SER B N 1
ATOM 11563 C CA . SER B 1 702 ? 31.109 39.625 30.266 1 77.88 702 SER B CA 1
ATOM 11564 C C . SER B 1 702 ? 30.078 38.969 29.344 1 77.88 702 SER B C 1
ATOM 11566 O O . SER B 1 702 ? 30.266 38.938 28.125 1 77.88 702 SER B O 1
ATOM 11568 N N . MET B 1 703 ? 29.078 38.406 29.891 1 82.88 703 MET B N 1
ATOM 11569 C CA . MET B 1 703 ? 28.016 37.781 29.094 1 82.88 703 MET B CA 1
ATOM 11570 C C . MET B 1 703 ? 27.297 38.812 28.234 1 82.88 703 MET B C 1
ATOM 11572 O O . MET B 1 703 ? 27.031 38.594 27.062 1 82.88 703 MET B O 1
ATOM 11576 N N . ALA B 1 704 ? 27 39.875 28.812 1 76.56 704 ALA B N 1
ATOM 11577 C CA . ALA B 1 704 ? 26.312 40.969 28.109 1 76.56 704 ALA B CA 1
ATOM 11578 C C . ALA B 1 704 ? 27.141 41.438 26.922 1 76.56 704 ALA B C 1
ATOM 11580 O O . ALA B 1 704 ? 26.594 41.719 25.844 1 76.56 704 ALA B O 1
ATOM 11581 N N . ASN B 1 705 ? 28.406 41.562 27.125 1 75.94 705 ASN B N 1
ATOM 11582 C CA . ASN B 1 705 ? 29.312 42 26.062 1 75.94 705 ASN B CA 1
ATOM 11583 C C . ASN B 1 705 ? 29.406 40.969 24.938 1 75.94 705 ASN B C 1
ATOM 11585 O O . ASN B 1 705 ? 29.484 41.344 23.766 1 75.94 705 ASN B O 1
ATOM 11589 N N . LEU B 1 706 ? 29.422 39.844 25.359 1 79.31 706 LEU B N 1
ATOM 11590 C CA . LEU B 1 706 ? 29.531 38.75 24.391 1 79.31 706 LEU B CA 1
ATOM 11591 C C . LEU B 1 706 ? 28.297 38.688 23.5 1 79.31 706 LEU B C 1
ATOM 11593 O O . LEU B 1 706 ? 28.422 38.562 22.281 1 79.31 706 LEU B O 1
ATOM 11597 N N . ILE B 1 707 ? 27.141 38.75 24.047 1 77.38 707 ILE B N 1
ATOM 11598 C CA . ILE B 1 707 ? 25.891 38.656 23.312 1 77.38 707 ILE B CA 1
ATOM 11599 C C . ILE B 1 707 ? 25.797 39.812 22.312 1 77.38 707 ILE B C 1
ATOM 11601 O O . ILE B 1 707 ? 25.406 39.625 21.156 1 77.38 707 ILE B O 1
ATOM 11605 N N . THR B 1 708 ? 26.141 40.938 22.703 1 71.5 708 THR B N 1
ATOM 11606 C CA . THR B 1 708 ? 26.047 42.125 21.859 1 71.5 708 THR B CA 1
ATOM 11607 C C . THR B 1 708 ? 27.016 42.031 20.703 1 71.5 708 THR B C 1
ATOM 11609 O O . THR B 1 708 ? 26.734 42.531 19.609 1 71.5 708 THR B O 1
ATOM 11612 N N . ALA B 1 709 ? 28.094 41.406 20.953 1 72.06 709 ALA B N 1
ATOM 11613 C CA . ALA B 1 709 ? 29.125 41.281 19.938 1 72.06 709 ALA B CA 1
ATOM 11614 C C . ALA B 1 709 ? 28.75 40.281 18.859 1 72.06 709 ALA B C 1
ATOM 11616 O O . ALA B 1 709 ? 29.109 40.438 17.703 1 72.06 709 ALA B O 1
ATOM 11617 N N . ILE B 1 710 ? 28.141 39.312 19.188 1 72.12 710 ILE B N 1
ATOM 11618 C CA . ILE B 1 710 ? 27.859 38.188 18.281 1 72.12 710 ILE B CA 1
ATOM 11619 C C . ILE B 1 710 ? 26.609 38.5 17.469 1 72.12 710 ILE B C 1
ATOM 11621 O O . ILE B 1 710 ? 26.594 38.375 16.25 1 72.12 710 ILE B O 1
ATOM 11625 N N . ASP B 1 711 ? 25.531 38.719 18.078 1 65.94 711 ASP B N 1
ATOM 11626 C CA . ASP B 1 711 ? 24.281 39 17.391 1 65.94 711 ASP B CA 1
ATOM 11627 C C . ASP B 1 711 ? 23.453 40.031 18.156 1 65.94 711 ASP B C 1
ATOM 11629 O O . ASP B 1 711 ? 22.875 39.75 19.203 1 65.94 711 ASP B O 1
ATOM 11633 N N . GLU B 1 712 ? 23.484 41.062 17.547 1 57.22 712 GLU B N 1
ATOM 11634 C CA . GLU B 1 712 ? 22.812 42.188 18.203 1 57.22 712 GLU B CA 1
ATOM 11635 C C . GLU B 1 712 ? 21.328 41.906 18.391 1 57.22 712 GLU B C 1
ATOM 11637 O O . GLU B 1 712 ? 20.688 42.469 19.281 1 57.22 712 GLU B O 1
ATOM 11642 N N . ASN B 1 713 ? 20.938 40.906 17.641 1 59.41 713 ASN B N 1
ATOM 11643 C CA . ASN B 1 713 ? 19.516 40.625 17.703 1 59.41 713 ASN B CA 1
ATOM 11644 C C . ASN B 1 713 ? 19.203 39.469 18.656 1 59.41 713 ASN B C 1
ATOM 11646 O O . ASN B 1 713 ? 18.047 39.156 18.891 1 59.41 713 ASN B O 1
ATOM 11650 N N . GLN B 1 714 ? 20.266 39.031 19.25 1 67.12 714 GLN B N 1
ATOM 11651 C CA . GLN B 1 714 ? 20.078 37.906 20.172 1 67.12 714 GLN B CA 1
ATOM 11652 C C . GLN B 1 714 ? 19.531 38.375 21.516 1 67.12 714 GLN B C 1
ATOM 11654 O O . GLN B 1 714 ? 20.078 39.312 22.125 1 67.12 714 GLN B O 1
ATOM 11659 N N . LYS B 1 715 ? 18.406 37.781 21.953 1 66.56 715 LYS B N 1
ATOM 11660 C CA . LYS B 1 715 ? 17.719 38.281 23.125 1 66.56 715 LYS B CA 1
ATOM 11661 C C . LYS B 1 715 ? 17.844 37.281 24.297 1 66.56 715 LYS B C 1
ATOM 11663 O O . LYS B 1 715 ? 17.422 37.594 25.422 1 66.56 715 LYS B O 1
ATOM 11668 N N . ARG B 1 716 ? 18.391 36.312 24 1 80.25 716 ARG B N 1
ATOM 11669 C CA . ARG B 1 716 ? 18.469 35.25 25.016 1 80.25 716 ARG B CA 1
ATOM 11670 C C . ARG B 1 716 ? 19.812 34.531 24.953 1 80.25 716 ARG B C 1
ATOM 11672 O O . ARG B 1 716 ? 20.375 34.375 23.875 1 80.25 716 ARG B O 1
ATOM 11679 N N . ALA B 1 717 ? 20.281 34.25 26.141 1 87.25 717 ALA B N 1
ATOM 11680 C CA . ALA B 1 717 ? 21.516 33.469 26.25 1 87.25 717 ALA B CA 1
ATOM 11681 C C . ALA B 1 717 ? 21.562 32.688 27.547 1 87.25 717 ALA B C 1
ATOM 11683 O O . ALA B 1 717 ? 20.797 32.969 28.469 1 87.25 717 ALA B O 1
ATOM 11684 N N . ILE B 1 718 ? 22.453 31.75 27.531 1 92.12 718 ILE B N 1
ATOM 11685 C CA . ILE B 1 718 ? 22.594 30.938 28.75 1 92.12 718 ILE B CA 1
ATOM 11686 C C . ILE B 1 718 ? 24.062 30.844 29.141 1 92.12 718 ILE B C 1
ATOM 11688 O O . ILE B 1 718 ? 24.938 30.781 28.281 1 92.12 718 ILE B O 1
ATOM 11692 N N . MET B 1 719 ? 24.281 30.922 30.453 1 93.38 719 MET B N 1
ATOM 11693 C CA . MET B 1 719 ? 25.625 30.766 31 1 93.38 719 MET B CA 1
ATOM 11694 C C . MET B 1 719 ? 25.703 29.547 31.922 1 93.38 719 MET B C 1
ATOM 11696 O O . MET B 1 719 ? 24.812 29.328 32.75 1 93.38 719 MET B O 1
ATOM 11700 N N . LEU B 1 720 ? 26.688 28.75 31.656 1 94.44 720 LEU B N 1
ATOM 11701 C CA . LEU B 1 720 ? 27 27.641 32.562 1 94.44 720 LEU B CA 1
ATOM 11702 C C . LEU B 1 720 ? 28.312 27.891 33.281 1 94.44 720 LEU B C 1
ATOM 11704 O O . LEU B 1 720 ? 29.297 28.281 32.688 1 94.44 720 LEU B O 1
ATOM 11708 N N . ILE B 1 721 ? 28.281 27.672 34.594 1 93.75 721 ILE B N 1
ATOM 11709 C CA . ILE B 1 721 ? 29.5 27.812 35.406 1 93.75 721 ILE B CA 1
ATOM 11710 C C . ILE B 1 721 ? 29.828 26.5 36.094 1 93.75 721 ILE B C 1
ATOM 11712 O O . ILE B 1 721 ? 29.016 26 36.906 1 93.75 721 ILE B O 1
ATOM 11716 N N . PHE B 1 722 ? 30.953 25.984 35.781 1 93.25 722 PHE B N 1
ATOM 11717 C CA . PHE B 1 722 ? 31.422 24.766 36.406 1 93.25 722 PHE B CA 1
ATOM 11718 C C . PHE B 1 722 ? 32.281 25.094 37.625 1 93.25 722 PHE B C 1
ATOM 11720 O O . PHE B 1 722 ? 33.406 25.609 37.469 1 93.25 722 PHE B O 1
ATOM 11727 N N . GLY B 1 723 ? 31.75 24.797 38.75 1 90.44 723 GLY B N 1
ATOM 11728 C CA . GLY B 1 723 ? 32.469 25.172 39.969 1 90.44 723 GLY B CA 1
ATOM 11729 C C . GLY B 1 723 ? 32.531 24.062 41 1 90.44 723 GLY B C 1
ATOM 11730 O O . GLY B 1 723 ? 32.25 22.906 40.688 1 90.44 723 GLY B O 1
ATOM 11731 N N . LYS B 1 724 ? 33.094 24.422 42.156 1 83.75 724 LYS B N 1
ATOM 11732 C CA . LYS B 1 724 ? 33.25 23.531 43.312 1 83.75 724 LYS B CA 1
ATOM 11733 C C . LYS B 1 724 ? 32.688 24.188 44.562 1 83.75 724 LYS B C 1
ATOM 11735 O O . LYS B 1 724 ? 33.094 25.297 44.938 1 83.75 724 LYS B O 1
ATOM 11740 N N . ASP B 1 725 ? 31.594 23.625 45.094 1 75.44 725 ASP B N 1
ATOM 11741 C CA . ASP B 1 725 ? 31 24.094 46.344 1 75.44 725 ASP B CA 1
ATOM 11742 C C . ASP B 1 725 ? 31.25 23.109 47.469 1 75.44 725 ASP B C 1
ATOM 11744 O O . ASP B 1 725 ? 30.672 22.016 47.5 1 75.44 725 ASP B O 1
ATOM 11748 N N . ALA B 1 726 ? 31.953 23.562 48.531 1 71.5 726 ALA B N 1
ATOM 11749 C CA . ALA B 1 726 ? 32.25 22.766 49.688 1 71.5 726 ALA B CA 1
ATOM 11750 C C . ALA B 1 726 ? 32.688 21.359 49.312 1 71.5 726 ALA B C 1
ATOM 11752 O O . ALA B 1 726 ? 32.188 20.375 49.844 1 71.5 726 ALA B O 1
ATOM 11753 N N . GLY B 1 727 ? 33.438 21.25 48.25 1 70.44 727 GLY B N 1
ATOM 11754 C CA . GLY B 1 727 ? 33.969 19.969 47.844 1 70.44 727 GLY B CA 1
ATOM 11755 C C . GLY B 1 727 ? 33.125 19.281 46.781 1 70.44 727 GLY B C 1
ATOM 11756 O O . GLY B 1 727 ? 33.594 18.328 46.156 1 70.44 727 GLY B O 1
ATOM 11757 N N . GLN B 1 728 ? 31.922 19.797 46.594 1 80.75 728 GLN B N 1
ATOM 11758 C CA . GLN B 1 728 ? 31.062 19.172 45.594 1 80.75 728 GLN B CA 1
ATOM 11759 C C . GLN B 1 728 ? 31.078 19.938 44.281 1 80.75 728 GLN B C 1
ATOM 11761 O O . GLN B 1 728 ? 31 21.156 44.25 1 80.75 728 GLN B O 1
ATOM 11766 N N . HIS B 1 729 ? 31.219 19.125 43.219 1 86.38 729 HIS B N 1
ATOM 11767 C CA . HIS B 1 729 ? 31.234 19.719 41.875 1 86.38 729 HIS B CA 1
ATOM 11768 C C . HIS B 1 729 ? 29.828 20.031 41.406 1 86.38 729 HIS B C 1
ATOM 11770 O O . HIS B 1 729 ? 28.969 19.141 41.344 1 86.38 729 HIS B O 1
ATOM 11776 N N . THR B 1 730 ? 29.562 21.344 41.156 1 90.69 730 THR B N 1
ATOM 11777 C CA . THR B 1 730 ? 28.234 21.781 40.719 1 90.69 730 THR B CA 1
ATOM 11778 C C . THR B 1 730 ? 28.328 22.625 39.469 1 90.69 730 THR B C 1
ATOM 11780 O O . THR B 1 730 ? 29.375 23.172 39.156 1 90.69 730 THR B O 1
ATOM 11783 N N . ILE B 1 731 ? 27.281 22.656 38.719 1 93.31 731 ILE B N 1
ATOM 11784 C CA . ILE B 1 731 ? 27.141 23.5 37.562 1 93.31 731 ILE B CA 1
ATOM 11785 C C . ILE B 1 731 ? 26.062 24.562 37.812 1 93.31 731 ILE B C 1
ATOM 11787 O O . ILE B 1 731 ? 24.906 24.219 38.125 1 93.31 731 ILE B O 1
ATOM 11791 N N . GLY B 1 732 ? 26.484 25.766 37.781 1 93.19 732 GLY B N 1
ATOM 11792 C CA . GLY B 1 732 ? 25.5 26.844 37.812 1 93.19 732 GLY B CA 1
ATOM 11793 C C . GLY B 1 732 ? 24.906 27.156 36.469 1 93.19 732 GLY B C 1
ATOM 11794 O O . GLY B 1 732 ? 25.625 27.203 35.469 1 93.19 732 GLY B O 1
ATOM 11795 N N . ILE B 1 733 ? 23.578 27.266 36.406 1 94.31 733 ILE B N 1
ATOM 11796 C CA . ILE B 1 733 ? 22.859 27.531 35.156 1 94.31 733 ILE B CA 1
ATOM 11797 C C . ILE B 1 733 ? 22.172 28.891 35.25 1 94.31 733 ILE B C 1
ATOM 11799 O O . ILE B 1 733 ? 21.312 29.094 36.125 1 94.31 733 ILE B O 1
ATOM 11803 N N . TYR B 1 734 ? 22.5 29.734 34.312 1 92.81 734 TYR B N 1
ATOM 11804 C CA . TYR B 1 734 ? 21.984 31.094 34.375 1 92.81 734 TYR B CA 1
ATOM 11805 C C . TYR B 1 734 ? 21.406 31.516 33.031 1 92.81 734 TYR B C 1
ATOM 11807 O O . TYR B 1 734 ? 22.141 31.984 32.156 1 92.81 734 TYR B O 1
ATOM 11815 N N . PRO B 1 735 ? 20.078 31.391 32.844 1 89.56 735 PRO B N 1
ATOM 11816 C CA . PRO B 1 735 ? 19.453 31.891 31.609 1 89.56 735 PRO B CA 1
ATOM 11817 C C . PRO B 1 735 ? 19.266 33.406 31.625 1 89.56 735 PRO B C 1
ATOM 11819 O O . PRO B 1 735 ? 18.672 33.938 32.562 1 89.56 735 PRO B O 1
ATOM 11822 N N . TYR B 1 736 ? 19.797 34.031 30.609 1 83.94 736 TYR B N 1
ATOM 11823 C CA . TYR B 1 736 ? 19.688 35.5 30.484 1 83.94 736 TYR B CA 1
ATOM 11824 C C . TYR B 1 736 ? 18.625 35.875 29.469 1 83.94 736 TYR B C 1
ATOM 11826 O O . TYR B 1 736 ? 18.516 35.25 28.406 1 83.94 736 TYR B O 1
ATOM 11834 N N . GLU B 1 737 ? 17.75 36.75 29.828 1 77.25 737 GLU B N 1
ATOM 11835 C CA . GLU B 1 737 ? 16.766 37.312 28.922 1 77.25 737 GLU B CA 1
ATOM 11836 C C . GLU B 1 737 ? 16.859 38.844 28.906 1 77.25 737 GLU B C 1
ATOM 11838 O O . GLU B 1 737 ? 17.094 39.469 29.953 1 77.25 737 GLU B O 1
ATOM 11843 N N . SER B 1 738 ? 16.828 39.281 27.766 1 67 738 SER B N 1
ATOM 11844 C CA . SER B 1 738 ? 16.938 40.719 27.656 1 67 738 SER B CA 1
ATOM 11845 C C . SER B 1 738 ? 15.641 41.406 28.094 1 67 738 SER B C 1
ATOM 11847 O O . SER B 1 738 ? 14.547 40.969 27.703 1 67 738 SER B O 1
ATOM 11849 N N . LEU B 1 739 ? 15.641 42.031 29.281 1 51.53 739 LEU B N 1
ATOM 11850 C CA . LEU B 1 739 ? 14.523 42.906 29.656 1 51.53 739 LEU B CA 1
ATOM 11851 C C . LEU B 1 739 ? 14.695 44.281 29.078 1 51.53 739 LEU B C 1
ATOM 11853 O O . LEU B 1 739 ? 15.781 44.875 29.156 1 51.53 739 LEU B O 1
ATOM 11857 N N . ILE B 1 740 ? 14.273 44.531 27.922 1 45.81 740 ILE B N 1
ATOM 11858 C CA . ILE B 1 740 ? 14.492 45.844 27.344 1 45.81 740 ILE B CA 1
ATOM 11859 C C . ILE B 1 740 ? 13.766 46.906 28.172 1 45.81 740 ILE B C 1
ATOM 11861 O O . ILE B 1 740 ? 12.539 46.906 28.234 1 45.81 740 ILE B O 1
ATOM 11865 N N . ALA B 1 741 ? 14.305 47.25 29.266 1 41.25 741 ALA B N 1
ATOM 11866 C CA . ALA B 1 741 ? 13.797 48.531 29.812 1 41.25 741 ALA B CA 1
ATOM 11867 C C . ALA B 1 741 ? 14.109 49.688 28.875 1 41.25 741 ALA B C 1
ATOM 11869 O O . ALA B 1 741 ? 14.969 49.562 28 1 41.25 741 ALA B O 1
ATOM 11870 N N . THR B 1 742 ? 13.508 50.875 28.812 1 42.12 742 THR B N 1
ATOM 11871 C CA . THR B 1 742 ? 13.445 52.062 27.969 1 42.12 742 THR B CA 1
ATOM 11872 C C . THR B 1 742 ? 14.797 52.312 27.297 1 42.12 742 THR B C 1
ATOM 11874 O O . THR B 1 742 ? 14.852 52.625 26.109 1 42.12 742 THR B O 1
ATOM 11877 N N . ASP B 1 743 ? 15.969 52.656 27.875 1 44 743 ASP B N 1
ATOM 11878 C CA . ASP B 1 743 ? 17.188 53.219 27.328 1 44 743 ASP B CA 1
ATOM 11879 C C . ASP B 1 743 ? 18.344 52.219 27.359 1 44 743 ASP B C 1
ATOM 11881 O O . ASP B 1 743 ? 19.438 52.531 26.875 1 44 743 ASP B O 1
ATOM 11885 N N . SER B 1 744 ? 18.188 51.031 27.938 1 48.84 744 SER B N 1
ATOM 11886 C CA . SER B 1 744 ? 19.328 50.125 28.016 1 48.84 744 SER B CA 1
ATOM 11887 C C . SER B 1 744 ? 18.875 48.688 28.031 1 48.84 744 SER B C 1
ATOM 11889 O O . SER B 1 744 ? 17.797 48.375 28.562 1 48.84 744 SER B O 1
ATOM 11891 N N . ILE B 1 745 ? 19.5 47.812 27.156 1 54.59 745 ILE B N 1
ATOM 11892 C CA . ILE B 1 745 ? 19.25 46.375 27.234 1 54.59 745 ILE B CA 1
ATOM 11893 C C . ILE B 1 745 ? 19.75 45.812 28.562 1 54.59 745 ILE B C 1
ATOM 11895 O O . ILE B 1 745 ? 20.953 45.906 28.875 1 54.59 745 ILE B O 1
ATOM 11899 N N . ASP B 1 746 ? 18.797 45.688 29.484 1 63.88 746 ASP B N 1
ATOM 11900 C CA . ASP B 1 746 ? 19.156 45.062 30.75 1 63.88 746 ASP B CA 1
ATOM 11901 C C . ASP B 1 746 ? 18.953 43.531 30.688 1 63.88 746 ASP B C 1
ATOM 11903 O O . ASP B 1 746 ? 17.906 43.062 30.219 1 63.88 746 ASP B O 1
ATOM 11907 N N . TRP B 1 747 ? 20.078 42.812 30.766 1 68.81 747 TRP B N 1
ATOM 11908 C CA . TRP B 1 747 ? 20.047 41.375 30.828 1 68.81 747 TRP B CA 1
ATOM 11909 C C . TRP B 1 747 ? 19.703 40.875 32.219 1 68.81 747 TRP B C 1
ATOM 11911 O O . TRP B 1 747 ? 20.328 41.312 33.219 1 68.81 747 TRP B O 1
ATOM 11921 N N . VAL B 1 748 ? 18.578 40.188 32.25 1 70.88 748 VAL B N 1
ATOM 11922 C CA . VAL B 1 748 ? 18.125 39.75 33.594 1 70.88 748 VAL B CA 1
ATOM 11923 C C . VAL B 1 748 ? 18.094 38.219 33.625 1 70.88 748 VAL B C 1
ATOM 11925 O O . VAL B 1 748 ? 17.844 37.562 32.625 1 70.88 748 VAL B O 1
ATOM 11928 N N . VAL B 1 749 ? 18.594 37.688 34.719 1 74.62 749 VAL B N 1
ATOM 11929 C CA . VAL B 1 749 ? 18.422 36.25 35.062 1 74.62 749 VAL B CA 1
ATOM 11930 C C . VAL B 1 749 ? 17.203 36.094 35.969 1 74.62 749 VAL B C 1
ATOM 11932 O O . VAL B 1 749 ? 17.266 36.469 37.156 1 74.62 749 VAL B O 1
ATOM 11935 N N . ASN B 1 750 ? 16.172 35.625 35.406 1 69.25 750 ASN B N 1
ATOM 11936 C CA . ASN B 1 750 ? 14.945 35.5 36.188 1 69.25 750 ASN B CA 1
ATOM 11937 C C . ASN B 1 750 ? 15.031 34.312 37.188 1 69.25 750 ASN B C 1
ATOM 11939 O O . ASN B 1 750 ? 14.445 34.375 38.25 1 69.25 750 ASN B O 1
ATOM 11943 N N . ALA B 1 751 ? 15.594 33.25 36.75 1 79.19 751 ALA B N 1
ATOM 11944 C CA . ALA B 1 751 ? 15.781 32.094 37.625 1 79.19 751 ALA B CA 1
ATOM 11945 C C . ALA B 1 751 ? 17.078 31.375 37.281 1 79.19 751 ALA B C 1
ATOM 11947 O O . ALA B 1 751 ? 17.469 31.266 36.125 1 79.19 751 ALA B O 1
ATOM 11948 N N . SER B 1 752 ? 17.766 31 38.344 1 87.62 752 SER B N 1
ATOM 11949 C CA . SER B 1 752 ? 18.984 30.219 38.188 1 87.62 752 SER B CA 1
ATOM 11950 C C . SER B 1 752 ? 18.828 28.844 38.844 1 87.62 752 SER B C 1
ATOM 11952 O O . SER B 1 752 ? 17.891 28.609 39.594 1 87.62 752 SER B O 1
ATOM 11954 N N . ALA B 1 753 ? 19.609 27.906 38.375 1 91 753 ALA B N 1
ATOM 11955 C CA . ALA B 1 753 ? 19.578 26.562 38.938 1 91 753 ALA B CA 1
ATOM 11956 C C . ALA B 1 753 ? 20.984 25.984 39.062 1 91 753 ALA B C 1
ATOM 11958 O O . ALA B 1 753 ? 21.938 26.547 38.531 1 91 753 ALA B O 1
ATOM 11959 N N . GLN B 1 754 ? 21.047 24.969 39.938 1 88.62 754 GLN B N 1
ATOM 11960 C CA . GLN B 1 754 ? 22.297 24.25 40.125 1 88.62 754 GLN B CA 1
ATOM 11961 C C . GLN B 1 754 ? 22.109 22.75 39.844 1 88.62 754 GLN B C 1
ATOM 11963 O O . GLN B 1 754 ? 21.078 22.172 40.219 1 88.62 754 GLN B O 1
ATOM 11968 N N . MET B 1 755 ? 23.016 22.234 39.125 1 89.56 755 MET B N 1
ATOM 11969 C CA . MET B 1 755 ? 23 20.812 38.812 1 89.56 755 MET B CA 1
ATOM 11970 C C . MET B 1 755 ? 24.312 20.156 39.188 1 89.56 755 MET B C 1
ATOM 11972 O O . MET B 1 755 ? 25.359 20.797 39.188 1 89.56 755 MET B O 1
ATOM 11976 N N . GLN B 1 756 ? 24.219 18.875 39.531 1 85.5 756 GLN B N 1
ATOM 11977 C CA . GLN B 1 756 ? 25.438 18.141 39.844 1 85.5 756 GLN B CA 1
ATOM 11978 C C . GLN B 1 756 ? 26.141 17.656 38.594 1 85.5 756 GLN B C 1
ATOM 11980 O O . GLN B 1 756 ? 25.5 17.469 37.562 1 85.5 756 GLN B O 1
ATOM 11985 N N . PHE B 1 757 ? 27.438 17.594 38.75 1 86.19 757 PHE B N 1
ATOM 11986 C CA . PHE B 1 757 ? 28.188 16.984 37.656 1 86.19 757 PHE B CA 1
ATOM 11987 C C . PHE B 1 757 ? 27.656 15.594 37.344 1 86.19 757 PHE B C 1
ATOM 11989 O O . PHE B 1 757 ? 27.312 14.836 38.25 1 86.19 757 PHE B O 1
ATOM 11996 N N . PRO B 1 758 ? 27.5 15.328 36 1 83.75 758 PRO B N 1
ATOM 11997 C CA . PRO B 1 758 ? 27.156 13.945 35.656 1 83.75 758 PRO B CA 1
ATOM 11998 C C . PRO B 1 758 ? 28.234 12.953 36.094 1 83.75 758 PRO B C 1
ATOM 12000 O O . PRO B 1 758 ? 29.391 13.32 36.25 1 83.75 758 PRO B O 1
ATOM 12003 N N . ALA B 1 759 ? 27.781 11.711 36.344 1 75.19 759 ALA B N 1
ATOM 12004 C CA . ALA B 1 759 ? 28.734 10.688 36.781 1 75.19 759 ALA B CA 1
ATOM 12005 C C . ALA B 1 759 ? 29.844 10.508 35.75 1 75.19 759 ALA B C 1
ATOM 12007 O O . ALA B 1 759 ? 29.594 10.375 34.562 1 75.19 759 ALA B O 1
ATOM 12008 N N . GLY B 1 760 ? 31 10.602 36.156 1 74.38 760 GLY B N 1
ATOM 12009 C CA . GLY B 1 760 ? 32.156 10.359 35.312 1 74.38 760 GLY B CA 1
ATOM 12010 C C . GLY B 1 760 ? 32.719 11.617 34.688 1 74.38 760 GLY B C 1
ATOM 12011 O O . GLY B 1 760 ? 33.688 11.562 33.906 1 74.38 760 GLY B O 1
ATOM 12012 N N . PHE B 1 761 ? 31.953 12.656 35.062 1 77.31 761 PHE B N 1
ATOM 12013 C CA . PHE B 1 761 ? 32.438 13.938 34.562 1 77.31 761 PHE B CA 1
ATOM 12014 C C . PHE B 1 761 ? 33.656 14.398 35.375 1 77.31 761 PHE B C 1
ATOM 12016 O O . PHE B 1 761 ? 33.594 14.523 36.594 1 77.31 761 PHE B O 1
ATOM 12023 N N . LEU B 1 762 ? 34.688 14.547 34.719 1 69 762 LEU B N 1
ATOM 12024 C CA . LEU B 1 762 ? 36 14.969 35.25 1 69 762 LEU B CA 1
ATOM 12025 C C . LEU B 1 762 ? 36.5 14.016 36.312 1 69 762 LEU B C 1
ATOM 12027 O O . LEU B 1 762 ? 35.719 13.555 37.156 1 69 762 LEU B O 1
#